Protein 1T9K (pdb70)

Sequence (1330 aa):
LKTKTEWSGNSLKLLDQRKLPFIEEYVECKTHEEVAHAIKEIVRGAPAIGVAAAFGYVLGLRDYKTGSLTDWKQVKETLARTRPTAVNLFWALNREKVFFENADRENLFEILENEALKAYEDIEVNKAIGKNGAQLIKDGSTILTHCNAGALATVDYGTALGVIRAAVESGKRIRVFADETRPYLQGARLTAWELKDGIEVYVITDNAGWLKRGLIDAVVVGADRIALNGDTANKIGTYSLAVLAKRNNIPFYVAAPVSTIDPTIRSGEEIPIEERRPEEVTHCGGNRIAPEGVKVLNPAFDVTENTLITAIITEKGVIRPPFEENIKKILELKTKTEWSGNSLKLLDQRKLPFIEEYVECKTHEEVAHAIKEIVRGAPAIGVAAAFGYVLGLRDYKTGSLTDWKQVKETLARTRPTAVNLFWALNREKVFFENADRENLFEILENEALKAYEDIEVNKAIGKNGAQLIKDGSTILTHCNAGALATVDYGTALGVIRAAVESGKRIRVFADETRPYLQGARLTAWELKDGIEVYVITDNAGWLKRGLIDAVVVGADRIALNGDTANKIGTYSLAVLAKRNNIPFYVAAPVSTIDPTIRSGEEIPIEERRPEEVTHCGGNRIAPEGVKVLNPAFDVTENTLITAIITEKGVIRPPFEENIKKILEKLKTKTEWSGNSLKLLDQRKLPFIEEYVECKTHEEVAHAIKEIVRGAPAIGVAAAFGYVLGLRDYKTGSLTDWKQVKETLARTRPTAVNLFWALNREKVFFENADRENLFEILENEALKAYEDIEVNKAIGKNGAQLIKDGSTILTHCNAGALATVDYGTALGVIRAAVESGKRIRVFADETRPYLQGARLTAWELKDGIEVYVITDNAGWLKRGLIDAVVVGADRIALNGDTANKIGTYSLAVLAKRNNIPFYVAAPVSTIDPTIRSGEEIPIEERRPEEVTHCGGNRIAPEGVKVLNPAFDVTENTLITAIITEKGVIRPPFEENIKKILEKLKTKTEWSGNSLKLLDQRKLPFIEEYVECKTHEEVAHAIKEIVRGAPAIGVAAAFGYVLGLRDYKTGSLTDWKQVKETLARTRPTAVNLFWALNREKVFFENADRENLFEILENEALKAYEDIEVNKAIGKNGAQLIKDGSTILTHCNAGALATVDYGTALGVIRAAVESGKRIRVFADETRPYLQGARLTAWELKDGIEVYVITDNAGWLKRGLIDAVVVGADRIALNGDTANKIGTYSLAVLAKRNNIPFYVAAPVSTIDPTIRSGEEIPIEERRPEEVTHCGGNRIAPEGVKVLNPAFDVTENTLITAIITEKGVIRPPFEENIKKILE

Solvent-accessible surface area: 51277 Å² total

Radius of gyration: 36.68 Å; Cα contacts (8 Å, |Δi|>4): 3130; chains: 4; bounding box: 100×91×102 Å

CATH classification: 1.20.120.420 (+1 more: 3.40.50.10470)

B-factor: mean 36.57, std 13.58, range [4.25, 78.49]

Secondary structure (DSSP, 8-state):
------B-SS-EEEE-TTTTTT---EEEE-SHHHHHHHHH----SHHHHHHHHHHHHHHHHHT--SS-TTT--HHHHHHHTS-SS-THHHHHHH--HHHHTTTT-TTHHHHHHHHHH--HHHHHHHHHHHHHHHTTS-TTEEEEE-S--SGGGSSSS-SHHHHHHHHHHTT--EEEEEE--TTTTHIIIIIHHH-----EEEEE---------S--SEEEE--SEEETTS-EEEETTHHHHHHHHHHTT--EEEE--GGGEETT-SSGGGS---B--THHHHEETTEE-SPTT-EE--BSEEEE-GGG-SEEEETTEEE-SSHHHHHHHHH-/------B-SS-EEEE-TTSTTT---EEEE-SHHHHHHHHH----SHHHHHHHHHHHHHHHHHT--SS-TTT--HHHHHHHTS-SS-THHHHHHH--HHHHTTTT-TTHHHHHHHHHH--HHHHHHHHHHHHHHHTTS-TTEEEEE-S--SGGGSSSS-SHHHHHHHHHHTT--EEEEEE--TTTTHIIIIIHHH-----EEEEE---------S--SEEEE--SEE-TT--EEEETTHHHHHHHHHHTT--EEEE--GGGB-TT-SSGGGS---B--THHHHEETTEE-SPTT-EE--BSEEEE-GGG-SEEEETTEEE-SSHHHHHHHHH-/-B-----B-SS-EEEE-TTTTTT---EEEE-SHHHHHHHHH----SHHHHHHHHHHHHHHHHHH--SS-TTT--HHHHHHHTS-SS-SHHHHHHH--HHHHTTTT-S-HHHHHHHHHH--HHHHHHHHHHTTTTTTSS-TT-EEEE-S--BGGGSSSSBSHHHHHHHHHHHS---EEEEE--TTTTHIIIIIHHH-----EEEEE---------S---EEEE--SEE-TTS-EEEETTHHHHHHTTTTTT--EEE---GGGB-SS-S-GGGS---B--THHHHEETTEE-SPTT-EE--B-EEE--GGG---EEETTEEE-SSGGGTSGGG--/-B-----B-SSSEEEE-TTSTTT---EEEE-SHHHHHHHHH----SHHHHHHHHHHHHHHHHHH--SS-TTT--HHHHHHHTS-SS-SHHHHHHH--HHHHTSTT-S-HHHHHHHHHH--HHHHHHHHHHTTTTTTSS-TT-EEEE-S--BGGGSSSSBSHHHHHHHHHHHT---EEEEE--TTTTHIIIIIHHH-----EEEEE---------S---EEEE--SEE-TTS-EEEETTHHHHHHTTTTTT--EEE---GGGB-SS-S-GGGS---B--THHHHBSSSSB-SPTT-EE--B-EEE--GGG---EEETTEEE-TT-TTTSGGG--

InterPro domains:
  IPR000649 Initiation factor 2B-related [PF01008] (47-331)
  IPR005251 Methylthioribose-1-phosphate isomerase [MF_01678] (5-340)
  IPR005251 Methylthioribose-1-phosphate isomerase [TIGR00512] (6-330)
  IPR011559 Initiation factor 2B alpha/beta/delta [TIGR00524] (32-331)
  IPR027363 Methylthioribose-1-phosphate isomerase, N-terminal [G3DSA:1.20.120.420] (1-142)
  IPR037171 NagB/RpiA transferase-like [SSF100950] (6-336)
  IPR042529 Initiation factor 2B-like, C-terminal [G3DSA:3.40.50.10470] (143-343)

Organism: Thermotoga maritima (strain ATCC 43589 / DSM 3109 / JCM 10099 / NBRC 100826 / MSB8) (NCBI:txid243274)

Foldseek 3Di:
DDDLCDDPLQWDWGQQLLDDDVDGDIDIGRALLVLLVCLLPGAAALAGLQLSNLVSVLSLQVPDDDDDSLVSCVSLVSNCVRDAFFLSNVLNSVVVVQCVVCVVPPCSSVRSVVVSVCLVVFQVFQLLLLVQLLVVDDAPFEEEEEADQAQRNHSGCGWLVVVVVSNVVVPGQYAYEYALADLSRNGVGPVVRVCCVPHHYHYDHLVLLVVCVPRHQAYEYEFRAAELQRKTKHFPSLQVNLVSCVVSVHAYEYTYELSRYDDVHHFDVPGDWDWDDPQSPQQHSHHGNDDPPDDDTGTGIDIHGNVSHQWYRYSQHTGGPVSSVRNVVVVD/DDDQCDCPLQWDKGQQLLDDDVDGDIDIGRALLVLLVCLLPGAAALAGLLLSNLVSVLSLQVVDDDDDSLVSCVSLVSNCVRDAFFLSNVLSSVVVVQCVVCVVPPCSSVSSVVVSVCLVVFQVFQLLLLVQLLVVDDAPFEEEEEADQAQRNHSHCGWQVVVVVSNVVVPGQYAYEYALQDLSRRGVGPVVRVCCVPHHYHYDHLVCLVVCVPRHQAYEYEFRAAELQRKTKHFPSLQVNLVSCVVSVHAYEYTYELSRYDDVHHFPVPGDWDWDDPQSVQAHSPHGNDDPPDDDTGTGIDIHGNVSHQWYRYSQHIGGPVRNVVSVVVVD/DADDLQDCPLQWDWGFQLLPPDVDTDIDIGRALLVLLVCLLPGAAALARLLLSNLVSVLSLLVVDDDDDSVVSCVSLVSSCPRFAFFQSNVLSSVVVVQCVVCVPPDPSSVSSVVVSVCLVVFVLFLLLLQVLQLPPDAQEAEEEEEADQAQRNHSGCGWLNVNVVVNVVVPRAYAYEYACHDLSRNRPGPVVRVCVSPHHYDYDHLVQLVVLVPRHQAYEYEAREQELQGFGKDFPSLQVNLVSCPVSDHAYEYTYEPSRYDDPGNDNVPRDWDWDDPCSVQARSNHGDDDPPDDDTGTGMDIHHLVSHQWYGYSPHIFHPPSNPGVCVVVD/DADDLCDDPLQWDWGFQLLPPDVDTDIDIGRALLVLLVCDLPGAAALARLLLSNLVSVLSLLVVDDDDDSVVSCVSLVSSCPRFAFFQSNVLSSVVVVQCVVCVPPDPSSVSSVVVSVVLVVQVLFLLLLQQLQLPVDAQEAEEEEEAAQAQRNHSGCGWLNVNVVNVVVVPRAYAYEYACHDLSSNGVGPVVNVCVSPHHYDYDHLVQLVVVVPRHQAYEYEAREQELLGWGKDFPSLQVNLVSCPVSDHAYEYTYEPSRYDDPDNDNVPRDWDWDDPCSPQDRSNHGDDDPPDDDTGTGMDIHGLVSHAWYGTSPHIGHPPSNPGVVVVVD

Structure (mmCIF, N/CA/C/O backbone):
data_1T9K
#
_entry.id   1T9K
#
_cell.length_a   103.885
_cell.length_b   103.885
_cell.length_c   259.929
_cell.angle_alpha   90.00
_cell.angle_beta   90.00
_cell.angle_gamma   120.00
#
_symmetry.space_group_name_H-M   'P 31 2 1'
#
loop_
_entity.id
_entity.type
_entity.pdbx_description
1 polymer 'Probable methylthioribose-1-phosphate isomerase'
2 non-polymer 'SULFATE ION'
3 non-polymer 'CHLORIDE ION'
4 water water
#
loop_
_atom_site.group_PDB
_atom_site.id
_atom_site.type_symbol
_atom_site.label_atom_id
_atom_site.label_alt_id
_atom_site.label_comp_id
_atom_site.label_asym_id
_atom_site.label_entity_id
_atom_site.label_seq_id
_atom_site.pdbx_PDB_ins_code
_atom_site.Cartn_x
_atom_site.Cartn_y
_atom_site.Cartn_z
_atom_site.occupancy
_atom_site.B_iso_or_equiv
_atom_site.auth_seq_id
_atom_site.auth_comp_id
_atom_site.auth_asym_id
_atom_site.auth_atom_id
_atom_site.pdbx_PDB_model_num
ATOM 1 N N . LEU A 1 5 ? -0.290 85.132 79.976 1.00 59.09 3 LEU A N 1
ATOM 2 C CA . LEU A 1 5 ? -0.439 84.087 81.032 1.00 59.42 3 LEU A CA 1
ATOM 3 C C . LEU A 1 5 ? 0.529 84.282 82.199 1.00 59.22 3 LEU A C 1
ATOM 4 O O . LEU A 1 5 ? 1.721 83.974 82.090 1.00 57.70 3 LEU A O 1
ATOM 9 N N . LYS A 1 6 ? 0.004 84.786 83.314 1.00 59.35 4 LYS A N 1
ATOM 10 C CA . LYS A 1 6 ? 0.807 85.016 84.513 1.00 59.98 4 LYS A CA 1
ATOM 11 C C . LYS A 1 6 ? 0.024 84.759 85.801 1.00 57.93 4 LYS A C 1
ATOM 12 O O . LYS A 1 6 ? -0.959 85.440 86.095 1.00 56.64 4 LYS A O 1
ATOM 18 N N . THR A 1 7 ? 0.467 83.763 86.559 1.00 56.26 5 THR A N 1
ATOM 19 C CA . THR A 1 7 ? -0.161 83.405 87.827 1.00 54.97 5 THR A CA 1
ATOM 20 C C . THR A 1 7 ? 0.952 82.950 88.767 1.00 53.10 5 THR A C 1
ATOM 21 O O . THR A 1 7 ? 2.121 82.939 88.381 1.00 52.75 5 THR A O 1
ATOM 25 N N . LYS A 1 8 ? 0.600 82.575 89.992 1.00 51.57 6 LYS A N 1
ATOM 26 C CA . LYS A 1 8 ? 1.609 82.131 90.948 1.00 49.66 6 LYS A CA 1
ATOM 27 C C . LYS A 1 8 ? 2.272 80.806 90.574 1.00 48.30 6 LYS A C 1
ATOM 28 O O . LYS A 1 8 ? 3.469 80.619 90.797 1.00 46.76 6 LYS A O 1
ATOM 34 N N . THR A 1 9 ? 1.497 79.893 89.994 1.00 47.65 7 THR A N 1
ATOM 35 C CA . THR A 1 9 ? 2.013 78.583 89.605 1.00 46.96 7 THR A CA 1
ATOM 36 C C . THR A 1 9 ? 2.937 78.601 88.394 1.00 47.55 7 THR A C 1
ATOM 37 O O . THR A 1 9 ? 3.975 77.936 88.388 1.00 46.57 7 THR A O 1
ATOM 49 N N . GLU A 1 11 ? 4.128 80.938 84.462 1.00 48.99 9 GLU A N 1
ATOM 50 C CA . GLU A 1 11 ? 4.091 82.105 83.600 1.00 48.98 9 GLU A CA 1
ATOM 51 C C . GLU A 1 11 ? 4.687 81.762 82.243 1.00 47.33 9 GLU A C 1
ATOM 52 O O . GLU A 1 11 ? 5.719 81.088 82.157 1.00 46.10 9 GLU A O 1
ATOM 58 N N . TRP A 1 12 ? 4.024 82.231 81.188 1.00 46.24 10 TRP A N 1
ATOM 59 C CA . TRP A 1 12 ? 4.460 81.988 79.815 1.00 44.82 10 TRP A CA 1
ATOM 60 C C . TRP A 1 12 ? 5.101 83.234 79.201 1.00 45.00 10 TRP A C 1
ATOM 61 O O . TRP A 1 12 ? 4.420 84.221 78.926 1.00 44.04 10 TRP A O 1
ATOM 72 N N . SER A 1 13 ? 6.411 83.176 78.981 1.00 45.81 11 SER A N 1
ATOM 73 C CA . SER A 1 13 ? 7.148 84.301 78.415 1.00 46.17 11 SER A CA 1
ATOM 74 C C . SER A 1 13 ? 7.181 84.254 76.893 1.00 48.24 11 SER A C 1
ATOM 75 O O . SER A 1 13 ? 7.953 84.980 76.266 1.00 48.85 11 SER A O 1
ATOM 78 N N . GLY A 1 14 ? 6.358 83.394 76.300 1.00 49.73 12 GLY A N 1
ATOM 79 C CA . GLY A 1 14 ? 6.326 83.296 74.850 1.00 49.52 12 GLY A CA 1
ATOM 80 C C . GLY A 1 14 ? 7.342 82.322 74.281 1.00 49.46 12 GLY A C 1
ATOM 81 O O . GLY A 1 14 ? 7.064 81.630 73.297 1.00 50.37 12 GLY A O 1
ATOM 82 N N . ASN A 1 15 ? 8.521 82.260 74.888 1.00 47.43 13 ASN A N 1
ATOM 83 C CA . ASN A 1 15 ? 9.546 81.347 74.406 1.00 46.68 13 ASN A CA 1
ATOM 84 C C . ASN A 1 15 ? 10.170 80.554 75.554 1.00 45.41 13 ASN A C 1
ATOM 85 O O . ASN A 1 15 ? 11.261 79.997 75.419 1.00 46.21 13 ASN A O 1
ATOM 90 N N . SER A 1 16 ? 9.475 80.511 76.686 1.00 43.86 14 SER A N 1
ATOM 91 C CA . SER A 1 16 ? 9.948 79.771 77.853 1.00 42.09 14 SER A CA 1
ATOM 92 C C . SER A 1 16 ? 8.833 79.706 78.885 1.00 40.35 14 SER A C 1
ATOM 93 O O . SER A 1 16 ? 7.940 80.555 78.895 1.00 38.91 14 SER A O 1
ATOM 96 N N . LEU A 1 17 ? 8.883 78.694 79.746 1.00 40.03 15 LEU A N 1
ATOM 97 C CA . LEU A 1 17 ? 7.858 78.514 80.772 1.00 39.39 15 LEU A CA 1
ATOM 98 C C . LEU A 1 17 ? 8.435 78.618 82.179 1.00 39.36 15 LEU A C 1
ATOM 99 O O . LEU A 1 17 ? 9.264 77.798 82.582 1.00 37.98 15 LEU A O 1
ATOM 104 N N . LYS A 1 18 ? 7.994 79.633 82.919 1.00 40.13 16 LYS A N 1
ATOM 105 C CA . LYS A 1 18 ? 8.457 79.843 84.286 1.00 40.79 16 LYS A CA 1
ATOM 106 C C . LYS A 1 18 ? 7.522 79.163 85.278 1.00 39.90 16 LYS A C 1
ATOM 107 O O . LYS A 1 18 ? 6.321 79.440 85.314 1.00 39.76 16 LYS A O 1
ATOM 113 N N . LEU A 1 19 ? 8.087 78.272 86.085 1.00 37.80 17 LEU A N 1
ATOM 114 C CA . LEU A 1 19 ? 7.321 77.524 87.073 1.00 35.96 17 LEU A CA 1
ATOM 115 C C . LEU A 1 19 ? 7.748 77.852 88.495 1.00 35.27 17 LEU A C 1
ATOM 116 O O . LEU A 1 19 ? 8.942 77.902 88.797 1.00 34.73 17 LEU A O 1
ATOM 121 N N . LEU A 1 20 ? 6.776 78.077 89.370 1.00 33.10 18 LEU A N 1
ATOM 122 C CA . LEU A 1 20 ? 7.093 78.353 90.759 1.00 33.15 18 LEU A CA 1
ATOM 123 C C . LEU A 1 20 ? 7.678 77.039 91.261 1.00 33.26 18 LEU A C 1
ATOM 124 O O . LEU A 1 20 ? 7.062 75.987 91.095 1.00 33.54 18 LEU A O 1
ATOM 129 N N . ASP A 1 21 ? 8.874 77.078 91.842 1.00 32.59 19 ASP A N 1
ATOM 130 C CA . ASP A 1 21 ? 9.483 75.844 92.319 1.00 31.97 19 ASP A CA 1
ATOM 131 C C . ASP A 1 21 ? 8.785 75.343 93.581 1.00 32.38 19 ASP A C 1
ATOM 132 O O . ASP A 1 21 ? 9.224 75.598 94.701 1.00 32.34 19 ASP A O 1
ATOM 137 N N . GLN A 1 22 ? 7.698 74.607 93.380 1.00 32.06 20 GLN A N 1
ATOM 138 C CA . GLN A 1 22 ? 6.908 74.078 94.478 1.00 30.74 20 GLN A CA 1
ATOM 139 C C . GLN A 1 22 ? 7.631 73.157 95.448 1.00 31.51 20 GLN A C 1
ATOM 140 O O . GLN A 1 22 ? 7.090 72.819 96.500 1.00 33.70 20 GLN A O 1
ATOM 146 N N . ARG A 1 23 ? 8.849 72.757 95.115 1.00 31.55 21 ARG A N 1
ATOM 147 C CA . ARG A 1 23 ? 9.600 71.881 96.004 1.00 33.09 21 ARG A CA 1
ATOM 148 C C . ARG A 1 23 ? 10.474 72.688 96.945 1.00 34.09 21 ARG A C 1
ATOM 149 O O . ARG A 1 23 ? 11.314 72.128 97.648 1.00 35.81 21 ARG A O 1
ATOM 157 N N . LYS A 1 24 ? 10.266 74.005 96.956 1.00 33.92 22 LYS A N 1
ATOM 158 C CA . LYS A 1 24 ? 11.036 74.905 97.810 1.00 33.74 22 LYS A CA 1
ATOM 159 C C . LYS A 1 24 ? 10.179 75.719 98.773 1.00 34.30 22 LYS A C 1
ATOM 160 O O . LYS A 1 24 ? 10.693 76.282 99.740 1.00 35.03 22 LYS A O 1
ATOM 166 N N . LEU A 1 25 ? 8.879 75.798 98.502 1.00 33.58 23 LEU A N 1
ATOM 167 C CA . LEU A 1 25 ? 7.969 76.528 99.379 1.00 33.04 23 LEU A CA 1
ATOM 168 C C . LEU A 1 25 ? 7.938 75.818 100.739 1.00 33.10 23 LEU A C 1
ATOM 169 O O . LEU A 1 25 ? 8.439 74.698 100.871 1.00 33.43 23 LEU A O 1
ATOM 174 N N . PRO A 1 26 ? 7.353 76.452 101.768 1.00 32.46 24 PRO A N 1
ATOM 175 C CA . PRO A 1 26 ? 6.713 77.772 101.785 1.00 34.10 24 PRO A CA 1
ATOM 176 C C . PRO A 1 26 ? 7.673 78.938 102.028 1.00 35.68 24 PRO A C 1
ATOM 177 O O . PRO A 1 26 ? 7.274 80.100 101.958 1.00 35.35 24 PRO A O 1
ATOM 181 N N . PHE A 1 27 ? 8.935 78.630 102.304 1.00 36.97 25 PHE A N 1
ATOM 182 C CA . PHE A 1 27 ? 9.907 79.672 102.598 1.00 39.35 25 PHE A CA 1
ATOM 183 C C . PHE A 1 27 ? 10.526 80.391 101.400 1.00 40.01 25 PHE A C 1
ATOM 184 O O . PHE A 1 27 ? 10.626 81.616 101.399 1.00 40.82 25 PHE A O 1
ATOM 192 N N . ILE A 1 28 ? 10.935 79.643 100.383 1.00 40.31 26 ILE A N 1
ATOM 193 C CA . ILE A 1 28 ? 11.529 80.248 99.199 1.00 39.10 26 ILE A CA 1
ATOM 194 C C . ILE A 1 28 ? 10.516 80.320 98.061 1.00 40.38 26 ILE A C 1
ATOM 195 O O . ILE A 1 28 ? 9.920 79.314 97.689 1.00 41.23 26 ILE A O 1
ATOM 200 N N . GLU A 1 29 ? 10.322 81.512 97.511 1.00 41.23 27 GLU A N 1
ATOM 201 C CA . GLU A 1 29 ? 9.379 81.694 96.417 1.00 43.61 27 GLU A CA 1
ATOM 202 C C . GLU A 1 29 ? 10.061 81.956 95.075 1.00 44.90 27 GLU A C 1
ATOM 203 O O . GLU A 1 29 ? 9.713 82.915 94.387 1.00 46.09 27 GLU A O 1
ATOM 209 N N . GLU A 1 30 ? 11.016 81.112 94.693 1.00 45.10 28 GLU A N 1
ATOM 210 C CA . GLU A 1 30 ? 11.708 81.304 93.422 1.00 44.97 28 GLU A CA 1
ATOM 211 C C . GLU A 1 30 ? 11.026 80.583 92.259 1.00 44.71 28 GLU A C 1
ATOM 212 O O . GLU A 1 30 ? 10.149 79.739 92.460 1.00 45.16 28 GLU A O 1
ATOM 218 N N . TYR A 1 31 ? 11.434 80.937 91.043 1.00 43.19 29 TYR A N 1
ATOM 219 C CA . TYR A 1 31 ? 10.884 80.354 89.828 1.00 41.64 29 TYR A CA 1
ATOM 220 C C . TYR A 1 31 ? 11.944 79.609 89.026 1.00 41.26 29 TYR A C 1
ATOM 221 O O . TYR A 1 31 ? 13.140 79.852 89.170 1.00 40.59 29 TYR A O 1
ATOM 230 N N . VAL A 1 32 ? 11.489 78.685 88.187 1.00 41.23 30 VAL A N 1
ATOM 231 C CA . VAL A 1 32 ? 12.376 77.899 87.339 1.00 40.37 30 VAL A CA 1
ATOM 232 C C . VAL A 1 32 ? 11.968 78.137 85.885 1.00 41.33 30 VAL A C 1
ATOM 233 O O . VAL A 1 32 ? 10.792 78.023 85.529 1.00 41.07 30 VAL A O 1
ATOM 237 N N . GLU A 1 33 ? 12.942 78.483 85.051 1.00 41.89 31 GLU A N 1
ATOM 238 C CA . GLU A 1 33 ? 12.677 78.754 83.644 1.00 41.71 31 GLU A CA 1
ATOM 239 C C . GLU A 1 33 ? 12.972 77.545 82.764 1.00 39.97 31 GLU A C 1
ATOM 240 O O . GLU A 1 33 ? 14.086 77.021 82.744 1.00 38.14 31 GLU A O 1
ATOM 246 N N . CYS A 1 34 ? 11.947 77.108 82.044 1.00 39.51 32 CYS A N 1
ATOM 247 C CA . CYS A 1 34 ? 12.050 75.959 81.155 1.00 39.71 32 CYS A CA 1
ATOM 248 C C . CYS A 1 34 ? 12.039 76.457 79.712 1.00 40.11 32 CYS A C 1
ATOM 249 O O . CYS A 1 34 ? 11.118 77.165 79.297 1.00 40.06 32 CYS A O 1
ATOM 252 N N . LYS A 1 35 ? 13.062 76.086 78.952 1.00 40.27 33 LYS A N 1
ATOM 253 C CA . LYS A 1 35 ? 13.172 76.519 77.565 1.00 41.81 33 LYS A CA 1
ATOM 254 C C . LYS A 1 35 ? 13.164 75.354 76.587 1.00 41.56 33 LYS A C 1
ATOM 255 O O . LYS A 1 35 ? 12.990 75.536 75.384 1.00 42.52 33 LYS A O 1
ATOM 261 N N . THR A 1 36 ? 13.348 74.153 77.113 1.00 41.26 34 THR A N 1
ATOM 262 C CA . THR A 1 36 ? 13.358 72.955 76.290 1.00 40.88 34 THR A CA 1
ATOM 263 C C . THR A 1 36 ? 12.280 72.003 76.773 1.00 40.27 34 THR A C 1
ATOM 264 O O . THR A 1 36 ? 12.061 71.878 77.974 1.00 42.40 34 THR A O 1
ATOM 268 N N . HIS A 1 37 ? 11.606 71.335 75.843 1.00 38.53 35 HIS A N 1
ATOM 269 C CA . HIS A 1 37 ? 10.557 70.398 76.218 1.00 36.33 35 HIS A CA 1
ATOM 270 C C . HIS A 1 37 ? 11.099 69.452 77.293 1.00 36.28 35 HIS A C 1
ATOM 271 O O . HIS A 1 37 ? 10.356 68.960 78.139 1.00 34.93 35 HIS A O 1
ATOM 278 N N . GLU A 1 38 ? 12.407 69.220 77.264 1.00 36.71 36 GLU A N 1
ATOM 279 C CA . GLU A 1 38 ? 13.048 68.336 78.226 1.00 38.19 36 GLU A CA 1
ATOM 280 C C . GLU A 1 38 ? 13.086 68.943 79.623 1.00 37.36 36 GLU A C 1
ATOM 281 O O . GLU A 1 38 ? 12.957 68.234 80.621 1.00 38.21 36 GLU A O 1
ATOM 287 N N . GLU A 1 39 ? 13.259 70.255 79.699 1.00 35.76 37 GLU A N 1
ATOM 288 C CA . GLU A 1 39 ? 13.294 70.909 80.993 1.00 33.86 37 GLU A CA 1
ATOM 289 C C . GLU A 1 39 ? 11.903 70.899 81.615 1.00 32.65 37 GLU A C 1
ATOM 290 O O . GLU A 1 39 ? 11.764 70.723 82.823 1.00 35.07 37 GLU A O 1
ATOM 296 N N . VAL A 1 40 ? 10.870 71.071 80.798 1.00 29.48 38 VAL A N 1
ATOM 297 C CA . VAL A 1 40 ? 9.512 71.038 81.318 1.00 27.15 38 VAL A CA 1
ATOM 298 C C . VAL A 1 40 ? 9.264 69.618 81.801 1.00 27.77 38 VAL A C 1
ATOM 299 O O . VAL A 1 40 ? 8.579 69.398 82.791 1.00 30.46 38 VAL A O 1
ATOM 303 N N . ALA A 1 41 ? 9.830 68.651 81.097 1.00 27.20 39 ALA A N 1
ATOM 304 C CA . ALA A 1 41 ? 9.662 67.264 81.474 1.00 27.62 39 ALA A CA 1
ATOM 305 C C . ALA A 1 41 ? 10.311 67.100 82.835 1.00 29.75 39 ALA A C 1
ATOM 306 O O . ALA A 1 41 ? 9.692 66.618 83.789 1.00 31.19 39 ALA A O 1
ATOM 308 N N . HIS A 1 42 ? 11.567 67.521 82.918 1.00 29.76 40 HIS A N 1
ATOM 309 C CA . HIS A 1 42 ? 12.325 67.432 84.156 1.00 30.23 40 HIS A CA 1
ATOM 310 C C . HIS A 1 42 ? 11.572 68.093 85.304 1.00 28.47 40 HIS A C 1
ATOM 311 O O . HIS A 1 42 ? 11.483 67.531 86.392 1.00 26.80 40 HIS A O 1
ATOM 318 N N . ALA A 1 43 ? 11.036 69.286 85.057 1.00 27.67 41 ALA A N 1
ATOM 319 C CA . ALA A 1 43 ? 10.305 70.015 86.087 1.00 28.86 41 ALA A CA 1
ATOM 320 C C . ALA A 1 43 ? 9.132 69.179 86.573 1.00 30.01 41 ALA A C 1
ATOM 321 O O . ALA A 1 43 ? 8.858 69.115 87.771 1.00 30.51 41 ALA A O 1
ATOM 323 N N . ILE A 1 44 ? 8.448 68.537 85.631 1.00 30.57 42 ILE A N 1
ATOM 324 C CA . ILE A 1 44 ? 7.304 67.693 85.947 1.00 30.61 42 ILE A CA 1
ATOM 325 C C . ILE A 1 44 ? 7.760 66.470 86.735 1.00 30.11 42 ILE A C 1
ATOM 326 O O . ILE A 1 44 ? 7.202 66.138 87.779 1.00 29.71 42 ILE A O 1
ATOM 331 N N . LYS A 1 45 ? 8.788 65.809 86.226 1.00 30.57 43 LYS A N 1
ATOM 332 C CA . LYS A 1 45 ? 9.320 64.612 86.853 1.00 31.44 43 LYS A CA 1
ATOM 333 C C . LYS A 1 45 ? 9.795 64.841 88.293 1.00 31.43 43 LYS A C 1
ATOM 334 O O . LYS A 1 45 ? 9.590 63.986 89.159 1.00 30.75 43 LYS A O 1
ATOM 340 N N . GLU A 1 46 ? 10.414 65.995 88.542 1.00 31.34 44 GLU A N 1
ATOM 341 C CA . GLU A 1 46 ? 10.948 66.332 89.862 1.00 30.52 44 GLU A CA 1
ATOM 342 C C . GLU A 1 46 ? 9.942 66.998 90.777 1.00 30.59 44 GLU A C 1
ATOM 343 O O . GLU A 1 46 ? 10.230 67.255 91.944 1.00 30.74 44 GLU A O 1
ATOM 357 N N . ILE A 1 48 ? 8.696 70.050 90.398 1.00 28.68 46 ILE A N 1
ATOM 358 C CA . ILE A 1 48 ? 8.953 71.479 90.554 1.00 26.22 46 ILE A CA 1
ATOM 359 C C . ILE A 1 48 ? 7.576 72.102 90.381 1.00 26.31 46 ILE A C 1
ATOM 360 O O . ILE A 1 48 ? 7.224 73.103 91.010 1.00 25.93 46 ILE A O 1
ATOM 365 N N . VAL A 1 49 ? 6.808 71.483 89.499 1.00 26.00 47 VAL A N 1
ATOM 366 C CA . VAL A 1 49 ? 5.433 71.869 89.249 1.00 26.28 47 VAL A CA 1
ATOM 367 C C . VAL A 1 49 ? 4.699 70.564 89.521 1.00 26.25 47 VAL A C 1
ATOM 368 O O . VAL A 1 49 ? 5.264 69.487 89.340 1.00 27.05 47 VAL A O 1
ATOM 372 N N . ARG A 1 50 ? 3.465 70.654 89.989 1.00 25.29 48 ARG A N 1
ATOM 373 C CA . ARG A 1 50 ? 2.690 69.462 90.265 1.00 25.31 48 ARG A CA 1
ATOM 374 C C . ARG A 1 50 ? 1.241 69.793 90.546 1.00 26.76 48 ARG A C 1
ATOM 375 O O . ARG A 1 50 ? 0.878 70.956 90.741 1.00 25.52 48 ARG A O 1
ATOM 383 N N . GLY A 1 51 ? 0.415 68.755 90.550 1.00 26.99 49 GLY A N 1
ATOM 384 C CA . GLY A 1 51 ? -1.008 68.928 90.727 1.00 27.29 49 GLY A CA 1
ATOM 385 C C . GLY A 1 51 ? -1.581 68.605 89.356 1.00 28.99 49 GLY A C 1
ATOM 386 O O . GLY A 1 51 ? -1.377 69.354 88.400 1.00 27.75 49 GLY A O 1
ATOM 387 N N . ALA A 1 52 ? -2.277 67.478 89.253 1.00 30.46 50 ALA A N 1
ATOM 388 C CA . ALA A 1 52 ? -2.858 67.037 87.990 1.00 31.96 50 ALA A CA 1
ATOM 389 C C . ALA A 1 52 ? -3.176 68.180 87.019 1.00 32.66 50 ALA A C 1
ATOM 390 O O . ALA A 1 52 ? -2.568 68.286 85.955 1.00 34.43 50 ALA A O 1
ATOM 392 N N . PRO A 1 53 ? -4.112 69.065 87.381 1.00 31.88 51 PRO A N 1
ATOM 393 C CA . PRO A 1 53 ? -4.452 70.168 86.482 1.00 32.19 51 PRO A CA 1
ATOM 394 C C . PRO A 1 53 ? -3.251 70.935 85.930 1.00 33.32 51 PRO A C 1
ATOM 395 O O . PRO A 1 53 ? -3.107 71.088 84.716 1.00 34.61 51 PRO A O 1
ATOM 399 N N . ALA A 1 54 ? -2.389 71.412 86.820 1.00 32.57 52 ALA A N 1
ATOM 400 C CA . ALA A 1 54 ? -1.220 72.180 86.405 1.00 32.55 52 ALA A CA 1
ATOM 401 C C . ALA A 1 54 ? -0.183 71.377 85.626 1.00 32.16 52 ALA A C 1
ATOM 402 O O . ALA A 1 54 ? 0.577 71.941 84.845 1.00 33.26 52 ALA A O 1
ATOM 404 N N . ILE A 1 55 ? -0.134 70.068 85.836 1.00 31.21 53 ILE A N 1
ATOM 405 C CA . ILE A 1 55 ? 0.838 69.265 85.112 1.00 30.17 53 ILE A CA 1
ATOM 406 C C . ILE A 1 55 ? 0.466 69.252 83.630 1.00 30.65 53 ILE A C 1
ATOM 407 O O . ILE A 1 55 ? 1.334 69.188 82.755 1.00 29.09 53 ILE A O 1
ATOM 412 N N . GLY A 1 56 ? -0.831 69.339 83.359 1.00 29.93 54 GLY A N 1
ATOM 413 C CA . GLY A 1 56 ? -1.304 69.330 81.987 1.00 30.54 54 GLY A CA 1
ATOM 414 C C . GLY A 1 56 ? -0.929 70.580 81.218 1.00 29.62 54 GLY A C 1
ATOM 415 O O . GLY A 1 56 ? -0.247 70.503 80.198 1.00 29.28 54 GLY A O 1
ATOM 416 N N . VAL A 1 57 ? -1.376 71.734 81.701 1.00 28.82 55 VAL A N 1
ATOM 417 C CA . VAL A 1 57 ? -1.069 72.993 81.038 1.00 28.07 55 VAL A CA 1
ATOM 418 C C . VAL A 1 57 ? 0.441 73.139 80.906 1.00 28.31 55 VAL A C 1
ATOM 419 O O . VAL A 1 57 ? 0.950 73.542 79.860 1.00 30.18 55 VAL A O 1
ATOM 423 N N . ALA A 1 58 ? 1.161 72.788 81.961 1.00 27.47 56 ALA A N 1
ATOM 424 C CA . ALA A 1 58 ? 2.607 72.882 81.929 1.00 27.81 56 ALA A CA 1
ATOM 425 C C . ALA A 1 58 ? 3.149 71.955 80.857 1.00 29.96 56 ALA A C 1
ATOM 426 O O . ALA A 1 58 ? 4.130 72.278 80.189 1.00 31.22 56 ALA A O 1
ATOM 428 N N . ALA A 1 59 ? 2.511 70.800 80.691 1.00 31.21 57 ALA A N 1
ATOM 429 C CA . ALA A 1 59 ? 2.952 69.836 79.687 1.00 31.55 57 ALA A CA 1
ATOM 430 C C . ALA A 1 59 ? 2.628 70.353 78.295 1.00 32.01 57 ALA A C 1
ATOM 431 O O . ALA A 1 59 ? 3.396 70.145 77.352 1.00 32.20 57 ALA A O 1
ATOM 433 N N . ALA A 1 60 ? 1.491 71.032 78.179 1.00 31.71 58 ALA A N 1
ATOM 434 C CA . ALA A 1 60 ? 1.054 71.589 76.906 1.00 33.02 58 ALA A CA 1
ATOM 435 C C . ALA A 1 60 ? 2.036 72.640 76.403 1.00 34.07 58 ALA A C 1
ATOM 436 O O . ALA A 1 60 ? 2.275 72.747 75.199 1.00 34.26 58 ALA A O 1
ATOM 438 N N . PHE A 1 61 ? 2.604 73.415 77.320 1.00 33.31 59 PHE A N 1
ATOM 439 C CA . PHE A 1 61 ? 3.564 74.436 76.931 1.00 34.82 59 PHE A CA 1
ATOM 440 C C . PHE A 1 61 ? 4.905 73.812 76.579 1.00 35.30 59 PHE A C 1
ATOM 441 O O . PHE A 1 61 ? 5.550 74.212 75.612 1.00 36.09 59 PHE A O 1
ATOM 449 N N . GLY A 1 62 ? 5.319 72.821 77.359 1.00 35.75 60 GLY A N 1
ATOM 450 C CA . GLY A 1 62 ? 6.583 72.162 77.088 1.00 35.32 60 GLY A CA 1
ATOM 451 C C . GLY A 1 62 ? 6.512 71.518 75.721 1.00 35.41 60 GLY A C 1
ATOM 452 O O . GLY A 1 62 ? 7.530 71.178 75.117 1.00 35.87 60 GLY A O 1
ATOM 453 N N . TYR A 1 63 ? 5.291 71.357 75.230 1.00 34.56 61 TYR A N 1
ATOM 454 C CA . TYR A 1 63 ? 5.072 70.754 73.931 1.00 34.52 61 TYR A CA 1
ATOM 455 C C . TYR A 1 63 ? 5.361 71.783 72.836 1.00 35.35 61 TYR A C 1
ATOM 456 O O . TYR A 1 63 ? 5.950 71.443 71.809 1.00 34.99 61 TYR A O 1
ATOM 465 N N . VAL A 1 64 ? 4.960 73.036 73.049 1.00 34.48 62 VAL A N 1
ATOM 466 C CA . VAL A 1 64 ? 5.219 74.063 72.046 1.00 35.33 62 VAL A CA 1
ATOM 467 C C . VAL A 1 64 ? 6.719 74.321 72.015 1.00 35.70 62 VAL A C 1
ATOM 468 O O . VAL A 1 64 ? 7.299 74.550 70.958 1.00 36.84 62 VAL A O 1
ATOM 472 N N . LEU A 1 65 ? 7.354 74.279 73.179 1.00 36.08 63 LEU A N 1
ATOM 473 C CA . LEU A 1 65 ? 8.789 74.476 73.222 1.00 35.51 63 LEU A CA 1
ATOM 474 C C . LEU A 1 65 ? 9.379 73.323 72.433 1.00 35.35 63 LEU A C 1
ATOM 475 O O . LEU A 1 65 ? 10.428 73.456 71.819 1.00 36.15 63 LEU A O 1
ATOM 480 N N . GLY A 1 66 ? 8.679 72.192 72.447 1.00 37.04 64 GLY A N 1
ATOM 481 C CA . GLY A 1 66 ? 9.139 71.019 71.723 1.00 37.56 64 GLY A CA 1
ATOM 482 C C . GLY A 1 66 ? 9.367 71.352 70.264 1.00 38.37 64 GLY A C 1
ATOM 483 O O . GLY A 1 66 ? 10.316 70.877 69.641 1.00 37.83 64 GLY A O 1
ATOM 484 N N . LEU A 1 67 ? 8.483 72.182 69.725 1.00 39.34 65 LEU A N 1
ATOM 485 C CA . LEU A 1 67 ? 8.570 72.615 68.337 1.00 41.57 65 LEU A CA 1
ATOM 486 C C . LEU A 1 67 ? 9.774 73.543 68.209 1.00 43.49 65 LEU A C 1
ATOM 487 O O . LEU A 1 67 ? 10.566 73.441 67.271 1.00 42.83 65 LEU A O 1
ATOM 492 N N . ARG A 1 68 ? 9.898 74.447 69.174 1.00 45.81 66 ARG A N 1
ATOM 493 C CA . ARG A 1 68 ? 10.992 75.404 69.210 1.00 48.39 66 ARG A CA 1
ATOM 494 C C . ARG A 1 68 ? 12.336 74.673 69.305 1.00 48.34 66 ARG A C 1
ATOM 495 O O . ARG A 1 68 ? 13.379 75.243 68.993 1.00 49.53 66 ARG A O 1
ATOM 503 N N . ASP A 1 69 ? 12.306 73.409 69.724 1.00 47.30 67 ASP A N 1
ATOM 504 C CA . ASP A 1 69 ? 13.530 72.617 69.852 1.00 47.19 67 ASP A CA 1
ATOM 505 C C . ASP A 1 69 ? 13.858 71.874 68.566 1.00 47.22 67 ASP A C 1
ATOM 506 O O . ASP A 1 69 ? 14.959 71.342 68.414 1.00 47.08 67 ASP A O 1
ATOM 511 N N . TYR A 1 70 ? 12.897 71.827 67.651 1.00 46.69 68 TYR A N 1
ATOM 512 C CA . TYR A 1 70 ? 13.084 71.133 66.383 1.00 46.52 68 TYR A CA 1
ATOM 513 C C . TYR A 1 70 ? 14.254 71.683 65.578 1.00 45.86 68 TYR A C 1
ATOM 514 O O . TYR A 1 70 ? 14.479 72.893 65.538 1.00 46.87 68 TYR A O 1
ATOM 523 N N . LYS A 1 71 ? 14.989 70.789 64.927 1.00 44.29 69 LYS A N 1
ATOM 524 C CA . LYS A 1 71 ? 16.124 71.194 64.119 1.00 43.69 69 LYS A CA 1
ATOM 525 C C . LYS A 1 71 ? 16.250 70.438 62.801 1.00 43.54 69 LYS A C 1
ATOM 526 O O . LYS A 1 71 ? 16.342 71.053 61.738 1.00 43.00 69 LYS A O 1
ATOM 532 N N . THR A 1 72 ? 16.253 69.110 62.868 1.00 43.18 70 THR A N 1
ATOM 533 C CA . THR A 1 72 ? 16.401 68.295 61.663 1.00 42.70 70 THR A CA 1
ATOM 534 C C . THR A 1 72 ? 15.479 67.076 61.609 1.00 42.35 70 THR A C 1
ATOM 535 O O . THR A 1 72 ? 14.618 66.901 62.466 1.00 42.59 70 THR A O 1
ATOM 539 N N . GLY A 1 73 ? 15.664 66.242 60.587 1.00 42.50 71 GLY A N 1
ATOM 540 C CA . GLY A 1 73 ? 14.847 65.049 60.424 1.00 40.32 71 GLY A CA 1
ATOM 541 C C . GLY A 1 73 ? 13.364 65.348 60.303 1.00 39.52 71 GLY A C 1
ATOM 542 O O . GLY A 1 73 ? 12.966 66.504 60.186 1.00 39.15 71 GLY A O 1
ATOM 543 N N . SER A 1 74 ? 12.539 64.306 60.332 1.00 38.72 72 SER A N 1
ATOM 544 C CA . SER A 1 74 ? 11.091 64.479 60.237 1.00 37.69 72 SER A CA 1
ATOM 545 C C . SER A 1 74 ? 10.527 65.280 61.410 1.00 36.64 72 SER A C 1
ATOM 546 O O . SER A 1 74 ? 10.919 65.071 62.558 1.00 35.60 72 SER A O 1
ATOM 549 N N . LEU A 1 75 ? 9.599 66.185 61.119 1.00 35.75 73 LEU A N 1
ATOM 550 C CA . LEU A 1 75 ? 8.989 66.999 62.160 1.00 36.81 73 LEU A CA 1
ATOM 551 C C . LEU A 1 75 ? 7.971 66.189 62.952 1.00 38.95 73 LEU A C 1
ATOM 552 O O . LEU A 1 75 ? 7.768 66.428 64.142 1.00 39.05 73 LEU A O 1
ATOM 557 N N . THR A 1 76 ? 7.327 65.237 62.282 1.00 39.82 74 THR A N 1
ATOM 558 C CA . THR A 1 76 ? 6.329 64.391 62.925 1.00 37.68 74 THR A CA 1
ATOM 559 C C . THR A 1 76 ? 6.972 63.420 63.921 1.00 37.55 74 THR A C 1
ATOM 560 O O . THR A 1 76 ? 6.478 63.261 65.040 1.00 37.40 74 THR A O 1
ATOM 564 N N . ASP A 1 77 ? 8.066 62.775 63.523 1.00 36.18 75 ASP A N 1
ATOM 565 C CA . ASP A 1 77 ? 8.752 61.839 64.413 1.00 36.08 75 ASP A CA 1
ATOM 566 C C . ASP A 1 77 ? 9.254 62.535 65.674 1.00 36.29 75 ASP A C 1
ATOM 567 O O . ASP A 1 77 ? 9.145 61.997 66.779 1.00 36.95 75 ASP A O 1
ATOM 572 N N . TRP A 1 78 ? 9.803 63.734 65.499 1.00 34.87 76 TRP A N 1
ATOM 573 C CA . TRP A 1 78 ? 10.332 64.514 66.610 1.00 33.01 76 TRP A CA 1
ATOM 574 C C . TRP A 1 78 ? 9.244 64.997 67.569 1.00 32.41 76 TRP A C 1
ATOM 575 O O . TRP A 1 78 ? 9.423 64.949 68.780 1.00 33.12 76 TRP A O 1
ATOM 594 N N . LYS A 1 80 ? 6.460 63.577 68.001 1.00 37.96 78 LYS A N 1
ATOM 595 C CA . LYS A 1 80 ? 5.951 62.345 68.593 1.00 38.38 78 LYS A CA 1
ATOM 596 C C . LYS A 1 80 ? 6.818 61.976 69.789 1.00 39.28 78 LYS A C 1
ATOM 597 O O . LYS A 1 80 ? 6.320 61.483 70.799 1.00 38.60 78 LYS A O 1
ATOM 603 N N . GLN A 1 81 ? 8.120 62.213 69.653 1.00 39.78 79 GLN A N 1
ATOM 604 C CA . GLN A 1 81 ? 9.085 61.927 70.708 1.00 40.37 79 GLN A CA 1
ATOM 605 C C . GLN A 1 81 ? 8.977 62.956 71.830 1.00 39.22 79 GLN A C 1
ATOM 606 O O . GLN A 1 81 ? 9.118 62.620 73.010 1.00 38.21 79 GLN A O 1
ATOM 612 N N . VAL A 1 82 ? 8.743 64.211 71.461 1.00 35.94 80 VAL A N 1
ATOM 613 C CA . VAL A 1 82 ? 8.601 65.259 72.460 1.00 34.56 80 VAL A CA 1
ATOM 614 C C . VAL A 1 82 ? 7.424 64.861 73.335 1.00 33.81 80 VAL A C 1
ATOM 615 O O . VAL A 1 82 ? 7.505 64.887 74.566 1.00 32.54 80 VAL A O 1
ATOM 619 N N . LYS A 1 83 ? 6.332 64.478 72.682 1.00 32.38 81 LYS A N 1
ATOM 620 C CA . LYS A 1 83 ? 5.133 64.062 73.388 1.00 32.94 81 LYS A CA 1
ATOM 621 C C . LYS A 1 83 ? 5.417 62.840 74.244 1.00 33.14 81 LYS A C 1
ATOM 622 O O . LYS A 1 83 ? 4.902 62.721 75.355 1.00 34.10 81 LYS A O 1
ATOM 628 N N . GLU A 1 84 ? 6.241 61.935 73.729 1.00 33.29 82 GLU A N 1
ATOM 629 C CA . GLU A 1 84 ? 6.557 60.723 74.463 1.00 34.59 82 GLU A CA 1
ATOM 630 C C . GLU A 1 84 ? 7.454 61.000 75.668 1.00 34.18 82 GLU A C 1
ATOM 631 O O . GLU A 1 84 ? 7.289 60.386 76.724 1.00 34.66 82 GLU A O 1
ATOM 637 N N . THR A 1 85 ? 8.392 61.928 75.516 1.00 33.31 83 THR A N 1
ATOM 638 C CA . THR A 1 85 ? 9.301 62.271 76.605 1.00 32.19 83 THR A CA 1
ATOM 639 C C . THR A 1 85 ? 8.549 62.987 77.721 1.00 32.54 83 THR A C 1
ATOM 640 O O . THR A 1 85 ? 8.854 62.818 78.904 1.00 32.04 83 THR A O 1
ATOM 644 N N . LEU A 1 86 ? 7.555 63.778 77.337 1.00 31.45 84 LEU A N 1
ATOM 645 C CA . LEU A 1 86 ? 6.760 64.528 78.298 1.00 32.71 84 LEU A CA 1
ATOM 646 C C . LEU A 1 86 ? 5.737 63.639 79.019 1.00 33.39 84 LEU A C 1
ATOM 647 O O . LEU A 1 86 ? 5.449 63.835 80.200 1.00 32.50 84 LEU A O 1
ATOM 652 N N . ALA A 1 87 ? 5.200 62.659 78.301 1.00 33.73 85 ALA A N 1
ATOM 653 C CA . ALA A 1 87 ? 4.205 61.748 78.854 1.00 32.63 85 ALA A CA 1
ATOM 654 C C . ALA A 1 87 ? 4.836 60.713 79.778 1.00 31.97 85 ALA A C 1
ATOM 655 O O . ALA A 1 87 ? 4.193 60.207 80.697 1.00 31.47 85 ALA A O 1
ATOM 657 N N . ARG A 1 88 ? 6.104 60.412 79.531 1.00 31.55 86 ARG A N 1
ATOM 658 C CA . ARG A 1 88 ? 6.839 59.427 80.311 1.00 31.58 86 ARG A CA 1
ATOM 659 C C . ARG A 1 88 ? 7.306 59.945 81.683 1.00 29.77 86 ARG A C 1
ATOM 660 O O . ARG A 1 88 ? 8.049 59.266 82.385 1.00 28.53 86 ARG A O 1
ATOM 668 N N . THR A 1 89 ? 6.853 61.132 82.075 1.00 27.46 87 THR A N 1
ATOM 669 C CA . THR A 1 89 ? 7.272 61.716 83.347 1.00 26.31 87 THR A CA 1
ATOM 670 C C . THR A 1 89 ? 6.558 61.178 84.589 1.00 26.06 87 THR A C 1
ATOM 671 O O . THR A 1 89 ? 7.205 60.649 85.500 1.00 25.69 87 THR A O 1
ATOM 675 N N . ARG A 1 90 ? 5.234 61.335 84.632 1.00 24.48 88 ARG A N 1
ATOM 676 C CA . ARG A 1 90 ? 4.425 60.860 85.754 1.00 21.67 88 ARG A CA 1
ATOM 677 C C . ARG A 1 90 ? 3.147 60.181 85.248 1.00 20.95 88 ARG A C 1
ATOM 678 O O . ARG A 1 90 ? 2.333 60.792 84.563 1.00 19.23 88 ARG A O 1
ATOM 686 N N . PRO A 1 91 ? 2.954 58.904 85.620 1.00 20.80 89 PRO A N 1
ATOM 687 C CA . PRO A 1 91 ? 1.871 57.961 85.313 1.00 19.30 89 PRO A CA 1
ATOM 688 C C . PRO A 1 91 ? 0.425 58.323 85.602 1.00 20.43 89 PRO A C 1
ATOM 689 O O . PRO A 1 91 ? -0.381 58.532 84.702 1.00 22.17 89 PRO A O 1
ATOM 693 N N . THR A 1 92 ? 0.120 58.337 86.892 1.00 22.34 90 THR A N 1
ATOM 694 C CA . THR A 1 92 ? -1.208 58.560 87.443 1.00 21.81 90 THR A CA 1
ATOM 695 C C . THR A 1 92 ? -2.147 59.642 86.926 1.00 22.02 90 THR A C 1
ATOM 696 O O . THR A 1 92 ? -3.227 59.322 86.431 1.00 22.91 90 THR A O 1
ATOM 700 N N . ALA A 1 93 ? -1.778 60.910 87.052 1.00 21.49 91 ALA A N 1
ATOM 701 C CA . ALA A 1 93 ? -2.675 61.966 86.597 1.00 21.30 91 ALA A CA 1
ATOM 702 C C . ALA A 1 93 ? -2.902 61.884 85.090 1.00 24.13 91 ALA A C 1
ATOM 703 O O . ALA A 1 93 ? -1.951 61.918 84.302 1.00 24.28 91 ALA A O 1
ATOM 705 N N . VAL A 1 94 ? -4.172 61.777 84.702 1.00 25.22 92 VAL A N 1
ATOM 706 C CA . VAL A 1 94 ? -4.564 61.665 83.298 1.00 25.93 92 VAL A CA 1
ATOM 707 C C . VAL A 1 94 ? -4.647 63.030 82.611 1.00 27.89 92 VAL A C 1
ATOM 708 O O . VAL A 1 94 ? -4.777 63.119 81.389 1.00 28.33 92 VAL A O 1
ATOM 712 N N . ASN A 1 95 ? -4.579 64.096 83.400 1.00 28.86 93 ASN A N 1
ATOM 713 C CA . ASN A 1 95 ? -4.646 65.437 82.840 1.00 28.43 93 ASN A CA 1
ATOM 714 C C . ASN A 1 95 ? -3.485 65.641 81.870 1.00 27.88 93 ASN A C 1
ATOM 715 O O . ASN A 1 95 ? -3.615 66.341 80.864 1.00 28.22 93 ASN A O 1
ATOM 720 N N . LEU A 1 96 ? -2.356 65.011 82.178 1.00 26.51 94 LEU A N 1
ATOM 721 C CA . LEU A 1 96 ? -1.157 65.102 81.347 1.00 25.86 94 LEU A CA 1
ATOM 722 C C . LEU A 1 96 ? -1.404 64.599 79.925 1.00 27.18 94 LEU A C 1
ATOM 723 O O . LEU A 1 96 ? -1.126 65.294 78.947 1.00 27.73 94 LEU A O 1
ATOM 728 N N . PHE A 1 97 ? -1.936 63.386 79.821 1.00 27.77 95 PHE A N 1
ATOM 729 C CA . PHE A 1 97 ? -2.213 62.771 78.531 1.00 28.37 95 PHE A CA 1
ATOM 730 C C . PHE A 1 97 ? -3.324 63.506 77.806 1.00 28.35 95 PHE A C 1
ATOM 731 O O . PHE A 1 97 ? -3.262 63.709 76.594 1.00 26.78 95 PHE A O 1
ATOM 739 N N . TRP A 1 98 ? -4.334 63.904 78.568 1.00 28.54 96 TRP A N 1
ATOM 740 C CA . TRP A 1 98 ? -5.471 64.640 78.038 1.00 28.92 96 TRP A CA 1
ATOM 741 C C . TRP A 1 98 ? -4.961 65.908 77.359 1.00 29.33 96 TRP A C 1
ATOM 742 O O . TRP A 1 98 ? -5.411 66.271 76.268 1.00 30.12 96 TRP A O 1
ATOM 753 N N . ALA A 1 99 ? -4.020 66.578 78.017 1.00 27.74 97 ALA A N 1
ATOM 754 C CA . ALA A 1 99 ? -3.437 67.798 77.484 1.00 26.44 97 ALA A CA 1
ATOM 755 C C . ALA A 1 99 ? -2.602 67.467 76.255 1.00 26.55 97 ALA A C 1
ATOM 756 O O . ALA A 1 99 ? -2.827 68.015 75.173 1.00 24.78 97 ALA A O 1
ATOM 758 N N . LEU A 1 100 ? -1.641 66.565 76.424 1.00 27.02 98 LEU A N 1
ATOM 759 C CA . LEU A 1 100 ? -0.777 66.170 75.320 1.00 28.88 98 LEU A CA 1
ATOM 760 C C . LEU A 1 100 ? -1.575 65.747 74.097 1.00 29.80 98 LEU A C 1
ATOM 761 O O . LEU A 1 100 ? -1.260 66.143 72.980 1.00 30.78 98 LEU A O 1
ATOM 766 N N . ASN A 1 101 ? -2.612 64.944 74.302 1.00 31.41 99 ASN A N 1
ATOM 767 C CA . ASN A 1 101 ? -3.420 64.492 73.175 1.00 32.23 99 ASN A CA 1
ATOM 768 C C . ASN A 1 101 ? -4.119 65.652 72.484 1.00 32.94 99 ASN A C 1
ATOM 769 O O . ASN A 1 101 ? -4.150 65.714 71.256 1.00 34.32 99 ASN A O 1
ATOM 774 N N . ARG A 1 102 ? -4.669 66.574 73.265 1.00 33.46 100 ARG A N 1
ATOM 775 C CA . ARG A 1 102 ? -5.351 67.725 72.691 1.00 35.46 100 ARG A CA 1
ATOM 776 C C . ARG A 1 102 ? -4.389 68.567 71.856 1.00 36.65 100 ARG A C 1
ATOM 777 O O . ARG A 1 102 ? -4.753 69.061 70.790 1.00 35.79 100 ARG A O 1
ATOM 793 N N . GLU A 1 104 ? -1.445 67.534 70.441 1.00 42.34 102 GLU A N 1
ATOM 794 C CA . GLU A 1 104 ? -0.986 66.806 69.270 1.00 41.62 102 GLU A CA 1
ATOM 795 C C . GLU A 1 104 ? -2.032 66.873 68.170 1.00 42.15 102 GLU A C 1
ATOM 796 O O . GLU A 1 104 ? -1.691 66.960 66.995 1.00 42.98 102 GLU A O 1
ATOM 802 N N . LYS A 1 105 ? -3.307 66.836 68.543 1.00 42.63 103 LYS A N 1
ATOM 803 C CA . LYS A 1 105 ? -4.351 66.895 67.531 1.00 44.48 103 LYS A CA 1
ATOM 804 C C . LYS A 1 105 ? -4.253 68.224 66.794 1.00 44.87 103 LYS A C 1
ATOM 805 O O . LYS A 1 105 ? -4.259 68.261 65.564 1.00 46.20 103 LYS A O 1
ATOM 811 N N . VAL A 1 106 ? -4.158 69.316 67.544 1.00 44.33 104 VAL A N 1
ATOM 812 C CA . VAL A 1 106 ? -4.039 70.624 66.922 1.00 44.46 104 VAL A CA 1
ATOM 813 C C . VAL A 1 106 ? -2.852 70.599 65.968 1.00 44.69 104 VAL A C 1
ATOM 814 O O . VAL A 1 106 ? -2.945 71.072 64.836 1.00 44.34 104 VAL A O 1
ATOM 818 N N . PHE A 1 107 ? -1.743 70.028 66.430 1.00 44.95 105 PHE A N 1
ATOM 819 C CA . PHE A 1 107 ? -0.535 69.929 65.624 1.00 46.26 105 PHE A CA 1
ATOM 820 C C . PHE A 1 107 ? -0.780 69.196 64.308 1.00 48.37 105 PHE A C 1
ATOM 821 O O . PHE A 1 107 ? -0.502 69.730 63.237 1.00 48.78 105 PHE A O 1
ATOM 829 N N . PHE A 1 108 ? -1.303 67.974 64.392 1.00 50.18 106 PHE A N 1
ATOM 830 C CA . PHE A 1 108 ? -1.577 67.170 63.202 1.00 50.98 106 PHE A CA 1
ATOM 831 C C . PHE A 1 108 ? -2.392 67.903 62.145 1.00 52.00 106 PHE A C 1
ATOM 832 O O . PHE A 1 108 ? -2.258 67.636 60.951 1.00 52.32 106 PHE A O 1
ATOM 840 N N . GLU A 1 109 ? -3.238 68.824 62.583 1.00 52.76 107 GLU A N 1
ATOM 841 C CA . GLU A 1 109 ? -4.088 69.556 61.660 1.00 53.61 107 GLU A CA 1
ATOM 842 C C . GLU A 1 109 ? -3.542 70.910 61.211 1.00 54.09 107 GLU A C 1
ATOM 843 O O . GLU A 1 109 ? -4.188 71.615 60.435 1.00 54.11 107 GLU A O 1
ATOM 849 N N . ASN A 1 110 ? -2.353 71.270 61.684 1.00 53.99 108 ASN A N 1
ATOM 850 C CA . ASN A 1 110 ? -1.758 72.546 61.308 1.00 55.27 108 ASN A CA 1
ATOM 851 C C . ASN A 1 110 ? -0.269 72.419 61.031 1.00 56.02 108 ASN A C 1
ATOM 852 O O . ASN A 1 110 ? 0.431 73.418 60.876 1.00 55.90 108 ASN A O 1
ATOM 857 N N . ALA A 1 111 ? 0.205 71.181 60.957 1.00 57.60 109 ALA A N 1
ATOM 858 C CA . ALA A 1 111 ? 1.614 70.897 60.710 1.00 58.97 109 ALA A CA 1
ATOM 859 C C . ALA A 1 111 ? 2.209 71.652 59.521 1.00 60.47 109 ALA A C 1
ATOM 860 O O . ALA A 1 111 ? 3.363 72.079 59.573 1.00 60.52 109 ALA A O 1
ATOM 862 N N . ASP A 1 112 ? 1.430 71.813 58.453 1.00 62.29 110 ASP A N 1
ATOM 863 C CA . ASP A 1 112 ? 1.904 72.510 57.259 1.00 62.84 110 ASP A CA 1
ATOM 864 C C . ASP A 1 112 ? 1.693 74.020 57.311 1.00 63.42 110 ASP A C 1
ATOM 865 O O . ASP A 1 112 ? 2.100 74.735 56.398 1.00 64.46 110 ASP A O 1
ATOM 870 N N . ARG A 1 113 ? 1.058 74.501 58.375 1.00 63.33 111 ARG A N 1
ATOM 871 C CA . ARG A 1 113 ? 0.811 75.930 58.533 1.00 63.45 111 ARG A CA 1
ATOM 872 C C . ARG A 1 113 ? 2.101 76.676 58.854 1.00 63.17 111 ARG A C 1
ATOM 873 O O . ARG A 1 113 ? 2.894 76.222 59.673 1.00 63.40 111 ARG A O 1
ATOM 881 N N . GLU A 1 114 ? 2.306 77.817 58.200 1.00 63.31 112 GLU A N 1
ATOM 882 C CA . GLU A 1 114 ? 3.497 78.641 58.413 1.00 62.79 112 GLU A CA 1
ATOM 883 C C . GLU A 1 114 ? 3.499 79.178 59.840 1.00 61.03 112 GLU A C 1
ATOM 884 O O . GLU A 1 114 ? 4.553 79.424 60.427 1.00 59.58 112 GLU A O 1
ATOM 890 N N . ASN A 1 115 ? 2.302 79.356 60.386 1.00 59.29 113 ASN A N 1
ATOM 891 C CA . ASN A 1 115 ? 2.129 79.869 61.739 1.00 58.13 113 ASN A CA 1
ATOM 892 C C . ASN A 1 115 ? 1.852 78.745 62.736 1.00 56.68 113 ASN A C 1
ATOM 893 O O . ASN A 1 115 ? 1.021 78.886 63.633 1.00 56.80 113 ASN A O 1
ATOM 898 N N . LEU A 1 116 ? 2.565 77.634 62.573 1.00 54.43 114 LEU A N 1
ATOM 899 C CA . LEU A 1 116 ? 2.409 76.477 63.447 1.00 51.87 114 LEU A CA 1
ATOM 900 C C . LEU A 1 116 ? 2.646 76.852 64.903 1.00 51.09 114 LEU A C 1
ATOM 901 O O . LEU A 1 116 ? 1.777 76.640 65.750 1.00 50.79 114 LEU A O 1
ATOM 906 N N . PHE A 1 117 ? 3.818 77.418 65.186 1.00 50.18 115 PHE A N 1
ATOM 907 C CA . PHE A 1 117 ? 4.171 77.817 66.545 1.00 49.43 115 PHE A CA 1
ATOM 908 C C . PHE A 1 117 ? 3.137 78.751 67.163 1.00 49.75 115 PHE A C 1
ATOM 909 O O . PHE A 1 117 ? 2.800 78.624 68.339 1.00 50.25 115 PHE A O 1
ATOM 917 N N . GLU A 1 118 ? 2.646 79.703 66.378 1.00 48.68 116 GLU A N 1
ATOM 918 C CA . GLU A 1 118 ? 1.653 80.634 66.887 1.00 48.37 116 GLU A CA 1
ATOM 919 C C . GLU A 1 118 ? 0.358 79.894 67.190 1.00 47.07 116 GLU A C 1
ATOM 920 O O . GLU A 1 118 ? -0.324 80.198 68.166 1.00 47.62 116 GLU A O 1
ATOM 926 N N . ILE A 1 119 ? 0.031 78.913 66.354 1.00 45.21 117 ILE A N 1
ATOM 927 C CA . ILE A 1 119 ? -1.187 78.130 66.528 1.00 43.24 117 ILE A CA 1
ATOM 928 C C . ILE A 1 119 ? -1.132 77.242 67.768 1.00 42.22 117 ILE A C 1
ATOM 929 O O . ILE A 1 119 ? -2.034 77.279 68.602 1.00 40.88 117 ILE A O 1
ATOM 934 N N . LEU A 1 120 ? -0.070 76.451 67.884 1.00 40.96 118 LEU A N 1
ATOM 935 C CA . LEU A 1 120 ? 0.098 75.560 69.023 1.00 40.44 118 LEU A CA 1
ATOM 936 C C . LEU A 1 120 ? 0.128 76.330 70.342 1.00 41.37 118 LEU A C 1
ATOM 937 O O . LEU A 1 120 ? -0.620 76.024 71.270 1.00 41.51 118 LEU A O 1
ATOM 942 N N . GLU A 1 121 ? 0.995 77.328 70.427 1.00 41.55 119 GLU A N 1
ATOM 943 C CA . GLU A 1 121 ? 1.090 78.133 71.631 1.00 43.00 119 GLU A CA 1
ATOM 944 C C . GLU A 1 121 ? -0.276 78.696 71.977 1.00 44.11 119 GLU A C 1
ATOM 945 O O . GLU A 1 121 ? -0.629 78.830 73.147 1.00 44.75 119 GLU A O 1
ATOM 951 N N . ASN A 1 122 ? -1.042 79.035 70.948 1.00 45.18 120 ASN A N 1
ATOM 952 C CA . ASN A 1 122 ? -2.360 79.619 71.148 1.00 44.22 120 ASN A CA 1
ATOM 953 C C . ASN A 1 122 ? -3.304 78.676 71.883 1.00 44.49 120 ASN A C 1
ATOM 954 O O . ASN A 1 122 ? -4.078 79.113 72.737 1.00 43.94 120 ASN A O 1
ATOM 959 N N . GLU A 1 123 ? -3.243 77.386 71.555 1.00 44.28 121 GLU A N 1
ATOM 960 C CA . GLU A 1 123 ? -4.096 76.405 72.218 1.00 43.91 121 GLU A CA 1
ATOM 961 C C . GLU A 1 123 ? -3.698 76.279 73.678 1.00 42.62 121 GLU A C 1
ATOM 962 O O . GLU A 1 123 ? -4.557 76.235 74.557 1.00 43.14 121 GLU A O 1
ATOM 968 N N . ALA A 1 124 ? -2.393 76.225 73.931 1.00 40.39 122 ALA A N 1
ATOM 969 C CA . ALA A 1 124 ? -1.888 76.119 75.292 1.00 40.02 122 ALA A CA 1
ATOM 970 C C . ALA A 1 124 ? -2.447 77.273 76.120 1.00 40.38 122 ALA A C 1
ATOM 971 O O . ALA A 1 124 ? -2.984 77.066 77.208 1.00 40.25 122 ALA A O 1
ATOM 973 N N . LEU A 1 125 ? -2.327 78.488 75.599 1.00 40.15 123 LEU A N 1
ATOM 974 C CA . LEU A 1 125 ? -2.838 79.652 76.303 1.00 42.16 123 LEU A CA 1
ATOM 975 C C . LEU A 1 125 ? -4.344 79.509 76.470 1.00 44.04 123 LEU A C 1
ATOM 976 O O . LEU A 1 125 ? -4.894 79.813 77.526 1.00 44.66 123 LEU A O 1
ATOM 981 N N . LYS A 1 126 ? -5.007 79.043 75.420 1.00 46.20 124 LYS A N 1
ATOM 982 C CA . LYS A 1 126 ? -6.449 78.859 75.450 1.00 47.41 124 LYS A CA 1
ATOM 983 C C . LYS A 1 126 ? -6.786 77.804 76.492 1.00 49.27 124 LYS A C 1
ATOM 984 O O . LYS A 1 126 ? -7.864 77.815 77.084 1.00 49.61 124 LYS A O 1
ATOM 998 N N . ALA A 1 128 ? -4.887 77.179 79.334 1.00 51.84 126 ALA A N 1
ATOM 999 C CA . ALA A 1 128 ? -4.641 77.724 80.661 1.00 51.66 126 ALA A CA 1
ATOM 1000 C C . ALA A 1 128 ? -5.814 78.593 81.106 1.00 51.98 126 ALA A C 1
ATOM 1001 O O . ALA A 1 128 ? -6.286 78.485 82.237 1.00 52.36 126 ALA A O 1
ATOM 1003 N N . TYR A 1 129 ? -6.287 79.449 80.207 1.00 52.51 127 TYR A N 1
ATOM 1004 C CA . TYR A 1 129 ? -7.402 80.338 80.506 1.00 52.63 127 TYR A CA 1
ATOM 1005 C C . TYR A 1 129 ? -8.690 79.571 80.771 1.00 51.10 127 TYR A C 1
ATOM 1006 O O . TYR A 1 129 ? -9.604 80.083 81.411 1.00 51.39 127 TYR A O 1
ATOM 1015 N N . GLU A 1 130 ? -8.764 78.343 80.275 1.00 50.01 128 GLU A N 1
ATOM 1016 C CA . GLU A 1 130 ? -9.951 77.528 80.478 1.00 48.77 128 GLU A CA 1
ATOM 1017 C C . GLU A 1 130 ? -9.902 76.818 81.822 1.00 46.91 128 GLU A C 1
ATOM 1018 O O . GLU A 1 130 ? -10.926 76.655 82.485 1.00 45.31 128 GLU A O 1
ATOM 1024 N N . ASP A 1 131 ? -8.706 76.407 82.225 1.00 45.40 129 ASP A N 1
ATOM 1025 C CA . ASP A 1 131 ? -8.534 75.721 83.497 1.00 45.56 129 ASP A CA 1
ATOM 1026 C C . ASP A 1 131 ? -8.939 76.616 84.661 1.00 45.41 129 ASP A C 1
ATOM 1027 O O . ASP A 1 131 ? -9.641 76.184 85.576 1.00 44.99 129 ASP A O 1
ATOM 1032 N N . ILE A 1 132 ? -8.483 77.863 84.631 1.00 45.37 130 ILE A N 1
ATOM 1033 C CA . ILE A 1 132 ? -8.818 78.797 85.694 1.00 45.58 130 ILE A CA 1
ATOM 1034 C C . ILE A 1 132 ? -10.327 78.997 85.726 1.00 44.53 130 ILE A C 1
ATOM 1035 O O . ILE A 1 132 ? -10.937 79.022 86.794 1.00 44.37 130 ILE A O 1
ATOM 1040 N N . GLU A 1 133 ? -10.929 79.119 84.549 1.00 43.99 131 GLU A N 1
ATOM 1041 C CA . GLU A 1 133 ? -12.370 79.298 84.457 1.00 43.55 131 GLU A CA 1
ATOM 1042 C C . GLU A 1 133 ? -13.098 78.044 84.934 1.00 42.84 131 GLU A C 1
ATOM 1043 O O . GLU A 1 133 ? -14.057 78.133 85.698 1.00 43.17 131 GLU A O 1
ATOM 1049 N N . VAL A 1 134 ? -12.638 76.879 84.484 1.00 40.63 132 VAL A N 1
ATOM 1050 C CA . VAL A 1 134 ? -13.249 75.614 84.878 1.00 39.03 132 VAL A CA 1
ATOM 1051 C C . VAL A 1 134 ? -13.233 75.450 86.396 1.00 38.41 132 VAL A C 1
ATOM 1052 O O . VAL A 1 134 ? -14.192 74.958 86.990 1.00 37.66 132 VAL A O 1
ATOM 1056 N N . ASN A 1 135 ? -12.137 75.870 87.015 1.00 37.16 133 ASN A N 1
ATOM 1057 C CA . ASN A 1 135 ? -11.989 75.768 88.459 1.00 37.97 133 ASN A CA 1
ATOM 1058 C C . ASN A 1 135 ? -12.997 76.615 89.224 1.00 38.11 133 ASN A C 1
ATOM 1059 O O . ASN A 1 135 ? -13.650 76.124 90.146 1.00 37.21 133 ASN A O 1
ATOM 1064 N N . LYS A 1 136 ? -13.124 77.884 88.845 1.00 38.14 134 LYS A N 1
ATOM 1065 C CA . LYS A 1 136 ? -14.067 78.778 89.509 1.00 36.70 134 LYS A CA 1
ATOM 1066 C C . LYS A 1 136 ? -15.491 78.238 89.443 1.00 35.88 134 LYS A C 1
ATOM 1067 O O . LYS A 1 136 ? -16.325 78.564 90.286 1.00 36.39 134 LYS A O 1
ATOM 1073 N N . ALA A 1 137 ? -15.761 77.401 88.446 1.00 33.85 135 ALA A N 1
ATOM 1074 C CA . ALA A 1 137 ? -17.075 76.788 88.295 1.00 32.11 135 ALA A CA 1
ATOM 1075 C C . ALA A 1 137 ? -17.182 75.644 89.301 1.00 32.47 135 ALA A C 1
ATOM 1076 O O . ALA A 1 137 ? -18.221 75.458 89.939 1.00 33.10 135 ALA A O 1
ATOM 1078 N N . ILE A 1 138 ? -16.104 74.872 89.431 1.00 32.02 136 ILE A N 1
ATOM 1079 C CA . ILE A 1 138 ? -16.067 73.764 90.381 1.00 32.57 136 ILE A CA 1
ATOM 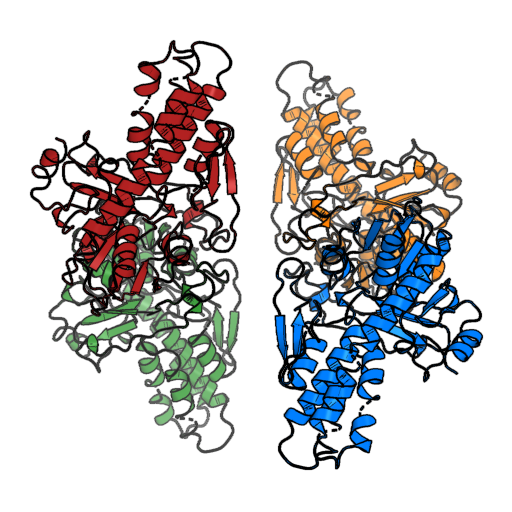1080 C C . ILE A 1 138 ? -16.250 74.358 91.775 1.00 34.88 136 ILE A C 1
ATOM 1081 O O . ILE A 1 138 ? -17.043 73.864 92.583 1.00 34.70 136 ILE A O 1
ATOM 1086 N N . GLY A 1 139 ? -15.501 75.421 92.046 1.00 35.20 137 GLY A N 1
ATOM 1087 C CA . GLY A 1 139 ? -15.600 76.077 93.331 1.00 36.51 137 GLY A CA 1
ATOM 1088 C C . GLY A 1 139 ? -17.044 76.424 93.612 1.00 37.81 137 GLY A C 1
ATOM 1089 O O . GLY A 1 139 ? -17.583 76.056 94.654 1.00 39.44 137 GLY A O 1
ATOM 1090 N N . LYS A 1 140 ? -17.681 77.118 92.673 1.00 38.84 138 LYS A N 1
ATOM 1091 C CA . LYS A 1 140 ? -19.073 77.520 92.836 1.00 38.91 138 LYS A CA 1
ATOM 1092 C C 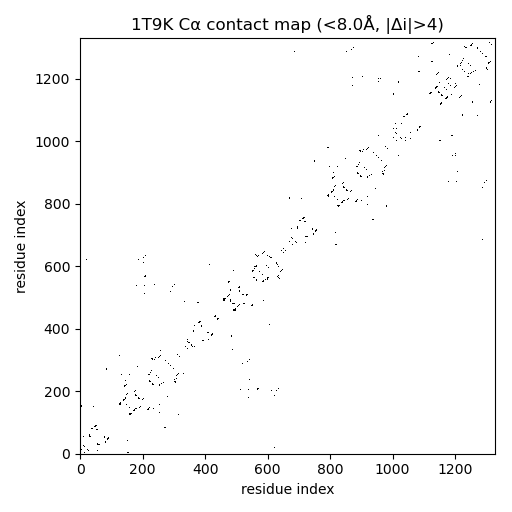. LYS A 1 140 ? -20.018 76.345 93.034 1.00 37.73 138 LYS A C 1
ATOM 1093 O O . LYS A 1 140 ? -20.857 76.377 93.930 1.00 37.27 138 LYS A O 1
ATOM 1099 N N . ASN A 1 141 ? -19.889 75.305 92.216 1.00 37.12 139 ASN A N 1
ATOM 1100 C CA . ASN A 1 141 ? -20.764 74.146 92.370 1.00 36.66 139 ASN A CA 1
ATOM 1101 C C . ASN A 1 141 ? -20.591 73.485 93.740 1.00 35.69 139 ASN A C 1
ATOM 1102 O O . ASN A 1 141 ? -21.563 73.031 94.338 1.00 35.62 139 ASN A O 1
ATOM 1107 N N . GLY A 1 142 ? -19.359 73.445 94.238 1.00 34.67 140 GLY A N 1
ATOM 1108 C CA . GLY A 1 142 ? -19.100 72.826 95.525 1.00 34.02 140 GLY A CA 1
ATOM 1109 C C . GLY A 1 142 ? -19.496 73.675 96.719 1.00 35.54 140 GLY A C 1
ATOM 1110 O O . GLY A 1 142 ? -19.844 73.149 97.777 1.00 33.57 140 GLY A O 1
ATOM 1111 N N . ALA A 1 143 ? -19.443 74.992 96.558 1.00 36.73 141 ALA A N 1
ATOM 1112 C CA . ALA A 1 143 ? -19.796 75.905 97.640 1.00 38.38 141 ALA A CA 1
ATOM 1113 C C . ALA A 1 143 ? -21.165 75.572 98.226 1.00 39.00 141 ALA A C 1
ATOM 1114 O O . ALA A 1 143 ? -21.350 75.593 99.441 1.00 38.91 141 ALA A O 1
ATOM 1116 N N . GLN A 1 144 ? -22.116 75.259 97.354 1.00 40.10 142 GLN A N 1
ATOM 1117 C CA . GLN A 1 144 ? -23.472 74.924 97.772 1.00 42.33 142 GLN A CA 1
ATOM 1118 C C . GLN A 1 144 ? -23.545 73.736 98.735 1.00 41.80 142 GLN A C 1
ATOM 1119 O O . GLN A 1 144 ? -24.500 73.614 99.503 1.00 41.27 142 GLN A O 1
ATOM 1125 N N . LEU A 1 145 ? -22.549 72.856 98.695 1.00 41.24 143 LEU A N 1
ATOM 1126 C CA . LEU A 1 145 ? -22.552 71.699 99.588 1.00 40.44 143 LEU A CA 1
ATOM 1127 C C . LEU A 1 145 ? -21.961 72.018 100.963 1.00 39.67 143 LEU A C 1
ATOM 1128 O O . LEU A 1 145 ? -22.149 71.255 101.908 1.00 39.74 143 LEU A O 1
ATOM 1133 N N . ILE A 1 146 ? -21.258 73.141 101.075 1.00 38.11 144 ILE A N 1
ATOM 1134 C CA . ILE A 1 146 ? -20.626 73.533 102.336 1.00 38.60 144 ILE A CA 1
ATOM 1135 C C . ILE A 1 146 ? -21.474 74.468 103.212 1.00 40.29 144 ILE A C 1
ATOM 1136 O O . ILE A 1 146 ? -21.703 75.628 102.860 1.00 40.93 144 ILE A O 1
ATOM 1141 N N . LYS A 1 147 ? -21.925 73.968 104.361 1.00 40.37 145 LYS A N 1
ATOM 1142 C CA . LYS A 1 147 ? -22.729 74.784 105.265 1.00 41.46 145 LYS A CA 1
ATOM 1143 C C . LYS A 1 147 ? -21.872 75.819 105.987 1.00 41.32 145 LYS A C 1
ATOM 1144 O O . LYS A 1 147 ? -20.772 75.520 106.450 1.00 41.45 145 LYS A O 1
ATOM 1150 N N . ASP A 1 148 ? -22.390 77.038 106.076 1.00 42.44 146 ASP A N 1
ATOM 1151 C CA . ASP A 1 148 ? -21.692 78.141 106.730 1.00 42.18 146 ASP A CA 1
ATOM 1152 C C . ASP A 1 148 ? -21.173 77.758 108.111 1.00 41.30 146 ASP A C 1
ATOM 1153 O O . ASP A 1 148 ? -21.813 76.997 108.841 1.00 41.20 146 ASP A O 1
ATOM 1158 N N . GLY A 1 149 ? -19.999 78.284 108.451 1.00 39.70 147 GLY A N 1
ATOM 1159 C CA . GLY A 1 149 ? -19.392 78.009 109.739 1.00 37.64 147 GLY A CA 1
ATOM 1160 C C . GLY A 1 149 ? -18.929 76.582 109.968 1.00 36.84 147 GLY A C 1
ATOM 1161 O O . GLY A 1 149 ? -18.957 76.100 111.095 1.00 38.65 147 GLY A O 1
ATOM 1162 N N . SER A 1 150 ? -18.492 75.895 108.920 1.00 36.12 148 SER A N 1
ATOM 1163 C CA . SER A 1 150 ? -18.042 74.517 109.090 1.00 35.96 148 SER A CA 1
ATOM 1164 C C . SER A 1 150 ? -16.534 74.320 108.957 1.00 34.45 148 SER A C 1
ATOM 1165 O O . SER A 1 150 ? -15.828 75.147 108.378 1.00 34.47 148 SER A O 1
ATOM 1168 N N . THR A 1 151 ? -16.052 73.221 109.525 1.00 32.36 149 THR A N 1
ATOM 1169 C CA . THR A 1 151 ? -14.639 72.876 109.474 1.00 30.99 149 THR A CA 1
ATOM 1170 C C . THR A 1 151 ? -14.464 71.805 108.410 1.00 28.92 149 THR A C 1
ATOM 1171 O O . THR A 1 151 ? -15.099 70.746 108.455 1.00 29.28 149 THR A O 1
ATOM 1175 N N . ILE A 1 152 ? -13.604 72.094 107.445 1.00 25.67 150 ILE A N 1
ATOM 1176 C CA . ILE A 1 152 ? -13.380 71.176 106.350 1.00 24.36 150 ILE A CA 1
ATOM 1177 C C . ILE A 1 152 ? -11.965 70.647 106.284 1.00 23.08 150 ILE A C 1
ATOM 1178 O O . ILE A 1 152 ? -11.000 71.408 106.325 1.00 23.03 150 ILE A O 1
ATOM 1183 N N . LEU A 1 153 ? -11.848 69.329 106.193 1.00 22.65 151 LEU A N 1
ATOM 1184 C CA . LEU A 1 153 ? -10.544 68.699 106.099 1.00 22.05 151 LEU A CA 1
ATOM 1185 C C . LEU A 1 153 ? -10.194 68.486 104.639 1.00 21.91 151 LEU A C 1
ATOM 1186 O O . LEU A 1 153 ? -11.053 68.092 103.852 1.00 21.55 151 LEU A O 1
ATOM 1191 N N . THR A 1 154 ? -8.938 68.747 104.288 1.00 21.99 152 THR A N 1
ATOM 1192 C CA . THR A 1 154 ? -8.463 68.540 102.925 1.00 23.93 152 THR A CA 1
ATOM 1193 C C . THR A 1 154 ? -7.249 67.631 102.997 1.00 25.17 152 THR A C 1
ATOM 1194 O O . THR A 1 154 ? -6.786 67.285 104.087 1.00 26.59 152 THR A O 1
ATOM 1198 N N . HIS A 1 155 ? -6.737 67.251 101.832 1.00 23.85 153 HIS A N 1
ATOM 1199 C CA . HIS A 1 155 ? -5.565 66.398 101.743 1.00 21.56 153 HIS A CA 1
ATOM 1200 C C . HIS A 1 155 ? -4.762 66.930 100.570 1.00 22.03 153 HIS A C 1
ATOM 1201 O O . HIS A 1 155 ? -5.324 67.559 99.676 1.00 22.32 153 HIS A O 1
ATOM 1208 N N . CYS A 1 156 ? -3.457 66.681 100.574 1.00 21.80 154 CYS A N 1
ATOM 1209 C CA . CYS A 1 156 ? -2.588 67.148 99.505 1.00 22.10 154 CYS A CA 1
ATOM 1210 C C . CYS A 1 156 ? -2.809 68.637 99.266 1.00 22.89 154 CYS A C 1
ATOM 1211 O O . CYS A 1 156 ? -3.109 69.387 100.192 1.00 22.06 154 CYS A O 1
ATOM 1214 N N . ASN A 1 157 ? -2.655 69.056 98.016 1.00 24.83 155 ASN A N 1
ATOM 1215 C CA . ASN A 1 157 ? -2.843 70.444 97.633 1.00 26.27 155 ASN A CA 1
ATOM 1216 C C . ASN A 1 157 ? -3.581 70.488 96.308 1.00 27.21 155 ASN A C 1
ATOM 1217 O O . ASN A 1 157 ? -2.968 70.415 95.242 1.00 28.40 155 ASN A O 1
ATOM 1222 N N . ALA A 1 158 ? -4.902 70.580 96.375 1.00 28.28 156 ALA A N 1
ATOM 1223 C CA . ALA A 1 158 ? -5.715 70.660 95.174 1.00 28.34 156 ALA A CA 1
ATOM 1224 C C . ALA A 1 158 ? -6.170 72.103 95.113 1.00 30.42 156 ALA A C 1
ATOM 1225 O O . ALA A 1 158 ? -7.365 72.391 94.987 1.00 31.59 156 ALA A O 1
ATOM 1227 N N . GLY A 1 159 ? -5.202 73.011 95.217 1.00 30.61 157 GLY A N 1
ATOM 1228 C CA . GLY A 1 159 ? -5.526 74.419 95.186 1.00 32.67 157 GLY A CA 1
ATOM 1229 C C . GLY A 1 159 ? -4.854 75.190 94.076 1.00 34.12 157 GLY A C 1
ATOM 1230 O O . GLY A 1 159 ? -4.559 74.653 93.009 1.00 34.90 157 GLY A O 1
ATOM 1231 N N . ALA A 1 160 ? -4.620 76.468 94.341 1.00 34.67 158 ALA A N 1
ATOM 1232 C CA . ALA A 1 160 ? -3.986 77.366 93.392 1.00 34.13 158 ALA A CA 1
ATOM 1233 C C . ALA A 1 160 ? -2.714 76.783 92.784 1.00 32.90 158 ALA A C 1
ATOM 1234 O O . ALA A 1 160 ? -2.539 76.799 91.567 1.00 34.33 158 ALA A O 1
ATOM 1236 N N . LEU A 1 161 ? -1.833 76.263 93.629 1.00 31.50 159 LEU A N 1
ATOM 1237 C CA . LEU A 1 161 ? -0.572 75.700 93.161 1.00 31.81 159 LEU A CA 1
ATOM 1238 C C . LEU A 1 161 ? -0.700 74.377 92.411 1.00 32.92 159 LEU A C 1
ATOM 1239 O O . LEU A 1 161 ? 0.280 73.888 91.845 1.00 33.53 159 LEU A O 1
ATOM 1244 N N . ALA A 1 162 ? -1.899 73.801 92.398 1.00 32.13 160 ALA A N 1
ATOM 1245 C CA . ALA A 1 162 ? -2.121 72.540 91.698 1.00 31.30 160 ALA A CA 1
ATOM 1246 C C . ALA A 1 162 ? -2.809 72.776 90.363 1.00 31.73 160 ALA A C 1
ATOM 1247 O O . ALA A 1 162 ? -3.017 71.846 89.586 1.00 31.14 160 ALA A O 1
ATOM 1249 N N . THR A 1 163 ? -3.161 74.028 90.098 1.00 32.82 161 THR A N 1
ATOM 1250 C CA . THR A 1 163 ? -3.833 74.383 88.851 1.00 33.88 161 THR A CA 1
ATOM 1251 C C . THR A 1 163 ? -3.219 75.650 88.276 1.00 33.62 161 THR A C 1
ATOM 1252 O O . THR A 1 163 ? -2.240 76.166 88.809 1.00 34.17 161 THR A O 1
ATOM 1256 N N . VAL A 1 164 ? -3.785 76.147 87.182 1.00 33.73 162 VAL A N 1
ATOM 1257 C CA . VAL A 1 164 ? -3.273 77.376 86.599 1.00 33.81 162 VAL A CA 1
ATOM 1258 C C . VAL A 1 164 ? -3.532 78.448 87.647 1.00 33.57 162 VAL A C 1
ATOM 1259 O O . VAL A 1 164 ? -2.715 79.336 87.854 1.00 32.96 162 VAL A O 1
ATOM 1263 N N . ASP A 1 165 ? -4.676 78.338 88.319 1.00 34.64 163 ASP A N 1
ATOM 1264 C CA . ASP A 1 165 ? -5.047 79.270 89.376 1.00 34.72 163 ASP A CA 1
ATOM 1265 C C . ASP A 1 165 ? -6.354 78.851 90.052 1.00 35.36 163 ASP A C 1
ATOM 1266 O O . ASP A 1 165 ? -7.031 77.922 89.603 1.00 36.00 163 ASP A O 1
ATOM 1271 N N . TYR A 1 166 ? -6.688 79.548 91.138 1.00 34.95 164 TYR A N 1
ATOM 1272 C CA . TYR A 1 166 ? -7.902 79.315 91.924 1.00 33.35 164 TYR A CA 1
ATOM 1273 C C . TYR A 1 166 ? -7.937 77.964 92.625 1.00 33.11 164 TYR A C 1
ATOM 1274 O O . TYR A 1 166 ? -8.185 77.900 93.826 1.00 33.88 164 TYR A O 1
ATOM 1283 N N . GLY A 1 167 ? -7.702 76.887 91.881 1.00 32.66 165 GLY A N 1
ATOM 1284 C CA . GLY A 1 167 ? -7.701 75.565 92.484 1.00 31.74 165 GLY A CA 1
ATOM 1285 C C . GLY A 1 167 ? -9.025 74.840 92.365 1.00 30.87 165 GLY A C 1
ATOM 1286 O O . GLY A 1 167 ? -10.018 75.422 91.936 1.00 30.38 165 GLY A O 1
ATOM 1287 N N . THR A 1 168 ? -9.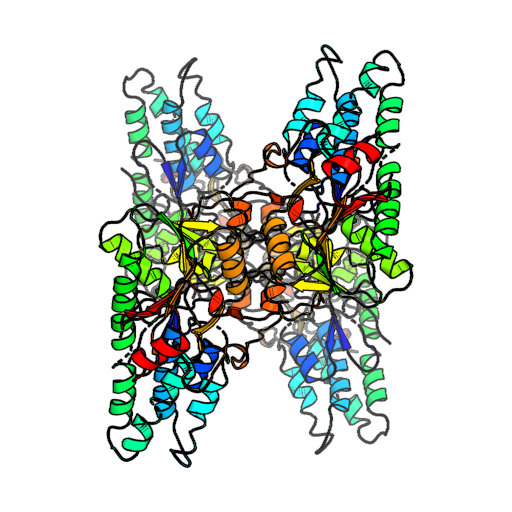040 73.570 92.756 1.00 31.60 166 THR A N 1
ATOM 1288 C CA . THR A 1 168 ? -10.251 72.752 92.679 1.00 31.26 166 THR A CA 1
ATOM 1289 C C . THR A 1 168 ? -10.946 72.573 94.032 1.00 30.18 166 THR A C 1
ATOM 1290 O O . THR A 1 168 ? -12.003 73.153 94.264 1.00 30.52 166 THR A O 1
ATOM 1294 N N . ALA A 1 169 ? -10.365 71.768 94.918 1.00 29.26 167 ALA A N 1
ATOM 1295 C CA . ALA A 1 169 ? -10.958 71.548 96.238 1.00 28.19 167 ALA A CA 1
ATOM 1296 C C . ALA A 1 169 ? -10.848 72.833 97.054 1.00 28.83 167 ALA A C 1
ATOM 1297 O O . ALA A 1 169 ? -11.755 73.180 97.809 1.00 29.12 167 ALA A O 1
ATOM 1299 N N . LEU A 1 170 ? -9.731 73.539 96.897 1.00 29.76 168 LEU A N 1
ATOM 1300 C CA . LEU A 1 170 ? -9.523 74.802 97.596 1.00 30.45 168 LEU A CA 1
ATOM 1301 C C . LEU A 1 170 ? -10.338 75.895 96.896 1.00 31.61 168 LEU A C 1
ATOM 1302 O O . LEU A 1 170 ? -10.647 76.936 97.485 1.00 31.04 168 LEU A O 1
ATOM 1307 N N . GLY A 1 171 ? -10.682 75.647 95.635 1.00 32.09 169 GLY A N 1
ATOM 1308 C CA . GLY A 1 171 ? -11.485 76.597 94.894 1.00 32.15 169 GLY A CA 1
ATOM 1309 C C . GLY A 1 171 ? -12.861 76.565 95.524 1.00 32.72 169 GLY A C 1
ATOM 1310 O O . GLY A 1 171 ? -13.488 77.602 95.746 1.00 33.59 169 GLY A O 1
ATOM 1311 N N . VAL A 1 172 ? -13.329 75.358 95.823 1.00 32.12 170 VAL A N 1
ATOM 1312 C CA . VAL A 1 172 ? -14.628 75.185 96.455 1.00 32.10 170 VAL A CA 1
ATOM 1313 C C . VAL A 1 172 ? -14.649 75.998 97.746 1.00 34.94 170 VAL A C 1
ATOM 1314 O O . VAL A 1 172 ? -15.667 76.588 98.104 1.00 36.43 170 VAL A O 1
ATOM 1318 N N . ILE A 1 173 ? -13.511 76.030 98.435 1.00 35.83 171 ILE A N 1
ATOM 1319 C CA . ILE A 1 173 ? -13.384 76.763 99.687 1.00 36.15 171 ILE A CA 1
ATOM 1320 C C . ILE A 1 173 ? -13.358 78.269 99.461 1.00 38.04 171 ILE A C 1
ATOM 1321 O O . ILE A 1 173 ? -14.149 79.002 100.059 1.00 38.57 171 ILE A O 1
ATOM 1326 N N . ARG A 1 174 ? -12.449 78.730 98.605 1.00 38.34 172 ARG A N 1
ATOM 1327 C CA . ARG A 1 174 ? -12.348 80.152 98.311 1.00 38.66 172 ARG A CA 1
ATOM 1328 C C . ARG A 1 174 ? -13.721 80.691 97.923 1.00 40.60 172 ARG A C 1
ATOM 1329 O O . ARG A 1 174 ? -14.080 81.812 98.274 1.00 42.61 172 ARG A O 1
ATOM 1337 N N . ALA A 1 175 ? -14.485 79.882 97.197 1.00 40.84 173 ALA A N 1
ATOM 1338 C CA . ALA A 1 175 ? -15.812 80.280 96.749 1.00 41.30 173 ALA A CA 1
ATOM 1339 C C . ALA A 1 175 ? -16.806 80.374 97.903 1.00 41.47 173 ALA A C 1
ATOM 1340 O O . ALA A 1 175 ? -17.600 81.315 97.972 1.00 41.59 173 ALA A O 1
ATOM 1342 N N . ALA A 1 176 ? -16.772 79.399 98.805 1.00 40.02 174 ALA A N 1
ATOM 1343 C CA . ALA A 1 176 ? -17.680 79.411 99.944 1.00 38.76 174 ALA A CA 1
ATOM 1344 C C . ALA A 1 176 ? -17.370 80.630 100.801 1.00 37.98 174 ALA A C 1
ATOM 1345 O O . ALA A 1 176 ? -18.269 81.239 101.381 1.00 37.66 174 ALA A O 1
ATOM 1347 N N . VAL A 1 177 ? -16.092 80.987 100.872 1.00 37.10 175 VAL A N 1
ATOM 1348 C CA . VAL A 1 177 ? -15.674 82.143 101.651 1.00 38.94 175 VAL A CA 1
ATOM 1349 C C . VAL A 1 177 ? -16.147 83.414 100.956 1.00 40.37 175 VAL A C 1
ATOM 1350 O O . VAL A 1 177 ? -16.628 84.348 101.597 1.00 39.35 175 VAL A O 1
ATOM 1354 N N . GLU A 1 178 ? -16.004 83.437 99.636 1.00 42.39 176 GLU A N 1
ATOM 1355 C CA . GLU A 1 178 ? -16.421 84.584 98.843 1.00 44.49 176 GLU A CA 1
ATOM 1356 C C . GLU A 1 178 ? -17.917 84.808 99.013 1.00 44.03 176 GLU A C 1
ATOM 1357 O O . GLU A 1 178 ? -18.380 85.946 99.053 1.00 44.95 176 GLU A O 1
ATOM 1363 N N . SER A 1 179 ? -18.672 83.722 99.122 1.00 43.11 177 SER A N 1
ATOM 1364 C CA . SER A 1 179 ? -20.112 83.837 99.298 1.00 43.52 177 SER A CA 1
ATOM 1365 C C . SER A 1 179 ? -20.388 84.446 100.668 1.00 43.90 177 SER A C 1
ATOM 1366 O O . SER A 1 179 ? -21.507 84.875 100.952 1.00 43.72 177 SER A O 1
ATOM 1369 N N . GLY A 1 180 ? -19.360 84.474 101.514 1.00 42.83 178 GLY A N 1
ATOM 1370 C CA . GLY A 1 180 ? -19.508 85.036 102.844 1.00 41.55 178 GLY A CA 1
ATOM 1371 C C . GLY A 1 180 ? -19.783 84.015 103.934 1.00 41.52 178 GLY A C 1
ATOM 1372 O O . GLY A 1 180 ? -20.608 84.243 104.822 1.00 41.79 178 GLY A O 1
ATOM 1373 N N . LYS A 1 181 ? -19.099 82.881 103.875 1.00 41.37 179 LYS A N 1
ATOM 1374 C CA . LYS A 1 181 ? -19.292 81.849 104.879 1.00 41.47 179 LYS A CA 1
ATOM 1375 C C . LYS A 1 181 ? -18.052 81.702 105.736 1.00 42.66 179 LYS A C 1
ATOM 1376 O O . LYS A 1 181 ? -16.943 81.580 105.221 1.00 43.23 179 LYS A O 1
ATOM 1382 N N . ARG A 1 182 ? -18.249 81.728 107.050 1.00 43.99 180 ARG A N 1
ATOM 1383 C CA . ARG A 1 182 ? -17.153 81.568 107.993 1.00 44.32 180 ARG A CA 1
ATOM 1384 C C . ARG A 1 182 ? -16.638 80.158 107.742 1.00 41.78 180 ARG A C 1
ATOM 1385 O O . ARG A 1 182 ? -17.389 79.192 107.863 1.00 40.01 180 ARG A O 1
ATOM 1393 N N . ILE A 1 183 ? -15.367 80.034 107.386 1.00 40.02 181 ILE A N 1
ATOM 1394 C CA . ILE A 1 183 ? -14.806 78.724 107.113 1.00 37.84 181 ILE A CA 1
ATOM 1395 C C . ILE A 1 183 ? -13.353 78.602 107.530 1.00 35.42 181 ILE A C 1
ATOM 1396 O O . ILE A 1 183 ? -12.596 79.568 107.471 1.00 36.37 181 ILE A O 1
ATOM 1401 N N . ARG A 1 184 ? -12.980 77.406 107.966 1.00 33.55 182 ARG A N 1
ATOM 1402 C CA . ARG A 1 184 ? -11.608 77.117 108.359 1.00 30.26 182 ARG A CA 1
ATOM 1403 C C . ARG A 1 184 ? -11.294 75.736 107.820 1.00 29.24 182 ARG A C 1
ATOM 1404 O O . ARG A 1 184 ? -12.182 74.890 107.700 1.00 30.40 182 ARG A O 1
ATOM 1412 N N . VAL A 1 185 ? -10.030 75.508 107.496 1.00 27.86 183 VAL A N 1
ATOM 1413 C CA . VAL A 1 185 ? -9.603 74.239 106.927 1.00 24.76 183 VAL A CA 1
ATOM 1414 C C . VAL A 1 185 ? -8.535 73.490 107.712 1.00 24.67 183 VAL A C 1
ATOM 1415 O O . VAL A 1 185 ? -7.532 74.055 108.136 1.00 23.86 183 VAL A O 1
ATOM 1419 N N . PHE A 1 186 ? -8.768 72.204 107.916 1.00 25.53 184 PHE A N 1
ATOM 1420 C CA . PHE A 1 186 ? -7.779 71.372 108.571 1.00 25.84 184 PHE A CA 1
ATOM 1421 C C . PHE A 1 186 ? -7.062 70.790 107.360 1.00 26.11 184 PHE A C 1
ATOM 1422 O O . PHE A 1 186 ? -7.684 70.130 106.528 1.00 28.29 184 PHE A O 1
ATOM 1430 N N . ALA A 1 187 ? -5.772 71.076 107.226 1.00 24.53 185 ALA A N 1
ATOM 1431 C CA . ALA A 1 187 ? -5.015 70.555 106.101 1.00 22.76 185 ALA A CA 1
ATOM 1432 C C . ALA A 1 187 ? -3.975 69.541 106.558 1.00 21.90 185 ALA A C 1
ATOM 1433 O O . ALA A 1 187 ? -3.068 69.875 107.324 1.00 20.78 185 ALA A O 1
ATOM 1435 N N . ASP A 1 188 ? -4.118 68.301 106.100 1.00 20.59 186 ASP A N 1
ATOM 1436 C CA . ASP A 1 188 ? -3.149 67.265 106.434 1.00 22.70 186 ASP A CA 1
ATOM 1437 C C . ASP A 1 188 ? -1.831 67.704 105.801 1.00 22.40 186 ASP A C 1
ATOM 1438 O O . ASP A 1 188 ? -1.825 68.171 104.660 1.00 22.47 186 ASP A O 1
ATOM 1443 N N . GLU A 1 189 ? -0.722 67.580 106.528 1.00 20.99 187 GLU A N 1
ATOM 1444 C CA . GLU A 1 189 ? 0.566 67.980 105.968 1.00 21.34 187 GLU A CA 1
ATOM 1445 C C . GLU A 1 189 ? 0.820 67.156 104.716 1.00 22.22 187 GLU A C 1
ATOM 1446 O O . GLU A 1 189 ? 1.404 67.639 103.744 1.00 21.47 187 GLU A O 1
ATOM 1452 N N . THR A 1 190 ? 0.363 65.908 104.757 1.00 21.90 188 THR A N 1
ATOM 1453 C CA . THR A 1 190 ? 0.482 64.991 103.638 1.00 20.39 188 THR A CA 1
ATOM 1454 C C . THR A 1 190 ? 1.919 64.623 103.293 1.00 21.39 188 THR A C 1
ATOM 1455 O O . THR A 1 190 ? 2.539 65.224 102.412 1.00 20.20 188 THR A O 1
ATOM 1459 N N . ARG A 1 191 ? 2.450 63.630 103.993 1.00 21.26 189 ARG A N 1
ATOM 1460 C CA . ARG A 1 191 ? 3.805 63.194 103.728 1.00 21.70 189 ARG A CA 1
ATOM 1461 C C . ARG A 1 191 ? 3.767 62.196 102.588 1.00 23.32 189 ARG A C 1
ATOM 1462 O O . ARG A 1 191 ? 2.699 61.689 102.235 1.00 24.45 189 ARG A O 1
ATOM 1470 N N . PRO A 1 192 ? 4.930 61.898 101.989 1.00 22.89 190 PRO A N 1
ATOM 1471 C CA . PRO A 1 192 ? 6.248 62.444 102.329 1.00 22.26 190 PRO A CA 1
ATOM 1472 C C . PRO A 1 192 ? 6.567 63.865 101.823 1.00 22.81 190 PRO A C 1
ATOM 1473 O O . PRO A 1 192 ? 7.237 64.631 102.511 1.00 22.27 190 PRO A O 1
ATOM 1477 N N . TYR A 1 193 ? 6.076 64.215 100.636 1.00 22.85 191 TYR A N 1
ATOM 1478 C CA . TYR A 1 193 ? 6.338 65.522 100.023 1.00 23.80 191 TYR A CA 1
ATOM 1479 C C . TYR A 1 193 ? 5.851 66.729 100.821 1.00 24.54 191 TYR A C 1
ATOM 1480 O O . TYR A 1 193 ? 6.385 67.828 100.686 1.00 25.67 191 TYR A O 1
ATOM 1489 N N . LEU A 1 194 ? 4.825 66.531 101.637 1.00 25.31 192 LEU A N 1
ATOM 1490 C CA . LEU A 1 194 ? 4.282 67.609 102.455 1.00 24.52 192 LEU A CA 1
ATOM 1491 C C . LEU A 1 194 ? 3.602 68.732 101.668 1.00 24.83 192 LEU A C 1
ATOM 1492 O O . LEU A 1 194 ? 3.806 69.911 101.946 1.00 25.34 192 LEU A O 1
ATOM 1497 N N . GLN A 1 195 ? 2.783 68.356 100.694 1.00 24.47 193 GLN A N 1
ATOM 1498 C CA . GLN A 1 195 ? 2.054 69.331 99.903 1.00 24.02 193 GLN A CA 1
ATOM 1499 C C . GLN A 1 195 ? 1.159 70.156 100.827 1.00 23.70 193 GLN A C 1
ATOM 1500 O O . GLN A 1 195 ? 0.989 71.363 100.636 1.00 24.54 193 GLN A O 1
ATOM 1506 N N . GLY A 1 196 ? 0.588 69.492 101.827 1.00 22.27 194 GLY A N 1
ATOM 1507 C CA . GLY A 1 196 ? -0.315 70.153 102.752 1.00 20.16 194 GLY A CA 1
ATOM 1508 C C . GLY A 1 196 ? 0.286 71.255 103.594 1.00 20.72 194 GLY A C 1
ATOM 1509 O O . GLY A 1 196 ? -0.171 72.403 103.561 1.00 16.89 194 GLY A O 1
ATOM 1510 N N . ALA A 1 197 ? 1.312 70.901 104.358 1.00 22.80 195 ALA A N 1
ATOM 1511 C CA . ALA A 1 197 ? 1.988 71.851 105.233 1.00 22.28 195 ALA A CA 1
ATOM 1512 C C . ALA A 1 197 ? 2.794 72.902 104.474 1.00 23.62 195 ALA A C 1
ATOM 1513 O O . ALA A 1 197 ? 2.916 74.041 104.938 1.00 23.88 195 ALA A O 1
ATOM 1515 N N . ARG A 1 198 ? 3.332 72.531 103.311 1.00 21.59 196 ARG A N 1
ATOM 1516 C CA . ARG A 1 198 ? 4.147 73.458 102.528 1.00 21.94 196 ARG A CA 1
ATOM 1517 C C . ARG A 1 198 ? 3.394 74.257 101.481 1.00 24.13 196 ARG A C 1
ATOM 1518 O O . ARG A 1 198 ? 3.794 75.373 101.160 1.00 26.59 196 ARG A O 1
ATOM 1526 N N . LEU A 1 199 ? 2.312 73.707 100.942 1.00 24.13 197 LEU A N 1
ATOM 1527 C CA . LEU A 1 199 ? 1.594 74.419 99.893 1.00 26.75 197 LEU A CA 1
ATOM 1528 C C . LEU A 1 199 ? 0.181 74.864 100.243 1.00 27.42 197 LEU A C 1
ATOM 1529 O O . LEU A 1 199 ? -0.147 76.042 100.120 1.00 28.47 197 LEU A O 1
ATOM 1534 N N . THR A 1 200 ? -0.662 73.930 100.663 1.00 27.63 198 THR A N 1
ATOM 1535 C CA . THR A 1 200 ? -2.029 74.274 101.020 1.00 26.91 198 THR A CA 1
ATOM 1536 C C . THR A 1 200 ? -2.044 75.339 102.109 1.00 28.16 198 THR A C 1
ATOM 1537 O O . THR A 1 200 ? -2.745 76.343 101.994 1.00 28.64 198 THR A O 1
ATOM 1541 N N . ALA A 1 201 ? -1.267 75.121 103.167 1.00 29.18 199 ALA A N 1
ATOM 1542 C CA . ALA A 1 201 ? -1.197 76.074 104.272 1.00 30.73 199 ALA A CA 1
ATOM 1543 C C . ALA A 1 201 ? -0.795 77.456 103.765 1.00 31.78 199 ALA A C 1
ATOM 1544 O O . ALA A 1 201 ? -1.420 78.465 104.092 1.00 30.91 199 ALA A O 1
ATOM 1546 N N . TRP A 1 202 ? 0.255 77.475 102.951 1.00 33.21 200 TRP A N 1
ATOM 1547 C CA . TRP A 1 202 ? 0.805 78.691 102.377 1.00 32.53 200 TRP A CA 1
ATOM 1548 C C . TRP A 1 202 ? -0.185 79.512 101.560 1.00 32.78 200 TRP A C 1
ATOM 1549 O O . TRP A 1 202 ? -0.459 80.666 101.887 1.00 33.56 200 TRP A O 1
ATOM 1560 N N . GLU A 1 203 ? -0.724 78.927 100.495 1.00 32.31 201 GLU A N 1
ATOM 1561 C CA . GLU A 1 203 ? -1.650 79.665 99.646 1.00 33.11 201 GLU A CA 1
ATOM 1562 C C . GLU A 1 203 ? -2.947 80.031 100.358 1.00 33.65 201 GLU A C 1
ATOM 1563 O O . GLU A 1 203 ? -3.629 80.988 99.981 1.00 34.05 201 GLU A O 1
ATOM 1569 N N . LEU A 1 204 ? -3.280 79.288 101.403 1.00 33.11 202 LEU A N 1
ATOM 1570 C CA . LEU A 1 204 ? -4.497 79.564 102.142 1.00 33.51 202 LEU A CA 1
ATOM 1571 C C . LEU A 1 204 ? -4.287 80.741 103.098 1.00 34.17 202 LEU A C 1
ATOM 1572 O O . LEU A 1 204 ? -5.166 81.586 103.264 1.00 33.57 202 LEU A O 1
ATOM 1585 N N . LYS A 1 206 ? -2.058 83.042 102.650 1.00 36.49 204 LYS A N 1
ATOM 1586 C CA . LYS A 1 206 ? -1.836 84.178 101.769 1.00 37.35 204 LYS A CA 1
ATOM 1587 C C . LYS A 1 206 ? -3.159 84.709 101.214 1.00 36.10 204 LYS A C 1
ATOM 1588 O O . LYS A 1 206 ? -3.213 85.802 100.661 1.00 35.98 204 LYS A O 1
ATOM 1594 N N . ASP A 1 207 ? -4.225 83.934 101.377 1.00 35.57 205 ASP A N 1
ATOM 1595 C CA . ASP A 1 207 ? -5.540 84.331 100.893 1.00 34.59 205 ASP A CA 1
ATOM 1596 C C . ASP A 1 207 ? -6.440 84.765 102.033 1.00 34.57 205 ASP A C 1
ATOM 1597 O O . ASP A 1 207 ? -7.598 85.118 101.819 1.00 33.88 205 ASP A O 1
ATOM 1602 N N . GLY A 1 208 ? -5.900 84.734 103.247 1.00 34.83 206 GLY A N 1
ATOM 1603 C CA . GLY A 1 208 ? -6.673 85.134 104.407 1.00 34.27 206 GLY A CA 1
ATOM 1604 C C . GLY A 1 208 ? -7.801 84.175 104.733 1.00 34.67 206 GLY A C 1
ATOM 1605 O O . GLY A 1 208 ? -8.926 84.592 104.997 1.00 35.18 206 GLY A O 1
ATOM 1606 N N . ILE A 1 209 ? -7.495 82.883 104.709 1.00 34.32 207 ILE A N 1
ATOM 1607 C CA . ILE A 1 209 ? -8.472 81.844 105.006 1.00 32.81 207 ILE A CA 1
ATOM 1608 C C . ILE A 1 209 ? -7.968 81.015 106.182 1.00 33.60 207 ILE A C 1
ATOM 1609 O O . ILE A 1 209 ? -6.888 80.437 106.123 1.00 34.90 207 ILE A O 1
ATOM 1614 N N . GLU A 1 210 ? -8.754 80.978 107.253 1.00 35.01 208 GLU A N 1
ATOM 1615 C CA . GLU A 1 210 ? -8.422 80.238 108.473 1.00 35.53 208 GLU A CA 1
ATOM 1616 C C . GLU A 1 210 ? -7.845 78.854 108.172 1.00 35.27 208 GLU A C 1
ATOM 1617 O O . GLU A 1 210 ? -8.489 78.046 107.508 1.00 36.50 208 GLU A O 1
ATOM 1623 N N . VAL A 1 211 ? -6.640 78.572 108.660 1.00 33.90 209 VAL A N 1
ATOM 1624 C CA . VAL A 1 211 ? -6.028 77.273 108.391 1.00 33.46 209 VAL A CA 1
ATOM 1625 C C . VAL A 1 211 ? -5.258 76.634 109.535 1.00 32.21 209 VAL A C 1
ATOM 1626 O O . VAL A 1 211 ? -4.538 77.297 110.271 1.00 31.15 209 VAL A O 1
ATOM 1630 N N . TYR A 1 212 ? -5.423 75.323 109.656 1.00 31.91 210 TYR A N 1
ATOM 1631 C CA . TYR A 1 212 ? -4.732 74.531 110.656 1.00 31.89 210 TYR A CA 1
ATOM 1632 C C . TYR A 1 212 ? -4.041 73.387 109.927 1.00 30.54 210 TYR A C 1
ATOM 1633 O O . TYR A 1 212 ? -4.594 72.822 108.983 1.00 30.76 210 TYR A O 1
ATOM 1642 N N . VAL A 1 213 ? -2.825 73.067 110.348 1.00 27.22 211 VAL A N 1
ATOM 1643 C CA . VAL A 1 213 ? -2.089 71.970 109.753 1.00 25.22 211 VAL A CA 1
ATOM 1644 C C . VAL A 1 213 ? -2.003 70.887 110.807 1.00 25.59 211 VAL A C 1
ATOM 1645 O O . VAL A 1 213 ? -1.713 71.171 111.971 1.00 25.10 211 VAL A O 1
ATOM 1649 N N . ILE A 1 214 ? -2.283 69.651 110.404 1.00 24.58 212 ILE A N 1
ATOM 1650 C CA . ILE A 1 214 ? -2.226 68.515 111.316 1.00 23.90 212 ILE A CA 1
ATOM 1651 C C . ILE A 1 214 ? -1.462 67.396 110.623 1.00 24.56 212 ILE A C 1
ATOM 1652 O O . ILE A 1 214 ? -1.419 67.351 109.392 1.00 24.77 212 ILE A O 1
ATOM 1657 N N . THR A 1 215 ? -0.844 66.510 111.404 1.00 23.49 213 THR A N 1
ATOM 1658 C CA . THR A 1 215 ? -0.105 65.384 110.838 1.00 22.32 213 THR A CA 1
ATOM 1659 C C . THR A 1 215 ? -1.165 64.438 110.286 1.00 23.21 213 THR A C 1
ATOM 1660 O O . THR A 1 215 ? -2.286 64.406 110.790 1.00 25.72 213 THR A O 1
ATOM 1664 N N . ASP A 1 216 ? -0.821 63.666 109.264 1.00 22.13 214 ASP A N 1
ATOM 1665 C CA . ASP A 1 216 ? -1.785 62.757 108.663 1.00 22.77 214 ASP A CA 1
ATOM 1666 C C . ASP A 1 216 ? -2.436 61.756 109.610 1.00 23.35 214 ASP A C 1
ATOM 1667 O O . ASP A 1 216 ? -3.622 61.451 109.464 1.00 25.38 214 ASP A O 1
ATOM 1672 N N . ASN A 1 217 ? -1.688 61.242 110.579 1.00 21.79 215 ASN A N 1
ATOM 1673 C CA . ASN A 1 217 ? -2.264 60.269 111.500 1.00 21.43 215 ASN A CA 1
ATOM 1674 C C . ASN A 1 217 ? -3.276 60.884 112.485 1.00 22.24 215 ASN A C 1
ATOM 1675 O O . ASN A 1 217 ? -3.731 60.219 113.419 1.00 20.65 215 ASN A O 1
ATOM 1688 N N . ALA A 1 219 ? -6.183 63.064 111.310 1.00 21.02 217 ALA A N 1
ATOM 1689 C CA . ALA A 1 219 ? -7.506 63.173 110.697 1.00 18.83 217 ALA A CA 1
ATOM 1690 C C . ALA A 1 219 ? -8.541 62.211 111.267 1.00 18.74 217 ALA A C 1
ATOM 1691 O O . ALA A 1 219 ? -9.656 62.617 111.601 1.00 17.61 217 ALA A O 1
ATOM 1693 N N . GLY A 1 220 ? -8.169 60.941 111.379 1.00 18.24 218 GLY A N 1
ATOM 1694 C CA . GLY A 1 220 ? -9.089 59.944 111.899 1.00 19.86 218 GLY A CA 1
ATOM 1695 C C . GLY A 1 220 ? -9.695 60.294 113.245 1.00 20.98 218 GLY A C 1
ATOM 1696 O O . GLY A 1 220 ? -10.917 60.364 113.393 1.00 21.38 218 GLY A O 1
ATOM 1697 N N . TRP A 1 221 ? -8.836 60.510 114.232 1.00 21.22 219 TRP A N 1
ATOM 1698 C CA . TRP A 1 221 ? -9.276 60.850 115.577 1.00 21.56 219 TRP A CA 1
ATOM 1699 C C . TRP A 1 221 ? -10.106 62.132 115.595 1.00 21.84 219 TRP A C 1
ATOM 1700 O O . TRP A 1 221 ? -11.154 62.195 116.235 1.00 21.18 219 TRP A O 1
ATOM 1711 N N . LEU A 1 222 ? -9.641 63.150 114.881 1.00 25.07 220 LEU A N 1
ATOM 1712 C CA . LEU A 1 222 ? -10.343 64.428 114.830 1.00 26.05 220 LEU A CA 1
ATOM 1713 C C . LEU A 1 222 ? -11.735 64.296 114.219 1.00 26.79 220 LEU A C 1
ATOM 1714 O O . LEU A 1 222 ? -12.632 65.073 114.533 1.00 27.12 220 LEU A O 1
ATOM 1727 N N . LYS A 1 224 ? -13.556 61.520 114.554 1.00 25.30 222 LYS A N 1
ATOM 1728 C CA . LYS A 1 224 ? -14.281 60.836 115.615 1.00 22.40 222 LYS A CA 1
ATOM 1729 C C . LYS A 1 224 ? -14.638 61.795 116.738 1.00 22.59 222 LYS A C 1
ATOM 1730 O O . LYS A 1 224 ? -15.626 61.599 117.440 1.00 23.62 222 LYS A O 1
ATOM 1736 N N . ARG A 1 225 ? -13.830 62.832 116.914 1.00 21.51 223 ARG A N 1
ATOM 1737 C CA . ARG A 1 225 ? -14.095 63.803 117.961 1.00 20.50 223 ARG A CA 1
ATOM 1738 C C . ARG A 1 225 ? -15.143 64.836 117.550 1.00 20.95 223 ARG A C 1
ATOM 1739 O O . ARG A 1 225 ? -15.553 65.666 118.361 1.00 20.75 223 ARG A O 1
ATOM 1747 N N . GLY A 1 226 ? -15.562 64.789 116.288 1.00 21.50 224 GLY A N 1
ATOM 1748 C CA . GLY A 1 226 ? -16.584 65.703 115.799 1.00 22.56 224 GLY A CA 1
ATOM 1749 C C . GLY A 1 226 ? -16.161 67.114 115.433 1.00 24.94 224 GLY A C 1
ATOM 1750 O O . GLY A 1 226 ? -16.989 68.031 115.432 1.00 26.47 224 GLY A O 1
ATOM 1751 N N . LEU A 1 227 ? -14.887 67.294 115.105 1.00 24.38 225 LEU A N 1
ATOM 1752 C CA . LEU A 1 227 ? -14.370 68.606 114.744 1.00 23.06 225 LEU A CA 1
ATOM 1753 C C . LEU A 1 227 ? -14.392 68.857 113.246 1.00 23.20 225 LEU A C 1
ATOM 1754 O O . LEU A 1 227 ? -14.176 69.986 112.796 1.00 24.03 225 LEU A O 1
ATOM 1759 N N . ILE A 1 228 ? -14.657 67.807 112.475 1.00 22.10 226 ILE A N 1
ATOM 1760 C CA . ILE A 1 228 ? -14.683 67.925 111.021 1.00 21.08 226 ILE A CA 1
ATOM 1761 C C . ILE A 1 228 ? -16.075 67.696 110.449 1.00 20.23 226 ILE A C 1
ATOM 1762 O O . ILE A 1 228 ? -16.649 66.623 110.593 1.00 17.22 226 ILE A O 1
ATOM 1767 N N . ASP A 1 229 ? -16.602 68.716 109.783 1.00 21.70 227 ASP A N 1
ATOM 1768 C CA . ASP A 1 229 ? -17.929 68.647 109.193 1.00 23.36 227 ASP A CA 1
ATOM 1769 C C . ASP A 1 229 ? -17.947 67.936 107.852 1.00 24.51 227 ASP A C 1
ATOM 1770 O O . ASP A 1 229 ? -18.910 67.247 107.520 1.00 25.92 227 ASP A O 1
ATOM 1775 N N . ALA A 1 230 ? -16.882 68.098 107.078 1.00 24.28 228 ALA A N 1
ATOM 1776 C CA . ALA A 1 230 ? -16.820 67.463 105.775 1.00 23.04 228 ALA A CA 1
ATOM 1777 C C . ALA A 1 230 ? -15.401 67.393 105.250 1.00 23.42 228 ALA A C 1
ATOM 1778 O O . ALA A 1 230 ? -14.552 68.223 105.587 1.00 23.71 228 ALA A O 1
ATOM 1780 N N . VAL A 1 231 ? -15.158 66.387 104.420 1.00 21.24 229 VAL A N 1
ATOM 1781 C CA . VAL A 1 231 ? -13.857 66.188 103.815 1.00 20.03 229 VAL A CA 1
ATOM 1782 C C . VAL A 1 231 ? -13.977 66.456 102.323 1.00 20.63 229 VAL A C 1
ATOM 1783 O O . VAL A 1 231 ? -14.815 65.860 101.645 1.00 20.25 229 VAL A O 1
ATOM 1787 N N . VAL A 1 232 ? -13.150 67.366 101.818 1.00 21.21 230 VAL A N 1
ATOM 1788 C CA . VAL A 1 232 ? -13.150 67.693 100.398 1.00 21.37 230 VAL A CA 1
ATOM 1789 C C . VAL A 1 232 ? -11.720 67.594 99.882 1.00 22.55 230 VAL A C 1
ATOM 1790 O O . VAL A 1 232 ? -10.809 68.209 100.437 1.00 23.78 230 VAL A O 1
ATOM 1794 N N . VAL A 1 233 ? -11.520 66.819 98.822 1.00 23.46 231 VAL A N 1
ATOM 1795 C CA . VAL A 1 233 ? -10.186 66.657 98.246 1.00 22.78 231 VAL A CA 1
ATOM 1796 C C . VAL A 1 233 ? -10.264 66.722 96.733 1.00 24.27 231 VAL A C 1
ATOM 1797 O O . VAL A 1 233 ? -11.357 66.759 96.159 1.00 24.73 231 VAL A O 1
ATOM 1801 N N . GLY A 1 234 ? -9.098 66.736 96.094 1.00 23.33 232 GLY A N 1
ATOM 1802 C CA . GLY A 1 234 ? -9.053 66.766 94.648 1.00 24.13 232 GLY A CA 1
ATOM 1803 C C . GLY A 1 234 ? -8.869 65.349 94.138 1.00 26.26 232 GLY A C 1
ATOM 1804 O O . GLY A 1 234 ? -9.123 64.386 94.867 1.00 25.40 232 GLY A O 1
ATOM 1805 N N . ALA A 1 235 ? -8.425 65.213 92.893 1.00 26.43 233 ALA A N 1
ATOM 1806 C CA . ALA A 1 235 ? -8.206 63.900 92.310 1.00 24.65 233 ALA A CA 1
ATOM 1807 C C . ALA A 1 235 ? -7.210 63.991 91.163 1.00 24.95 233 ALA A C 1
ATOM 1808 O O . ALA A 1 235 ? -6.983 65.069 90.618 1.00 25.80 233 ALA A O 1
ATOM 1810 N N . ASP A 1 236 ? -6.620 62.855 90.800 1.00 25.86 234 ASP A N 1
ATOM 1811 C CA . ASP A 1 236 ? -5.656 62.797 89.704 1.00 25.36 234 ASP A CA 1
ATOM 1812 C C . ASP A 1 236 ? -6.221 62.000 88.544 1.00 24.25 234 ASP A C 1
ATOM 1813 O O . ASP A 1 236 ? -5.856 62.222 87.390 1.00 23.70 234 ASP A O 1
ATOM 1818 N N . ARG A 1 237 ? -7.115 61.069 88.855 1.00 24.12 235 ARG A N 1
ATOM 1819 C CA . ARG A 1 237 ? -7.733 60.234 87.831 1.00 24.24 235 ARG A CA 1
ATOM 1820 C C . ARG A 1 237 ? -9.001 59.574 88.339 1.00 24.85 235 ARG A C 1
ATOM 1821 O O . ARG A 1 237 ? -8.969 58.803 89.294 1.00 24.99 235 ARG A O 1
ATOM 1829 N N . ILE A 1 238 ? -10.118 59.891 87.694 1.00 25.95 236 ILE A N 1
ATOM 1830 C CA . ILE A 1 238 ? -11.410 59.314 88.051 1.00 26.46 236 ILE A CA 1
ATOM 1831 C C . ILE A 1 238 ? -11.864 58.416 86.904 1.00 26.28 236 ILE A C 1
ATOM 1832 O O . ILE A 1 238 ? -11.801 58.808 85.742 1.00 26.46 236 ILE A O 1
ATOM 1837 N N . ALA A 1 239 ? -12.316 57.212 87.240 1.00 26.08 237 ALA A N 1
ATOM 1838 C CA . ALA A 1 239 ? -12.776 56.253 86.242 1.00 25.26 237 ALA A CA 1
ATOM 1839 C C . ALA A 1 239 ? -14.276 56.389 85.993 1.00 25.15 237 ALA A C 1
ATOM 1840 O O . ALA A 1 239 ? -14.985 57.016 86.782 1.00 25.27 237 ALA A O 1
ATOM 1842 N N . LEU A 1 240 ? -14.750 55.809 84.891 1.00 24.35 238 LEU A N 1
ATOM 1843 C CA . LEU A 1 240 ? -16.168 55.858 84.539 1.00 25.88 238 LEU A CA 1
ATOM 1844 C C . LEU A 1 240 ? -16.975 55.325 85.708 1.00 26.26 238 LEU A C 1
ATOM 1845 O O . LEU A 1 240 ? -18.136 55.692 85.909 1.00 25.38 238 LEU A O 1
ATOM 1850 N N . ASN A 1 241 ? -16.318 54.458 86.473 1.00 28.54 239 ASN A N 1
ATOM 1851 C CA . ASN A 1 241 ? -16.873 53.805 87.654 1.00 29.12 239 ASN A CA 1
ATOM 1852 C C . ASN A 1 241 ? -17.170 54.830 88.737 1.00 28.08 239 ASN A C 1
ATOM 1853 O O . ASN A 1 241 ? -18.132 54.693 89.493 1.00 28.65 239 ASN A O 1
ATOM 1858 N N . GLY A 1 242 ? -16.327 55.855 88.802 1.00 25.52 240 GLY A N 1
ATOM 1859 C CA . GLY A 1 242 ? -16.479 56.879 89.811 1.00 23.80 240 GLY A CA 1
ATOM 1860 C C . GLY A 1 242 ? -15.301 56.781 90.765 1.00 23.64 240 GLY A C 1
ATOM 1861 O O . GLY A 1 242 ? -14.998 57.733 91.479 1.00 21.85 240 GLY A O 1
ATOM 1862 N N . ASP A 1 243 ? -14.637 55.624 90.780 1.00 24.94 241 ASP A N 1
ATOM 1863 C CA . ASP A 1 243 ? -13.477 55.433 91.646 1.00 25.33 241 ASP A CA 1
ATOM 1864 C C . ASP A 1 243 ? -12.483 56.509 91.264 1.00 26.52 241 ASP A C 1
ATOM 1865 O O . ASP A 1 243 ? -12.281 56.778 90.079 1.00 25.92 241 ASP A O 1
ATOM 1870 N N . THR A 1 244 ? -11.851 57.119 92.259 1.00 26.71 242 THR A N 1
ATOM 1871 C CA . THR A 1 244 ? -10.906 58.183 91.975 1.00 26.42 242 THR A CA 1
ATOM 1872 C C . THR A 1 244 ? -9.530 57.949 92.583 1.00 25.79 242 THR A C 1
ATOM 1873 O O . THR A 1 244 ? -9.407 57.518 93.731 1.00 26.40 242 THR A O 1
ATOM 1877 N N . ALA A 1 245 ? -8.499 58.242 91.798 1.00 23.53 243 ALA A N 1
ATOM 1878 C CA . ALA A 1 245 ? -7.125 58.100 92.251 1.00 21.52 243 ALA A CA 1
ATOM 1879 C C . ALA A 1 245 ? -6.681 59.467 92.731 1.00 20.96 243 ALA A C 1
ATOM 1880 O O . ALA A 1 245 ? -6.820 60.448 92.006 1.00 20.68 243 ALA A O 1
ATOM 1882 N N . ASN A 1 246 ? -6.168 59.527 93.956 1.00 21.14 244 ASN A N 1
ATOM 1883 C CA . ASN A 1 246 ? -5.684 60.779 94.531 1.00 20.00 244 ASN A CA 1
ATOM 1884 C C . ASN A 1 246 ? -4.443 60.518 95.377 1.00 19.58 244 ASN A C 1
ATOM 1885 O O . ASN A 1 246 ? -3.995 59.375 95.504 1.00 19.67 244 ASN A O 1
ATOM 1890 N N . LYS A 1 247 ? -3.887 61.584 95.941 1.00 18.45 245 LYS A N 1
ATOM 1891 C CA . LYS A 1 247 ? -2.691 61.491 96.765 1.00 17.13 245 LYS A CA 1
ATOM 1892 C C . LYS A 1 247 ? -2.819 60.411 97.820 1.00 16.12 245 LYS A C 1
ATOM 1893 O O . LYS A 1 247 ? -3.825 60.336 98.526 1.00 14.67 245 LYS A O 1
ATOM 1899 N N . ILE A 1 248 ? -1.786 59.578 97.919 1.00 14.84 246 ILE A N 1
ATOM 1900 C CA . ILE A 1 248 ? -1.753 58.502 98.896 1.00 14.11 246 ILE A CA 1
ATOM 1901 C C . ILE A 1 248 ? -2.267 59.044 100.234 1.00 14.68 246 ILE A C 1
ATOM 1902 O O . ILE A 1 248 ? -1.840 60.104 100.694 1.00 15.61 246 ILE A O 1
ATOM 1907 N N . GLY A 1 249 ? -3.205 58.324 100.837 1.00 15.18 247 GLY A N 1
ATOM 1908 C CA . GLY A 1 249 ? -3.775 58.752 102.100 1.00 17.60 247 GLY A CA 1
ATOM 1909 C C . GLY A 1 249 ? -5.228 59.176 101.950 1.00 19.54 247 GLY A C 1
ATOM 1910 O O . GLY A 1 249 ? -5.953 59.297 102.937 1.00 21.38 247 GLY A O 1
ATOM 1911 N N . THR A 1 250 ? -5.657 59.391 100.709 1.00 20.24 248 THR A N 1
ATOM 1912 C CA . THR A 1 250 ? -7.027 59.808 100.417 1.00 18.79 248 THR A CA 1
ATOM 1913 C C . THR A 1 250 ? -8.013 58.679 100.669 1.00 20.36 248 THR A C 1
ATOM 1914 O O . THR A 1 250 ? -9.133 58.905 101.132 1.00 20.52 248 THR A O 1
ATOM 1918 N N . TYR A 1 251 ? -7.591 57.462 100.346 1.00 20.89 249 TYR A N 1
ATOM 1919 C CA . TYR A 1 251 ? -8.416 56.286 100.550 1.00 19.86 249 TYR A CA 1
ATOM 1920 C C . TYR A 1 251 ? -8.748 56.122 102.031 1.00 20.42 249 TYR A C 1
ATOM 1921 O O . TYR A 1 251 ? -9.897 55.872 102.389 1.00 21.73 249 TYR A O 1
ATOM 1930 N N . SER A 1 252 ? -7.738 56.255 102.889 1.00 20.82 250 SER A N 1
ATOM 1931 C CA . SER A 1 252 ? -7.948 56.112 104.327 1.00 20.08 250 SER A CA 1
ATOM 1932 C C . SER A 1 252 ? -8.929 57.152 104.861 1.00 18.60 250 SER A C 1
ATOM 1933 O O . SER A 1 252 ? -9.785 56.834 105.683 1.00 19.23 250 SER A O 1
ATOM 1936 N N . LEU A 1 253 ? -8.814 58.390 104.392 1.00 17.30 251 LEU A N 1
ATOM 1937 C CA . LEU A 1 253 ? -9.733 59.433 104.831 1.00 17.57 251 LEU A CA 1
ATOM 1938 C C . LEU A 1 253 ? -11.165 59.009 104.483 1.00 17.81 251 LEU A C 1
ATOM 1939 O O . LEU A 1 253 ? -12.069 59.100 105.319 1.00 18.46 251 LEU A O 1
ATOM 1944 N N . ALA A 1 254 ? -11.357 58.528 103.257 1.00 18.24 252 ALA A N 1
ATOM 1945 C CA . ALA A 1 254 ? -12.669 58.076 102.795 1.00 19.46 252 ALA A CA 1
ATOM 1946 C C . ALA A 1 254 ? -13.214 57.002 103.736 1.00 21.23 252 ALA A C 1
ATOM 1947 O O . ALA A 1 254 ? -14.386 57.024 104.112 1.00 21.56 252 ALA A O 1
ATOM 1949 N N . VAL A 1 255 ? -12.359 56.060 104.115 1.00 22.09 253 VAL A N 1
ATOM 1950 C CA . VAL A 1 255 ? -12.767 55.008 105.025 1.00 22.65 253 VAL A CA 1
ATOM 1951 C C . VAL A 1 255 ? -13.166 55.633 106.362 1.00 23.91 253 VAL A C 1
ATOM 1952 O O . VAL A 1 255 ? -14.270 55.406 106.852 1.00 25.45 253 VAL A O 1
ATOM 1956 N N . LEU A 1 256 ? -12.273 56.430 106.938 1.00 25.82 254 LEU A N 1
ATOM 1957 C CA . LEU A 1 256 ? -12.536 57.094 108.216 1.00 26.14 254 LEU A CA 1
ATOM 1958 C C . LEU A 1 256 ? -13.782 57.968 108.140 1.00 26.09 254 LEU A C 1
ATOM 1959 O O . LEU A 1 256 ? -14.487 58.144 109.131 1.00 25.06 254 LEU A O 1
ATOM 1964 N N . ALA A 1 257 ? -14.051 58.512 106.958 1.00 26.85 255 ALA A N 1
ATOM 1965 C CA . ALA A 1 257 ? -15.221 59.359 106.762 1.00 26.61 255 ALA A CA 1
ATOM 1966 C C . ALA A 1 257 ? -16.518 58.554 106.882 1.00 26.72 255 ALA A C 1
ATOM 1967 O O . ALA A 1 257 ? -17.481 58.994 107.510 1.00 24.89 255 ALA A O 1
ATOM 1969 N N . LYS A 1 258 ? -16.539 57.372 106.281 1.00 26.59 256 LYS A N 1
ATOM 1970 C CA . LYS A 1 258 ? -17.729 56.536 106.333 1.00 28.44 256 LYS A CA 1
ATOM 1971 C C . LYS A 1 258 ? -18.009 56.137 107.772 1.00 26.73 256 LYS A C 1
ATOM 1972 O O . LYS A 1 258 ? -19.142 56.204 108.232 1.00 27.95 256 LYS A O 1
ATOM 1978 N N . ARG A 1 259 ? -16.962 55.726 108.477 1.00 25.35 257 ARG A N 1
ATOM 1979 C CA . ARG A 1 259 ? -17.081 55.296 109.866 1.00 23.30 257 ARG A CA 1
ATOM 1980 C C . ARG A 1 259 ? -17.663 56.365 110.799 1.00 22.92 257 ARG A C 1
ATOM 1981 O O . ARG A 1 259 ? -18.315 56.039 111.788 1.00 23.05 257 ARG A O 1
ATOM 1989 N N . ASN A 1 260 ? -17.431 57.633 110.483 1.00 21.06 258 ASN A N 1
ATOM 1990 C CA . ASN A 1 260 ? -17.923 58.728 111.310 1.00 22.71 258 ASN A CA 1
ATOM 1991 C C . ASN A 1 260 ? -19.035 59.507 110.620 1.00 24.53 258 ASN A C 1
ATOM 1992 O O . ASN A 1 260 ? -19.303 60.661 110.951 1.00 24.91 258 ASN A O 1
ATOM 1997 N N . ASN A 1 261 ? -19.680 58.851 109.661 1.00 26.39 259 ASN A N 1
ATOM 1998 C CA . ASN A 1 261 ? -20.775 59.428 108.899 1.00 26.66 259 ASN A CA 1
ATOM 1999 C C . ASN A 1 261 ? -20.480 60.866 108.518 1.00 27.15 259 ASN A C 1
ATOM 2000 O O . ASN A 1 261 ? -21.240 61.779 108.837 1.00 29.03 259 ASN A O 1
ATOM 2005 N N . ILE A 1 262 ? -19.362 61.054 107.827 1.00 26.18 260 ILE A N 1
ATOM 2006 C CA . ILE A 1 262 ? -18.934 62.372 107.389 1.00 25.65 260 ILE A CA 1
ATOM 2007 C C . ILE A 1 262 ? -18.851 62.434 105.867 1.00 25.39 260 ILE A C 1
ATOM 2008 O O . ILE A 1 262 ? -18.231 61.581 105.232 1.00 26.06 260 ILE A O 1
ATOM 2013 N N . PRO A 1 263 ? -19.485 63.450 105.265 1.00 24.42 261 PRO A N 1
ATOM 2014 C CA . PRO A 1 263 ? -19.501 63.651 103.813 1.00 23.81 261 PRO A CA 1
ATOM 2015 C C . PRO A 1 263 ? -18.090 63.691 103.242 1.00 24.46 261 PRO A C 1
ATOM 2016 O O . PRO A 1 263 ? -17.229 64.408 103.758 1.00 23.98 261 PRO A O 1
ATOM 2020 N N . PHE A 1 264 ? -17.863 62.926 102.178 1.00 23.50 262 PHE A N 1
ATOM 2021 C CA . PHE A 1 264 ? -16.564 62.872 101.509 1.00 23.04 262 PHE A CA 1
ATOM 2022 C C . PHE A 1 264 ? -16.764 63.354 100.070 1.00 24.65 262 PHE A C 1
ATOM 2023 O O . PHE A 1 264 ? -17.495 62.724 99.294 1.00 25.29 262 PHE A O 1
ATOM 2031 N N . TYR A 1 265 ? -16.118 64.459 99.709 1.00 24.66 263 TYR A N 1
ATOM 2032 C CA . TYR A 1 265 ? -16.261 65.006 98.360 1.00 25.11 263 TYR A CA 1
ATOM 2033 C C . TYR A 1 265 ? -14.986 65.051 97.529 1.00 26.15 263 TYR A C 1
ATOM 2034 O O . TYR A 1 265 ? -13.910 65.373 98.029 1.00 28.20 263 TYR A O 1
ATOM 2043 N N . VAL A 1 266 ? -15.126 64.733 96.248 1.00 25.74 264 VAL A N 1
ATOM 2044 C CA . VAL A 1 266 ? -14.010 64.764 95.322 1.00 25.23 264 VAL A CA 1
ATOM 2045 C C . VAL A 1 266 ? -14.280 65.889 94.334 1.00 26.06 264 VAL A C 1
ATOM 2046 O O . VAL A 1 266 ? -15.242 65.828 93.575 1.00 26.12 264 VAL A O 1
ATOM 2050 N N . ALA A 1 267 ? -13.439 66.919 94.355 1.00 26.01 265 ALA A N 1
ATOM 2051 C CA . ALA A 1 267 ? -13.589 68.057 93.448 1.00 24.30 265 ALA A CA 1
ATOM 2052 C C . ALA A 1 267 ? -12.561 67.931 92.334 1.00 22.92 265 ALA A C 1
ATOM 2053 O O . ALA A 1 267 ? -11.366 67.885 92.594 1.00 22.83 265 ALA A O 1
ATOM 2055 N N . ALA A 1 268 ? -13.024 67.882 91.092 1.00 22.69 266 ALA A N 1
ATOM 2056 C CA . ALA A 1 268 ? -12.114 67.743 89.969 1.00 22.87 266 ALA A CA 1
ATOM 2057 C C . ALA A 1 268 ? -12.781 68.086 88.657 1.00 23.39 266 ALA A C 1
ATOM 2058 O O . ALA A 1 268 ? -13.981 67.877 88.481 1.00 23.57 266 ALA A O 1
ATOM 2060 N N . PRO A 1 269 ? -12.008 68.627 87.711 1.00 23.42 267 PRO A N 1
ATOM 2061 C CA . PRO A 1 269 ? -12.580 68.978 86.414 1.00 24.21 267 PRO A CA 1
ATOM 2062 C C . PRO A 1 269 ? -12.850 67.704 85.621 1.00 25.93 267 PRO A C 1
ATOM 2063 O O . PRO A 1 269 ? -12.257 66.659 85.896 1.00 27.20 267 PRO A O 1
ATOM 2067 N N . VAL A 1 270 ? -13.749 67.794 84.645 1.00 26.98 268 VAL A N 1
ATOM 2068 C CA . VAL A 1 270 ? -14.090 66.649 83.815 1.00 25.63 268 VAL A CA 1
ATOM 2069 C C . VAL A 1 270 ? -12.836 66.077 83.170 1.00 26.33 268 VAL A C 1
ATOM 2070 O O . VAL A 1 270 ? -12.742 64.879 82.938 1.00 25.92 268 VAL A O 1
ATOM 2074 N N . SER A 1 271 ? -11.868 66.945 82.893 1.00 27.24 269 SER A N 1
ATOM 2075 C CA . SER A 1 271 ? -10.622 66.528 82.262 1.00 28.32 269 SER A CA 1
ATOM 2076 C C . SER A 1 271 ? -9.853 65.505 83.091 1.00 28.45 269 SER A C 1
ATOM 2077 O O . SER A 1 271 ? -8.863 64.935 82.627 1.00 28.17 269 SER A O 1
ATOM 2080 N N . THR A 1 272 ? -10.298 65.277 84.320 1.00 29.62 270 THR A N 1
ATOM 2081 C CA . THR A 1 272 ? -9.626 64.318 85.180 1.00 30.14 270 THR A CA 1
ATOM 2082 C C . THR A 1 272 ? -10.305 62.959 85.101 1.00 30.72 270 THR A C 1
ATOM 2083 O O . THR A 1 272 ? -9.777 61.963 85.591 1.00 30.03 270 THR A O 1
ATOM 2087 N N . ILE A 1 273 ? -11.473 62.922 84.464 1.00 31.21 271 ILE A N 1
ATOM 2088 C CA . ILE A 1 273 ? -12.206 61.674 84.291 1.00 32.11 271 ILE A CA 1
ATOM 2089 C C . ILE A 1 273 ? -11.661 60.972 83.053 1.00 32.65 271 ILE A C 1
ATOM 2090 O O . ILE A 1 273 ? -11.826 61.468 81.940 1.00 34.31 271 ILE A O 1
ATOM 2095 N N . ASP A 1 274 ? -11.010 59.828 83.257 1.00 31.89 272 ASP A N 1
ATOM 2096 C CA . ASP A 1 274 ? -10.442 59.030 82.171 1.00 30.64 272 ASP A CA 1
ATOM 2097 C C . ASP A 1 274 ? -11.562 58.175 81.571 1.00 30.95 272 ASP A C 1
ATOM 2098 O O . ASP A 1 274 ? -12.061 57.250 82.216 1.00 32.89 272 ASP A O 1
ATOM 2103 N N . PRO A 1 275 ? -11.961 58.464 80.322 1.00 29.10 273 PRO A N 1
ATOM 2104 C CA . PRO A 1 275 ? -13.027 57.751 79.605 1.00 27.08 273 PRO A CA 1
ATOM 2105 C C . PRO A 1 275 ? -12.675 56.361 79.077 1.00 27.42 273 PRO A C 1
ATOM 2106 O O . PRO A 1 275 ? -13.552 55.624 78.624 1.00 26.49 273 PRO A O 1
ATOM 2110 N N . THR A 1 276 ? -11.399 55.996 79.128 1.00 27.53 274 THR A N 1
ATOM 2111 C CA . THR A 1 276 ? -10.979 54.698 78.614 1.00 25.69 274 THR A CA 1
ATOM 2112 C C . THR A 1 276 ? -10.980 53.579 79.653 1.00 26.71 274 THR A C 1
ATOM 2113 O O . THR A 1 276 ? -10.774 52.417 79.313 1.00 29.54 274 THR A O 1
ATOM 2117 N N . ILE A 1 277 ? -11.218 53.915 80.914 1.00 25.86 275 ILE A N 1
ATOM 2118 C CA . ILE A 1 277 ? -11.226 52.897 81.961 1.00 25.17 275 ILE A CA 1
ATOM 2119 C C . ILE A 1 277 ? -12.584 52.739 82.630 1.00 27.07 275 ILE A C 1
ATOM 2120 O O . ILE A 1 277 ? -13.339 53.699 82.785 1.00 26.07 275 ILE A O 1
ATOM 2125 N N . ARG A 1 278 ? -12.890 51.514 83.036 1.00 29.19 276 ARG A N 1
ATOM 2126 C CA . ARG A 1 278 ? -14.168 51.248 83.666 1.00 30.56 276 ARG A CA 1
ATOM 2127 C C . ARG A 1 278 ? -14.131 51.401 85.174 1.00 28.90 276 ARG A C 1
ATOM 2128 O O . ARG A 1 278 ? -15.025 52.012 85.738 1.00 27.18 276 ARG A O 1
ATOM 2136 N N . SER A 1 279 ? -13.097 50.872 85.824 1.00 27.50 277 SER A N 1
ATOM 2137 C CA . SER A 1 279 ? -12.992 50.965 87.278 1.00 26.72 277 SER A CA 1
ATOM 2138 C C . SER A 1 279 ? -11.640 51.496 87.750 1.00 27.52 277 SER A C 1
ATOM 2139 O O . SER A 1 279 ? -10.741 51.736 86.952 1.00 27.54 277 SER A O 1
ATOM 2142 N N . GLY A 1 280 ? -11.502 51.652 89.064 1.00 26.98 278 GLY A N 1
ATOM 2143 C CA . GLY A 1 280 ? -10.272 52.168 89.628 1.00 27.57 278 GLY A CA 1
ATOM 2144 C C . GLY A 1 280 ? -9.066 51.250 89.592 1.00 28.71 278 GLY A C 1
ATOM 2145 O O . GLY A 1 280 ? -7.940 51.697 89.816 1.00 30.59 278 GLY A O 1
ATOM 2146 N N . GLU A 1 281 ? -9.277 49.971 89.319 1.00 29.46 279 GLU A N 1
ATOM 2147 C CA . GLU A 1 281 ? -8.159 49.037 89.273 1.00 29.61 279 GLU A CA 1
ATOM 2148 C C . GLU A 1 281 ? -7.320 49.202 88.014 1.00 28.82 279 GLU A C 1
ATOM 2149 O O . GLU A 1 281 ? -6.218 48.663 87.912 1.00 28.14 279 GLU A O 1
ATOM 2155 N N . GLU A 1 282 ? -7.842 49.967 87.063 1.00 28.27 280 GLU A N 1
ATOM 2156 C CA . GLU A 1 282 ? -7.144 50.222 85.809 1.00 27.51 280 GLU A CA 1
ATOM 2157 C C . GLU A 1 282 ? -6.268 51.478 85.866 1.00 27.17 280 GLU A C 1
ATOM 2158 O O . GLU A 1 282 ? -5.641 51.832 84.869 1.00 30.02 280 GLU A O 1
ATOM 2164 N N . ILE A 1 283 ? -6.222 52.144 87.019 1.00 23.55 281 ILE A N 1
ATOM 2165 C CA . ILE A 1 283 ? -5.429 53.365 87.166 1.00 21.55 281 ILE A CA 1
ATOM 2166 C C . ILE A 1 283 ? -3.984 53.075 87.555 1.00 21.64 281 ILE A C 1
ATOM 2167 O O . ILE A 1 283 ? -3.725 52.446 88.586 1.00 21.75 281 ILE A O 1
ATOM 2172 N N . PRO A 1 284 ? -3.021 53.541 86.742 1.00 21.18 282 PRO A N 1
ATOM 2173 C CA . PRO A 1 284 ? -1.610 53.303 87.061 1.00 20.08 282 PRO A CA 1
ATOM 2174 C C . PRO A 1 284 ? -1.280 54.055 88.344 1.00 21.59 282 PRO A C 1
ATOM 2175 O O . PRO A 1 284 ? -1.757 55.176 88.556 1.00 19.93 282 PRO A O 1
ATOM 2179 N N . ILE A 1 285 ? -0.473 53.437 89.199 1.00 22.55 283 ILE A N 1
ATOM 2180 C CA . ILE A 1 285 ? -0.084 54.061 90.456 1.00 22.28 283 ILE A CA 1
ATOM 2181 C C . ILE A 1 285 ? 1.419 54.297 90.502 1.00 22.02 283 ILE A C 1
ATOM 2182 O O . ILE A 1 285 ? 2.214 53.356 90.539 1.00 23.00 283 ILE A O 1
ATOM 2187 N N . GLU A 1 286 ? 1.795 55.570 90.504 1.00 22.60 284 GLU A N 1
ATOM 2188 C CA . GLU A 1 286 ? 3.195 55.976 90.536 1.00 22.93 284 GLU A CA 1
ATOM 2189 C C . GLU A 1 286 ? 3.947 55.602 91.807 1.00 23.86 284 GLU A C 1
ATOM 2190 O O . GLU A 1 286 ? 3.436 55.740 92.922 1.00 24.52 284 GLU A O 1
ATOM 2196 N N . GLU A 1 287 ? 5.166 55.111 91.621 1.00 24.97 285 GLU A N 1
ATOM 2197 C CA . GLU A 1 287 ? 6.048 54.755 92.726 1.00 26.62 285 GLU A CA 1
ATOM 2198 C C . GLU A 1 287 ? 7.240 55.685 92.577 1.00 27.37 285 GLU A C 1
ATOM 2199 O O . GLU A 1 287 ? 7.945 55.639 91.567 1.00 26.87 285 GLU A O 1
ATOM 2205 N N . ARG A 1 288 ? 7.469 56.531 93.571 1.00 28.13 286 ARG A N 1
ATOM 2206 C CA . ARG A 1 288 ? 8.584 57.457 93.497 1.00 28.23 286 ARG A CA 1
ATOM 2207 C C . ARG A 1 288 ? 9.796 56.995 94.288 1.00 28.34 286 ARG A C 1
ATOM 2208 O O . ARG A 1 288 ? 9.751 55.972 94.976 1.00 28.30 286 ARG A O 1
ATOM 2216 N N . ARG A 1 289 ? 10.879 57.759 94.171 1.00 29.50 287 ARG A N 1
ATOM 2217 C CA . ARG A 1 289 ? 12.144 57.458 94.837 1.00 30.50 287 ARG A CA 1
ATOM 2218 C C . ARG A 1 289 ? 12.028 57.256 96.343 1.00 30.01 287 ARG A C 1
ATOM 2219 O O . ARG A 1 289 ? 11.237 57.920 97.016 1.00 29.01 287 ARG A O 1
ATOM 2227 N N . PRO A 1 290 ? 12.837 56.340 96.893 1.00 29.68 288 PRO A N 1
ATOM 2228 C CA . PRO A 1 290 ? 12.864 56.013 98.324 1.00 29.17 288 PRO A CA 1
ATOM 2229 C C . PRO A 1 290 ? 13.298 57.188 99.202 1.00 28.79 288 PRO A C 1
ATOM 2230 O O . PRO A 1 290 ? 12.951 57.253 100.381 1.00 29.76 288 PRO A O 1
ATOM 2234 N N . GLU A 1 291 ? 14.066 58.106 98.625 1.00 28.45 289 GLU A N 1
ATOM 2235 C CA . GLU A 1 291 ? 14.552 59.276 99.349 1.00 29.74 289 GLU A CA 1
ATOM 2236 C C . GLU A 1 291 ? 13.422 60.093 99.971 1.00 28.42 289 GLU A C 1
ATOM 2237 O O . GLU A 1 291 ? 13.558 60.615 101.076 1.00 28.05 289 GLU A O 1
ATOM 2243 N N . GLU A 1 292 ? 12.309 60.200 99.255 1.00 26.28 290 GLU A N 1
ATOM 2244 C CA . GLU A 1 292 ? 11.165 60.966 99.725 1.00 24.77 290 GLU A CA 1
ATOM 2245 C C . GLU A 1 292 ? 10.659 60.493 101.081 1.00 24.99 290 GLU A C 1
ATOM 2246 O O . GLU A 1 292 ? 10.097 61.274 101.841 1.00 25.14 290 GLU A O 1
ATOM 2252 N N . VAL A 1 293 ? 10.857 59.215 101.382 1.00 25.87 291 VAL A N 1
ATOM 2253 C CA . VAL A 1 293 ? 10.393 58.648 102.645 1.00 26.21 291 VAL A CA 1
ATOM 2254 C C . VAL A 1 293 ? 11.454 58.705 103.735 1.00 27.06 291 VAL A C 1
ATOM 2255 O O . VAL A 1 293 ? 11.176 59.111 104.859 1.00 25.48 291 VAL A O 1
ATOM 2259 N N . THR A 1 294 ? 12.670 58.292 103.394 1.00 29.34 292 THR A N 1
ATOM 2260 C CA . THR A 1 294 ? 13.772 58.284 104.349 1.00 31.28 292 THR A CA 1
ATOM 2261 C C . THR A 1 294 ? 14.249 59.688 104.737 1.00 32.28 292 THR A C 1
ATOM 2262 O O . THR A 1 294 ? 15.010 59.848 105.682 1.00 32.83 292 THR A O 1
ATOM 2266 N N . HIS A 1 295 ? 13.797 60.698 104.005 1.00 34.79 293 HIS A N 1
ATOM 2267 C CA . HIS A 1 295 ? 14.165 62.088 104.279 1.00 38.83 293 HIS A CA 1
ATOM 2268 C C . HIS A 1 295 ? 12.880 62.879 104.477 1.00 40.76 293 HIS A C 1
ATOM 2269 O O . HIS A 1 295 ? 11.819 62.460 104.027 1.00 41.35 293 HIS A O 1
ATOM 2276 N N . CYS A 1 296 ? 12.967 64.015 105.156 1.00 43.39 294 CYS A N 1
ATOM 2277 C CA . CYS A 1 296 ? 11.788 64.850 105.329 1.00 46.72 294 CYS A CA 1
ATOM 2278 C C . CYS A 1 296 ? 12.117 66.261 104.881 1.00 48.68 294 CYS A C 1
ATOM 2279 O O . CYS A 1 296 ? 12.669 67.064 105.639 1.00 48.37 294 CYS A O 1
ATOM 2282 N N . GLY A 1 297 ? 11.778 66.554 103.632 1.00 50.50 295 GLY A N 1
ATOM 2283 C CA . GLY A 1 297 ? 12.053 67.867 103.095 1.00 52.22 295 GLY A CA 1
ATOM 2284 C C . GLY A 1 297 ? 13.535 68.064 102.842 1.00 52.89 295 GLY A C 1
ATOM 2285 O O . GLY A 1 297 ? 13.914 68.540 101.771 1.00 54.09 295 GLY A O 1
ATOM 2286 N N . GLY A 1 298 ? 14.377 67.699 103.810 1.00 51.48 296 GLY A N 1
ATOM 2287 C CA . GLY A 1 298 ? 15.808 67.878 103.624 1.00 49.68 296 GLY A CA 1
ATOM 2288 C C . GLY A 1 298 ? 16.734 66.897 104.325 1.00 48.09 296 GLY A C 1
ATOM 2289 O O . GLY A 1 298 ? 17.646 66.342 103.708 1.00 46.96 296 GLY A O 1
ATOM 2290 N N . ASN A 1 299 ? 16.512 66.683 105.616 1.00 46.08 297 ASN A N 1
ATOM 2291 C CA . ASN A 1 299 ? 17.354 65.773 106.378 1.00 44.05 297 ASN A CA 1
ATOM 2292 C C . ASN A 1 299 ? 16.875 64.338 106.315 1.00 41.97 297 ASN A C 1
ATOM 2293 O O . ASN A 1 299 ? 15.688 64.077 106.105 1.00 43.27 297 ASN A O 1
ATOM 2298 N N . ARG A 1 300 ? 17.808 63.407 106.495 1.00 38.20 298 ARG A N 1
ATOM 2299 C CA . ARG A 1 300 ? 17.473 61.989 106.502 1.00 34.80 298 ARG A CA 1
ATOM 2300 C C . ARG A 1 300 ? 16.899 61.734 107.892 1.00 33.51 298 ARG A C 1
ATOM 2301 O O . ARG A 1 300 ? 17.451 62.198 108.888 1.00 33.88 298 ARG A O 1
ATOM 2309 N N . ILE A 1 301 ? 15.787 61.014 107.956 1.00 31.76 299 ILE A N 1
ATOM 2310 C CA . ILE A 1 301 ? 15.138 60.730 109.228 1.00 30.63 299 ILE A CA 1
ATOM 2311 C C . ILE A 1 301 ? 15.173 59.256 109.609 1.00 30.42 299 ILE A C 1
ATOM 2312 O O . ILE A 1 301 ? 15.129 58.912 110.783 1.00 29.11 299 ILE A O 1
ATOM 2317 N N . ALA A 1 302 ? 15.257 58.386 108.610 1.00 31.37 300 ALA A N 1
ATOM 2318 C CA . ALA A 1 302 ? 15.292 56.953 108.859 1.00 31.25 300 ALA A CA 1
ATOM 2319 C C . ALA A 1 302 ? 16.722 56.448 108.836 1.00 31.80 300 ALA A C 1
ATOM 2320 O O . ALA A 1 302 ? 17.615 57.101 108.292 1.00 32.04 300 ALA A O 1
ATOM 2322 N N . PRO A 1 303 ? 16.959 55.268 109.428 1.00 32.05 301 PRO A N 1
ATOM 2323 C CA . PRO A 1 303 ? 18.292 54.665 109.481 1.00 32.17 301 PRO A CA 1
ATOM 2324 C C . PRO A 1 303 ? 18.845 54.447 108.085 1.00 33.41 301 PRO A C 1
ATOM 2325 O O . PRO A 1 303 ? 18.093 54.234 107.134 1.00 33.84 301 PRO A O 1
ATOM 2329 N N . GLU A 1 304 ? 20.166 54.490 107.976 1.00 34.98 302 GLU A N 1
ATOM 2330 C CA . GLU A 1 304 ? 20.855 54.310 106.706 1.00 34.75 302 GLU A CA 1
ATOM 2331 C C . GLU A 1 304 ? 20.643 52.882 106.198 1.00 35.15 302 GLU A C 1
ATOM 2332 O O . GLU A 1 304 ? 20.772 51.920 106.955 1.00 34.67 302 GLU A O 1
ATOM 2338 N N . GLY A 1 305 ? 20.292 52.755 104.919 1.00 34.73 303 GLY A N 1
ATOM 2339 C CA . GLY A 1 305 ? 20.074 51.443 104.330 1.00 34.84 303 GLY A CA 1
ATOM 2340 C C . GLY A 1 305 ? 18.766 50.746 104.682 1.00 35.40 303 GLY A C 1
ATOM 2341 O O . GLY A 1 305 ? 18.700 49.517 104.702 1.00 36.04 303 GLY A O 1
ATOM 2342 N N . VAL A 1 306 ? 17.716 51.513 104.953 1.00 34.82 304 VAL A N 1
ATOM 2343 C CA . VAL A 1 306 ? 16.424 50.921 105.298 1.00 31.94 304 VAL A CA 1
ATOM 2344 C C . VAL A 1 306 ? 15.535 50.743 104.070 1.00 30.45 304 VAL A C 1
ATOM 2345 O O . VAL A 1 306 ? 15.634 51.491 103.096 1.00 28.13 304 VAL A O 1
ATOM 2349 N N . LYS A 1 307 ? 14.674 49.735 104.116 1.00 28.77 305 LYS A N 1
ATOM 2350 C CA . LYS A 1 307 ? 13.762 49.486 103.016 1.00 26.44 305 LYS A CA 1
ATOM 2351 C C . LYS A 1 307 ? 12.493 50.286 103.243 1.00 23.97 305 LYS A C 1
ATOM 2352 O O . LYS A 1 307 ? 12.097 50.531 104.381 1.00 21.72 305 LYS A O 1
ATOM 2358 N N . VAL A 1 308 ? 11.867 50.702 102.149 1.00 22.22 306 VAL A N 1
ATOM 2359 C CA . VAL A 1 308 ? 10.638 51.463 102.224 1.00 20.85 306 VAL A CA 1
ATOM 2360 C C . VAL A 1 308 ? 9.793 51.188 100.997 1.00 21.07 306 VAL A C 1
ATOM 2361 O O . VAL A 1 308 ? 10.217 50.499 100.076 1.00 21.38 306 VAL A O 1
ATOM 2365 N N . LEU A 1 309 ? 8.585 51.731 101.013 1.00 20.79 307 LEU A N 1
ATOM 2366 C CA . LEU A 1 309 ? 7.654 51.624 99.904 1.00 20.27 307 LEU A CA 1
ATOM 2367 C C . LEU A 1 309 ? 7.233 53.068 99.689 1.00 19.89 307 LEU A C 1
ATOM 2368 O O . LEU A 1 309 ? 7.217 53.854 100.642 1.00 19.57 307 LEU A O 1
ATOM 2373 N N . ASN A 1 310 ? 6.908 53.445 98.460 1.00 18.59 308 ASN A N 1
ATOM 2374 C CA . ASN A 1 310 ? 6.516 54.825 98.257 1.00 19.94 308 ASN A CA 1
ATOM 2375 C C . ASN A 1 310 ? 5.490 55.088 97.169 1.00 18.79 308 ASN A C 1
ATOM 2376 O O . ASN A 1 310 ? 5.799 55.672 96.131 1.00 18.17 308 ASN A O 1
ATOM 2381 N N . PRO A 1 311 ? 4.242 54.661 97.398 1.00 18.55 309 PRO A N 1
ATOM 2382 C CA . PRO A 1 311 ? 3.200 54.888 96.398 1.00 18.41 309 PRO A CA 1
ATOM 2383 C C . PRO A 1 311 ? 2.848 56.369 96.506 1.00 18.09 309 PRO A C 1
ATOM 2384 O O . PRO A 1 311 ? 2.779 56.906 97.608 1.00 19.92 309 PRO A O 1
ATOM 2388 N N . ALA A 1 312 ? 2.632 57.026 95.377 1.00 15.56 310 ALA A N 1
ATOM 2389 C CA . ALA A 1 312 ? 2.300 58.437 95.400 1.00 15.57 310 ALA A CA 1
ATOM 2390 C C . ALA A 1 312 ? 0.793 58.663 95.367 1.00 16.52 310 ALA A C 1
ATOM 2391 O O . ALA A 1 312 ? 0.328 59.783 95.545 1.00 15.81 310 ALA A O 1
ATOM 2393 N N . PHE A 1 313 ? 0.029 57.600 95.137 1.00 17.16 311 PHE A N 1
ATOM 2394 C CA . PHE A 1 313 ? -1.427 57.716 95.080 1.00 17.12 311 PHE A CA 1
ATOM 2395 C C . PHE A 1 313 ? -2.083 56.419 95.522 1.00 18.51 311 PHE A C 1
ATOM 2396 O O . PHE A 1 313 ? -1.449 55.370 95.492 1.00 18.70 311 PHE A O 1
ATOM 2404 N N . ASP A 1 314 ? -3.343 56.497 95.950 1.00 19.16 312 ASP A N 1
ATOM 2405 C CA . ASP A 1 314 ? -4.104 55.294 96.290 1.00 19.04 312 ASP A CA 1
ATOM 2406 C C . ASP A 1 314 ? -5.443 55.452 95.583 1.00 19.12 312 ASP A C 1
ATOM 2407 O O . ASP A 1 314 ? -5.713 56.507 95.010 1.00 20.31 312 ASP A O 1
ATOM 2412 N N . VAL A 1 315 ? -6.268 54.412 95.581 1.00 19.34 313 VAL A N 1
ATOM 2413 C CA . VAL A 1 315 ? -7.559 54.499 94.905 1.00 18.04 313 VAL A CA 1
ATOM 2414 C C . VAL A 1 315 ? -8.736 54.322 95.853 1.00 18.25 313 VAL A C 1
ATOM 2415 O O . VAL A 1 315 ? -8.768 53.391 96.660 1.00 18.41 313 VAL A O 1
ATOM 2419 N N . THR A 1 316 ? -9.706 55.219 95.742 1.00 16.33 314 THR A N 1
ATOM 2420 C CA . THR A 1 316 ? -10.891 55.172 96.582 1.00 16.99 314 THR A CA 1
ATOM 2421 C C . THR A 1 316 ? -12.097 54.686 95.780 1.00 17.68 314 THR A C 1
ATOM 2422 O O . THR A 1 316 ? -12.497 55.329 94.803 1.00 16.54 314 THR A O 1
ATOM 2426 N N . GLU A 1 317 ? -12.671 53.553 96.186 1.00 18.68 315 GLU A N 1
ATOM 2427 C CA . GLU A 1 317 ? -13.834 53.005 95.486 1.00 19.15 315 GLU A CA 1
ATOM 2428 C C . GLU A 1 317 ? -14.959 54.022 95.520 1.00 19.57 315 GLU A C 1
ATOM 2429 O O . GLU A 1 317 ? -15.124 54.731 96.511 1.00 20.08 315 GLU A O 1
ATOM 2435 N N . ASN A 1 318 ? -15.735 54.085 94.442 1.00 18.99 316 ASN A N 1
ATOM 2436 C CA . ASN A 1 318 ? -16.810 55.058 94.350 1.00 20.03 316 ASN A CA 1
ATOM 2437 C C . ASN A 1 318 ? -17.844 54.979 95.458 1.00 19.06 316 ASN A C 1
ATOM 2438 O O . ASN A 1 318 ? -18.433 55.991 95.818 1.00 20.72 316 ASN A O 1
ATOM 2443 N N . THR A 1 319 ? -18.058 53.787 96.001 1.00 20.18 317 THR A N 1
ATOM 2444 C CA . THR A 1 319 ? -19.047 53.599 97.052 1.00 20.41 317 THR A CA 1
ATOM 2445 C C . THR A 1 319 ? -18.711 54.332 98.340 1.00 21.91 317 THR A C 1
ATOM 2446 O O . THR A 1 319 ? -19.519 54.363 99.257 1.00 24.14 317 THR A O 1
ATOM 2450 N N . LEU A 1 320 ? -17.524 54.921 98.417 1.00 21.32 318 LEU A N 1
ATOM 2451 C CA . LEU A 1 320 ? -17.130 55.665 99.606 1.00 21.63 318 LEU A CA 1
ATOM 2452 C C . LEU A 1 320 ? -17.178 57.161 99.319 1.00 22.98 318 LEU A C 1
ATOM 2453 O O . LEU A 1 320 ? -16.862 57.978 100.185 1.00 25.15 318 LEU A O 1
ATOM 2458 N N . ILE A 1 321 ? -17.570 57.522 98.103 1.00 22.28 319 ILE A N 1
ATOM 2459 C CA . ILE A 1 321 ? -17.627 58.925 97.717 1.00 22.45 319 ILE A CA 1
ATOM 2460 C C . ILE A 1 321 ? -19.050 59.464 97.668 1.00 24.84 319 ILE A C 1
ATOM 2461 O O . ILE A 1 321 ? -19.909 58.925 96.973 1.00 28.33 319 ILE A O 1
ATOM 2466 N N . THR A 1 322 ? -19.283 60.546 98.400 1.00 25.20 320 THR A N 1
ATOM 2467 C CA . THR A 1 322 ? -20.593 61.168 98.460 1.00 24.20 320 THR A CA 1
ATOM 2468 C C . THR A 1 322 ? -20.953 61.861 97.153 1.00 24.89 320 THR A C 1
ATOM 2469 O O . THR A 1 322 ? -22.105 61.839 96.726 1.00 25.21 320 THR A O 1
ATOM 2473 N N . ALA A 1 323 ? -19.967 62.484 96.523 1.00 26.32 321 ALA A N 1
ATOM 2474 C CA . ALA A 1 323 ? -20.216 63.188 95.277 1.00 28.08 321 ALA A CA 1
ATOM 2475 C C . ALA A 1 323 ? -18.945 63.709 94.646 1.00 28.98 321 ALA A C 1
ATOM 2476 O O . ALA A 1 323 ? -17.935 63.915 95.317 1.00 28.96 321 ALA A O 1
ATOM 2478 N N . ILE A 1 324 ? -19.013 63.926 93.341 1.00 29.56 322 ILE A N 1
ATOM 2479 C CA . ILE A 1 324 ? -17.880 64.438 92.593 1.00 29.85 322 ILE A CA 1
ATOM 2480 C C . ILE A 1 324 ? -18.270 65.820 92.074 1.00 30.24 322 ILE A C 1
ATOM 2481 O O . ILE A 1 324 ? -19.222 65.959 91.309 1.00 31.13 322 ILE A O 1
ATOM 2486 N N . ILE A 1 325 ? -17.542 66.839 92.524 1.00 30.16 323 ILE A N 1
ATOM 2487 C CA . ILE A 1 325 ? -17.808 68.216 92.133 1.00 30.45 323 ILE A CA 1
ATOM 2488 C C . ILE A 1 325 ? -17.120 68.566 90.827 1.00 31.75 323 ILE A C 1
ATOM 2489 O O . ILE A 1 325 ? -15.896 68.561 90.726 1.00 33.82 323 ILE A O 1
ATOM 2494 N N . THR A 1 326 ? -17.928 68.899 89.832 1.00 32.46 324 THR A N 1
ATOM 2495 C CA . THR A 1 326 ? -17.429 69.222 88.508 1.00 34.27 324 THR A CA 1
ATOM 2496 C C . THR A 1 326 ? -17.871 70.601 88.034 1.00 35.45 324 THR A C 1
ATOM 2497 O O . THR A 1 326 ? -18.807 71.183 88.583 1.00 35.54 324 THR A O 1
ATOM 2501 N N . GLU A 1 327 ? -17.192 71.117 87.014 1.00 36.48 325 GLU A N 1
ATOM 2502 C CA . GLU A 1 327 ? -17.533 72.418 86.455 1.00 37.93 325 GLU A CA 1
ATOM 2503 C C . GLU A 1 327 ? -18.857 72.298 85.719 1.00 38.76 325 GLU A C 1
ATOM 2504 O O . GLU A 1 327 ? -19.388 73.285 85.213 1.00 40.42 325 GLU A O 1
ATOM 2510 N N . LYS A 1 328 ? -19.382 71.080 85.648 1.00 38.93 326 LYS A N 1
ATOM 2511 C CA . LYS A 1 328 ? -20.644 70.848 84.966 1.00 39.56 326 LYS A CA 1
ATOM 2512 C C . LYS A 1 328 ? -21.725 70.357 85.911 1.00 38.47 326 LYS A C 1
ATOM 2513 O O . LYS A 1 328 ? -22.822 70.010 85.479 1.00 38.92 326 LYS A O 1
ATOM 2519 N N . GLY A 1 329 ? -21.408 70.334 87.203 1.00 37.74 327 GLY A N 1
ATOM 2520 C CA . GLY A 1 329 ? -22.378 69.898 88.189 1.00 36.22 327 GLY A CA 1
ATOM 2521 C C . GLY A 1 329 ? -21.874 68.910 89.228 1.00 35.46 327 GLY A C 1
ATOM 2522 O O . GLY A 1 329 ? -20.772 68.365 89.122 1.00 33.81 327 GLY A O 1
ATOM 2523 N N . VAL A 1 330 ? -22.702 68.686 90.243 1.00 33.83 328 VAL A N 1
ATOM 2524 C CA . VAL A 1 330 ? -22.376 67.761 91.316 1.00 31.80 328 VAL A CA 1
ATOM 2525 C C . VAL A 1 330 ? -22.877 66.379 90.922 1.00 32.23 328 VAL A C 1
ATOM 2526 O O . VAL A 1 330 ? -24.085 66.148 90.839 1.00 32.59 328 VAL A O 1
ATOM 2530 N N . ILE A 1 331 ? -21.946 65.468 90.660 1.00 31.37 329 ILE A N 1
ATOM 2531 C CA . ILE A 1 331 ? -22.302 64.115 90.271 1.00 29.96 329 ILE A CA 1
ATOM 2532 C C . ILE A 1 331 ? -22.540 63.272 91.522 1.00 30.64 329 ILE A C 1
ATOM 2533 O O . ILE A 1 331 ? -21.789 63.354 92.494 1.00 30.38 329 ILE A O 1
ATOM 2538 N N . ARG A 1 332 ? -23.596 62.468 91.492 1.00 30.60 330 ARG A N 1
ATOM 2539 C CA . ARG A 1 332 ? -23.949 61.623 92.623 1.00 31.52 330 ARG A CA 1
ATOM 2540 C C . ARG A 1 332 ? -24.278 60.215 92.145 1.00 31.55 330 ARG A C 1
ATOM 2541 O O . ARG A 1 332 ? -24.414 59.981 90.948 1.00 32.70 330 ARG A O 1
ATOM 2549 N N . PRO A 1 333 ? -24.388 59.253 93.073 1.00 31.16 331 PRO A N 1
ATOM 2550 C CA . PRO A 1 333 ? -24.710 57.871 92.691 1.00 30.97 331 PRO A CA 1
ATOM 2551 C C . PRO A 1 333 ? -26.052 57.808 91.956 1.00 30.87 331 PRO A C 1
ATOM 2552 O O . PRO A 1 333 ? -26.986 58.522 92.309 1.00 30.46 331 PRO A O 1
ATOM 2556 N N . PRO A 1 334 ? -26.170 56.945 90.932 1.00 31.44 332 PRO A N 1
ATOM 2557 C CA . PRO A 1 334 ? -25.169 56.013 90.393 1.00 32.02 332 PRO A CA 1
ATOM 2558 C C . PRO A 1 334 ? -24.116 56.713 89.534 1.00 32.23 332 PRO A C 1
ATOM 2559 O O . PRO A 1 334 ? -24.428 57.234 88.464 1.00 32.85 332 PRO A O 1
ATOM 2563 N N . PHE A 1 335 ? -22.869 56.707 89.996 1.00 33.36 333 PHE A N 1
ATOM 2564 C CA . PHE A 1 335 ? -21.774 57.352 89.275 1.00 33.54 333 PHE A CA 1
ATOM 2565 C C . PHE A 1 335 ? -21.606 56.920 87.817 1.00 34.76 333 PHE A C 1
ATOM 2566 O O . PHE A 1 335 ? -21.617 57.754 86.915 1.00 34.89 333 PHE A O 1
ATOM 2574 N N . GLU A 1 336 ? -21.450 55.624 87.580 1.00 37.67 334 GLU A N 1
ATOM 2575 C CA . GLU A 1 336 ? -21.270 55.138 86.219 1.00 40.10 334 GLU A CA 1
ATOM 2576 C C . GLU A 1 336 ? -22.370 55.658 85.302 1.00 41.11 334 GLU A C 1
ATOM 2577 O O . GLU A 1 336 ? -22.109 56.062 84.169 1.00 41.89 334 GLU A O 1
ATOM 2583 N N . GLU A 1 337 ? -23.599 55.652 85.800 1.00 41.90 335 GLU A N 1
ATOM 2584 C CA . GLU A 1 337 ? -24.736 56.116 85.022 1.00 43.96 335 GLU A CA 1
ATOM 2585 C C . GLU A 1 337 ? -24.699 57.624 84.811 1.00 44.27 335 GLU A C 1
ATOM 2586 O O . GLU A 1 337 ? -24.864 58.111 83.695 1.00 45.50 335 GLU A O 1
ATOM 2592 N N . ASN A 1 338 ? -24.467 58.366 85.883 1.00 43.80 336 ASN A N 1
ATOM 2593 C CA . ASN A 1 338 ? -24.429 59.814 85.790 1.00 44.34 336 ASN A CA 1
ATOM 2594 C C . ASN A 1 338 ? -23.203 60.369 85.077 1.00 44.83 336 ASN A C 1
ATOM 2595 O O . ASN A 1 338 ? -23.320 61.295 84.276 1.00 45.53 336 ASN A O 1
ATOM 2600 N N . ILE A 1 339 ? -22.029 59.814 85.359 1.00 44.60 337 ILE A N 1
ATOM 2601 C CA . ILE A 1 339 ? -20.813 60.294 84.716 1.00 43.74 337 ILE A CA 1
ATOM 2602 C C . ILE A 1 339 ? -20.934 60.143 83.205 1.00 44.21 337 ILE A C 1
ATOM 2603 O O . ILE A 1 339 ? -20.415 60.960 82.447 1.00 43.04 337 ILE A O 1
ATOM 2608 N N . LYS A 1 340 ? -21.632 59.100 82.775 1.00 45.70 338 LYS A N 1
ATOM 2609 C CA . LYS A 1 340 ? -21.834 58.856 81.355 1.00 47.64 338 LYS A CA 1
ATOM 2610 C C . LYS A 1 340 ? -22.697 59.978 80.768 1.00 48.52 338 LYS A C 1
ATOM 2611 O O . LYS A 1 340 ? -22.616 60.278 79.578 1.00 48.70 338 LYS A O 1
ATOM 2617 N N . LYS A 1 341 ? -23.514 60.601 81.616 1.00 49.23 339 LYS A N 1
ATOM 2618 C CA . LYS A 1 341 ? -24.388 61.694 81.191 1.00 49.89 339 LYS A CA 1
ATOM 2619 C C . LYS A 1 341 ? -23.600 62.991 81.031 1.00 49.77 339 LYS A C 1
ATOM 2620 O O . LYS A 1 341 ? -23.788 63.731 80.069 1.00 49.82 339 LYS A O 1
ATOM 2626 N N . ILE A 1 342 ? -22.724 63.265 81.991 1.00 49.65 340 ILE A N 1
ATOM 2627 C CA . ILE A 1 342 ? -21.905 64.467 81.967 1.00 49.73 340 ILE A CA 1
ATOM 2628 C C . ILE A 1 342 ? -20.944 64.446 80.782 1.00 50.19 340 ILE A C 1
ATOM 2629 O O . ILE A 1 342 ? -20.700 65.479 80.156 1.00 51.13 340 ILE A O 1
ATOM 2634 N N . LEU A 1 343 ? -20.409 63.268 80.471 1.00 50.00 341 LEU A N 1
ATOM 2635 C CA . LEU A 1 343 ? -19.469 63.124 79.364 1.00 50.15 341 LEU A CA 1
ATOM 2636 C C . LEU A 1 343 ? -20.091 63.416 78.000 1.00 52.09 341 LEU A C 1
ATOM 2637 O O . LEU A 1 343 ? -19.511 64.146 77.194 1.00 53.17 341 LEU A O 1
ATOM 2642 N N . GLU A 1 344 ? -21.266 62.847 77.743 1.00 53.96 342 GLU A N 1
ATOM 2643 C CA . GLU A 1 344 ? -21.958 63.067 76.471 1.00 55.44 342 GLU A CA 1
ATOM 2644 C C . GLU A 1 344 ? -22.440 64.522 76.391 1.00 56.20 342 GLU A C 1
ATOM 2645 O O . GLU A 1 344 ? -23.532 64.758 75.817 1.00 56.89 342 GLU A O 1
ATOM 2651 N N . LEU B 1 5 ? 21.506 47.099 136.725 1.00 56.68 3 LEU B N 1
ATOM 2652 C CA . LEU B 1 5 ? 20.568 47.480 135.628 1.00 57.38 3 LEU B CA 1
ATOM 2653 C C . LEU B 1 5 ? 21.265 48.259 134.514 1.00 57.09 3 LEU B C 1
ATOM 2654 O O . LEU B 1 5 ? 21.653 49.417 134.700 1.00 55.75 3 LEU B O 1
ATOM 2659 N N . LYS B 1 6 ? 21.408 47.625 133.352 1.00 57.06 4 LYS B N 1
ATOM 2660 C CA . LYS B 1 6 ? 22.058 48.266 132.213 1.00 57.56 4 LYS B CA 1
ATOM 2661 C C . LYS B 1 6 ? 21.529 47.730 130.877 1.00 56.44 4 LYS B C 1
ATOM 2662 O O . LYS B 1 6 ? 21.715 46.559 130.543 1.00 55.46 4 LYS B O 1
ATOM 2668 N N . THR B 1 7 ? 20.859 48.597 130.123 1.00 55.13 5 THR B N 1
ATOM 2669 C CA . THR B 1 7 ? 20.310 48.234 128.818 1.00 54.18 5 THR B CA 1
ATOM 2670 C C . THR B 1 7 ? 20.452 49.438 127.891 1.00 52.34 5 THR B C 1
ATOM 2671 O O . THR B 1 7 ? 20.982 50.475 128.293 1.00 52.42 5 THR B O 1
ATOM 2675 N N . LYS B 1 8 ? 19.977 49.308 126.657 1.00 50.42 6 LYS B N 1
ATOM 2676 C CA . LYS B 1 8 ? 20.069 50.404 125.696 1.00 48.02 6 LYS B CA 1
ATOM 2677 C C . LYS B 1 8 ? 19.243 51.632 126.070 1.00 46.04 6 LYS B C 1
ATOM 2678 O O . LYS B 1 8 ? 19.659 52.763 125.827 1.00 44.60 6 LYS B O 1
ATOM 2684 N N . THR B 1 9 ? 18.076 51.410 126.666 1.00 44.96 7 THR B N 1
ATOM 2685 C CA . THR B 1 9 ? 17.191 52.505 127.049 1.00 44.71 7 THR B CA 1
ATOM 2686 C C . THR B 1 9 ? 17.637 53.286 128.279 1.00 45.82 7 THR B C 1
ATOM 2687 O O . THR B 1 9 ? 17.559 54.517 128.303 1.00 44.78 7 THR B O 1
ATOM 2699 N N . GLU B 1 11 ? 20.245 53.113 132.211 1.00 48.35 9 GLU B N 1
ATOM 2700 C CA . GLU B 1 11 ? 21.255 52.493 133.049 1.00 48.24 9 GLU B CA 1
ATOM 2701 C C . GLU B 1 11 ? 21.262 53.152 134.421 1.00 46.66 9 GLU B C 1
ATOM 2702 O O . GLU B 1 11 ? 21.239 54.380 134.532 1.00 44.99 9 GLU B O 1
ATOM 2708 N N . TRP B 1 12 ? 21.293 52.320 135.460 1.00 46.06 10 TRP B N 1
ATOM 2709 C CA . TRP B 1 12 ? 21.295 52.794 136.844 1.00 44.92 10 TRP B CA 1
ATOM 2710 C C . TRP B 1 12 ? 22.692 52.733 137.465 1.00 45.00 10 TRP B C 1
ATOM 2711 O O . TRP B 1 12 ? 23.189 51.655 137.791 1.00 44.35 10 TRP B O 1
ATOM 2722 N N . SER B 1 13 ? 23.311 53.898 137.633 1.00 45.40 11 SER B N 1
ATOM 2723 C CA . SER B 1 13 ? 24.650 53.987 138.204 1.00 45.45 11 SER B CA 1
ATOM 2724 C C . SER B 1 13 ? 24.599 54.137 139.718 1.00 47.00 11 SER B C 1
ATOM 2725 O O . SER B 1 13 ? 25.507 54.715 140.316 1.00 46.96 11 SER B O 1
ATOM 2728 N N . GLY B 1 14 ? 23.532 53.633 140.332 1.00 48.63 12 GLY B N 1
ATOM 2729 C CA . GLY B 1 14 ? 23.400 53.716 141.777 1.00 48.42 12 GLY B CA 1
ATOM 2730 C C . GLY B 1 14 ? 23.063 55.096 142.312 1.00 48.72 12 GLY B C 1
ATOM 2731 O O . GLY B 1 14 ? 22.297 55.227 143.271 1.00 49.87 12 GLY B O 1
ATOM 2732 N N . ASN B 1 15 ? 23.626 56.134 141.706 1.00 47.00 13 ASN B N 1
ATOM 2733 C CA . ASN B 1 15 ? 23.351 57.483 142.170 1.00 46.56 13 ASN B CA 1
ATOM 2734 C C . ASN B 1 15 ? 22.899 58.403 141.037 1.00 45.59 13 ASN B C 1
ATOM 2735 O O . ASN B 1 15 ? 22.795 59.616 141.220 1.00 46.30 13 ASN B O 1
ATOM 2740 N N . SER B 1 16 ? 22.643 57.829 139.865 1.00 44.07 14 SER B N 1
ATOM 2741 C CA . SER B 1 16 ? 22.179 58.611 138.718 1.00 42.48 14 SER B CA 1
ATOM 2742 C C . SER B 1 16 ? 21.526 57.684 137.700 1.00 40.83 14 SER B C 1
ATOM 2743 O O . SER B 1 16 ? 21.776 56.480 137.702 1.00 39.43 14 SER B O 1
ATOM 2746 N N . LEU B 1 17 ? 20.678 58.244 136.842 1.00 40.92 15 LEU B N 1
ATOM 2747 C CA . LEU B 1 17 ? 19.987 57.447 135.831 1.00 40.38 15 LEU B CA 1
ATOM 2748 C C . LEU B 1 17 ? 20.361 57.889 134.424 1.00 40.52 15 LEU B C 1
ATOM 2749 O O . LEU B 1 17 ? 20.051 59.008 134.010 1.00 39.52 15 LEU B O 1
ATOM 2754 N N . LYS B 1 18 ? 21.036 57.007 133.696 1.00 41.44 16 LYS B N 1
ATOM 2755 C CA . LYS B 1 18 ? 21.439 57.311 132.333 1.00 42.28 16 LYS B CA 1
ATOM 2756 C C . LYS B 1 18 ? 20.350 56.869 131.367 1.00 41.44 16 LYS B C 1
ATOM 2757 O O . LYS B 1 18 ? 19.897 55.724 131.401 1.00 40.65 16 LYS B O 1
ATOM 2763 N N . LEU B 1 19 ? 19.930 57.795 130.512 1.00 40.17 17 LEU B N 1
ATOM 2764 C CA . LEU B 1 19 ? 18.883 57.530 129.536 1.00 37.59 17 LEU B CA 1
ATOM 2765 C C . LEU B 1 19 ? 19.375 57.781 128.119 1.00 36.59 17 LEU B C 1
ATOM 2766 O O . LEU B 1 19 ? 19.991 58.811 127.836 1.00 35.63 17 LEU B O 1
ATOM 2771 N N . LEU B 1 20 ? 19.106 56.835 127.228 1.00 34.39 18 LEU B N 1
ATOM 2772 C CA . LEU B 1 20 ? 19.504 56.992 125.842 1.00 33.68 18 LEU B CA 1
ATOM 2773 C C . LEU B 1 20 ? 18.634 58.132 125.327 1.00 33.39 18 LEU B C 1
ATOM 2774 O O . LEU B 1 20 ? 17.413 58.076 125.454 1.00 33.64 18 LEU B O 1
ATOM 2779 N N . ASP B 1 21 ? 19.249 59.178 124.778 1.00 32.78 19 ASP B N 1
ATOM 2780 C CA . ASP B 1 21 ? 18.466 60.305 124.279 1.00 32.00 19 ASP B CA 1
ATOM 2781 C C . ASP B 1 21 ? 17.704 59.902 123.019 1.00 32.16 19 ASP B C 1
ATOM 2782 O O . ASP B 1 21 ? 18.193 60.056 121.899 1.00 32.08 19 ASP B O 1
ATOM 2787 N N . GLN B 1 22 ? 16.492 59.394 123.215 1.00 31.42 20 GLN B N 1
ATOM 2788 C CA . GLN B 1 22 ? 15.666 58.942 122.111 1.00 30.31 20 GLN B CA 1
ATOM 2789 C C . GLN B 1 22 ? 15.231 60.024 121.134 1.00 31.01 20 GLN B C 1
ATOM 2790 O O . GLN B 1 22 ? 14.699 59.721 120.069 1.00 33.76 20 GLN B O 1
ATOM 2796 N N . ARG B 1 23 ? 15.463 61.282 121.479 1.00 30.87 21 ARG B N 1
ATOM 2797 C CA . ARG B 1 23 ? 15.086 62.372 120.592 1.00 32.67 21 ARG B CA 1
ATOM 2798 C C . ARG B 1 23 ? 16.247 62.721 119.678 1.00 33.93 21 ARG B C 1
ATOM 2799 O O . ARG B 1 23 ? 16.215 63.742 118.991 1.00 35.03 21 ARG B O 1
ATOM 2807 N N . LYS B 1 24 ? 17.266 61.863 119.673 1.00 34.00 22 LYS B N 1
ATOM 2808 C CA . LYS B 1 24 ? 18.453 62.070 118.850 1.00 33.89 22 LYS B CA 1
ATOM 2809 C C . LYS B 1 24 ? 18.750 60.923 117.888 1.00 34.38 22 LYS B C 1
ATOM 2810 O O . LYS B 1 24 ? 19.563 61.068 116.977 1.00 35.13 22 LYS B O 1
ATOM 2816 N N . LEU B 1 25 ? 18.101 59.782 118.098 1.00 33.32 23 LEU B N 1
ATOM 2817 C CA . LEU B 1 25 ? 18.281 58.629 117.221 1.00 32.06 23 LEU B CA 1
ATOM 2818 C C . LEU B 1 25 ? 17.676 58.957 115.846 1.00 32.14 23 LEU B C 1
ATOM 2819 O O . LEU B 1 25 ? 16.960 59.951 115.698 1.00 31.78 23 LEU B O 1
ATOM 2824 N N . PRO B 1 26 ? 17.948 58.130 114.822 1.00 31.69 24 PRO B N 1
ATOM 2825 C CA . PRO B 1 26 ? 18.763 56.910 114.803 1.00 33.61 24 PRO B CA 1
ATOM 2826 C C . PRO B 1 26 ? 20.256 57.147 114.569 1.00 35.47 24 PRO B C 1
ATOM 2827 O O . PRO B 1 26 ? 21.057 56.218 114.667 1.00 34.87 24 PRO B O 1
ATOM 2831 N N . PHE B 1 27 ? 20.630 58.384 114.261 1.00 37.07 25 PHE B N 1
ATOM 2832 C CA . PHE B 1 27 ? 22.024 58.692 113.979 1.00 39.71 25 PHE B CA 1
ATOM 2833 C C . PHE B 1 27 ? 22.933 58.872 115.197 1.00 40.56 25 PHE B C 1
ATOM 2834 O O . PHE B 1 27 ? 24.051 58.358 115.218 1.00 41.55 25 PHE B O 1
ATOM 2842 N N . ILE B 1 28 ? 22.460 59.594 116.209 1.00 40.57 26 ILE B N 1
ATOM 2843 C CA . ILE B 1 28 ? 23.253 59.824 117.409 1.00 39.61 26 ILE B CA 1
ATOM 2844 C C . ILE B 1 28 ? 22.841 58.910 118.563 1.00 41.08 26 ILE B C 1
ATOM 2845 O O . ILE B 1 28 ? 21.685 58.907 118.981 1.00 41.60 26 ILE B O 1
ATOM 2850 N N . GLU B 1 29 ? 23.796 58.142 119.077 1.00 41.67 27 GLU B N 1
ATOM 2851 C CA . GLU B 1 29 ? 23.536 57.229 120.181 1.00 43.59 27 GLU B CA 1
ATOM 2852 C C . GLU B 1 29 ? 24.118 57.699 121.515 1.00 45.11 27 GLU B C 1
ATOM 2853 O O . GLU B 1 29 ? 24.785 56.922 122.199 1.00 46.53 27 GLU B O 1
ATOM 2859 N N . GLU B 1 30 ? 23.871 58.951 121.896 1.00 45.27 28 GLU B N 1
ATOM 2860 C CA . GLU B 1 30 ? 24.396 59.458 123.162 1.00 44.75 28 GLU B CA 1
ATOM 2861 C C . GLU B 1 30 ? 23.441 59.189 124.328 1.00 44.99 28 GLU B C 1
ATOM 2862 O O . GLU B 1 30 ? 22.318 58.712 124.131 1.00 45.59 28 GLU B O 1
ATOM 2868 N N . TYR B 1 31 ? 23.901 59.490 125.541 1.00 43.37 29 TYR B N 1
ATOM 2869 C CA . TYR B 1 31 ? 23.118 59.283 126.752 1.00 41.53 29 TYR B CA 1
ATOM 2870 C C . TYR B 1 31 ? 22.985 60.550 127.586 1.00 40.93 29 TYR B C 1
ATOM 2871 O O . TYR B 1 31 ? 23.805 61.460 127.496 1.00 40.48 29 TYR B O 1
ATOM 2880 N N . VAL B 1 32 ? 21.932 60.603 128.394 1.00 40.73 30 VAL B N 1
ATOM 2881 C CA . VAL B 1 32 ? 21.679 61.742 129.266 1.00 39.57 30 VAL B CA 1
ATOM 2882 C C . VAL B 1 32 ? 21.699 61.258 130.716 1.00 40.87 30 VAL B C 1
ATOM 2883 O O . VAL B 1 32 ? 20.993 60.316 131.082 1.00 40.52 30 VAL B O 1
ATOM 2887 N N . GLU B 1 33 ? 22.528 61.896 131.535 1.00 41.77 31 GLU B N 1
ATOM 2888 C CA . GLU B 1 33 ? 22.644 61.521 132.937 1.00 41.54 31 GLU B CA 1
ATOM 2889 C C . GLU B 1 33 ? 21.755 62.386 133.815 1.00 39.80 31 GLU B C 1
ATOM 2890 O O . GLU B 1 33 ? 21.902 63.607 133.875 1.00 37.40 31 GLU B O 1
ATOM 2896 N N . CYS B 1 34 ? 20.822 61.725 134.486 1.00 39.47 32 CYS B N 1
ATOM 2897 C CA . CYS B 1 34 ? 19.881 62.388 135.373 1.00 39.75 32 CYS B CA 1
ATOM 2898 C C . CYS B 1 34 ? 20.325 62.142 136.810 1.00 39.85 32 CYS B C 1
ATOM 2899 O O . CYS B 1 34 ? 20.508 60.995 137.226 1.00 39.50 32 CYS B O 1
ATOM 2902 N N . LYS B 1 35 ? 20.499 63.222 137.562 1.00 39.68 33 LYS B N 1
ATOM 2903 C CA . LYS B 1 35 ? 20.946 63.123 138.943 1.00 41.21 33 LYS B CA 1
ATOM 2904 C C . LYS B 1 35 ? 19.912 63.659 139.921 1.00 40.98 33 LYS B C 1
ATOM 2905 O O . LYS B 1 35 ? 19.903 63.294 141.094 1.00 41.46 33 LYS B O 1
ATOM 2911 N N . THR B 1 36 ? 19.040 64.526 139.427 1.00 40.81 34 THR B N 1
ATOM 2912 C CA . THR B 1 36 ? 17.995 65.114 140.251 1.00 41.08 34 THR B CA 1
ATOM 2913 C C . THR B 1 36 ? 16.629 64.670 139.766 1.00 40.50 34 THR B C 1
ATOM 2914 O O . THR B 1 36 ? 16.394 64.588 138.564 1.00 42.66 34 THR B O 1
ATOM 2918 N N . HIS B 1 37 ? 15.726 64.391 140.701 1.00 38.33 35 HIS B N 1
ATOM 2919 C CA . HIS B 1 37 ? 14.388 63.961 140.337 1.00 35.23 35 HIS B CA 1
ATOM 2920 C C . HIS B 1 37 ? 13.804 64.942 139.323 1.00 34.46 35 HIS B C 1
ATOM 2921 O O . HIS B 1 37 ? 12.951 64.582 138.515 1.00 33.74 35 HIS B O 1
ATOM 2928 N N . GLU B 1 38 ? 14.276 66.182 139.359 1.00 34.81 36 GLU B N 1
ATOM 2929 C CA . GLU B 1 38 ? 13.773 67.195 138.443 1.00 36.73 36 GLU B CA 1
ATOM 2930 C C . GLU B 1 38 ? 14.310 66.961 137.038 1.00 35.86 36 GLU B C 1
ATOM 2931 O O . GLU B 1 38 ? 13.670 67.314 136.049 1.00 36.12 36 GLU B O 1
ATOM 2937 N N . GLU B 1 39 ? 15.485 66.353 136.951 1.00 35.02 37 GLU B N 1
ATOM 2938 C CA . GLU B 1 39 ? 16.063 66.067 135.652 1.00 33.92 37 GLU B CA 1
ATOM 2939 C C . GLU B 1 39 ? 15.329 64.888 135.026 1.00 33.21 37 GLU B C 1
ATOM 2940 O O . GLU B 1 39 ? 15.035 64.905 133.835 1.00 35.68 37 GLU B O 1
ATOM 2946 N N . VAL B 1 40 ? 15.015 63.872 135.824 1.00 30.77 38 VAL B N 1
ATOM 2947 C CA . VAL B 1 40 ? 14.288 62.723 135.302 1.00 28.75 38 VAL B CA 1
ATOM 2948 C C . VAL B 1 40 ? 12.943 63.232 134.800 1.00 29.39 38 VAL B C 1
ATOM 2949 O O . VAL B 1 40 ? 12.458 62.811 133.756 1.00 31.03 38 VAL B O 1
ATOM 2953 N N . ALA B 1 41 ? 12.350 64.152 135.547 1.00 29.33 39 ALA B N 1
ATOM 2954 C CA . ALA B 1 41 ? 11.072 64.727 135.171 1.00 29.84 39 ALA B CA 1
ATOM 2955 C C . ALA B 1 41 ? 11.247 65.416 133.825 1.00 31.51 39 ALA B C 1
ATOM 2956 O O . ALA B 1 41 ? 10.428 65.266 132.914 1.00 32.78 39 ALA B O 1
ATOM 2958 N N . HIS B 1 42 ? 12.331 66.171 133.706 1.00 31.63 40 HIS B N 1
ATOM 2959 C CA . HIS B 1 42 ? 12.627 66.884 132.473 1.00 31.87 40 HIS B CA 1
ATOM 2960 C C . HIS B 1 42 ? 12.831 65.903 131.324 1.00 30.38 40 HIS B C 1
ATOM 2961 O O . HIS B 1 42 ? 12.295 66.100 130.239 1.00 28.88 40 HIS B O 1
ATOM 2968 N N . ALA B 1 43 ? 13.609 64.849 131.569 1.00 30.15 41 ALA B N 1
ATOM 2969 C CA . ALA B 1 43 ? 13.887 63.853 130.538 1.00 30.91 41 ALA B CA 1
ATOM 2970 C C . ALA B 1 43 ? 12.590 63.234 130.043 1.00 31.96 41 ALA B C 1
ATOM 2971 O O . ALA B 1 43 ? 12.433 62.977 128.851 1.00 32.90 41 ALA B O 1
ATOM 2973 N N . ILE B 1 44 ? 11.664 63.002 130.968 1.00 32.34 42 ILE B N 1
ATOM 2974 C CA . ILE B 1 44 ? 10.367 62.428 130.631 1.00 31.87 42 ILE B CA 1
ATOM 2975 C C . ILE B 1 44 ? 9.523 63.448 129.864 1.00 31.50 42 ILE B C 1
ATOM 2976 O O . ILE B 1 44 ? 8.942 63.142 128.822 1.00 30.39 42 ILE B O 1
ATOM 2981 N N . LYS B 1 45 ? 9.470 64.665 130.386 1.00 31.48 43 LYS B N 1
ATOM 2982 C CA . LYS B 1 45 ? 8.689 65.727 129.769 1.00 31.91 43 LYS B CA 1
ATOM 2983 C C . LYS B 1 45 ? 9.119 66.044 128.332 1.00 31.47 43 LYS B C 1
ATOM 2984 O O . LYS B 1 45 ? 8.277 66.335 127.476 1.00 30.74 43 LYS B O 1
ATOM 2990 N N . GLU B 1 46 ? 10.425 65.977 128.076 1.00 30.90 44 GLU B N 1
ATOM 2991 C CA . GLU B 1 46 ? 10.988 66.280 126.761 1.00 29.48 44 GLU B CA 1
ATOM 2992 C C . GLU B 1 46 ? 11.065 65.078 125.843 1.00 29.04 44 GLU B C 1
ATOM 2993 O O . GLU B 1 46 ? 11.479 65.193 124.692 1.00 28.25 44 GLU B O 1
ATOM 3007 N N . ILE B 1 48 ? 13.043 62.502 126.191 1.00 27.25 46 ILE B N 1
ATOM 3008 C CA . ILE B 1 48 ? 14.406 61.998 126.041 1.00 24.73 46 ILE B CA 1
ATOM 3009 C C . ILE B 1 48 ? 14.241 60.497 126.217 1.00 25.16 46 ILE B C 1
ATOM 3010 O O . ILE B 1 48 ? 14.882 59.683 125.545 1.00 24.32 46 ILE B O 1
ATOM 3015 N N . VAL B 1 49 ? 13.364 60.152 127.149 1.00 25.41 47 VAL B N 1
ATOM 3016 C CA . VAL B 1 49 ? 13.006 58.769 127.412 1.00 26.07 47 VAL B CA 1
ATOM 3017 C C . VAL B 1 49 ? 11.510 58.767 127.131 1.00 25.88 47 VAL B C 1
ATOM 3018 O O . VAL B 1 49 ? 10.843 59.779 127.338 1.00 26.41 47 VAL B O 1
ATOM 3022 N N . ARG B 1 50 ? 10.990 57.654 126.633 1.00 24.94 48 ARG B N 1
ATOM 3023 C CA . ARG B 1 50 ? 9.570 57.566 126.349 1.00 25.72 48 ARG B CA 1
ATOM 3024 C C . ARG B 1 50 ? 9.118 56.153 126.041 1.00 27.30 48 ARG B C 1
ATOM 3025 O O . ARG B 1 50 ? 9.931 55.253 125.820 1.00 26.50 48 ARG B O 1
ATOM 3033 N N . GLY B 1 51 ? 7.804 55.970 126.043 1.00 27.68 49 GLY B N 1
ATOM 3034 C CA . GLY B 1 51 ? 7.227 54.661 125.839 1.00 28.35 49 GLY B CA 1
ATOM 3035 C C . GLY B 1 51 ? 6.675 54.295 127.208 1.00 30.24 49 GLY B C 1
ATOM 3036 O O . GLY B 1 51 ? 7.436 54.071 128.150 1.00 30.03 49 GLY B O 1
ATOM 3037 N N . ALA B 1 52 ? 5.352 54.255 127.325 1.00 31.11 50 ALA B N 1
ATOM 3038 C CA . ALA B 1 52 ? 4.696 53.947 128.590 1.00 31.34 50 ALA B CA 1
ATOM 3039 C C . ALA B 1 52 ? 5.547 53.123 129.564 1.00 31.47 50 ALA B C 1
ATOM 3040 O O . ALA B 1 52 ? 6.014 53.643 130.573 1.00 32.90 50 ALA B O 1
ATOM 3042 N N . PRO B 1 53 ? 5.789 51.840 129.263 1.00 30.93 51 PRO B N 1
ATOM 3043 C CA . PRO B 1 53 ? 6.589 51.013 130.169 1.00 30.94 51 PRO B CA 1
ATOM 3044 C C . PRO B 1 53 ? 7.877 51.653 130.690 1.00 32.26 51 PRO B C 1
ATOM 3045 O O . PRO B 1 53 ? 8.153 51.618 131.890 1.00 33.18 51 PRO B O 1
ATOM 3049 N N . ALA B 1 54 ? 8.663 52.238 129.795 1.00 31.47 52 ALA B N 1
ATOM 3050 C CA . ALA B 1 54 ? 9.926 52.852 130.194 1.00 31.30 52 ALA B CA 1
ATOM 3051 C C . ALA B 1 54 ? 9.781 54.167 130.957 1.00 31.28 52 ALA B C 1
ATOM 3052 O O . ALA B 1 54 ? 10.697 54.576 131.668 1.00 31.97 52 ALA B O 1
ATOM 3054 N N . ILE B 1 55 ? 8.648 54.841 130.810 1.00 29.89 53 ILE B N 1
ATOM 3055 C CA . ILE B 1 55 ? 8.467 56.097 131.519 1.00 29.20 53 ILE B CA 1
ATOM 3056 C C . ILE B 1 55 ? 8.289 55.795 133.006 1.00 29.73 53 ILE B C 1
ATOM 3057 O O . ILE B 1 55 ? 8.727 56.562 133.867 1.00 27.61 53 ILE B O 1
ATOM 3062 N N . GLY B 1 56 ? 7.661 54.658 133.290 1.00 29.41 54 GLY B N 1
ATOM 3063 C CA . GLY B 1 56 ? 7.421 54.256 134.664 1.00 30.42 54 GLY B CA 1
ATOM 3064 C C . GLY B 1 56 ? 8.691 53.915 135.417 1.00 29.88 54 GLY B C 1
ATOM 3065 O O . GLY B 1 56 ? 8.995 54.540 136.433 1.00 30.73 54 GLY B O 1
ATOM 3066 N N . VAL B 1 57 ? 9.432 52.925 134.932 1.00 29.14 55 VAL B N 1
ATOM 3067 C CA . VAL B 1 57 ? 10.673 52.537 135.587 1.00 28.84 55 VAL B CA 1
ATOM 3068 C C . VAL B 1 57 ? 11.567 53.766 135.729 1.00 29.13 55 VAL B C 1
ATOM 3069 O O . VAL B 1 57 ? 12.136 54.017 136.793 1.00 30.24 55 VAL B O 1
ATOM 3073 N N . ALA B 1 58 ? 11.674 54.548 134.664 1.00 28.96 56 ALA B N 1
ATOM 3074 C CA . ALA B 1 58 ? 12.496 55.745 134.714 1.00 29.56 56 ALA B CA 1
ATOM 3075 C C . ALA B 1 58 ? 11.941 56.695 135.764 1.00 31.24 56 ALA B C 1
ATOM 3076 O O . ALA B 1 58 ? 12.697 57.404 136.427 1.00 32.61 56 ALA B O 1
ATOM 3078 N N . ALA B 1 59 ? 10.619 56.710 135.910 1.00 31.77 57 ALA B N 1
ATOM 3079 C CA . ALA B 1 59 ? 9.973 57.583 136.886 1.00 31.70 57 ALA B CA 1
ATOM 3080 C C . ALA B 1 59 ? 10.277 57.082 138.285 1.00 32.42 57 ALA B C 1
ATOM 3081 O O . ALA B 1 59 ? 10.510 57.873 139.206 1.00 32.73 57 ALA B O 1
ATOM 3083 N N . ALA B 1 60 ? 10.274 55.761 138.430 1.00 31.75 58 ALA B N 1
ATOM 3084 C CA . ALA B 1 60 ? 10.543 55.121 139.707 1.00 32.56 58 ALA B CA 1
ATOM 3085 C C . ALA B 1 60 ? 11.924 55.496 140.222 1.00 33.23 58 ALA B C 1
ATOM 3086 O O . ALA B 1 60 ? 12.108 55.715 141.421 1.00 33.16 58 ALA B O 1
ATOM 3088 N N . PHE B 1 61 ? 12.894 55.572 139.317 1.00 32.63 59 PHE B N 1
ATOM 3089 C CA . PHE B 1 61 ? 14.248 55.929 139.709 1.00 33.99 59 PHE B CA 1
ATOM 3090 C C . PHE B 1 61 ? 14.355 57.400 140.077 1.00 34.14 59 PHE B C 1
ATOM 3091 O O . PHE B 1 61 ? 15.015 57.756 141.050 1.00 34.66 59 PHE B O 1
ATOM 3099 N N . GLY B 1 62 ? 13.700 58.256 139.302 1.00 35.12 60 GLY B N 1
ATOM 3100 C CA . GLY B 1 62 ? 13.742 59.678 139.593 1.00 35.27 60 GLY B CA 1
ATOM 3101 C C . GLY B 1 62 ? 13.192 59.911 140.985 1.00 35.81 60 GLY B C 1
ATOM 3102 O O . GLY B 1 62 ? 13.512 60.902 141.641 1.00 36.17 60 GLY B O 1
ATOM 3103 N N . TYR B 1 63 ? 12.356 58.981 141.431 1.00 34.89 61 TYR B N 1
ATOM 3104 C CA . TYR B 1 63 ? 11.751 59.058 142.747 1.00 34.69 61 TYR B CA 1
ATOM 3105 C C . TYR B 1 63 ? 12.835 58.729 143.774 1.00 35.26 61 TYR B C 1
ATOM 3106 O O . TYR B 1 63 ? 12.938 59.379 144.815 1.00 34.79 61 TYR B O 1
ATOM 3115 N N . VAL B 1 64 ? 13.646 57.718 143.465 1.00 34.41 62 VAL B N 1
ATOM 3116 C CA . VAL B 1 64 ? 14.732 57.310 144.345 1.00 34.48 62 VAL B CA 1
ATOM 3117 C C . VAL B 1 64 ? 15.718 58.462 144.448 1.00 34.83 62 VAL B C 1
ATOM 3118 O O . VAL B 1 64 ? 16.227 58.767 145.524 1.00 35.57 62 VAL B O 1
ATOM 3122 N N . LEU B 1 65 ? 15.992 59.102 143.320 1.00 35.25 63 LEU B N 1
ATOM 3123 C CA . LEU B 1 65 ? 16.895 60.238 143.326 1.00 34.68 63 LEU B CA 1
ATOM 3124 C C . LEU B 1 65 ? 16.223 61.324 144.147 1.00 34.26 63 LEU B C 1
ATOM 3125 O O . LEU B 1 65 ? 16.887 62.110 144.810 1.00 35.02 63 LEU B O 1
ATOM 3130 N N . GLY B 1 66 ? 14.893 61.350 144.102 1.00 35.75 64 GLY B N 1
ATOM 3131 C CA . GLY B 1 66 ? 14.131 62.342 144.843 1.00 36.54 64 GLY B CA 1
ATOM 3132 C C . GLY B 1 66 ? 14.516 62.388 146.306 1.00 37.58 64 GLY B C 1
ATOM 3133 O O . GLY B 1 66 ? 14.534 63.450 146.926 1.00 37.27 64 GLY B O 1
ATOM 3134 N N . LEU B 1 67 ? 14.824 61.223 146.861 1.00 38.60 65 LEU B N 1
ATOM 3135 C CA . LEU B 1 67 ? 15.228 61.123 148.255 1.00 40.46 65 LEU B CA 1
ATOM 3136 C C . LEU B 1 67 ? 16.621 61.727 148.386 1.00 42.31 65 LEU B C 1
ATOM 3137 O O . LEU B 1 67 ? 16.890 62.536 149.274 1.00 42.29 65 LEU B O 1
ATOM 3142 N N . ARG B 1 68 ? 17.501 61.326 147.477 1.00 44.72 66 ARG B N 1
ATOM 3143 C CA . ARG B 1 68 ? 18.873 61.805 147.450 1.00 47.50 66 ARG B CA 1
ATOM 3144 C C . ARG B 1 68 ? 18.920 63.325 147.268 1.00 47.72 66 ARG B C 1
ATOM 3145 O O . ARG B 1 68 ? 19.977 63.936 147.406 1.00 48.85 66 ARG B O 1
ATOM 3153 N N . ASP B 1 69 ? 17.773 63.932 146.965 1.00 47.33 67 ASP B N 1
ATOM 3154 C CA . ASP B 1 69 ? 17.700 65.381 146.772 1.00 47.28 67 ASP B CA 1
ATOM 3155 C C . ASP B 1 69 ? 17.237 66.072 148.047 1.00 47.49 67 ASP B C 1
ATOM 3156 O O . ASP B 1 69 ? 17.392 67.287 148.199 1.00 46.89 67 ASP B O 1
ATOM 3161 N N . TYR B 1 70 ? 16.653 65.291 148.950 1.00 47.27 68 TYR B N 1
ATOM 3162 C CA . TYR B 1 70 ? 16.147 65.810 150.217 1.00 47.47 68 TYR B CA 1
ATOM 3163 C C . TYR B 1 70 ? 17.212 66.528 151.037 1.00 47.23 68 TYR B C 1
ATOM 3164 O O . TYR B 1 70 ? 18.361 66.089 151.106 1.00 48.34 68 TYR B O 1
ATOM 3173 N N . LYS B 1 71 ? 16.820 67.627 151.669 1.00 46.07 69 LYS B N 1
ATOM 3174 C CA . LYS B 1 71 ? 17.744 68.386 152.492 1.00 46.09 69 LYS B CA 1
ATOM 3175 C C . LYS B 1 71 ? 17.147 68.850 153.817 1.00 46.19 69 LYS B C 1
ATOM 3176 O O . LYS B 1 71 ? 17.688 68.553 154.885 1.00 45.33 69 LYS B O 1
ATOM 3182 N N . THR B 1 72 ? 16.032 69.572 153.747 1.00 46.28 70 THR B N 1
ATOM 3183 C CA . THR B 1 72 ? 15.391 70.101 154.947 1.00 45.87 70 THR B CA 1
ATOM 3184 C C . THR B 1 72 ? 13.883 69.843 155.024 1.00 45.66 70 THR B C 1
ATOM 3185 O O . THR B 1 72 ? 13.327 69.114 154.207 1.00 45.51 70 THR B O 1
ATOM 3189 N N . GLY B 1 73 ? 13.232 70.446 156.019 1.00 45.48 71 GLY B N 1
ATOM 3190 C CA . GLY B 1 73 ? 11.798 70.279 156.198 1.00 43.79 71 GLY B CA 1
ATOM 3191 C C . GLY B 1 73 ? 11.357 68.829 156.286 1.00 43.14 71 GL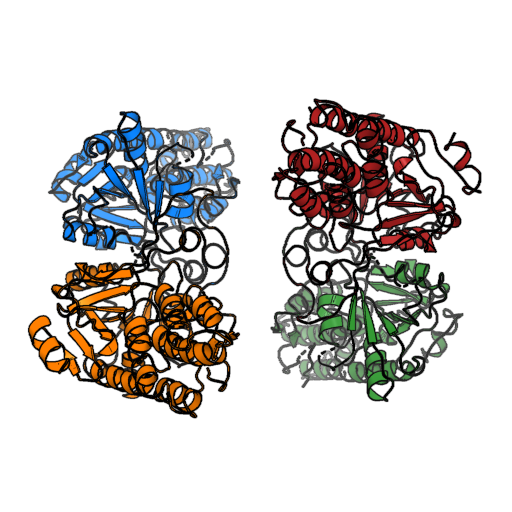Y B C 1
ATOM 3192 O O . GLY B 1 73 ? 12.188 67.921 156.341 1.00 43.07 71 GLY B O 1
ATOM 3193 N N . SER B 1 74 ? 10.046 68.607 156.298 1.00 41.97 72 SER B N 1
ATOM 3194 C CA . SER B 1 74 ? 9.491 67.256 156.374 1.00 40.89 72 SER B CA 1
ATOM 3195 C C . SER B 1 74 ? 9.885 66.384 155.184 1.00 39.85 72 SER B C 1
ATOM 3196 O O . SER B 1 74 ? 9.868 66.839 154.041 1.00 39.06 72 SER B O 1
ATOM 3199 N N . LEU B 1 75 ? 10.224 65.128 155.456 1.00 39.04 73 LEU B N 1
ATOM 3200 C CA . LEU B 1 75 ? 10.609 64.201 154.399 1.00 39.13 73 LEU B CA 1
ATOM 3201 C C . LEU B 1 75 ? 9.379 63.786 153.596 1.00 40.82 73 LEU B C 1
ATOM 3202 O O . LEU B 1 75 ? 9.444 63.641 152.372 1.00 40.07 73 LEU B O 1
ATOM 3207 N N . THR B 1 76 ? 8.263 63.592 154.296 1.00 41.28 74 THR B N 1
ATOM 3208 C CA . THR B 1 76 ? 7.012 63.198 153.659 1.00 39.21 74 THR B CA 1
ATOM 3209 C C . THR B 1 76 ? 6.534 64.260 152.667 1.00 39.19 74 THR B C 1
ATOM 3210 O O . THR B 1 76 ? 6.280 63.951 151.502 1.00 39.55 74 THR B O 1
ATOM 3214 N N . ASP B 1 77 ? 6.410 65.506 153.122 1.00 37.69 75 ASP B N 1
ATOM 3215 C CA . ASP B 1 77 ? 5.963 66.585 152.244 1.00 36.91 75 ASP B CA 1
ATOM 3216 C C . ASP B 1 77 ? 6.813 66.663 150.984 1.00 37.06 75 ASP B C 1
ATOM 3217 O O . ASP B 1 77 ? 6.294 66.791 149.875 1.00 38.24 75 ASP B O 1
ATOM 3222 N N . TRP B 1 78 ? 8.127 66.583 151.166 1.00 35.90 76 TRP B N 1
ATOM 3223 C CA . TRP B 1 78 ? 9.062 66.653 150.054 1.00 33.68 76 TRP B CA 1
ATOM 3224 C C . TRP B 1 78 ? 8.948 65.475 149.090 1.00 33.02 76 TRP B C 1
ATOM 3225 O O . TRP B 1 78 ? 9.017 65.659 147.881 1.00 34.20 76 TRP B O 1
ATOM 3244 N N . LYS B 1 80 ? 6.383 63.887 148.608 1.00 36.36 78 LYS B N 1
ATOM 3245 C CA . LYS B 1 80 ? 5.060 64.066 148.026 1.00 36.37 78 LYS B CA 1
ATOM 3246 C C . LYS B 1 80 ? 5.167 65.017 146.841 1.00 37.16 78 LYS B C 1
ATOM 3247 O O . LYS B 1 80 ? 4.427 64.896 145.868 1.00 36.44 78 LYS B O 1
ATOM 3253 N N . GLN B 1 81 ? 6.092 65.966 146.941 1.00 37.79 79 GLN B N 1
ATOM 3254 C CA . GLN B 1 81 ? 6.318 66.946 145.888 1.00 38.68 79 GLN B CA 1
ATOM 3255 C C . GLN B 1 81 ? 7.143 66.323 144.770 1.00 37.70 79 GLN B C 1
ATOM 3256 O O . GLN B 1 81 ? 6.957 66.643 143.592 1.00 36.79 79 GLN B O 1
ATOM 3262 N N . VAL B 1 82 ? 8.066 65.442 145.142 1.00 34.87 80 VAL B N 1
ATOM 3263 C CA . VAL B 1 82 ? 8.893 64.779 144.145 1.00 33.72 80 VAL B CA 1
ATOM 3264 C C . VAL B 1 82 ? 7.949 63.969 143.274 1.00 32.80 80 VAL B C 1
ATOM 3265 O O . VAL B 1 82 ? 7.982 64.057 142.044 1.00 31.59 80 VAL B O 1
ATOM 3269 N N . LYS B 1 83 ? 7.093 63.190 143.928 1.00 31.86 81 LYS B N 1
ATOM 3270 C CA . LYS B 1 83 ? 6.127 62.369 143.219 1.00 32.89 81 LYS B CA 1
ATOM 3271 C C . LYS B 1 83 ? 5.210 63.223 142.360 1.00 33.01 81 LYS B C 1
ATOM 3272 O O . LYS B 1 83 ? 4.844 62.829 141.252 1.00 33.77 81 LYS B O 1
ATOM 3278 N N . GLU B 1 84 ? 4.839 64.394 142.867 1.00 32.43 82 GLU B N 1
ATOM 3279 C CA . GLU B 1 84 ? 3.945 65.262 142.123 1.00 33.94 82 GLU B CA 1
ATOM 3280 C C . GLU B 1 84 ? 4.630 65.895 140.918 1.00 33.45 82 GLU B C 1
ATOM 3281 O O . GLU B 1 84 ? 4.006 66.092 139.874 1.00 33.11 82 GLU B O 1
ATOM 3287 N N . THR B 1 85 ? 5.913 66.205 141.057 1.00 32.74 83 THR B N 1
ATOM 3288 C CA . THR B 1 85 ? 6.664 66.812 139.966 1.00 32.44 83 THR B CA 1
ATOM 3289 C C . THR B 1 85 ? 6.885 65.804 138.840 1.00 33.24 83 THR B C 1
ATOM 3290 O O . THR B 1 85 ? 6.874 66.162 137.660 1.00 33.37 83 THR B O 1
ATOM 3294 N N . LEU B 1 86 ? 7.070 64.543 139.210 1.00 32.25 84 LEU B N 1
ATOM 3295 C CA . LEU B 1 86 ? 7.292 63.488 138.230 1.00 33.30 84 LEU B CA 1
ATOM 3296 C C . LEU B 1 86 ? 5.999 63.075 137.512 1.00 33.52 84 LEU B C 1
ATOM 3297 O O . LEU B 1 86 ? 6.001 62.808 136.313 1.00 33.53 84 LEU B O 1
ATOM 3302 N N . ALA B 1 87 ? 4.898 63.030 138.254 1.00 33.99 85 ALA B N 1
ATOM 3303 C CA . ALA B 1 87 ? 3.607 62.642 137.699 1.00 32.51 85 ALA B CA 1
ATOM 3304 C C . ALA B 1 87 ? 3.039 63.721 136.786 1.00 31.30 85 ALA B C 1
ATOM 3305 O O . ALA B 1 87 ? 2.276 63.431 135.866 1.00 30.69 85 ALA B O 1
ATOM 3307 N N . ARG B 1 88 ? 3.423 64.963 137.046 1.00 30.42 86 ARG B N 1
ATOM 3308 C CA . ARG B 1 88 ? 2.944 66.101 136.273 1.00 30.75 86 ARG B CA 1
ATOM 3309 C C . ARG B 1 88 ? 3.629 66.257 134.907 1.00 29.11 86 ARG B C 1
ATOM 3310 O O . ARG B 1 88 ? 3.364 67.210 134.177 1.00 28.09 86 ARG B O 1
ATOM 3318 N N . THR B 1 89 ? 4.493 65.313 134.553 1.00 26.42 87 THR B N 1
ATOM 3319 C CA . THR B 1 89 ? 5.213 65.388 133.288 1.00 25.11 87 THR B CA 1
ATOM 3320 C C . THR B 1 89 ? 4.370 65.057 132.050 1.00 24.52 87 THR B C 1
ATOM 3321 O O . THR B 1 89 ? 4.215 65.900 131.160 1.00 23.27 87 THR B O 1
ATOM 3325 N N . ARG B 1 90 ? 3.843 63.834 131.989 1.00 23.13 88 ARG B N 1
ATOM 3326 C CA . ARG B 1 90 ? 3.013 63.402 130.865 1.00 20.70 88 ARG B CA 1
ATOM 3327 C C . ARG B 1 90 ? 1.785 62.619 131.349 1.00 20.19 88 ARG B C 1
ATOM 3328 O O . ARG B 1 90 ? 1.910 61.599 132.018 1.00 19.64 88 ARG B O 1
ATOM 3336 N N . PRO B 1 91 ? 0.583 63.084 130.970 1.00 19.78 89 PRO B N 1
ATOM 3337 C CA . PRO B 1 91 ? -0.785 62.617 131.246 1.00 18.39 89 PRO B CA 1
ATOM 3338 C C . PRO B 1 91 ? -1.200 61.179 130.954 1.00 19.89 89 PRO B C 1
ATOM 3339 O O . PRO B 1 91 ? -1.396 60.367 131.853 1.00 20.87 89 PRO B O 1
ATOM 3343 N N . THR B 1 92 ? -1.375 60.914 129.664 1.00 21.16 90 THR B N 1
ATOM 3344 C CA . THR B 1 92 ? -1.856 59.650 129.126 1.00 20.90 90 THR B CA 1
ATOM 3345 C C . THR B 1 92 ? -1.377 58.303 129.661 1.00 21.29 90 THR B C 1
ATOM 3346 O O . THR B 1 92 ? -2.188 57.532 130.173 1.00 21.82 90 THR B O 1
ATOM 3350 N N . ALA B 1 93 ? -0.093 57.991 129.532 1.00 20.74 91 ALA B N 1
ATOM 3351 C CA . ALA B 1 93 ? 0.386 56.696 130.006 1.00 20.57 91 ALA B CA 1
ATOM 3352 C C . ALA B 1 93 ? 0.187 56.543 131.512 1.00 23.10 91 ALA B C 1
ATOM 3353 O O . ALA B 1 93 ? 0.704 57.333 132.307 1.00 22.79 91 ALA B O 1
ATOM 3355 N N . VAL B 1 94 ? -0.567 55.515 131.891 1.00 24.70 92 VAL B N 1
ATOM 3356 C CA . VAL B 1 94 ? -0.876 55.240 133.291 1.00 25.89 92 VAL B CA 1
ATOM 3357 C C . VAL B 1 94 ? 0.264 54.497 133.989 1.00 27.20 92 VAL B C 1
ATOM 3358 O O . VAL B 1 94 ? 0.310 54.411 135.216 1.00 27.25 92 VAL B O 1
ATOM 3362 N N . ASN B 1 95 ? 1.181 53.951 133.203 1.00 27.79 93 ASN B N 1
ATOM 3363 C CA . ASN B 1 95 ? 2.300 53.227 133.776 1.00 27.24 93 ASN B CA 1
ATOM 3364 C C . ASN B 1 95 ? 3.061 54.141 134.728 1.00 26.15 93 ASN B C 1
ATOM 3365 O O . ASN B 1 95 ? 3.557 53.700 135.763 1.00 26.31 93 ASN B O 1
ATOM 3370 N N . LEU B 1 96 ? 3.140 55.419 134.372 1.00 24.71 94 LEU B N 1
ATOM 3371 C CA . LEU B 1 96 ? 3.836 56.415 135.186 1.00 24.13 94 LEU B CA 1
ATOM 3372 C C . LEU B 1 96 ? 3.282 56.503 136.604 1.00 25.57 94 LEU B C 1
ATOM 3373 O O . LEU B 1 96 ? 4.034 56.496 137.576 1.00 26.49 94 LEU B O 1
ATOM 3378 N N . PHE B 1 97 ? 1.962 56.585 136.716 1.00 26.30 95 PHE B N 1
ATOM 3379 C CA . PHE B 1 97 ? 1.312 56.683 138.015 1.00 27.05 95 PHE B CA 1
ATOM 3380 C C . PHE B 1 97 ? 1.391 55.363 138.759 1.00 26.69 95 PHE B C 1
ATOM 3381 O O . PHE B 1 97 ? 1.568 55.335 139.975 1.00 25.47 95 PHE B O 1
ATOM 3389 N N . TRP B 1 98 ? 1.269 54.276 138.008 1.00 27.06 96 TRP B N 1
ATOM 3390 C CA . TRP B 1 98 ? 1.339 52.928 138.551 1.00 28.16 96 TRP B CA 1
ATOM 3391 C C . TRP B 1 98 ? 2.704 52.720 139.213 1.00 28.63 96 TRP B C 1
ATOM 3392 O O . TRP B 1 98 ? 2.808 52.124 140.289 1.00 28.91 96 TRP B O 1
ATOM 3403 N N . ALA B 1 99 ? 3.748 53.212 138.553 1.00 27.31 97 ALA B N 1
ATOM 3404 C CA . ALA B 1 99 ? 5.100 53.102 139.072 1.00 25.92 97 ALA B CA 1
ATOM 3405 C C . ALA B 1 99 ? 5.225 53.983 140.309 1.00 26.78 97 ALA B C 1
ATOM 3406 O O . ALA B 1 99 ? 5.613 53.514 141.384 1.00 25.57 97 ALA B O 1
ATOM 3408 N N . LEU B 1 100 ? 4.888 55.260 140.153 1.00 26.24 98 LEU B N 1
ATOM 3409 C CA . LEU B 1 100 ? 4.968 56.202 141.259 1.00 28.38 98 LEU B CA 1
ATOM 3410 C C . LEU B 1 100 ? 4.185 55.733 142.479 1.00 30.01 98 LEU B C 1
ATOM 3411 O O . LEU B 1 100 ? 4.677 55.804 143.601 1.00 30.72 98 LEU B O 1
ATOM 3416 N N . ASN B 1 101 ? 2.966 55.252 142.266 1.00 31.65 99 ASN B N 1
ATOM 3417 C CA . ASN B 1 101 ? 2.156 54.786 143.387 1.00 33.04 99 ASN B CA 1
ATOM 3418 C C . ASN B 1 101 ? 2.808 53.606 144.095 1.00 34.24 99 ASN B C 1
ATOM 3419 O O . ASN B 1 101 ? 2.837 53.557 145.323 1.00 35.32 99 ASN B O 1
ATOM 3424 N N . ARG B 1 102 ? 3.339 52.663 143.324 1.00 35.28 100 ARG B N 1
ATOM 3425 C CA . ARG B 1 102 ? 3.992 51.497 143.905 1.00 37.60 100 ARG B CA 1
ATOM 3426 C C . ARG B 1 102 ? 5.199 51.908 144.745 1.00 39.16 100 ARG B C 1
ATOM 3427 O O . ARG B 1 102 ? 5.422 51.370 145.828 1.00 38.34 100 ARG B O 1
ATOM 3443 N N . GLU B 1 104 ? 5.814 54.987 146.112 1.00 43.91 102 GLU B N 1
ATOM 3444 C CA . GLU B 1 104 ? 5.392 55.762 147.270 1.00 42.71 102 GLU B CA 1
ATOM 3445 C C . GLU B 1 104 ? 4.914 54.840 148.377 1.00 42.98 102 GLU B C 1
ATOM 3446 O O . GLU B 1 104 ? 5.085 55.142 149.553 1.00 43.18 102 GLU B O 1
ATOM 3452 N N . LYS B 1 105 ? 4.312 53.715 148.005 1.00 44.29 103 LYS B N 1
ATOM 3453 C CA . LYS B 1 105 ? 3.824 52.780 149.009 1.00 46.60 103 LYS B CA 1
ATOM 3454 C C . LYS B 1 105 ? 4.999 52.191 149.780 1.00 47.16 103 LYS B C 1
ATOM 3455 O O . LYS B 1 105 ? 4.968 52.107 151.009 1.00 48.24 103 LYS B O 1
ATOM 3461 N N . VAL B 1 106 ? 6.037 51.783 149.060 1.00 46.78 104 VAL B N 1
ATOM 3462 C CA . VAL B 1 106 ? 7.212 51.228 149.710 1.00 46.41 104 VAL B CA 1
ATOM 3463 C C . VAL B 1 106 ? 7.742 52.265 150.692 1.00 46.45 104 VAL B C 1
ATOM 3464 O O . VAL B 1 106 ? 8.020 51.954 151.850 1.00 46.20 104 VAL B O 1
ATOM 3468 N N . PHE B 1 107 ? 7.860 53.501 150.217 1.00 46.49 105 PHE B N 1
ATOM 3469 C CA . PHE B 1 107 ? 8.350 54.611 151.026 1.00 47.06 105 PHE B CA 1
ATOM 3470 C C . PHE B 1 107 ? 7.601 54.762 152.347 1.00 48.33 105 PHE B C 1
ATOM 3471 O O . PHE B 1 107 ? 8.215 54.779 153.409 1.00 48.53 105 PHE B O 1
ATOM 3479 N N . PHE B 1 108 ? 6.277 54.870 152.282 1.00 50.08 106 PHE B N 1
ATOM 3480 C CA . PHE B 1 108 ? 5.464 55.027 153.486 1.00 51.31 106 PHE B CA 1
ATOM 3481 C C . PHE B 1 108 ? 5.665 53.913 154.507 1.00 52.46 106 PHE B C 1
ATOM 3482 O O . PHE B 1 108 ? 5.378 54.090 155.690 1.00 53.13 106 PHE B O 1
ATOM 3490 N N . GLU B 1 109 ? 6.155 52.767 154.054 1.00 53.44 107 GLU B N 1
ATOM 3491 C CA . GLU B 1 109 ? 6.351 51.639 154.951 1.00 54.42 107 GLU B CA 1
ATOM 3492 C C . GLU B 1 109 ? 7.798 51.422 155.384 1.00 55.16 107 GLU B C 1
ATOM 3493 O O . GLU B 1 109 ? 8.118 50.412 156.016 1.00 55.38 107 GLU B O 1
ATOM 3499 N N . ASN B 1 110 ? 8.670 52.368 155.051 1.00 54.95 108 ASN B N 1
ATOM 3500 C CA . ASN B 1 110 ? 10.074 52.257 155.421 1.00 56.27 108 ASN B CA 1
ATOM 3501 C C . ASN B 1 110 ? 10.687 53.618 155.704 1.00 56.81 108 ASN B C 1
ATOM 3502 O O . ASN B 1 110 ? 11.889 53.730 155.936 1.00 56.64 108 ASN B O 1
ATOM 3507 N N . ALA B 1 111 ? 9.849 54.648 155.691 1.00 58.00 109 ALA B N 1
ATOM 3508 C CA . ALA B 1 111 ? 10.292 56.014 155.934 1.00 59.19 109 ALA B CA 1
ATOM 3509 C C . ALA B 1 111 ? 11.144 56.152 157.195 1.00 60.72 109 ALA B C 1
ATOM 3510 O O . ALA B 1 111 ? 11.964 57.066 157.297 1.00 60.65 109 ALA B O 1
ATOM 3512 N N . ASP B 1 112 ? 10.951 55.246 158.152 1.00 62.27 110 ASP B N 1
ATOM 3513 C CA . ASP B 1 112 ? 11.705 55.282 159.401 1.00 62.77 110 ASP B CA 1
ATOM 3514 C C . ASP B 1 112 ? 12.940 54.393 159.360 1.00 63.21 110 ASP B C 1
ATOM 3515 O O . ASP B 1 112 ? 13.792 54.469 160.242 1.00 64.44 110 ASP B O 1
ATOM 3520 N N . ARG B 1 113 ? 13.033 53.549 158.337 1.00 63.01 111 ARG B N 1
ATOM 3521 C CA . ARG B 1 113 ? 14.178 52.660 158.171 1.00 63.35 111 ARG B CA 1
ATOM 3522 C C . ARG B 1 113 ? 15.394 53.487 157.773 1.00 62.78 111 ARG B C 1
ATOM 3523 O O . ARG B 1 113 ? 15.280 54.383 156.944 1.00 63.19 111 ARG B O 1
ATOM 3531 N N . GLU B 1 114 ? 16.553 53.194 158.358 1.00 62.38 112 GLU B N 1
ATOM 3532 C CA . GLU B 1 114 ? 17.770 53.936 158.027 1.00 61.55 112 GLU B CA 1
ATOM 3533 C C . GLU B 1 114 ? 18.282 53.550 156.646 1.00 59.81 112 GLU B C 1
ATOM 3534 O O . GLU B 1 114 ? 19.004 54.312 156.002 1.00 58.08 112 GLU B O 1
ATOM 3540 N N . ASN B 1 115 ? 17.904 52.359 156.200 1.00 57.88 113 ASN B N 1
ATOM 3541 C CA . ASN B 1 115 ? 18.308 51.872 154.890 1.00 56.45 113 ASN B CA 1
ATOM 3542 C C . ASN B 1 115 ? 17.209 52.169 153.870 1.00 55.35 113 ASN B C 1
ATOM 3543 O O . ASN B 1 115 ? 16.918 51.355 152.994 1.00 55.73 113 ASN B O 1
ATOM 3548 N N . LEU B 1 116 ? 16.612 53.353 153.995 1.00 53.22 114 LEU B N 1
ATOM 3549 C CA . LEU B 1 116 ? 15.539 53.791 153.107 1.00 50.89 114 LEU B CA 1
ATOM 3550 C C . LEU B 1 116 ? 15.978 53.810 151.649 1.00 50.34 114 LEU B C 1
ATOM 3551 O O . LEU B 1 116 ? 15.365 53.157 150.804 1.00 50.31 114 LEU B O 1
ATOM 3556 N N . PHE B 1 117 ? 17.042 54.556 151.362 1.00 49.49 115 PHE B N 1
ATOM 3557 C CA . PHE B 1 117 ? 17.558 54.663 150.002 1.00 48.90 115 PHE B CA 1
ATOM 3558 C C . PHE B 1 117 ? 17.839 53.299 149.389 1.00 49.01 115 PHE B C 1
ATOM 3559 O O . PHE B 1 117 ? 17.553 53.070 148.215 1.00 49.79 115 PHE B O 1
ATOM 3567 N N . GLU B 1 118 ? 18.417 52.398 150.174 1.00 47.78 116 GLU B N 1
ATOM 3568 C CA . GLU B 1 118 ? 18.719 51.069 149.670 1.00 47.51 116 GLU B CA 1
ATOM 3569 C C . GLU B 1 118 ? 17.430 50.330 149.342 1.00 45.79 116 GLU B C 1
ATOM 3570 O O . GLU B 1 118 ? 17.343 49.634 148.333 1.00 45.54 116 GLU B O 1
ATOM 3576 N N . ILE B 1 119 ? 16.428 50.498 150.199 1.00 44.48 117 ILE B N 1
ATOM 3577 C CA . ILE B 1 119 ? 15.137 49.846 150.020 1.00 42.85 117 ILE B CA 1
ATOM 3578 C C . ILE B 1 119 ? 14.394 50.355 148.786 1.00 42.39 117 ILE B C 1
ATOM 3579 O O . ILE B 1 119 ? 13.936 49.562 147.966 1.00 41.51 117 ILE B O 1
ATOM 3584 N N . LEU B 1 120 ? 14.280 51.673 148.652 1.00 41.17 118 LEU B N 1
ATOM 3585 C CA . LEU B 1 120 ? 13.597 52.257 147.506 1.00 40.85 118 LEU B CA 1
ATOM 3586 C C . LEU B 1 120 ? 14.304 51.891 146.201 1.00 41.40 118 LEU B C 1
ATOM 3587 O O . LEU B 1 120 ? 13.680 51.402 145.261 1.00 41.96 118 LEU B O 1
ATOM 3592 N N . GLU B 1 121 ? 15.606 52.132 146.146 1.00 41.26 119 GLU B N 1
ATOM 3593 C CA . GLU B 1 121 ? 16.382 51.798 144.964 1.00 42.15 119 GLU B CA 1
ATOM 3594 C C . GLU B 1 121 ? 16.172 50.334 144.614 1.00 42.96 119 GLU B C 1
ATOM 3595 O O . GLU B 1 121 ? 16.196 49.952 143.444 1.00 43.31 119 GLU B O 1
ATOM 3601 N N . ASN B 1 122 ? 15.979 49.515 145.640 1.00 43.58 120 ASN B N 1
ATOM 3602 C CA . ASN B 1 122 ? 15.799 48.085 145.447 1.00 42.90 120 ASN B CA 1
ATOM 3603 C C . ASN B 1 122 ? 14.526 47.762 144.679 1.00 42.78 120 ASN B C 1
ATOM 3604 O O . ASN B 1 122 ? 14.539 46.909 143.790 1.00 41.24 120 ASN B O 1
ATOM 3609 N N . GLU B 1 123 ? 13.430 48.437 145.023 1.00 42.72 121 GLU B N 1
ATOM 3610 C CA . GLU B 1 123 ? 12.161 48.215 144.334 1.00 43.19 121 GLU B CA 1
ATOM 3611 C C . GLU B 1 123 ? 12.285 48.642 142.880 1.00 42.58 121 GLU B C 1
ATOM 3612 O O . GLU B 1 123 ? 11.875 47.910 141.979 1.00 42.66 121 GLU B O 1
ATOM 3618 N N . ALA B 1 124 ? 12.850 49.827 142.655 1.00 40.71 122 ALA B N 1
ATOM 3619 C CA . ALA B 1 124 ? 13.037 50.331 141.301 1.00 41.42 122 ALA B CA 1
ATOM 3620 C C . ALA B 1 124 ? 13.793 49.269 140.507 1.00 42.40 122 ALA B C 1
ATOM 3621 O O . ALA B 1 124 ? 13.438 48.950 139.370 1.00 42.62 122 ALA B O 1
ATOM 3623 N N . LEU B 1 125 ? 14.835 48.717 141.118 1.00 42.53 123 LEU B N 1
ATOM 3624 C CA . LEU B 1 125 ? 15.619 47.679 140.472 1.00 44.44 123 LEU B CA 1
ATOM 3625 C C . LEU B 1 125 ? 14.718 46.482 140.231 1.00 46.06 123 LEU B C 1
ATOM 3626 O O . LEU B 1 125 ? 14.635 45.966 139.122 1.00 47.15 123 LEU B O 1
ATOM 3631 N N . LYS B 1 126 ? 14.038 46.049 141.286 1.00 48.22 124 LYS B N 1
ATOM 3632 C CA . LYS B 1 126 ? 13.135 44.911 141.208 1.00 48.76 124 LYS B CA 1
ATOM 3633 C C . LYS B 1 126 ? 12.100 45.157 140.121 1.00 49.92 124 LYS B C 1
ATOM 3634 O O . LYS B 1 126 ? 11.657 44.232 139.444 1.00 49.89 124 LYS B O 1
ATOM 3648 N N . ALA B 1 128 ? 12.448 47.187 137.276 1.00 51.69 126 ALA B N 1
ATOM 3649 C CA . ALA B 1 128 ? 13.036 47.112 135.946 1.00 51.45 126 ALA B CA 1
ATOM 3650 C C . ALA B 1 128 ? 13.196 45.655 135.519 1.00 51.69 126 ALA B C 1
ATOM 3651 O O . ALA B 1 128 ? 12.813 45.276 134.412 1.00 51.95 126 ALA B O 1
ATOM 3653 N N . TYR B 1 129 ? 13.752 44.838 136.405 1.00 51.92 127 TYR B N 1
ATOM 3654 C CA . TYR B 1 129 ? 13.966 43.426 136.113 1.00 52.41 127 TYR B CA 1
ATOM 3655 C C . TYR B 1 129 ? 12.662 42.689 135.835 1.00 50.94 127 TYR B C 1
ATOM 3656 O O . TYR B 1 129 ? 12.661 41.639 135.198 1.00 50.95 127 TYR B O 1
ATOM 3665 N N . GLU B 1 130 ? 11.554 43.237 136.314 1.00 49.86 128 GLU B N 1
ATOM 3666 C CA . GLU B 1 130 ? 10.258 42.610 136.100 1.00 49.18 128 GLU B CA 1
ATOM 3667 C C . GLU B 1 130 ? 9.671 42.997 134.751 1.00 47.62 128 GLU B C 1
ATOM 3668 O O . GLU B 1 130 ? 9.013 42.188 134.098 1.00 46.27 128 GLU B O 1
ATOM 3674 N N . ASP B 1 131 ? 9.920 44.232 134.332 1.00 46.58 129 ASP B N 1
ATOM 3675 C CA . ASP B 1 131 ? 9.410 44.719 133.057 1.00 46.87 129 ASP B CA 1
ATOM 3676 C C . ASP B 1 131 ? 9.959 43.898 131.899 1.00 47.00 129 ASP B C 1
ATOM 3677 O O . ASP B 1 131 ? 9.221 43.506 130.992 1.00 46.48 129 ASP B O 1
ATOM 3682 N N . ILE B 1 132 ? 11.263 43.647 131.928 1.00 46.95 130 ILE B N 1
ATOM 3683 C CA . ILE B 1 132 ? 11.893 42.867 130.875 1.00 47.03 130 ILE B CA 1
ATOM 3684 C C . ILE B 1 132 ? 11.302 41.464 130.883 1.00 46.01 130 ILE B C 1
ATOM 3685 O O . ILE B 1 132 ? 11.020 40.893 129.831 1.00 45.79 130 ILE B O 1
ATOM 3690 N N . GLU B 1 133 ? 11.096 40.922 132.077 1.00 45.10 131 GLU B N 1
ATOM 3691 C CA . GLU B 1 133 ? 10.526 39.591 132.212 1.00 44.45 131 GLU B CA 1
ATOM 3692 C C . GLU B 1 133 ? 9.069 39.589 131.764 1.00 43.54 131 GLU B C 1
ATOM 3693 O O . GLU B 1 133 ? 8.624 38.662 131.088 1.00 43.74 131 GLU B O 1
ATOM 3699 N N . VAL B 1 134 ? 8.329 40.629 132.138 1.00 41.36 132 VAL B N 1
ATOM 3700 C CA . VAL B 1 134 ? 6.927 40.732 131.752 1.00 40.53 132 VAL B CA 1
ATOM 3701 C C . VAL B 1 134 ? 6.802 40.818 130.233 1.00 39.88 132 VAL B C 1
ATOM 3702 O O . VAL B 1 134 ? 5.905 40.222 129.637 1.00 39.45 132 VAL B O 1
ATOM 3706 N N . ASN B 1 135 ? 7.713 41.560 129.615 1.00 38.24 133 ASN B N 1
ATOM 3707 C CA . ASN B 1 135 ? 7.708 41.737 128.170 1.00 38.05 133 ASN B CA 1
ATOM 3708 C C . ASN B 1 135 ? 7.970 40.446 127.407 1.00 37.95 133 ASN B C 1
ATOM 3709 O O . ASN B 1 135 ? 7.224 40.107 126.488 1.00 37.20 133 ASN B O 1
ATOM 3714 N N . LYS B 1 136 ? 9.026 39.730 127.780 1.00 37.86 134 LYS B N 1
ATOM 3715 C CA . LYS B 1 136 ? 9.352 38.474 127.113 1.00 36.94 134 LYS B CA 1
ATOM 3716 C C . LYS B 1 136 ? 8.163 37.518 127.170 1.00 36.54 134 LYS B C 1
ATOM 3717 O O . LYS B 1 136 ? 8.013 36.650 126.312 1.00 37.36 134 LYS B O 1
ATOM 3723 N N . ALA B 1 137 ? 7.316 37.693 128.179 1.00 35.10 135 ALA B N 1
ATOM 3724 C CA . ALA B 1 137 ? 6.126 36.864 128.341 1.00 34.38 135 ALA B CA 1
ATOM 3725 C C . ALA B 1 137 ? 5.047 37.319 127.356 1.00 34.67 135 ALA B C 1
ATOM 3726 O O . ALA B 1 137 ? 4.347 36.492 126.767 1.00 35.72 135 ALA B O 1
ATOM 3728 N N . ILE B 1 138 ? 4.907 38.634 127.193 1.00 33.66 136 ILE B N 1
ATOM 3729 C CA . ILE B 1 138 ? 3.934 39.191 126.256 1.00 33.78 136 ILE B CA 1
ATOM 3730 C C . ILE B 1 138 ? 4.329 38.724 124.858 1.00 35.73 136 ILE B C 1
ATOM 3731 O O . ILE B 1 138 ? 3.489 38.281 124.068 1.00 35.16 136 ILE B O 1
ATOM 3736 N N . GLY B 1 139 ? 5.619 38.837 124.560 1.00 35.85 137 GLY B N 1
ATOM 3737 C CA . GLY B 1 139 ? 6.105 38.408 123.269 1.00 37.20 137 GLY B CA 1
ATOM 3738 C C . GLY B 1 139 ? 5.711 36.965 123.048 1.00 38.16 137 GLY B C 1
ATOM 3739 O O . GLY B 1 139 ? 5.155 36.619 122.007 1.00 39.34 137 GLY B O 1
ATOM 3740 N N . LYS B 1 140 ? 5.984 36.120 124.038 1.00 38.83 138 LYS B N 1
ATOM 3741 C CA . LYS B 1 140 ? 5.657 34.704 123.938 1.00 39.73 138 LYS B CA 1
ATOM 3742 C C . LYS B 1 140 ? 4.183 34.448 123.660 1.00 39.12 138 LYS B C 1
ATOM 3743 O O . LYS B 1 140 ? 3.852 33.653 122.785 1.00 39.37 138 LYS B O 1
ATOM 3749 N N . ASN B 1 141 ? 3.294 35.115 124.390 1.00 38.57 139 ASN B N 1
ATOM 3750 C CA . ASN B 1 141 ? 1.865 34.911 124.166 1.00 37.51 139 ASN B CA 1
ATOM 3751 C C . ASN B 1 141 ? 1.401 35.429 122.803 1.00 35.91 139 ASN B C 1
ATOM 3752 O O . ASN B 1 141 ? 0.496 34.860 122.201 1.00 36.39 139 ASN B O 1
ATOM 3757 N N . GLY B 1 142 ? 2.026 36.496 122.314 1.00 34.48 140 GLY B N 1
ATOM 3758 C CA . GLY B 1 142 ? 1.635 37.050 121.030 1.00 33.74 140 GLY B CA 1
ATOM 3759 C C . GLY B 1 142 ? 2.112 36.236 119.839 1.00 35.22 140 GLY B C 1
ATOM 3760 O O . GLY B 1 142 ? 1.417 36.133 118.825 1.00 33.24 140 GLY B O 1
ATOM 3761 N N . ALA B 1 143 ? 3.300 35.651 119.960 1.00 35.97 141 ALA B N 1
ATOM 3762 C CA . ALA B 1 143 ? 3.884 34.853 118.887 1.00 37.29 141 ALA B CA 1
ATOM 3763 C C . ALA B 1 143 ? 2.916 33.827 118.303 1.00 37.81 141 ALA B C 1
ATOM 3764 O O . ALA B 1 143 ? 2.820 33.680 117.086 1.00 37.43 141 ALA B O 1
ATOM 3766 N N . GLN B 1 144 ? 2.204 33.121 119.172 1.00 39.05 142 GLN B N 1
ATOM 3767 C CA . GLN B 1 144 ? 1.252 32.104 118.741 1.00 41.72 142 GLN B CA 1
ATOM 3768 C C . GLN B 1 144 ? 0.167 32.646 117.815 1.00 41.18 142 GLN B C 1
ATOM 3769 O O . GLN B 1 144 ? -0.470 31.888 117.082 1.00 41.16 142 GLN B O 1
ATOM 3775 N N . LEU B 1 145 ? -0.046 33.955 117.846 1.00 40.42 143 LEU B N 1
ATOM 3776 C CA . LEU B 1 145 ? -1.064 34.566 117.001 1.00 39.52 143 LEU B CA 1
ATOM 3777 C C . LEU B 1 145 ? -0.508 34.991 115.639 1.00 39.17 143 LEU B C 1
ATOM 3778 O O . LEU B 1 145 ? -1.271 35.338 114.739 1.00 39.44 143 LEU B O 1
ATOM 3783 N N . ILE B 1 146 ? 0.814 34.951 115.489 1.00 37.50 144 ILE B N 1
ATOM 3784 C CA . ILE B 1 146 ? 1.463 35.351 114.240 1.00 38.20 144 ILE B CA 1
ATOM 3785 C C . ILE B 1 146 ? 1.875 34.171 113.349 1.00 39.53 144 ILE B C 1
ATOM 3786 O O . ILE B 1 146 ? 2.874 33.498 113.618 1.00 39.70 144 ILE B O 1
ATOM 3791 N N . LYS B 1 147 ? 1.115 33.931 112.282 1.00 39.02 145 LYS B N 1
ATOM 3792 C CA . LYS B 1 147 ? 1.428 32.835 111.371 1.00 39.46 145 LYS B CA 1
ATOM 3793 C C . LYS B 1 147 ? 2.752 33.067 110.657 1.00 39.21 145 LYS B C 1
ATOM 3794 O O . LYS B 1 147 ? 3.019 34.154 110.150 1.00 38.89 145 LYS B O 1
ATOM 3800 N N . ASP B 1 148 ? 3.576 32.029 110.626 1.00 40.76 146 ASP B N 1
ATOM 3801 C CA . ASP B 1 148 ? 4.882 32.083 109.983 1.00 41.18 146 ASP B CA 1
ATOM 3802 C C . ASP B 1 148 ? 4.809 32.685 108.585 1.00 40.83 146 ASP B C 1
ATOM 3803 O O . ASP B 1 148 ? 3.852 32.451 107.844 1.00 40.91 146 ASP B O 1
ATOM 3808 N N . GLY B 1 149 ? 5.826 33.472 108.243 1.00 39.90 147 GLY B N 1
ATOM 3809 C CA . GLY B 1 149 ? 5.892 34.103 106.937 1.00 38.08 147 GLY B CA 1
ATOM 3810 C C . GLY B 1 149 ? 4.924 35.246 106.687 1.00 37.28 147 GLY B C 1
ATOM 3811 O O . GLY B 1 149 ? 4.543 35.487 105.543 1.00 38.56 147 GLY B O 1
ATOM 3812 N N . SER B 1 150 ? 4.529 35.968 107.729 1.00 36.25 148 SER B N 1
ATOM 3813 C CA . SER B 1 150 ? 3.589 37.070 107.536 1.00 36.12 148 SER B CA 1
ATOM 3814 C C . SER B 1 150 ? 4.192 38.464 107.689 1.00 35.35 148 SER B C 1
ATOM 3815 O O . SER B 1 150 ? 5.292 38.635 108.216 1.00 36.17 148 SER B O 1
ATOM 3818 N N . THR B 1 151 ? 3.453 39.456 107.204 1.00 33.55 149 THR B N 1
ATOM 3819 C CA . THR B 1 151 ? 3.868 40.851 107.265 1.00 32.02 149 THR B CA 1
ATOM 3820 C C . THR B 1 151 ? 3.022 41.582 108.303 1.00 29.97 149 THR B C 1
ATOM 3821 O O . THR B 1 151 ? 1.803 41.698 108.159 1.00 30.55 149 THR B O 1
ATOM 3825 N N . ILE B 1 152 ? 3.670 42.058 109.357 1.00 27.01 150 ILE B N 1
ATOM 3826 C CA . ILE B 1 152 ? 2.961 42.756 110.414 1.00 25.18 150 ILE B CA 1
ATOM 3827 C C . ILE B 1 152 ? 3.237 44.247 110.399 1.00 23.35 150 ILE B C 1
ATOM 3828 O O . ILE B 1 152 ? 4.387 44.676 110.332 1.00 23.05 150 ILE B O 1
ATOM 3833 N N . LEU B 1 153 ? 2.169 45.033 110.455 1.00 22.64 151 LEU B N 1
ATOM 3834 C CA . LEU B 1 153 ? 2.293 46.483 110.485 1.00 22.29 151 LEU B CA 1
ATOM 3835 C C . LEU B 1 153 ? 2.265 46.933 111.932 1.00 22.21 151 LEU B C 1
ATOM 3836 O O . LEU B 1 153 ? 1.489 46.395 112.722 1.00 21.02 151 LEU B O 1
ATOM 3841 N N . THR B 1 154 ? 3.102 47.911 112.274 1.00 22.29 152 THR B N 1
ATOM 3842 C CA . THR B 1 154 ? 3.124 48.450 113.630 1.00 24.51 152 THR B CA 1
ATOM 3843 C C . THR B 1 154 ? 2.961 49.957 113.597 1.00 25.69 152 THR B C 1
ATOM 3844 O O . THR B 1 154 ? 2.893 50.568 112.529 1.00 27.65 152 THR B O 1
ATOM 3848 N N . HIS B 1 155 ? 2.902 50.552 114.782 1.00 24.50 153 HIS B N 1
ATOM 3849 C CA . HIS B 1 155 ? 2.758 51.987 114.913 1.00 22.22 153 HIS B CA 1
ATOM 3850 C C . HIS B 1 155 ? 3.624 52.389 116.092 1.00 22.69 153 HIS B C 1
ATOM 3851 O O . HIS B 1 155 ? 3.860 51.581 116.989 1.00 22.76 153 HIS B O 1
ATOM 3858 N N . CYS B 1 156 ? 4.094 53.633 116.084 1.00 21.89 154 CYS B N 1
ATOM 3859 C CA . CYS B 1 156 ? 4.950 54.147 117.145 1.00 22.43 154 CYS B CA 1
ATOM 3860 C C . CYS B 1 156 ? 6.099 53.178 117.391 1.00 22.70 154 CYS B C 1
ATOM 3861 O O . CYS B 1 156 ? 6.541 52.478 116.479 1.00 22.29 154 CYS B O 1
ATOM 3864 N N . ASN B 1 157 ? 6.581 53.147 118.628 1.00 24.36 155 ASN B N 1
ATOM 3865 C CA . ASN B 1 157 ? 7.670 52.267 119.014 1.00 25.13 155 ASN B CA 1
ATOM 3866 C C . ASN B 1 157 ? 7.302 51.605 120.329 1.00 25.44 155 ASN B C 1
ATOM 3867 O O . ASN B 1 157 ? 7.443 52.200 121.398 1.00 25.73 155 ASN B O 1
ATOM 3872 N N . ALA B 1 158 ? 6.806 50.380 120.240 1.00 26.23 156 ALA B N 1
ATOM 3873 C CA . ALA B 1 158 ? 6.433 49.621 121.419 1.00 26.60 156 ALA B CA 1
ATOM 3874 C C . ALA B 1 158 ? 7.444 48.496 121.500 1.00 28.55 156 ALA B C 1
ATOM 3875 O O . ALA B 1 158 ? 7.084 47.314 121.563 1.00 28.95 156 ALA B O 1
ATOM 3877 N N . GLY B 1 159 ? 8.719 48.877 121.486 1.00 28.78 157 GLY B N 1
ATOM 3878 C CA . GLY B 1 159 ? 9.771 47.887 121.544 1.00 31.37 157 GLY B CA 1
ATOM 3879 C C . GLY B 1 159 ? 10.796 48.115 122.629 1.00 33.42 157 GLY B C 1
ATOM 3880 O O . GLY B 1 159 ? 10.483 48.567 123.730 1.00 33.68 157 GLY B O 1
ATOM 3881 N N . ALA B 1 160 ? 12.039 47.787 122.302 1.00 34.64 158 ALA B N 1
ATOM 3882 C CA . ALA B 1 160 ? 13.153 47.928 123.222 1.00 34.53 158 ALA B CA 1
ATOM 3883 C C . ALA B 1 160 ? 13.248 49.321 123.830 1.00 33.69 158 ALA B C 1
ATOM 3884 O O . ALA B 1 160 ? 13.341 49.470 125.047 1.00 35.27 158 ALA B O 1
ATOM 3886 N N . LEU B 1 161 ? 13.220 50.338 122.980 1.00 32.45 159 LEU B N 1
ATOM 3887 C CA . LEU B 1 161 ? 13.339 51.716 123.439 1.00 33.12 159 LEU B CA 1
ATOM 3888 C C . LEU B 1 161 ? 12.139 52.239 124.222 1.00 34.11 159 LEU B C 1
ATOM 3889 O O . LEU B 1 161 ? 12.224 53.292 124.860 1.00 33.84 159 LEU B O 1
ATOM 3894 N N . ALA B 1 162 ? 11.028 51.509 124.184 1.00 33.35 160 ALA B N 1
ATOM 3895 C CA . ALA B 1 162 ? 9.832 51.929 124.906 1.00 32.79 160 ALA B CA 1
ATOM 3896 C C . ALA B 1 162 ? 9.711 51.218 126.246 1.00 33.24 160 ALA B C 1
ATOM 3897 O O . ALA B 1 162 ? 8.812 51.513 127.034 1.00 33.20 160 ALA B O 1
ATOM 3899 N N . THR B 1 163 ? 10.619 50.282 126.503 1.00 33.76 161 THR B N 1
ATOM 3900 C CA . THR B 1 163 ? 10.603 49.521 127.752 1.00 34.82 161 THR B CA 1
ATOM 3901 C C . THR B 1 163 ? 12.010 49.392 128.313 1.00 34.78 161 THR B C 1
ATOM 3902 O O . THR B 1 163 ? 12.952 49.975 127.783 1.00 35.29 161 THR B O 1
ATOM 3906 N N . VAL B 1 164 ? 12.151 48.629 129.392 1.00 34.44 162 VAL B N 1
ATOM 3907 C CA . VAL B 1 164 ? 13.467 48.419 129.973 1.00 33.94 162 VAL B CA 1
ATOM 3908 C C . VAL B 1 164 ? 14.255 47.610 128.950 1.00 33.65 162 VAL B C 1
ATOM 3909 O O . VAL B 1 164 ? 15.461 47.778 128.808 1.00 32.75 162 VAL B O 1
ATOM 3913 N N . ASP B 1 165 ? 13.553 46.735 128.233 1.00 34.06 163 ASP B N 1
ATOM 3914 C CA . ASP B 1 165 ? 14.166 45.914 127.195 1.00 33.96 163 ASP B CA 1
ATOM 3915 C C . ASP B 1 165 ? 13.137 45.007 126.520 1.00 34.40 163 ASP B C 1
ATOM 3916 O O . ASP B 1 165 ? 11.996 44.893 126.975 1.00 34.92 163 ASP B O 1
ATOM 3921 N N . TYR B 1 166 ? 13.560 44.372 125.428 1.00 34.05 164 TYR B N 1
ATOM 3922 C CA . TYR B 1 166 ? 12.737 43.451 124.648 1.00 32.66 164 TYR B CA 1
ATOM 3923 C C . TYR B 1 166 ? 11.566 44.134 123.958 1.00 32.75 164 TYR B C 1
ATOM 3924 O O . TYR B 1 166 ? 11.427 44.044 122.741 1.00 34.16 164 TYR B O 1
ATOM 3933 N N . GLY B 1 167 ? 10.720 44.809 124.729 1.00 32.40 165 GLY B N 1
ATOM 3934 C CA . GLY B 1 167 ? 9.587 45.500 124.142 1.00 31.55 165 GLY B CA 1
ATOM 3935 C C . GLY B 1 167 ? 8.292 44.730 124.275 1.00 31.78 165 GLY B C 1
ATOM 3936 O O . GLY B 1 167 ? 8.289 43.586 124.727 1.00 30.99 165 GLY B O 1
ATOM 3937 N N . THR B 1 168 ? 7.190 45.356 123.871 1.00 32.42 166 THR B N 1
ATOM 3938 C CA . THR B 1 168 ? 5.871 44.735 123.958 1.00 31.76 166 THR B CA 1
ATOM 3939 C C . THR B 1 168 ? 5.363 44.226 122.608 1.00 30.91 166 THR B C 1
ATOM 3940 O O . THR B 1 168 ? 5.244 43.023 122.403 1.00 31.23 166 THR B O 1
ATOM 3944 N N . ALA B 1 169 ? 5.051 45.138 121.693 1.00 30.16 167 ALA B N 1
ATOM 3945 C CA . ALA B 1 169 ? 4.564 44.742 120.373 1.00 28.83 167 ALA B CA 1
ATOM 3946 C C . ALA B 1 169 ? 5.727 44.191 119.558 1.00 29.42 167 ALA B C 1
ATOM 3947 O O . ALA B 1 169 ? 5.570 43.234 118.804 1.00 29.82 167 ALA B O 1
ATOM 3949 N N . LEU B 1 170 ? 6.898 44.804 119.714 1.00 30.71 168 LEU B N 1
ATOM 3950 C CA . LEU B 1 170 ? 8.093 44.351 119.013 1.00 30.69 168 LEU B CA 1
ATOM 3951 C C . LEU B 1 170 ? 8.628 43.104 119.720 1.00 31.52 168 LEU B C 1
ATOM 3952 O O . LEU B 1 170 ? 9.391 42.322 119.143 1.00 31.66 168 LEU B O 1
ATOM 3957 N N . GLY B 1 171 ? 8.217 42.926 120.974 1.00 31.40 169 GLY B N 1
ATOM 3958 C CA . GLY B 1 171 ? 8.632 41.760 121.726 1.00 30.87 169 GLY B CA 1
ATOM 3959 C C . GLY B 1 171 ? 7.933 40.568 121.108 1.00 31.03 169 GLY B C 1
ATOM 3960 O O . GLY B 1 171 ? 8.528 39.505 120.918 1.00 31.33 169 GLY B O 1
ATOM 3961 N N . VAL B 1 172 ? 6.658 40.749 120.783 1.00 30.39 170 VAL B N 1
ATOM 3962 C CA . VAL B 1 172 ? 5.882 39.689 120.160 1.00 30.47 170 VAL B CA 1
ATOM 3963 C C . VAL B 1 172 ? 6.584 39.287 118.866 1.00 33.59 170 VAL B C 1
ATOM 3964 O O . VAL B 1 172 ? 6.635 38.107 118.516 1.00 33.90 170 VAL B O 1
ATOM 3968 N N . ILE B 1 173 ? 7.137 40.277 118.168 1.00 34.97 171 ILE B N 1
ATOM 3969 C CA . ILE B 1 173 ? 7.838 40.037 116.912 1.00 36.30 171 ILE B CA 1
ATOM 3970 C C . ILE B 1 173 ? 9.148 39.286 117.115 1.00 37.93 171 ILE B C 1
ATOM 3971 O O . ILE B 1 173 ? 9.389 38.269 116.461 1.00 38.30 171 ILE B O 1
ATOM 3976 N N . ARG B 1 174 ? 9.993 39.784 118.015 1.00 38.97 172 ARG B N 1
ATOM 3977 C CA . ARG B 1 174 ? 11.269 39.134 118.288 1.00 39.70 172 ARG B CA 1
ATOM 3978 C C . ARG B 1 174 ? 11.044 37.675 118.680 1.00 41.61 172 ARG B C 1
ATOM 3979 O O . ARG B 1 174 ? 11.827 36.798 118.325 1.00 43.72 172 ARG B O 1
ATOM 3987 N N . ALA B 1 175 ? 9.966 37.421 119.414 1.00 41.76 173 ALA B N 1
ATOM 3988 C CA . ALA B 1 175 ? 9.650 36.074 119.866 1.00 41.94 173 ALA B CA 1
ATOM 3989 C C . ALA B 1 175 ? 9.220 35.168 118.717 1.00 42.19 173 ALA B C 1
ATOM 3990 O O . ALA B 1 175 ? 9.566 33.986 118.686 1.00 42.77 173 ALA B O 1
ATOM 3992 N N . ALA B 1 176 ? 8.457 35.713 117.777 1.00 41.35 174 ALA B N 1
ATOM 3993 C CA . ALA B 1 176 ? 8.010 34.922 116.639 1.00 39.95 174 ALA B CA 1
ATOM 3994 C C . ALA B 1 176 ? 9.230 34.574 115.797 1.00 39.21 174 ALA B C 1
ATOM 3995 O O . ALA B 1 176 ? 9.342 33.466 115.277 1.00 38.49 174 ALA B O 1
ATOM 3997 N N . VAL B 1 177 ? 10.149 35.527 115.676 1.00 38.42 175 VAL B N 1
ATOM 3998 C CA . VAL B 1 177 ? 11.367 35.310 114.905 1.00 40.15 175 VAL B CA 1
ATOM 3999 C C . VAL B 1 177 ? 12.245 34.288 115.621 1.00 41.27 175 VAL B C 1
ATOM 4000 O O . VAL B 1 177 ? 12.860 33.427 114.992 1.00 40.47 175 VAL B O 1
ATOM 4004 N N . GLU B 1 178 ? 12.298 34.396 116.944 1.00 43.01 176 GLU B N 1
ATOM 4005 C CA . GLU B 1 178 ? 13.089 33.479 117.750 1.00 44.73 176 GLU B CA 1
ATOM 4006 C C . GLU B 1 178 ? 12.546 32.067 117.595 1.00 44.32 176 GLU B C 1
ATOM 4007 O O . GLU B 1 178 ? 13.308 31.102 117.575 1.00 45.21 176 GLU B O 1
ATOM 4013 N N . SER B 1 179 ? 11.230 31.945 117.474 1.00 43.31 177 SER B N 1
ATOM 4014 C CA . SER B 1 179 ? 10.624 30.633 117.305 1.00 44.05 177 SER B CA 1
ATOM 4015 C C . SER B 1 179 ? 11.012 30.112 115.927 1.00 44.55 177 SER B C 1
ATOM 4016 O O . SER B 1 179 ? 10.815 28.936 115.617 1.00 44.89 177 SER B O 1
ATOM 4019 N N . GLY B 1 180 ? 11.562 30.999 115.101 1.00 43.80 178 GLY B N 1
ATOM 4020 C CA . GLY B 1 180 ? 11.979 30.608 113.767 1.00 42.63 178 GLY B CA 1
ATOM 4021 C C . GLY B 1 180 ? 10.951 30.855 112.676 1.00 42.37 178 GLY B C 1
ATOM 4022 O O . GLY B 1 180 ? 10.758 30.019 111.789 1.00 42.93 178 GLY B O 1
ATOM 4023 N N . LYS B 1 181 ? 10.280 31.997 112.738 1.00 42.09 179 LYS B N 1
ATOM 4024 C CA . LYS B 1 181 ? 9.286 32.334 111.732 1.00 41.78 179 LYS B CA 1
ATOM 4025 C C . LYS B 1 181 ? 9.816 33.465 110.872 1.00 42.73 179 LYS B C 1
ATOM 4026 O O . LYS B 1 181 ? 10.384 34.427 111.385 1.00 42.79 179 LYS B O 1
ATOM 4032 N N . ARG B 1 182 ? 9.642 33.331 109.561 1.00 43.68 180 ARG B N 1
ATOM 4033 C CA . ARG B 1 182 ? 10.080 34.355 108.622 1.00 43.65 180 ARG B CA 1
ATOM 4034 C C . ARG B 1 182 ? 9.117 35.508 108.848 1.00 40.93 180 ARG B C 1
ATOM 4035 O O . ARG B 1 182 ? 7.909 35.346 108.692 1.00 38.66 180 ARG B O 1
ATOM 4043 N N . ILE B 1 183 ? 9.641 36.669 109.215 1.00 39.12 181 ILE B N 1
ATOM 4044 C CA . ILE B 1 183 ? 8.780 37.810 109.466 1.00 37.59 181 ILE B CA 1
ATOM 4045 C C . ILE B 1 183 ? 9.397 39.130 109.042 1.00 35.67 181 ILE B C 1
ATOM 4046 O O . ILE B 1 183 ? 10.614 39.304 109.082 1.00 36.29 181 ILE B O 1
ATOM 4051 N N . ARG B 1 184 ? 8.540 40.052 108.618 1.00 34.03 182 ARG B N 1
ATOM 4052 C CA . ARG B 1 184 ? 8.965 41.384 108.216 1.00 30.99 182 ARG B CA 1
ATOM 4053 C C . ARG B 1 184 ? 7.926 42.343 108.761 1.00 30.37 182 ARG B C 1
ATOM 4054 O O . ARG B 1 184 ? 6.738 42.023 108.814 1.00 31.27 182 ARG B O 1
ATOM 4062 N N . VAL B 1 185 ? 8.381 43.521 109.167 1.00 29.31 183 VAL B N 1
ATOM 4063 C CA . VAL B 1 185 ? 7.506 44.527 109.747 1.00 25.28 183 VAL B CA 1
ATOM 4064 C C . VAL B 1 185 ? 7.396 45.814 108.952 1.00 25.11 183 VAL B C 1
ATOM 4065 O O . VAL B 1 185 ? 8.396 46.417 108.563 1.00 24.35 183 VAL B O 1
ATOM 4069 N N . PHE B 1 186 ? 6.164 46.229 108.700 1.00 25.74 184 PHE B N 1
ATOM 4070 C CA . PHE B 1 186 ? 5.937 47.494 108.031 1.00 25.56 184 PHE B CA 1
ATOM 4071 C C . PHE B 1 186 ? 5.802 48.401 109.247 1.00 25.26 184 PHE B C 1
ATOM 4072 O O . PHE B 1 186 ? 4.960 48.156 110.111 1.00 27.37 184 PHE B O 1
ATOM 4080 N N . ALA B 1 187 ? 6.658 49.411 109.345 1.00 23.39 185 ALA B N 1
ATOM 4081 C CA . ALA B 1 187 ? 6.602 50.327 110.474 1.00 21.47 185 ALA B CA 1
ATOM 4082 C C . ALA B 1 187 ? 6.283 51.751 110.028 1.00 20.81 185 ALA B C 1
ATOM 4083 O O . ALA B 1 187 ? 7.034 52.349 109.256 1.00 19.96 185 ALA B O 1
ATOM 4085 N N . ASP B 1 188 ? 5.163 52.285 110.505 1.00 19.85 186 ASP B N 1
ATOM 4086 C CA . ASP B 1 188 ? 4.796 53.656 110.173 1.00 21.87 186 ASP B CA 1
ATOM 4087 C C . ASP B 1 188 ? 5.846 54.552 110.826 1.00 22.03 186 ASP B C 1
ATOM 4088 O O . ASP B 1 188 ? 6.244 54.301 111.965 1.00 22.92 186 ASP B O 1
ATOM 4093 N N . GLU B 1 189 ? 6.311 55.578 110.117 1.00 20.68 187 GLU B N 1
ATOM 4094 C CA . GLU B 1 189 ? 7.307 56.471 110.694 1.00 20.28 187 GLU B CA 1
ATOM 4095 C C . GLU B 1 189 ? 6.705 57.096 111.940 1.00 21.41 187 GLU B C 1
ATOM 4096 O O . GLU B 1 189 ? 7.410 57.391 112.910 1.00 20.38 187 GLU B O 1
ATOM 4102 N N . THR B 1 190 ? 5.387 57.281 111.892 1.00 20.78 188 THR B N 1
ATOM 4103 C CA . THR B 1 190 ? 4.622 57.842 112.994 1.00 18.94 188 THR B CA 1
ATOM 4104 C C . THR B 1 190 ? 5.023 59.272 113.336 1.00 19.86 188 THR B C 1
ATOM 4105 O O . THR B 1 190 ? 5.867 59.505 114.202 1.00 18.43 188 THR B O 1
ATOM 4109 N N . ARG B 1 191 ? 4.415 60.233 112.651 1.00 20.23 189 ARG B N 1
ATOM 4110 C CA . ARG B 1 191 ? 4.716 61.627 112.914 1.00 21.04 189 ARG B CA 1
ATOM 4111 C C . ARG B 1 191 ? 3.837 62.092 114.057 1.00 22.91 189 ARG B C 1
ATOM 4112 O O . ARG B 1 191 ? 2.869 61.418 114.412 1.00 24.76 189 ARG B O 1
ATOM 4120 N N . PRO B 1 192 ? 4.154 63.253 114.651 1.00 22.98 190 PRO B N 1
ATOM 4121 C CA . PRO B 1 192 ? 5.276 64.134 114.306 1.00 22.77 190 PRO B CA 1
ATOM 4122 C C . PRO B 1 192 ? 6.661 63.715 114.837 1.00 23.02 190 PRO B C 1
ATOM 4123 O O . PRO B 1 192 ? 7.670 63.937 114.174 1.00 21.27 190 PRO B O 1
ATOM 4127 N N . TYR B 1 193 ? 6.700 63.108 116.022 1.00 23.33 191 TYR B N 1
ATOM 4128 C CA . TYR B 1 193 ? 7.957 62.696 116.653 1.00 24.63 191 TYR B CA 1
ATOM 4129 C C . TYR B 1 193 ? 8.767 61.683 115.856 1.00 25.11 191 TYR B C 1
ATOM 4130 O O . TYR B 1 193 ? 9.984 61.598 116.005 1.00 26.96 191 TYR B O 1
ATOM 4139 N N . LEU B 1 194 ? 8.090 60.903 115.025 1.00 25.51 192 LEU B N 1
ATOM 4140 C CA . LEU B 1 194 ? 8.757 59.902 114.203 1.00 25.90 192 LEU B CA 1
ATOM 4141 C C . LEU B 1 194 ? 9.397 58.751 114.987 1.00 26.30 192 LEU B C 1
ATOM 4142 O O . LEU B 1 194 ? 10.552 58.399 114.760 1.00 27.18 192 LEU B O 1
ATOM 4147 N N . GLN B 1 195 ? 8.635 58.162 115.901 1.00 25.91 193 GLN B N 1
ATOM 4148 C CA . GLN B 1 195 ? 9.127 57.037 116.677 1.00 25.54 193 GLN B CA 1
ATOM 4149 C C . GLN B 1 195 ? 9.403 55.860 115.742 1.00 25.41 193 GLN B C 1
ATOM 4150 O O . GLN B 1 195 ? 10.393 55.145 115.897 1.00 25.97 193 GLN B O 1
ATOM 4156 N N . GLY B 1 196 ? 8.515 55.667 114.770 1.00 25.15 194 GLY B N 1
ATOM 4157 C CA . GLY B 1 196 ? 8.647 54.560 113.838 1.00 22.86 194 GLY B CA 1
ATOM 4158 C C . GLY B 1 196 ? 9.905 54.551 112.997 1.00 22.70 194 GLY B C 1
ATOM 4159 O O . GLY B 1 196 ? 10.668 53.578 113.002 1.00 20.27 194 GLY B O 1
ATOM 4160 N N . ALA B 1 197 ? 10.119 55.640 112.270 1.00 23.41 195 ALA B N 1
ATOM 4161 C CA . ALA B 1 197 ? 11.283 55.766 111.404 1.00 22.55 195 ALA B CA 1
ATOM 4162 C C . ALA B 1 197 ? 12.594 55.928 112.167 1.00 23.63 195 ALA B C 1
ATOM 4163 O O . ALA B 1 197 ? 13.640 55.459 111.710 1.00 23.84 195 ALA B O 1
ATOM 4165 N N . ARG B 1 198 ? 12.542 56.576 113.331 1.00 22.17 196 ARG B N 1
ATOM 4166 C CA . ARG B 1 198 ? 13.754 56.806 114.110 1.00 22.22 196 ARG B CA 1
ATOM 4167 C C . ARG B 1 198 ? 14.050 55.764 115.173 1.00 24.74 196 ARG B C 1
ATOM 4168 O O . ARG B 1 198 ? 15.214 55.499 115.469 1.00 26.84 196 ARG B O 1
ATOM 4176 N N . LEU B 1 199 ? 13.015 55.167 115.750 1.00 24.90 197 LEU B N 1
ATOM 4177 C CA . LEU B 1 199 ? 13.240 54.196 116.811 1.00 27.65 197 LEU B CA 1
ATOM 4178 C C . LEU B 1 199 ? 12.941 52.752 116.432 1.00 28.33 197 LEU B C 1
ATOM 4179 O O . LEU B 1 199 ? 13.817 51.896 116.516 1.00 29.27 197 LEU B O 1
ATOM 4184 N N . THR B 1 200 ? 11.709 52.475 116.026 1.00 28.12 198 THR B N 1
ATOM 4185 C CA . THR B 1 200 ? 11.339 51.120 115.644 1.00 27.87 198 THR B CA 1
ATOM 4186 C C . THR B 1 200 ? 12.267 50.575 114.559 1.00 28.79 198 THR B C 1
ATOM 4187 O O . THR B 1 200 ? 12.818 49.484 114.702 1.00 28.66 198 THR B O 1
ATOM 4191 N N . ALA B 1 201 ? 12.439 51.335 113.480 1.00 28.92 199 ALA B N 1
ATOM 4192 C CA . ALA B 1 201 ? 13.303 50.914 112.376 1.00 30.39 199 ALA B CA 1
ATOM 4193 C C . ALA B 1 201 ? 14.704 50.558 112.870 1.00 31.19 199 ALA B C 1
ATOM 4194 O O . ALA B 1 201 ? 15.247 49.501 112.548 1.00 30.14 199 ALA B O 1
ATOM 4196 N N . TRP B 1 202 ? 15.271 51.460 113.660 1.00 32.86 200 TRP B N 1
ATOM 4197 C CA . TRP B 1 202 ? 16.604 51.308 114.216 1.00 32.58 200 TRP B CA 1
ATOM 4198 C C . TRP B 1 202 ? 16.808 50.042 115.047 1.00 33.57 200 TRP B C 1
ATOM 4199 O O . TRP B 1 202 ? 17.664 49.218 114.723 1.00 34.67 200 TRP B O 1
ATOM 4210 N N . GLU B 1 203 ? 16.032 49.880 116.116 1.00 33.25 201 GLU B N 1
ATOM 4211 C CA . GLU B 1 203 ? 16.202 48.712 116.972 1.00 34.14 201 GLU B CA 1
ATOM 4212 C C . GLU B 1 203 ? 15.880 47.400 116.262 1.00 34.19 201 GLU B C 1
ATOM 4213 O O . GLU B 1 203 ? 16.371 46.334 116.643 1.00 33.95 201 GLU B O 1
ATOM 4219 N N . LEU B 1 204 ? 15.075 47.478 115.214 1.00 33.62 202 LEU B N 1
ATOM 4220 C CA . LEU B 1 204 ? 14.717 46.281 114.476 1.00 33.92 202 LEU B CA 1
ATOM 4221 C C . LEU B 1 204 ? 15.844 45.877 113.525 1.00 34.54 202 LEU B C 1
ATOM 4222 O O . LEU B 1 204 ? 16.159 44.698 113.388 1.00 34.71 202 LEU B O 1
ATOM 4235 N N . LYS B 1 206 ? 18.903 46.644 113.957 1.00 36.35 204 LYS B N 1
ATOM 4236 C CA . LYS B 1 206 ? 19.993 46.288 114.851 1.00 36.79 204 LYS B CA 1
ATOM 4237 C C . LYS B 1 206 ? 19.812 44.876 115.420 1.00 36.10 204 LYS B C 1
ATOM 4238 O O . LYS B 1 206 ? 20.727 44.320 116.017 1.00 36.26 204 LYS B O 1
ATOM 4244 N N . ASP B 1 207 ? 18.633 44.298 115.221 1.00 35.49 205 ASP B N 1
ATOM 4245 C CA . ASP B 1 207 ? 18.342 42.958 115.714 1.00 34.57 205 ASP B CA 1
ATOM 4246 C C . ASP B 1 207 ? 18.233 41.963 114.577 1.00 35.19 205 ASP B C 1
ATOM 4247 O O . ASP B 1 207 ? 17.907 40.796 114.791 1.00 34.42 205 ASP B O 1
ATOM 4252 N N . GLY B 1 208 ? 18.501 42.435 113.364 1.00 35.48 206 GLY B N 1
ATOM 4253 C CA . GLY B 1 208 ? 18.433 41.567 112.203 1.00 35.06 206 GLY B CA 1
ATOM 4254 C C . GLY B 1 208 ? 17.033 41.103 111.850 1.00 35.40 206 GLY B C 1
ATOM 4255 O O . GLY B 1 208 ? 16.826 39.934 111.529 1.00 36.68 206 GLY B O 1
ATOM 4256 N N . ILE B 1 209 ? 16.071 42.019 111.913 1.00 34.80 207 ILE B N 1
ATOM 4257 C CA . ILE B 1 209 ? 14.681 41.717 111.588 1.00 33.22 207 ILE B CA 1
ATOM 4258 C C . ILE B 1 209 ? 14.257 42.566 110.390 1.00 33.54 207 ILE B C 1
ATOM 4259 O O . ILE B 1 209 ? 14.425 43.781 110.392 1.00 34.09 207 ILE B O 1
ATOM 4264 N N . GLU B 1 210 ? 13.725 41.911 109.363 1.00 34.48 208 GLU B N 1
ATOM 4265 C CA . GLU B 1 210 ? 13.280 42.580 108.138 1.00 35.36 208 GLU B CA 1
ATOM 4266 C C . GLU B 1 210 ? 12.386 43.786 108.433 1.00 35.06 208 GLU B C 1
ATOM 4267 O O . GLU B 1 210 ? 11.340 43.647 109.063 1.00 35.09 208 GLU B O 1
ATOM 4273 N N . VAL B 1 211 ? 12.786 44.968 107.974 1.00 33.31 209 VAL B N 1
ATOM 4274 C CA . VAL B 1 211 ? 11.985 46.157 108.238 1.00 33.44 209 VAL B CA 1
ATOM 4275 C C . VAL B 1 211 ? 11.804 47.122 107.077 1.00 32.60 209 VAL B C 1
ATOM 4276 O O . VAL B 1 211 ? 12.724 47.381 106.309 1.00 32.16 209 VAL B O 1
ATOM 4280 N N . TYR B 1 212 ? 10.592 47.654 106.973 1.00 32.24 210 TYR B N 1
ATOM 4281 C CA . TYR B 1 212 ? 10.245 48.635 105.958 1.00 31.42 210 TYR B CA 1
ATOM 4282 C C . TYR B 1 212 ? 9.601 49.815 106.674 1.00 29.26 210 TYR B C 1
ATOM 4283 O O . TYR B 1 212 ? 8.848 49.635 107.631 1.00 29.08 210 TYR B O 1
ATOM 4292 N N . VAL B 1 213 ? 9.922 51.020 106.227 1.00 25.98 211 VAL B N 1
ATOM 4293 C CA . VAL B 1 213 ? 9.343 52.214 106.808 1.00 23.76 211 VAL B CA 1
ATOM 4294 C C . VAL B 1 213 ? 8.419 52.789 105.755 1.00 24.28 211 VAL B C 1
ATOM 4295 O O . VAL B 1 213 ? 8.771 52.832 104.575 1.00 23.73 211 VAL B O 1
ATOM 4299 N N . ILE B 1 214 ? 7.228 53.202 106.178 1.00 23.19 212 ILE B N 1
ATOM 4300 C CA . ILE B 1 214 ? 6.253 53.794 105.270 1.00 22.24 212 ILE B CA 1
ATOM 4301 C C . ILE B 1 214 ? 5.690 55.031 105.953 1.00 23.20 212 ILE B C 1
ATOM 4302 O O . ILE B 1 214 ? 5.736 55.129 107.183 1.00 23.33 212 ILE B O 1
ATOM 4307 N N . THR B 1 215 ? 5.182 55.977 105.166 1.00 21.62 213 THR B N 1
ATOM 4308 C CA . THR B 1 215 ? 4.590 57.189 105.726 1.00 20.75 213 THR B CA 1
ATOM 4309 C C . THR B 1 215 ? 3.253 56.754 106.318 1.00 21.00 213 THR B C 1
ATOM 4310 O O . THR B 1 215 ? 2.681 55.757 105.881 1.00 22.68 213 THR B O 1
ATOM 4314 N N . ASP B 1 216 ? 2.751 57.490 107.300 1.00 19.73 214 ASP B N 1
ATOM 4315 C CA . ASP B 1 216 ? 1.491 57.121 107.926 1.00 20.83 214 ASP B CA 1
ATOM 4316 C C . ASP B 1 216 ? 0.305 57.011 106.977 1.00 21.28 214 ASP B C 1
ATOM 4317 O O . ASP B 1 216 ? -0.510 56.096 107.111 1.00 22.67 214 ASP B O 1
ATOM 4322 N N . ASN B 1 217 ? 0.201 57.920 106.015 1.00 19.84 215 ASN B N 1
ATOM 4323 C CA . ASN B 1 217 ? -0.921 57.875 105.085 1.00 20.04 215 ASN B CA 1
ATOM 4324 C C . ASN B 1 217 ? -0.883 56.678 104.119 1.00 22.05 215 ASN B C 1
ATOM 4325 O O . ASN B 1 217 ? -1.699 56.590 103.199 1.00 20.69 215 ASN B O 1
ATOM 4338 N N . ALA B 1 219 ? -0.366 53.054 105.284 1.00 22.65 217 ALA B N 1
ATOM 4339 C CA . ALA B 1 219 ? -0.945 51.866 105.904 1.00 20.82 217 ALA B CA 1
ATOM 4340 C C . ALA B 1 219 ? -2.304 51.465 105.344 1.00 20.36 217 ALA B C 1
ATOM 4341 O O . ALA B 1 219 ? -2.534 50.293 105.041 1.00 19.69 217 ALA B O 1
ATOM 4343 N N . GLY B 1 220 ? -3.198 52.437 105.204 1.00 19.28 218 GLY B N 1
ATOM 4344 C CA . GLY B 1 220 ? -4.523 52.148 104.687 1.00 20.44 218 GLY B CA 1
ATOM 4345 C C . GLY B 1 220 ? -4.527 51.426 103.353 1.00 21.28 218 GLY B C 1
ATOM 4346 O O . GLY B 1 220 ? -5.064 50.326 103.227 1.00 21.68 218 GLY B O 1
ATOM 4347 N N . TRP B 1 221 ? -3.921 52.050 102.351 1.00 21.60 219 TRP B N 1
ATOM 4348 C CA . TRP B 1 221 ? -3.856 51.486 101.010 1.00 21.68 219 TRP B CA 1
ATOM 4349 C C . TRP B 1 221 ? -3.190 50.113 100.984 1.00 22.38 219 TRP B C 1
ATOM 4350 O O . TRP B 1 221 ? -3.685 49.185 100.346 1.00 22.58 219 TRP B O 1
ATOM 4361 N N . LEU B 1 222 ? -2.070 49.987 101.688 1.00 24.66 220 LEU B N 1
ATOM 4362 C CA . LEU B 1 222 ? -1.328 48.732 101.729 1.00 24.59 220 LEU B CA 1
ATOM 4363 C C . LEU B 1 222 ? -2.141 47.600 102.345 1.00 24.66 220 LEU B C 1
ATOM 4364 O O . LEU B 1 222 ? -1.940 46.435 102.017 1.00 24.09 220 LEU B O 1
ATOM 4377 N N . LYS B 1 224 ? -5.425 47.453 102.036 1.00 23.72 222 LYS B N 1
ATOM 4378 C CA . LYS B 1 224 ? -6.383 47.175 100.973 1.00 21.65 222 LYS B CA 1
ATOM 4379 C C . LYS B 1 224 ? -5.733 46.365 99.865 1.00 21.25 222 LYS B C 1
ATOM 4380 O O . LYS B 1 224 ? -6.387 45.565 99.206 1.00 21.89 222 LYS B O 1
ATOM 4386 N N . ARG B 1 225 ? -4.442 46.582 99.652 1.00 20.69 223 ARG B N 1
ATOM 4387 C CA . ARG B 1 225 ? -3.736 45.845 98.619 1.00 20.29 223 ARG B CA 1
ATOM 4388 C C . ARG B 1 225 ? -3.374 44.431 99.084 1.00 20.58 223 ARG B C 1
ATOM 4389 O O . ARG B 1 225 ? -2.828 43.637 98.320 1.00 20.58 223 ARG B O 1
ATOM 4397 N N . GLY B 1 226 ? -3.674 44.129 100.344 1.00 20.97 224 GLY B N 1
ATOM 4398 C CA . GLY B 1 226 ? -3.412 42.804 100.887 1.00 22.60 224 GLY B CA 1
ATOM 4399 C C . GLY B 1 226 ? -1.979 42.428 101.211 1.00 24.55 224 GLY B C 1
ATOM 4400 O O . GLY B 1 226 ? -1.623 41.248 101.156 1.00 26.11 224 GLY B O 1
ATOM 4401 N N . LEU B 1 227 ? -1.163 43.416 101.566 1.00 24.53 225 LEU B N 1
ATOM 4402 C CA . LEU B 1 227 ? 0.235 43.179 101.895 1.00 22.97 225 LEU B CA 1
ATOM 4403 C C . LEU B 1 227 ? 0.470 43.049 103.387 1.00 23.73 225 LEU B C 1
ATOM 4404 O O . LEU B 1 227 ? 1.570 42.689 103.823 1.00 24.56 225 LEU B O 1
ATOM 4409 N N . ILE B 1 228 ? -0.562 43.337 104.174 1.00 23.05 226 ILE B N 1
ATOM 4410 C CA . ILE B 1 228 ? -0.446 43.256 105.625 1.00 22.39 226 ILE B CA 1
ATOM 4411 C C . ILE B 1 228 ? -1.340 42.165 106.201 1.00 21.60 226 ILE B C 1
ATOM 4412 O O . ILE B 1 228 ? -2.558 42.211 106.067 1.00 19.53 226 ILE B O 1
ATOM 4417 N N . ASP B 1 229 ? -0.720 41.188 106.852 1.00 22.96 227 ASP B N 1
ATOM 4418 C CA . ASP B 1 229 ? -1.444 40.069 107.443 1.00 23.96 227 ASP B CA 1
ATOM 4419 C C . ASP B 1 229 ? -2.046 40.399 108.797 1.00 24.35 227 ASP B C 1
ATOM 4420 O O . ASP B 1 229 ? -3.085 39.856 109.170 1.00 25.45 227 ASP B O 1
ATOM 4425 N N . ALA B 1 230 ? -1.395 41.290 109.534 1.00 23.91 228 ALA B N 1
ATOM 4426 C CA . ALA B 1 230 ? -1.884 41.662 110.849 1.00 22.83 228 ALA B CA 1
ATOM 4427 C C . ALA B 1 230 ? -1.261 42.952 111.345 1.00 23.47 228 ALA B C 1
ATOM 4428 O O . ALA B 1 230 ? -0.135 43.306 110.974 1.00 23.06 228 ALA B O 1
ATOM 4430 N N . VAL B 1 231 ? -2.014 43.650 112.189 1.00 21.55 229 VAL B N 1
ATOM 4431 C CA . VAL B 1 231 ? -1.568 44.896 112.783 1.00 19.48 229 VAL B CA 1
ATOM 4432 C C . VAL B 1 231 ? -1.392 44.661 114.277 1.00 19.88 229 VAL B C 1
ATOM 4433 O O . VAL B 1 231 ? -2.335 44.266 114.963 1.00 19.76 229 VAL B O 1
ATOM 4437 N N . VAL B 1 232 ? -0.181 44.886 114.777 1.00 19.95 230 VAL B N 1
ATOM 4438 C CA . VAL B 1 232 ? 0.097 44.722 116.199 1.00 19.84 230 VAL B CA 1
ATOM 4439 C C . VAL B 1 232 ? 0.732 46.007 116.720 1.00 20.42 230 VAL B C 1
ATOM 4440 O O . VAL B 1 232 ? 1.728 46.476 116.173 1.00 21.64 230 VAL B O 1
ATOM 4444 N N . VAL B 1 233 ? 0.158 46.580 117.771 1.00 20.67 231 VAL B N 1
ATOM 4445 C CA . VAL B 1 233 ? 0.701 47.810 118.348 1.00 20.82 231 VAL B CA 1
ATOM 4446 C C . VAL B 1 233 ? 0.705 47.725 119.864 1.00 22.65 231 VAL B C 1
ATOM 4447 O O . VAL B 1 233 ? 0.151 46.787 120.443 1.00 23.85 231 VAL B O 1
ATOM 4451 N N . GLY B 1 234 ? 1.334 48.708 120.503 1.00 22.27 232 GLY B N 1
ATOM 4452 C CA . GLY B 1 234 ? 1.370 48.741 121.951 1.00 22.80 232 GLY B CA 1
ATOM 4453 C C . GLY B 1 234 ? 0.222 49.597 122.453 1.00 24.67 232 GLY B C 1
ATOM 4454 O O . GLY B 1 234 ? -0.747 49.825 121.730 1.00 24.33 232 GLY B O 1
ATOM 4455 N N . ALA B 1 235 ? 0.326 50.077 123.687 1.00 25.73 233 ALA B N 1
ATOM 4456 C CA . ALA B 1 235 ? -0.712 50.917 124.266 1.00 24.30 233 ALA B CA 1
ATOM 4457 C C . ALA B 1 235 ? -0.138 51.756 125.398 1.00 24.54 233 ALA B C 1
ATOM 4458 O O . ALA B 1 235 ? 0.961 51.490 125.880 1.00 25.00 233 ALA B O 1
ATOM 4460 N N . ASP B 1 236 ? -0.886 52.769 125.822 1.00 25.80 234 ASP B N 1
ATOM 4461 C CA . ASP B 1 236 ? -0.452 53.643 126.908 1.00 26.03 234 ASP B CA 1
ATOM 4462 C C . ASP B 1 236 ? -1.432 53.568 128.060 1.00 25.27 234 ASP B C 1
ATOM 4463 O O . ASP B 1 236 ? -1.063 53.763 129.217 1.00 24.24 234 ASP B O 1
ATOM 4468 N N . ARG B 1 237 ? -2.685 53.280 127.734 1.00 25.84 235 ARG B N 1
ATOM 4469 C CA . ARG B 1 237 ? -3.729 53.185 128.743 1.00 26.06 235 ARG B CA 1
ATOM 4470 C C . ARG B 1 237 ? -4.927 52.400 128.233 1.00 26.56 235 ARG B C 1
ATOM 4471 O O . ARG B 1 237 ? -5.604 52.816 127.291 1.00 25.85 235 ARG B O 1
ATOM 4479 N N . ILE B 1 238 ? -5.170 51.252 128.853 1.00 27.39 236 ILE B N 1
ATOM 4480 C CA . ILE B 1 238 ? -6.304 50.408 128.500 1.00 27.57 236 ILE B CA 1
ATOM 4481 C C . ILE B 1 238 ? -7.290 50.484 129.658 1.00 26.57 236 ILE B C 1
ATOM 4482 O O . ILE B 1 238 ? -6.900 50.379 130.819 1.00 26.10 236 ILE B O 1
ATOM 4487 N N . ALA B 1 239 ? -8.564 50.675 129.341 1.00 26.22 237 ALA B N 1
ATOM 4488 C CA . ALA B 1 239 ? -9.595 50.769 130.365 1.00 26.13 237 ALA B CA 1
ATOM 4489 C C . ALA B 1 239 ? -10.216 49.402 130.627 1.00 25.42 237 ALA B C 1
ATOM 4490 O O . ALA B 1 239 ? -9.991 48.462 129.863 1.00 25.41 237 ALA B O 1
ATOM 4492 N N . LEU B 1 240 ? -10.982 49.296 131.712 1.00 24.83 238 LEU B N 1
ATOM 4493 C CA . LEU B 1 240 ? -11.649 48.045 132.071 1.00 26.25 238 LEU B CA 1
ATOM 4494 C C . LEU B 1 240 ? -12.521 47.621 130.903 1.00 26.53 238 LEU B C 1
ATOM 4495 O O . LEU B 1 240 ? -12.833 46.443 130.729 1.00 25.82 238 LEU B O 1
ATOM 4500 N N . ASN B 1 241 ? -12.894 48.621 130.112 1.00 28.67 239 ASN B N 1
ATOM 4501 C CA . ASN B 1 241 ? -13.732 48.476 128.927 1.00 29.23 239 ASN B CA 1
ATOM 4502 C C . ASN B 1 241 ? -12.990 47.708 127.846 1.00 28.64 239 ASN B C 1
ATOM 4503 O O . ASN B 1 241 ? -13.588 46.947 127.086 1.00 29.17 239 ASN B O 1
ATOM 4508 N N . GLY B 1 242 ? -11.681 47.926 127.784 1.00 25.99 240 GLY B N 1
ATOM 4509 C CA . GLY B 1 242 ? -10.866 47.289 126.774 1.00 24.85 240 GLY B CA 1
ATOM 4510 C C . GLY B 1 242 ? -10.405 48.364 125.801 1.00 25.22 240 GLY B C 1
ATOM 4511 O O . GLY B 1 242 ? -9.474 48.150 125.027 1.00 23.88 240 GLY B O 1
ATOM 4512 N N . ASP B 1 243 ? -11.063 49.525 125.835 1.00 26.03 241 ASP B N 1
ATOM 4513 C CA . ASP B 1 243 ? -10.683 50.626 124.957 1.00 25.75 241 ASP B CA 1
ATOM 4514 C C . ASP B 1 243 ? -9.250 50.963 125.324 1.00 26.49 241 ASP B C 1
ATOM 4515 O O . ASP B 1 243 ? -8.917 51.053 126.507 1.00 26.39 241 ASP B O 1
ATOM 4520 N N . THR B 1 244 ? -8.399 51.154 124.322 1.00 25.98 242 THR B N 1
ATOM 4521 C CA . THR B 1 244 ? -7.006 51.450 124.610 1.00 24.98 242 THR B CA 1
ATOM 4522 C C . THR B 1 244 ? -6.498 52.741 123.986 1.00 25.91 242 THR B C 1
ATOM 4523 O O . THR B 1 244 ? -6.707 53.002 122.797 1.00 26.23 242 THR B O 1
ATOM 4527 N N . ALA B 1 245 ? -5.825 53.545 124.806 1.00 24.69 243 ALA B N 1
ATOM 4528 C CA . ALA B 1 245 ? -5.244 54.797 124.348 1.00 22.36 243 ALA B CA 1
ATOM 4529 C C . ALA B 1 245 ? -3.843 54.460 123.884 1.00 22.11 243 ALA B C 1
ATOM 4530 O O . ALA B 1 245 ? -3.109 53.769 124.587 1.00 20.39 243 ALA B O 1
ATOM 4532 N N . ASN B 1 246 ? -3.488 54.935 122.693 1.00 22.92 244 ASN B N 1
ATOM 4533 C CA . ASN B 1 246 ? -2.164 54.705 122.126 1.00 21.41 244 ASN B CA 1
ATOM 4534 C C . ASN B 1 246 ? -1.787 55.867 121.217 1.00 20.54 244 ASN B C 1
ATOM 4535 O O . ASN B 1 246 ? -2.588 56.780 120.999 1.00 20.72 244 ASN B O 1
ATOM 4540 N N . LYS B 1 247 ? -0.561 55.826 120.706 1.00 19.08 245 LYS B N 1
ATOM 4541 C CA . LYS B 1 247 ? -0.031 56.857 119.824 1.00 17.28 245 LYS B CA 1
ATOM 4542 C C . LYS B 1 247 ? -1.042 57.299 118.782 1.00 16.18 245 LYS B C 1
ATOM 4543 O O . LYS B 1 247 ? -1.613 56.473 118.064 1.00 14.99 245 LYS B O 1
ATOM 4549 N N . ILE B 1 248 ? -1.257 58.610 118.708 1.00 14.70 246 ILE B N 1
ATOM 4550 C CA . ILE B 1 248 ? -2.183 59.194 117.747 1.00 13.79 246 ILE B CA 1
ATOM 4551 C C . ILE B 1 248 ? -1.991 58.498 116.398 1.00 14.64 246 ILE B C 1
ATOM 4552 O O . ILE B 1 248 ? -0.867 58.354 115.916 1.00 15.77 246 ILE B O 1
ATOM 4557 N N . GLY B 1 249 ? -3.088 58.048 115.804 1.00 15.73 247 GLY B N 1
ATOM 4558 C CA . GLY B 1 249 ? -3.010 57.360 114.531 1.00 17.96 247 GLY B CA 1
ATOM 4559 C C . GLY B 1 249 ? -3.325 55.881 114.679 1.00 20.14 247 GLY B C 1
ATOM 4560 O O . GLY B 1 249 ? -3.582 55.195 113.690 1.00 22.15 247 GLY B O 1
ATOM 4561 N N . THR B 1 250 ? -3.310 55.389 115.916 1.00 20.67 248 THR B N 1
ATOM 4562 C CA . THR B 1 250 ? -3.597 53.983 116.195 1.00 19.00 248 THR B CA 1
ATOM 4563 C C . THR B 1 250 ? -5.067 53.678 115.938 1.00 20.38 248 THR B C 1
ATOM 4564 O O . THR B 1 250 ? -5.425 52.584 115.488 1.00 19.33 248 THR B O 1
ATOM 4568 N N . TYR B 1 251 ? -5.914 54.657 116.239 1.00 20.93 249 TYR B N 1
ATOM 4569 C CA . TYR B 1 251 ? -7.351 54.535 116.044 1.00 19.88 249 TYR B CA 1
ATOM 4570 C C . TYR B 1 251 ? -7.694 54.333 114.570 1.00 20.22 249 TYR B C 1
ATOM 4571 O O . TYR B 1 251 ? -8.481 53.452 114.226 1.00 20.93 249 TYR B O 1
ATOM 4580 N N . SER B 1 252 ? -7.112 55.160 113.705 1.00 20.40 250 SER B N 1
ATOM 4581 C CA . SER B 1 252 ? -7.379 55.062 112.274 1.00 20.25 250 SER B CA 1
ATOM 4582 C C . SER B 1 252 ? -6.984 53.695 111.730 1.00 19.17 250 SER B C 1
ATOM 4583 O O . SER B 1 252 ? -7.715 53.109 110.939 1.00 20.17 250 SER B O 1
ATOM 4586 N N . LEU B 1 253 ? -5.835 53.186 112.156 1.00 18.27 251 LEU B N 1
ATOM 4587 C CA . LEU B 1 253 ? -5.396 51.870 111.709 1.00 18.18 251 LEU B CA 1
ATOM 4588 C C . LEU B 1 253 ? -6.455 50.834 112.104 1.00 18.09 251 LEU B C 1
ATOM 4589 O O . LEU B 1 253 ? -6.823 49.973 111.297 1.00 18.57 251 LEU B O 1
ATOM 4594 N N . ALA B 1 254 ? -6.947 50.932 113.337 1.00 17.43 252 ALA B N 1
ATOM 4595 C CA . ALA B 1 254 ? -7.964 50.013 113.839 1.00 18.41 252 ALA B CA 1
ATOM 4596 C C . ALA B 1 254 ? -9.181 50.041 112.921 1.00 20.25 252 ALA B C 1
ATOM 4597 O O . ALA B 1 254 ? -9.744 49.001 112.583 1.00 20.82 252 ALA B O 1
ATOM 4599 N N . VAL B 1 255 ? -9.585 51.241 112.521 1.00 21.55 253 VAL B N 1
ATOM 4600 C CA . VAL B 1 255 ? -10.716 51.392 111.625 1.00 22.29 253 VAL B CA 1
ATOM 4601 C C . VAL B 1 255 ? -10.386 50.732 110.287 1.00 23.62 253 VAL B C 1
ATOM 4602 O O . VAL B 1 255 ? -11.142 49.894 109.799 1.00 26.18 253 VAL B O 1
ATOM 4606 N N . LEU B 1 256 ? -9.253 51.108 109.702 1.00 24.95 254 LEU B N 1
ATOM 4607 C CA . LEU B 1 256 ? -8.821 50.556 108.419 1.00 24.97 254 LEU B CA 1
ATOM 4608 C C . LEU B 1 256 ? -8.671 49.041 108.481 1.00 25.14 254 LEU B C 1
ATOM 4609 O O . LEU B 1 256 ? -8.893 48.347 107.491 1.00 24.42 254 LEU B O 1
ATOM 4614 N N . ALA B 1 257 ? -8.297 48.529 109.648 1.00 25.65 255 ALA B N 1
ATOM 4615 C CA . ALA B 1 257 ? -8.133 47.092 109.824 1.00 25.76 255 ALA B CA 1
ATOM 4616 C C . ALA B 1 257 ? -9.479 46.362 109.734 1.00 26.23 255 ALA B C 1
ATOM 4617 O O . ALA B 1 257 ? -9.573 45.274 109.166 1.00 24.74 255 ALA B O 1
ATOM 4619 N N . LYS B 1 258 ? -10.520 46.962 110.295 1.00 25.94 256 LYS B N 1
ATOM 4620 C CA . LYS B 1 258 ? -11.836 46.341 110.261 1.00 28.23 256 LYS B CA 1
ATOM 4621 C C . LYS B 1 258 ? -12.343 46.322 108.830 1.00 26.95 256 LYS B C 1
ATOM 4622 O O . LYS B 1 258 ? -12.885 45.327 108.369 1.00 28.57 256 LYS B O 1
ATOM 4628 N N . ARG B 1 259 ? -12.155 47.433 108.132 1.00 25.73 257 ARG B N 1
ATOM 4629 C CA . ARG B 1 259 ? -12.597 47.559 106.751 1.00 24.53 257 ARG B CA 1
ATOM 4630 C C . ARG B 1 259 ? -11.938 46.553 105.805 1.00 25.02 257 ARG B C 1
ATOM 4631 O O . ARG B 1 259 ? -12.503 46.219 104.766 1.00 26.82 257 ARG B O 1
ATOM 4639 N N . ASN B 1 260 ? -10.751 46.072 106.161 1.00 23.52 258 ASN B N 1
ATOM 4640 C CA . ASN B 1 260 ? -10.035 45.119 105.321 1.00 24.61 258 ASN B CA 1
ATOM 4641 C C . ASN B 1 260 ? -9.895 43.751 105.988 1.00 26.15 258 ASN B C 1
ATOM 4642 O O . ASN B 1 260 ? -9.031 42.953 105.629 1.00 26.26 258 ASN B O 1
ATOM 4647 N N . ASN B 1 261 ? -10.768 43.496 106.957 1.00 27.37 259 ASN B N 1
ATOM 4648 C CA . ASN B 1 261 ? -10.797 42.243 107.702 1.00 27.00 259 ASN B CA 1
ATOM 4649 C C . ASN B 1 261 ? -9.407 41.797 108.118 1.00 27.45 259 ASN B C 1
ATOM 4650 O O . ASN B 1 261 ? -8.993 40.665 107.861 1.00 29.24 259 ASN B O 1
ATOM 4655 N N . ILE B 1 262 ? -8.689 42.699 108.773 1.00 26.32 260 ILE B N 1
ATOM 4656 C CA . ILE B 1 262 ? -7.345 42.407 109.227 1.00 25.73 260 ILE B CA 1
ATOM 4657 C C . ILE B 1 262 ? -7.253 42.455 110.746 1.00 25.66 260 ILE B C 1
ATOM 4658 O O . ILE B 1 262 ? -7.659 43.429 111.376 1.00 27.06 260 ILE B O 1
ATOM 4663 N N . PRO B 1 263 ? -6.723 41.384 111.352 1.00 24.77 261 PRO B N 1
ATOM 4664 C CA . PRO B 1 263 ? -6.565 41.279 112.804 1.00 24.33 261 PRO B CA 1
ATOM 4665 C C . PRO B 1 263 ? -5.829 42.490 113.370 1.00 25.06 261 PRO B C 1
ATOM 4666 O O . PRO B 1 263 ? -4.784 42.889 112.846 1.00 24.59 261 PRO B O 1
ATOM 4670 N N . PHE B 1 264 ? -6.378 43.065 114.438 1.00 24.31 262 PHE B N 1
ATOM 4671 C CA . PHE B 1 264 ? -5.783 44.225 115.103 1.00 22.79 262 PHE B CA 1
ATOM 4672 C C . PHE B 1 264 ? -5.478 43.824 116.545 1.00 24.09 262 PHE B C 1
ATOM 4673 O O . PHE B 1 264 ? -6.399 43.587 117.334 1.00 24.28 262 PHE B O 1
ATOM 4681 N N . TYR B 1 265 ? -4.195 43.749 116.890 1.00 23.87 263 TYR B N 1
ATOM 4682 C CA . TYR B 1 265 ? -3.793 43.353 118.240 1.00 23.76 263 TYR B CA 1
ATOM 4683 C C . TYR B 1 265 ? -3.100 44.432 119.059 1.00 25.25 263 TYR B C 1
ATOM 4684 O O . TYR B 1 265 ? -2.257 45.170 118.553 1.00 27.50 263 TYR B O 1
ATOM 4693 N N . VAL B 1 266 ? -3.449 44.501 120.338 1.00 24.51 264 VAL B N 1
ATOM 4694 C CA . VAL B 1 266 ? -2.831 45.450 121.244 1.00 24.63 264 VAL B CA 1
ATOM 4695 C C . VAL B 1 266 ? -1.965 44.659 122.218 1.00 26.21 264 VAL B C 1
ATOM 4696 O O . VAL B 1 266 ? -2.478 43.846 122.980 1.00 26.01 264 VAL B O 1
ATOM 4700 N N . ALA B 1 267 ? -0.654 44.894 122.185 1.00 26.84 265 ALA B N 1
ATOM 4701 C CA . ALA B 1 267 ? 0.280 44.206 123.079 1.00 25.21 265 ALA B CA 1
ATOM 4702 C C . ALA B 1 267 ? 0.687 45.150 124.201 1.00 24.18 265 ALA B C 1
ATOM 4703 O O . ALA B 1 267 ? 1.302 46.181 123.954 1.00 24.60 265 ALA B O 1
ATOM 4705 N N . ALA B 1 268 ? 0.351 44.795 125.435 1.00 24.09 266 ALA B N 1
ATOM 4706 C CA . ALA B 1 268 ? 0.684 45.641 126.572 1.00 23.69 266 ALA B CA 1
ATOM 4707 C C . ALA B 1 268 ? 0.664 44.873 127.876 1.00 23.93 266 ALA B C 1
ATOM 4708 O O . ALA B 1 268 ? -0.083 43.907 128.033 1.00 24.19 266 ALA B O 1
ATOM 4710 N N . PRO B 1 269 ? 1.497 45.290 128.834 1.00 23.92 267 PRO B N 1
ATOM 4711 C CA . PRO B 1 269 ? 1.534 44.610 130.126 1.00 24.72 267 PRO B CA 1
ATOM 4712 C C . PRO B 1 269 ? 0.303 45.013 130.932 1.00 25.81 267 PRO B C 1
ATOM 4713 O O . PRO B 1 269 ? -0.294 46.059 130.675 1.00 26.27 267 PRO B O 1
ATOM 4717 N N . VAL B 1 270 ? -0.072 44.181 131.899 1.00 26.81 268 VAL B N 1
ATOM 4718 C CA . VAL B 1 270 ? -1.227 44.456 132.742 1.00 25.70 268 VAL B CA 1
ATOM 4719 C C . VAL B 1 270 ? -1.124 45.834 133.394 1.00 25.71 268 VAL B C 1
ATOM 4720 O O . VAL B 1 270 ? -2.132 46.488 133.622 1.00 25.91 268 VAL B O 1
ATOM 4724 N N . SER B 1 271 ? 0.097 46.272 133.682 1.00 26.24 269 SER B N 1
ATOM 4725 C CA . SER B 1 271 ? 0.319 47.567 134.322 1.00 27.14 269 SER B CA 1
ATOM 4726 C C . SER B 1 271 ? -0.174 48.747 133.494 1.00 27.33 269 SER B C 1
ATOM 4727 O O . SER B 1 271 ? -0.212 49.884 133.971 1.00 27.34 269 SER B O 1
ATOM 4730 N N . THR B 1 272 ? -0.540 48.483 132.248 1.00 28.52 270 THR B N 1
ATOM 4731 C CA . THR B 1 272 ? -1.029 49.543 131.385 1.00 28.96 270 THR B CA 1
ATOM 4732 C C . THR B 1 272 ? -2.544 49.630 131.479 1.00 29.44 270 THR B C 1
ATOM 4733 O O . THR B 1 272 ? -3.150 50.567 130.969 1.00 29.10 270 THR B O 1
ATOM 4737 N N . ILE B 1 273 ? -3.151 48.651 132.146 1.00 29.95 271 ILE B N 1
ATOM 4738 C CA . ILE B 1 273 ? -4.598 48.642 132.333 1.00 31.27 271 ILE B CA 1
ATOM 4739 C C . ILE B 1 273 ? -4.937 49.487 133.557 1.00 32.04 271 ILE B C 1
ATOM 4740 O O . ILE B 1 273 ? -4.550 49.144 134.671 1.00 33.78 271 ILE B O 1
ATOM 4745 N N . ASP B 1 274 ? -5.651 50.589 133.338 1.00 31.90 272 ASP B N 1
ATOM 4746 C CA . ASP B 1 274 ? -6.066 51.487 134.413 1.00 31.02 272 ASP B CA 1
ATOM 4747 C C . ASP B 1 274 ? -7.334 50.894 135.029 1.00 30.59 272 ASP B C 1
ATOM 4748 O O . ASP B 1 274 ? -8.386 50.868 134.393 1.00 32.40 272 ASP B O 1
ATOM 4753 N N . PRO B 1 275 ? -7.252 50.419 136.279 1.00 28.84 273 PRO B N 1
ATOM 4754 C CA . PRO B 1 275 ? -8.384 49.813 136.992 1.00 27.14 273 PRO B CA 1
ATOM 4755 C C . PRO B 1 275 ? -9.423 50.796 137.531 1.00 27.55 273 PRO B C 1
ATOM 4756 O O . PRO B 1 275 ? -10.478 50.388 138.010 1.00 25.68 273 PRO B O 1
ATOM 4760 N N . THR B 1 276 ? -9.130 52.088 137.451 1.00 27.97 274 THR B N 1
ATOM 4761 C CA . THR B 1 276 ? -10.045 53.090 137.975 1.00 26.63 274 THR B CA 1
ATOM 4762 C C . THR B 1 276 ? -11.031 53.647 136.954 1.00 27.11 274 THR B C 1
ATOM 4763 O O . THR B 1 276 ? -11.925 54.412 137.310 1.00 29.57 274 THR B O 1
ATOM 4767 N N . ILE B 1 277 ? -10.882 53.268 135.691 1.00 25.99 275 ILE B N 1
ATOM 4768 C CA . ILE B 1 277 ? -11.788 53.771 134.662 1.00 25.45 275 ILE B CA 1
ATOM 4769 C C . ILE B 1 277 ? -12.603 52.668 134.008 1.00 27.73 275 ILE B C 1
ATOM 4770 O O . ILE B 1 277 ? -12.176 51.517 133.932 1.00 28.55 275 ILE B O 1
ATOM 4775 N N . ARG B 1 278 ? -13.786 53.025 133.532 1.00 29.70 276 ARG B N 1
ATOM 4776 C CA . ARG B 1 278 ? -14.647 52.040 132.911 1.00 31.15 276 ARG B CA 1
ATOM 4777 C C . ARG B 1 278 ? -14.516 52.012 131.402 1.00 29.66 276 ARG B C 1
ATOM 4778 O O . ARG B 1 278 ? -14.453 50.939 130.822 1.00 27.92 276 ARG B O 1
ATOM 4786 N N . SER B 1 279 ? -14.454 53.182 130.771 1.00 28.12 277 SER B N 1
ATOM 4787 C CA . SER B 1 279 ? -14.335 53.260 129.317 1.00 26.93 277 SER B CA 1
ATOM 4788 C C . SER B 1 279 ? -13.178 54.151 128.877 1.00 27.41 277 SER B C 1
ATOM 4789 O O . SER B 1 279 ? -12.525 54.786 129.697 1.00 27.38 277 SER B O 1
ATOM 4792 N N . GLY B 1 280 ? -12.951 54.214 127.569 1.00 27.36 278 GLY B N 1
ATOM 4793 C CA . GLY B 1 280 ? -11.866 55.016 127.039 1.00 27.81 278 GLY B CA 1
ATOM 4794 C C . GLY B 1 280 ? -12.073 56.518 127.035 1.00 29.00 278 GLY B C 1
ATOM 4795 O O . GLY B 1 280 ? -11.128 57.272 126.802 1.00 30.83 278 GLY B O 1
ATOM 4796 N N . GLU B 1 281 ? -13.293 56.971 127.287 1.00 29.62 279 GLU B N 1
ATOM 4797 C CA . GLU B 1 281 ? -13.562 58.402 127.300 1.00 29.12 279 GLU B CA 1
ATOM 4798 C C . GLU B 1 281 ? -13.040 59.065 128.568 1.00 28.15 279 GLU B C 1
ATOM 4799 O O . GLU B 1 281 ? -13.023 60.291 128.687 1.00 27.09 279 GLU B O 1
ATOM 4805 N N . GLU B 1 282 ? -12.590 58.241 129.505 1.00 27.70 280 GLU B N 1
ATOM 4806 C CA . GLU B 1 282 ? -12.049 58.719 130.770 1.00 25.92 280 GLU B CA 1
ATOM 4807 C C . GLU B 1 282 ? -10.525 58.851 130.721 1.00 25.71 280 GLU B C 1
ATOM 4808 O O . GLU B 1 282 ? -9.914 59.261 131.705 1.00 28.07 280 GLU B O 1
ATOM 4814 N N . ILE B 1 283 ? -9.914 58.507 129.587 1.00 22.72 281 ILE B N 1
ATOM 4815 C CA . ILE B 1 283 ? -8.459 58.582 129.448 1.00 20.62 281 ILE B CA 1
ATOM 4816 C C . ILE B 1 283 ? -7.985 59.973 129.043 1.00 20.86 281 ILE B C 1
ATOM 4817 O O . ILE B 1 283 ? -8.387 60.496 127.999 1.00 22.18 281 ILE B O 1
ATOM 4822 N N . PRO B 1 284 ? -7.105 60.585 129.854 1.00 19.73 282 PRO B N 1
ATOM 4823 C CA . PRO B 1 284 ? -6.598 61.921 129.529 1.00 19.43 282 PRO B CA 1
ATOM 4824 C C . PRO B 1 284 ? -5.773 61.828 128.251 1.00 21.29 282 PRO B C 1
ATOM 4825 O O . PRO B 1 284 ? -5.028 60.863 128.057 1.00 20.41 282 PRO B O 1
ATOM 4829 N N . ILE B 1 285 ? -5.907 62.824 127.382 1.00 22.47 283 ILE B N 1
ATOM 4830 C CA . ILE B 1 285 ? -5.159 62.838 126.131 1.00 22.63 283 ILE B CA 1
ATOM 4831 C C . ILE B 1 285 ? -4.195 64.017 126.098 1.00 23.01 283 ILE B C 1
ATOM 4832 O O . ILE B 1 285 ? -4.609 65.178 126.090 1.00 25.03 283 ILE B O 1
ATOM 4837 N N . GLU B 1 286 ? -2.905 63.703 126.072 1.00 22.78 284 GLU B N 1
ATOM 4838 C CA . GLU B 1 286 ? -1.853 64.712 126.046 1.00 23.09 284 GLU B CA 1
ATOM 4839 C C . GLU B 1 286 ? -1.831 65.560 124.778 1.00 24.30 284 GLU B C 1
ATOM 4840 O O . GLU B 1 286 ? -1.997 65.055 123.667 1.00 24.31 284 GLU B O 1
ATOM 4846 N N . GLU B 1 287 ? -1.638 66.861 124.967 1.00 25.53 285 GLU B N 1
ATOM 4847 C CA . GLU B 1 287 ? -1.533 67.815 123.869 1.00 26.59 285 GLU B CA 1
ATOM 4848 C C . GLU B 1 287 ? -0.136 68.388 124.003 1.00 27.18 285 GLU B C 1
ATOM 4849 O O . GLU B 1 287 ? 0.169 69.049 124.997 1.00 27.26 285 GLU B O 1
ATOM 4855 N N . ARG B 1 288 ? 0.718 68.142 123.018 1.00 27.81 286 ARG B N 1
ATOM 4856 C CA . ARG B 1 288 ? 2.075 68.659 123.096 1.00 27.66 286 ARG B CA 1
ATOM 4857 C C . ARG B 1 288 ? 2.290 69.947 122.316 1.00 27.03 286 ARG B C 1
ATOM 4858 O O . ARG B 1 288 ? 1.375 70.460 121.665 1.00 25.99 286 ARG B O 1
ATOM 4866 N N . ARG B 1 289 ? 3.512 70.466 122.405 1.00 28.24 287 ARG B N 1
ATOM 4867 C CA . ARG B 1 289 ? 3.904 71.715 121.757 1.00 29.07 287 ARG B CA 1
ATOM 4868 C C . ARG B 1 289 ? 3.677 71.752 120.252 1.00 27.90 287 ARG B C 1
ATOM 4869 O O . ARG B 1 289 ? 3.858 70.753 119.556 1.00 26.77 287 ARG B O 1
ATOM 4877 N N . PRO B 1 290 ? 3.300 72.926 119.729 1.00 27.26 288 PRO B N 1
ATOM 4878 C CA . PRO B 1 290 ? 3.034 73.162 118.306 1.00 26.74 288 PRO B CA 1
ATOM 4879 C C . PRO B 1 290 ? 4.255 72.929 117.414 1.00 26.12 288 PRO B C 1
ATOM 4880 O O . PRO B 1 290 ? 4.118 72.624 116.231 1.00 27.42 288 PRO B O 1
ATOM 4884 N N . GLU B 1 291 ? 5.444 73.089 117.983 1.00 25.27 289 GLU B N 1
ATOM 4885 C CA . GLU B 1 291 ? 6.690 72.901 117.246 1.00 26.24 289 GLU B CA 1
ATOM 4886 C C . GLU B 1 291 ? 6.770 71.522 116.592 1.00 25.23 289 GLU B C 1
ATOM 4887 O O . GLU B 1 291 ? 7.126 71.399 115.423 1.00 24.38 289 GLU B O 1
ATOM 4893 N N . GLU B 1 292 ? 6.433 70.490 117.358 1.00 23.50 290 GLU B N 1
ATOM 4894 C CA . GLU B 1 292 ? 6.473 69.119 116.876 1.00 22.55 290 GLU B CA 1
ATOM 4895 C C . GLU B 1 292 ? 5.792 68.934 115.529 1.00 23.16 290 GLU B C 1
ATOM 4896 O O . GLU B 1 292 ? 6.194 68.085 114.742 1.00 23.17 290 GLU B O 1
ATOM 4902 N N . VAL B 1 293 ? 4.757 69.723 115.264 1.00 24.24 291 VAL B N 1
ATOM 4903 C CA . VAL B 1 293 ? 4.024 69.615 114.005 1.00 25.39 291 VAL B CA 1
ATOM 4904 C C . VAL B 1 293 ? 4.610 70.489 112.903 1.00 26.06 291 VAL B C 1
ATOM 4905 O O . VAL B 1 293 ? 4.752 70.056 111.762 1.00 23.65 291 VAL B O 1
ATOM 4909 N N . THR B 1 294 ? 4.940 71.726 113.257 1.00 28.27 292 THR B N 1
ATOM 4910 C CA . THR B 1 294 ? 5.487 72.682 112.303 1.00 31.04 292 THR B CA 1
ATOM 4911 C C . THR B 1 294 ? 6.942 72.404 111.913 1.00 31.99 292 THR B C 1
ATOM 4912 O O . THR B 1 294 ? 7.463 73.002 110.980 1.00 32.20 292 THR B O 1
ATOM 4916 N N . HIS B 1 295 ? 7.592 71.495 112.629 1.00 34.89 293 HIS B N 1
ATOM 4917 C CA . HIS B 1 295 ? 8.983 71.137 112.348 1.00 38.89 293 HIS B CA 1
ATOM 4918 C C . HIS B 1 295 ? 9.072 69.631 112.140 1.00 40.79 293 HIS B C 1
ATOM 4919 O O . HIS B 1 295 ? 8.126 68.903 112.424 1.00 40.68 293 HIS B O 1
ATOM 4926 N N . CYS B 1 296 ? 10.212 69.165 111.646 1.00 44.13 294 CYS B N 1
ATOM 4927 C CA . CYS B 1 296 ? 10.412 67.738 111.450 1.00 46.95 294 CYS B CA 1
ATOM 4928 C C . CYS B 1 296 ? 11.881 67.374 111.593 1.00 48.66 294 CYS B C 1
ATOM 4929 O O . CYS B 1 296 ? 12.614 67.287 110.607 1.00 48.71 294 CYS B O 1
ATOM 4932 N N . GLY B 1 297 ? 12.310 67.162 112.830 1.00 50.29 295 GLY B N 1
ATOM 4933 C CA . GLY B 1 297 ? 13.695 66.806 113.064 1.00 51.59 295 GLY B CA 1
ATOM 4934 C C . GLY B 1 297 ? 14.616 68.010 113.054 1.00 51.88 295 GLY B C 1
ATOM 4935 O O . GLY B 1 297 ? 15.831 67.874 112.879 1.00 51.88 295 GLY B O 1
ATOM 4936 N N . GLY B 1 298 ? 14.042 69.195 113.232 1.00 51.16 296 GLY B N 1
ATOM 4937 C CA . GLY B 1 298 ? 14.857 70.396 113.262 1.00 49.72 296 GLY B CA 1
ATOM 4938 C C . GLY B 1 298 ? 14.384 71.527 112.375 1.00 47.60 296 GLY B C 1
ATOM 4939 O O . GLY B 1 298 ? 14.270 72.667 112.823 1.00 46.10 296 GLY B O 1
ATOM 4940 N N . ASN B 1 299 ? 14.112 71.218 111.115 1.00 46.21 297 ASN B N 1
ATOM 4941 C CA . ASN B 1 299 ? 13.664 72.235 110.181 1.00 44.55 297 ASN B CA 1
ATOM 4942 C C . ASN B 1 299 ? 12.173 72.490 110.252 1.00 42.83 297 ASN B C 1
ATOM 4943 O O . ASN B 1 299 ? 11.378 71.567 110.440 1.00 44.24 297 ASN B O 1
ATOM 4948 N N . ARG B 1 300 ? 11.805 73.758 110.109 1.00 39.92 298 ARG B N 1
ATOM 4949 C CA . ARG B 1 300 ? 10.408 74.160 110.115 1.00 36.26 298 ARG B CA 1
ATOM 4950 C C . ARG B 1 300 ? 9.896 73.792 108.725 1.00 34.95 298 ARG B C 1
ATOM 4951 O O . ARG B 1 300 ? 10.524 74.122 107.722 1.00 35.12 298 ARG B O 1
ATOM 4959 N N . ILE B 1 301 ? 8.769 73.096 108.667 1.00 33.19 299 ILE B N 1
ATOM 4960 C CA . ILE B 1 301 ? 8.200 72.671 107.395 1.00 31.51 299 ILE B CA 1
ATOM 4961 C C . ILE B 1 301 ? 6.956 73.457 107.007 1.00 31.02 299 ILE B C 1
ATOM 4962 O O . ILE B 1 301 ? 6.667 73.631 105.829 1.00 28.97 299 ILE B O 1
ATOM 4967 N N . ALA B 1 302 ? 6.220 73.929 108.005 1.00 31.94 300 ALA B N 1
ATOM 4968 C CA . ALA B 1 302 ? 5.006 74.692 107.756 1.00 31.65 300 ALA B CA 1
ATOM 4969 C C . ALA B 1 302 ? 5.320 76.179 107.754 1.00 31.99 300 ALA B C 1
ATOM 4970 O O . ALA B 1 302 ? 6.368 76.602 108.245 1.00 31.41 300 ALA B O 1
ATOM 4972 N N . PRO B 1 303 ? 4.410 76.994 107.198 1.00 32.01 301 PRO B N 1
ATOM 4973 C CA . PRO B 1 303 ? 4.606 78.444 107.140 1.00 32.36 301 PRO B CA 1
ATOM 4974 C C . PRO B 1 303 ? 4.746 79.024 108.535 1.00 33.75 301 PRO B C 1
ATOM 4975 O O . PRO B 1 303 ? 4.326 78.414 109.518 1.00 34.03 301 PRO B O 1
ATOM 4979 N N . GLU B 1 304 ? 5.331 80.212 108.609 1.00 35.59 302 GLU B N 1
ATOM 4980 C CA . GLU B 1 304 ? 5.549 80.892 109.876 1.00 35.86 302 GLU B CA 1
ATOM 4981 C C . GLU B 1 304 ? 4.228 81.455 110.408 1.00 35.86 302 GLU B C 1
ATOM 4982 O O . GLU B 1 304 ? 3.516 82.162 109.696 1.00 36.14 302 GLU B O 1
ATOM 4988 N N . GLY B 1 305 ? 3.899 81.123 111.654 1.00 34.48 303 GLY B N 1
ATOM 4989 C CA . GLY B 1 305 ? 2.668 81.613 112.255 1.00 33.45 303 GLY B CA 1
ATOM 4990 C C . GLY B 1 305 ? 1.415 80.813 111.929 1.00 33.77 303 GLY B C 1
ATOM 4991 O O . GLY B 1 305 ? 0.301 81.336 111.998 1.00 33.66 303 GLY B O 1
ATOM 4992 N N . VAL B 1 306 ? 1.584 79.544 111.576 1.00 33.02 304 VAL B N 1
ATOM 4993 C CA . VAL B 1 306 ? 0.446 78.693 111.246 1.00 30.41 304 VAL B CA 1
ATOM 4994 C C . VAL B 1 306 ? -0.167 78.076 112.500 1.00 29.11 304 VAL B C 1
ATOM 4995 O O . VAL B 1 306 ? 0.510 77.883 113.510 1.00 26.85 304 VAL B O 1
ATOM 4999 N N . LYS B 1 307 ? -1.460 77.781 112.434 1.00 28.17 305 LYS B N 1
ATOM 5000 C CA . LYS B 1 307 ? -2.148 77.162 113.556 1.00 26.41 305 LYS B CA 1
ATOM 5001 C C . LYS B 1 307 ? -2.138 75.660 113.354 1.00 24.22 305 LYS B C 1
ATOM 5002 O O . LYS B 1 307 ? -2.182 75.179 112.224 1.00 22.78 305 LYS B O 1
ATOM 5008 N N . VAL B 1 308 ? -2.070 74.918 114.452 1.00 22.47 306 VAL B N 1
ATOM 5009 C CA . VAL B 1 308 ? -2.073 73.471 114.372 1.00 19.92 306 VAL B CA 1
ATOM 5010 C C . VAL B 1 308 ? -2.742 72.873 115.587 1.00 19.63 306 VAL B C 1
ATOM 5011 O O . VAL B 1 308 ? -3.172 73.580 116.489 1.00 19.61 306 VAL B O 1
ATOM 5015 N N . LEU B 1 309 ? -2.833 71.552 115.580 1.00 19.88 307 LEU B N 1
ATOM 5016 C CA . LEU B 1 309 ? -3.393 70.789 116.678 1.00 18.80 307 LEU B CA 1
ATOM 5017 C C . LEU B 1 309 ? -2.356 69.696 116.874 1.00 18.93 307 LEU B C 1
ATOM 5018 O O . LEU B 1 309 ? -1.678 69.310 115.917 1.00 16.80 307 LEU B O 1
ATOM 5023 N N . ASN B 1 310 ? -2.201 69.203 118.096 1.00 18.75 308 ASN B N 1
ATOM 5024 C CA . ASN B 1 310 ? -1.210 68.164 118.297 1.00 19.91 308 ASN B CA 1
ATOM 5025 C C . ASN B 1 310 ? -1.500 67.153 119.395 1.00 19.38 308 ASN B C 1
ATOM 5026 O O . ASN B 1 310 ? -0.831 67.128 120.426 1.00 19.74 308 ASN B O 1
ATOM 5031 N N . PRO B 1 311 ? -2.512 66.299 119.184 1.00 19.51 309 PRO B N 1
ATOM 5032 C CA . PRO B 1 311 ? -2.839 65.290 120.194 1.00 18.88 309 PRO B CA 1
ATOM 5033 C C . PRO B 1 311 ? -1.741 64.230 120.084 1.00 18.50 309 PRO B C 1
ATOM 5034 O O . PRO B 1 311 ? -1.335 63.872 118.981 1.00 19.76 309 PRO B O 1
ATOM 5038 N N . ALA B 1 312 ? -1.262 63.730 121.212 1.00 17.25 310 ALA B N 1
ATOM 5039 C CA . ALA B 1 312 ? -0.208 62.732 121.182 1.00 17.26 310 ALA B CA 1
ATOM 5040 C C . ALA B 1 312 ? -0.754 61.312 121.227 1.00 17.99 310 ALA B C 1
ATOM 5041 O O . ALA B 1 312 ? -0.003 60.353 121.084 1.00 17.13 310 ALA B O 1
ATOM 5043 N N . PHE B 1 313 ? -2.060 61.174 121.433 1.00 17.92 311 PHE B N 1
ATOM 5044 C CA . PHE B 1 313 ? -2.680 59.851 121.498 1.00 17.71 311 PHE B CA 1
ATOM 5045 C C . PHE B 1 313 ? -4.135 59.937 121.069 1.00 19.01 311 PHE B C 1
ATOM 5046 O O . PHE B 1 313 ? -4.720 61.016 121.072 1.00 19.61 311 PHE B O 1
ATOM 5054 N N . ASP B 1 314 ? -4.711 58.803 120.681 1.00 19.48 312 ASP B N 1
ATOM 5055 C CA . ASP B 1 314 ? -6.133 58.752 120.351 1.00 19.19 312 ASP B CA 1
ATOM 5056 C C . ASP B 1 314 ? -6.659 57.513 121.054 1.00 19.54 312 ASP B C 1
ATOM 5057 O O . ASP B 1 314 ? -5.877 56.750 121.625 1.00 21.11 312 ASP B O 1
ATOM 5062 N N . VAL B 1 315 ? -7.971 57.316 121.049 1.00 19.27 313 VAL B N 1
ATOM 5063 C CA . VAL B 1 315 ? -8.535 56.154 121.721 1.00 17.47 313 VAL B CA 1
ATOM 5064 C C . VAL B 1 315 ? -9.273 55.223 120.774 1.00 18.54 313 VAL B C 1
ATOM 5065 O O . VAL B 1 315 ? -10.094 55.652 119.967 1.00 18.75 313 VAL B O 1
ATOM 5069 N N . THR B 1 316 ? -8.978 53.937 120.894 1.00 17.86 314 THR B N 1
ATOM 5070 C CA . THR B 1 316 ? -9.598 52.925 120.058 1.00 18.23 314 THR B CA 1
ATOM 5071 C C . THR B 1 316 ? -10.620 52.122 120.856 1.00 18.23 314 THR B C 1
ATOM 5072 O O . THR B 1 316 ? -10.263 51.426 121.815 1.00 17.04 314 THR B O 1
ATOM 5076 N N . GLU B 1 317 ? -11.890 52.225 120.466 1.00 18.35 315 GLU B N 1
ATOM 5077 C CA . GLU B 1 317 ? -12.952 51.498 121.156 1.00 18.84 315 GLU B CA 1
ATOM 5078 C C . GLU B 1 317 ? -12.633 50.014 121.104 1.00 19.20 315 GLU B C 1
ATOM 5079 O O . GLU B 1 317 ? -12.099 49.531 120.110 1.00 20.60 315 GLU B O 1
ATOM 5085 N N . ASN B 1 318 ? -12.964 49.291 122.169 1.00 18.42 316 ASN B N 1
ATOM 5086 C CA . ASN B 1 318 ? -12.655 47.870 122.242 1.00 19.46 316 ASN B CA 1
ATOM 5087 C C . ASN B 1 318 ? -13.241 47.016 121.129 1.00 18.80 316 ASN B C 1
ATOM 5088 O O . ASN B 1 318 ? -12.672 45.990 120.778 1.00 19.69 316 ASN B O 1
ATOM 5093 N N . THR B 1 319 ? -14.370 47.438 120.574 1.00 20.14 317 THR B N 1
ATOM 5094 C CA . THR B 1 319 ? -15.025 46.680 119.519 1.00 21.05 317 THR B CA 1
ATOM 5095 C C . THR B 1 319 ? -14.238 46.630 118.219 1.00 23.20 317 THR B C 1
ATOM 5096 O O . THR B 1 319 ? -14.635 45.939 117.289 1.00 26.17 317 THR B O 1
ATOM 5100 N N . LEU B 1 320 ? -13.132 47.364 118.150 1.00 22.83 318 LEU B N 1
ATOM 5101 C CA . LEU B 1 320 ? -12.296 47.379 116.955 1.00 23.12 318 LEU B CA 1
ATOM 5102 C C . LEU B 1 320 ? -11.016 46.595 117.213 1.00 24.56 318 LEU B C 1
ATOM 5103 O O . LEU B 1 320 ? -10.136 46.522 116.353 1.00 26.74 318 LEU B O 1
ATOM 5108 N N . ILE B 1 321 ? -10.913 46.014 118.402 1.00 24.37 319 ILE B N 1
ATOM 5109 C CA . ILE B 1 321 ? -9.733 45.249 118.777 1.00 24.10 319 ILE B CA 1
ATOM 5110 C C . ILE B 1 321 ? -10.027 43.758 118.784 1.00 27.07 319 ILE B C 1
ATOM 5111 O O . ILE B 1 321 ? -11.018 43.309 119.359 1.00 31.68 319 ILE B O 1
ATOM 5116 N N . THR B 1 322 ? -9.148 42.992 118.153 1.00 26.94 320 THR B N 1
ATOM 5117 C CA . THR B 1 322 ? -9.306 41.556 118.083 1.00 25.10 320 THR B CA 1
ATOM 5118 C C . THR B 1 322 ? -8.926 40.914 119.409 1.00 26.04 320 THR B C 1
ATOM 5119 O O . THR B 1 322 ? -9.593 39.993 119.880 1.00 26.36 320 THR B O 1
ATOM 5123 N N . ALA B 1 323 ? -7.850 41.402 120.011 1.00 27.35 321 ALA B N 1
ATOM 5124 C CA . ALA B 1 323 ? -7.388 40.846 121.273 1.00 29.00 321 ALA B CA 1
ATOM 5125 C C . ALA B 1 323 ? -6.314 41.697 121.916 1.00 30.06 321 ALA B C 1
ATOM 5126 O O . ALA B 1 323 ? -5.677 42.521 121.263 1.00 31.58 321 ALA B O 1
ATOM 5128 N N . ILE B 1 324 ? -6.113 41.483 123.207 1.00 30.47 322 ILE B N 1
ATOM 5129 C CA . ILE B 1 324 ? -5.103 42.218 123.946 1.00 30.31 322 ILE B CA 1
ATOM 5130 C C . ILE B 1 324 ? -4.092 41.201 124.473 1.00 30.68 322 ILE B C 1
ATOM 5131 O O . ILE B 1 324 ? -4.451 40.287 125.211 1.00 32.46 322 ILE B O 1
ATOM 5136 N N . ILE B 1 325 ? -2.834 41.351 124.064 1.00 30.01 323 ILE B N 1
ATOM 5137 C CA . ILE B 1 325 ? -1.778 40.436 124.475 1.00 30.43 323 ILE B CA 1
ATOM 5138 C C . ILE B 1 325 ? -1.134 40.854 125.787 1.00 31.94 323 ILE B C 1
ATOM 5139 O O . ILE B 1 325 ? -0.523 41.913 125.893 1.00 33.36 323 ILE B O 1
ATOM 5144 N N . THR B 1 326 ? -1.260 39.984 126.778 1.00 33.24 324 THR B N 1
ATOM 5145 C CA . THR B 1 326 ? -0.743 40.233 128.115 1.00 35.13 324 THR B CA 1
ATOM 5146 C C . THR B 1 326 ? 0.265 39.179 128.559 1.00 35.82 324 THR B C 1
ATOM 5147 O O . THR B 1 326 ? 0.335 38.096 127.982 1.00 36.20 324 THR B O 1
ATOM 5151 N N . GLU B 1 327 ? 1.043 39.505 129.588 1.00 36.54 325 GLU B N 1
ATOM 5152 C CA . GLU B 1 327 ? 2.024 38.572 130.123 1.00 37.85 325 GLU B CA 1
ATOM 5153 C C . GLU B 1 327 ? 1.275 37.491 130.886 1.00 38.72 325 GLU B C 1
ATOM 5154 O O . GLU B 1 327 ? 1.874 36.552 131.403 1.00 40.41 325 GLU B O 1
ATOM 5160 N N . LYS B 1 328 ? -0.042 37.641 130.964 1.00 38.99 326 LYS B N 1
ATOM 5161 C CA . LYS B 1 328 ? -0.875 36.680 131.666 1.00 39.04 326 LYS B CA 1
ATOM 5162 C C . LYS B 1 328 ? -1.845 35.981 130.733 1.00 37.81 326 LYS B C 1
ATOM 5163 O O . LYS B 1 328 ? -2.697 35.217 131.179 1.00 38.44 326 LYS B O 1
ATOM 5169 N N . GLY B 1 329 ? -1.714 36.248 129.437 1.00 36.63 327 GLY B N 1
ATOM 5170 C CA . GLY B 1 329 ? -2.589 35.616 128.468 1.00 34.99 327 GLY B CA 1
ATOM 5171 C C . GLY B 1 329 ? -3.193 36.550 127.435 1.00 34.33 327 GLY B C 1
ATOM 5172 O O . GLY B 1 329 ? -3.080 37.773 127.535 1.00 32.82 327 GLY B O 1
ATOM 5173 N N . VAL B 1 330 ? -3.841 35.957 126.437 1.00 32.48 328 VAL B N 1
ATOM 5174 C CA . VAL B 1 330 ? -4.479 36.713 125.369 1.00 30.98 328 VAL B CA 1
ATOM 5175 C C . VAL B 1 330 ? -5.937 36.973 125.728 1.00 31.82 328 VAL B C 1
ATOM 5176 O O . VAL B 1 330 ? -6.744 36.045 125.795 1.00 32.70 328 VAL B O 1
ATOM 5180 N N . ILE B 1 331 ? -6.266 38.239 125.962 1.00 30.63 329 ILE B N 1
ATOM 5181 C CA . ILE B 1 331 ? -7.622 38.619 126.319 1.00 29.37 329 ILE B CA 1
ATOM 5182 C C . ILE B 1 331 ? -8.461 38.852 125.065 1.00 30.41 329 ILE B C 1
ATOM 5183 O O . ILE B 1 331 ? -8.021 39.501 124.116 1.00 30.41 329 ILE B O 1
ATOM 5188 N N . ARG B 1 332 ? -9.674 38.311 125.069 1.00 30.87 330 ARG B N 1
ATOM 5189 C CA . ARG B 1 332 ? -10.576 38.442 123.935 1.00 31.33 330 ARG B CA 1
ATOM 5190 C C . ARG B 1 332 ? -11.956 38.845 124.429 1.00 31.20 330 ARG B C 1
ATOM 5191 O O . ARG B 1 332 ? -12.229 38.786 125.623 1.00 32.23 330 ARG B O 1
ATOM 5199 N N . PRO B 1 333 ? -12.841 39.277 123.518 1.00 30.55 331 PRO B N 1
ATOM 5200 C CA . PRO B 1 333 ? -14.198 39.682 123.910 1.00 30.19 331 PRO B CA 1
ATOM 5201 C C . PRO B 1 333 ? -14.916 38.535 124.631 1.00 30.24 331 PRO B C 1
ATOM 5202 O O . PRO B 1 333 ? -14.759 37.377 124.255 1.00 29.87 331 PRO B O 1
ATOM 5206 N N . PRO B 1 334 ? -15.717 38.840 125.671 1.00 30.73 332 PRO B N 1
ATOM 5207 C CA . PRO B 1 334 ? -16.022 40.160 126.243 1.00 31.59 332 PRO B CA 1
ATOM 5208 C C . PRO B 1 334 ? -14.869 40.703 127.087 1.00 32.27 332 PRO B C 1
ATOM 5209 O O . PRO B 1 334 ? -14.509 40.114 128.103 1.00 32.78 332 PRO B O 1
ATOM 5213 N N . PHE B 1 335 ? -14.304 41.832 126.670 1.00 33.80 333 PHE B N 1
ATOM 5214 C CA . PHE B 1 335 ? -13.185 42.442 127.385 1.00 34.31 333 PHE B CA 1
ATOM 5215 C C . PHE B 1 335 ? -13.484 42.799 128.839 1.00 35.43 333 PHE B C 1
ATOM 5216 O O . PHE B 1 335 ? -12.806 42.336 129.753 1.00 35.08 333 PHE B O 1
ATOM 5224 N N . GLU B 1 336 ? -14.495 43.628 129.054 1.00 38.32 334 GLU B N 1
ATOM 5225 C CA . GLU B 1 336 ? -14.856 44.039 130.403 1.00 40.61 334 GLU B CA 1
ATOM 5226 C C . GLU B 1 336 ? -14.997 42.822 131.304 1.00 41.51 334 GLU B C 1
ATOM 5227 O O . GLU B 1 336 ? -14.635 42.857 132.478 1.00 42.80 334 GLU B O 1
ATOM 5233 N N . GLU B 1 337 ? -15.519 41.742 130.739 1.00 42.22 335 GLU B N 1
ATOM 5234 C CA . GLU B 1 337 ? -15.723 40.513 131.486 1.00 44.02 335 GLU B CA 1
ATOM 5235 C C . GLU B 1 337 ? -14.421 39.756 131.736 1.00 43.78 335 GLU B C 1
ATOM 5236 O O . GLU B 1 337 ? -14.160 39.302 132.848 1.00 44.86 335 GLU B O 1
ATOM 5242 N N . ASN B 1 338 ? -13.592 39.633 130.709 1.00 43.64 336 ASN B N 1
ATOM 5243 C CA . ASN B 1 338 ? -12.336 38.916 130.852 1.00 44.00 336 ASN B CA 1
ATOM 5244 C C . ASN B 1 338 ? -11.230 39.696 131.551 1.00 44.45 336 ASN B C 1
ATOM 5245 O O . ASN B 1 338 ? -10.474 39.127 132.337 1.00 45.25 336 ASN B O 1
ATOM 5250 N N . ILE B 1 339 ? -11.126 40.993 131.275 1.00 44.47 337 ILE B N 1
ATOM 5251 C CA . ILE B 1 339 ? -10.090 41.800 131.910 1.00 43.87 337 ILE B CA 1
ATOM 5252 C C . ILE B 1 339 ? -10.264 41.767 133.422 1.00 44.60 337 ILE B C 1
ATOM 5253 O O . ILE B 1 339 ? -9.287 41.767 134.167 1.00 43.29 337 ILE B O 1
ATOM 5258 N N . LYS B 1 340 ? -11.514 41.727 133.868 1.00 46.75 338 LYS B N 1
ATOM 5259 C CA . LYS B 1 340 ? -11.816 41.677 135.295 1.00 49.18 338 LYS B CA 1
ATOM 5260 C C . LYS B 1 340 ? -11.273 40.379 135.902 1.00 50.49 338 LYS B C 1
ATOM 5261 O O . LYS B 1 340 ? -10.907 40.335 137.077 1.00 50.82 338 LYS B O 1
ATOM 5267 N N . LYS B 1 341 ? -11.219 39.328 135.088 1.00 51.08 339 LYS B N 1
ATOM 5268 C CA . LYS B 1 341 ? -10.723 38.027 135.527 1.00 51.56 339 LYS B CA 1
ATOM 5269 C C . LYS B 1 341 ? -9.207 38.064 135.690 1.00 51.72 339 LYS B C 1
ATOM 5270 O O . LYS B 1 341 ? -8.665 37.612 136.696 1.00 51.80 339 LYS B O 1
ATOM 5276 N N . ILE B 1 342 ? -8.528 38.603 134.685 1.00 51.92 340 ILE B N 1
ATOM 5277 C CA . ILE B 1 342 ? -7.075 38.702 134.692 1.00 51.90 340 ILE B CA 1
ATOM 5278 C C . ILE B 1 342 ? -6.566 39.640 135.784 1.00 52.61 340 ILE B C 1
ATOM 5279 O O . ILE B 1 342 ? -5.567 39.344 136.442 1.00 53.52 340 ILE B O 1
ATOM 5284 N N . LEU B 1 343 ? -7.255 40.763 135.979 1.00 52.99 341 LEU B N 1
ATOM 5285 C CA . LEU B 1 343 ? -6.849 41.737 136.987 1.00 53.26 341 LEU B CA 1
ATOM 5286 C C . LEU B 1 343 ? -6.598 41.124 138.360 1.00 55.24 341 LEU B C 1
ATOM 5287 O O . LEU B 1 343 ? -5.582 41.418 138.997 1.00 56.77 341 LEU B O 1
ATOM 5292 N N . GLU B 1 344 ? -7.516 40.280 138.821 1.00 56.01 342 GLU B N 1
ATOM 5293 C CA . GLU B 1 344 ? -7.345 39.624 140.116 1.00 56.98 342 GLU B CA 1
ATOM 5294 C C . GLU B 1 344 ? -6.235 38.574 139.957 1.00 57.53 342 GLU B C 1
ATOM 5295 O O . GLU B 1 344 ? -6.559 37.355 139.949 1.00 57.67 342 GLU B O 1
ATOM 5309 N N . LYS C 1 4 ? 48.206 45.851 100.470 1.00 48.26 2 LYS C N 1
ATOM 5310 C CA . LYS C 1 4 ? 49.637 46.111 100.581 1.00 43.93 2 LYS C CA 1
ATOM 5311 C C . LYS C 1 4 ? 49.979 47.461 101.218 1.00 41.21 2 LYS C C 1
ATOM 5312 O O . LYS C 1 4 ? 51.145 47.750 101.488 1.00 39.26 2 LYS C O 1
ATOM 5318 N N . LEU C 1 5 ? 48.962 48.285 101.451 1.00 38.93 3 LEU C N 1
ATOM 5319 C CA . LEU C 1 5 ? 49.149 49.602 102.068 1.00 36.91 3 LEU C CA 1
ATOM 5320 C C . LEU C 1 5 ? 47.881 50.017 102.809 1.00 35.55 3 LEU C C 1
ATOM 5321 O O . LEU C 1 5 ? 46.785 49.998 102.246 1.00 33.80 3 LEU C O 1
ATOM 5326 N N . LYS C 1 6 ? 48.037 50.397 104.071 1.00 35.07 4 LYS C N 1
ATOM 5327 C CA . LYS C 1 6 ? 46.894 50.798 104.878 1.00 35.36 4 LYS C CA 1
ATOM 5328 C C . LYS C 1 6 ? 47.241 51.877 105.899 1.00 34.29 4 LYS C C 1
ATOM 5329 O O . LYS C 1 6 ? 47.740 51.576 106.983 1.00 34.21 4 LYS C O 1
ATOM 5335 N N . THR C 1 7 ? 46.989 53.134 105.540 1.00 32.94 5 THR C N 1
ATOM 5336 C CA . THR C 1 7 ? 47.239 54.260 106.440 1.00 31.20 5 THR C CA 1
ATOM 5337 C C . THR C 1 7 ? 45.935 55.029 106.578 1.00 29.58 5 THR C C 1
ATOM 5338 O O . THR C 1 7 ? 44.934 54.683 105.951 1.00 27.58 5 THR C O 1
ATOM 5342 N N . LYS C 1 8 ? 45.944 56.074 107.394 1.00 29.66 6 LYS C N 1
ATOM 5343 C CA . LYS C 1 8 ? 44.739 56.862 107.591 1.00 30.54 6 LYS C CA 1
ATOM 5344 C C . LYS C 1 8 ? 44.364 57.633 106.340 1.00 28.67 6 LYS C C 1
ATOM 5345 O O . LYS C 1 8 ? 43.187 57.875 106.086 1.00 28.71 6 LYS C O 1
ATOM 5351 N N . THR C 1 9 ? 45.371 57.999 105.555 1.00 26.75 7 THR C N 1
ATOM 5352 C CA . THR C 1 9 ? 45.165 58.749 104.328 1.00 25.78 7 THR C CA 1
ATOM 5353 C C . THR C 1 9 ? 44.696 57.885 103.173 1.00 27.86 7 THR C C 1
ATOM 5354 O O . THR C 1 9 ? 43.753 58.243 102.466 1.00 27.09 7 THR C O 1
ATOM 5366 N N . GLU C 1 11 ? 44.592 53.550 101.314 1.00 34.71 9 GLU C N 1
ATOM 5367 C CA . GLU C 1 11 ? 44.685 52.106 101.424 1.00 35.99 9 GLU C CA 1
ATOM 5368 C C . GLU C 1 11 ? 44.742 51.506 100.032 1.00 35.14 9 GLU C C 1
ATOM 5369 O O . GLU C 1 11 ? 43.872 51.774 99.203 1.00 34.81 9 GLU C O 1
ATOM 5375 N N . TRP C 1 12 ? 45.763 50.695 99.775 1.00 34.71 10 TRP C N 1
ATOM 5376 C CA . TRP C 1 12 ? 45.905 50.045 98.477 1.00 34.82 10 TRP C CA 1
ATOM 5377 C C . TRP C 1 12 ? 45.564 48.567 98.638 1.00 35.35 10 TRP C C 1
ATOM 5378 O O . TRP C 1 12 ? 46.287 47.831 99.301 1.00 34.27 10 TRP C O 1
ATOM 5389 N N . SER C 1 13 ? 44.453 48.143 98.039 1.00 37.22 11 SER C N 1
ATOM 5390 C CA . SER C 1 13 ? 44.011 46.752 98.128 1.00 39.54 11 SER C CA 1
ATOM 5391 C C . SER C 1 13 ? 44.598 45.910 97.005 1.00 42.26 11 SER C C 1
ATOM 5392 O O . SER C 1 13 ? 44.288 44.722 96.886 1.00 44.99 11 SER C O 1
ATOM 5395 N N . GLY C 1 14 ? 45.438 46.529 96.181 1.00 42.10 12 GLY C N 1
ATOM 5396 C CA . GLY C 1 14 ? 46.049 45.816 95.075 1.00 41.87 12 GLY C CA 1
ATOM 5397 C C . GLY C 1 14 ? 45.241 45.876 93.790 1.00 42.41 12 GLY C C 1
ATOM 5398 O O . GLY C 1 14 ? 45.723 45.457 92.735 1.00 43.19 12 GLY C O 1
ATOM 5399 N N . ASN C 1 15 ? 44.018 46.399 93.873 1.00 41.83 13 ASN C N 1
ATOM 5400 C CA . ASN C 1 15 ? 43.134 46.509 92.713 1.00 40.41 13 ASN C CA 1
ATOM 5401 C C . ASN C 1 15 ? 42.406 47.849 92.691 1.00 38.99 13 ASN C C 1
ATOM 5402 O O . ASN C 1 15 ? 41.992 48.325 91.635 1.00 39.43 13 ASN C O 1
ATOM 5407 N N . SER C 1 16 ? 42.245 48.448 93.867 1.00 36.94 14 SER C N 1
ATOM 5408 C CA . SER C 1 16 ? 41.568 49.734 93.991 1.00 34.47 14 SER C CA 1
ATOM 5409 C C . SER C 1 16 ? 42.255 50.608 95.034 1.00 31.67 14 SER C C 1
ATOM 5410 O O . SER C 1 16 ? 42.774 50.104 96.027 1.00 31.68 14 SER C O 1
ATOM 5413 N N . LEU C 1 17 ? 42.263 51.917 94.811 1.00 29.32 15 LEU C N 1
ATOM 5414 C CA . LEU C 1 17 ? 42.879 52.829 95.767 1.00 28.44 15 LEU C CA 1
ATOM 5415 C C . LEU C 1 17 ? 41.804 53.452 96.647 1.00 27.86 15 LEU C C 1
ATOM 5416 O O . LEU C 1 17 ? 40.870 54.068 96.147 1.00 28.36 15 LEU C O 1
ATOM 5421 N N . LYS C 1 18 ? 41.939 53.277 97.957 1.00 27.66 16 LYS C N 1
ATOM 5422 C CA . LYS C 1 18 ? 40.980 53.819 98.916 1.00 28.27 16 LYS C CA 1
ATOM 5423 C C . LYS C 1 18 ? 41.513 55.127 99.482 1.00 25.90 16 LYS C C 1
ATOM 5424 O O . LYS C 1 18 ? 42.655 55.196 99.928 1.00 26.82 16 LYS C O 1
ATOM 5430 N N . LEU C 1 19 ? 40.684 56.162 99.476 1.00 24.34 17 LEU C N 1
ATOM 5431 C CA . LEU C 1 19 ? 41.110 57.463 99.974 1.00 24.89 17 LEU C CA 1
ATOM 5432 C C . LEU C 1 19 ? 40.196 57.998 101.065 1.00 26.25 17 LEU C C 1
ATOM 5433 O O . LEU C 1 19 ? 38.970 57.934 100.954 1.00 26.84 17 LEU C O 1
ATOM 5438 N N . LEU C 1 20 ? 40.801 58.522 102.126 1.00 26.83 18 LEU C N 1
ATOM 5439 C CA . LEU C 1 20 ? 40.036 59.092 103.220 1.00 25.50 18 LEU C CA 1
ATOM 5440 C C . LEU C 1 20 ? 39.452 60.372 102.646 1.00 24.28 18 LEU C C 1
ATOM 5441 O O . LEU C 1 20 ? 40.189 61.200 102.112 1.00 22.52 18 LEU C O 1
ATOM 5446 N N . ASP C 1 21 ? 38.131 60.527 102.724 1.00 23.65 19 ASP C N 1
ATOM 5447 C CA . ASP C 1 21 ? 37.508 61.732 102.190 1.00 22.27 19 ASP C CA 1
ATOM 5448 C C . ASP C 1 21 ? 37.860 62.883 103.125 1.00 21.27 19 ASP C C 1
ATOM 5449 O O . ASP C 1 21 ? 37.150 63.157 104.095 1.00 20.11 19 ASP C O 1
ATOM 5454 N N . GLN C 1 22 ? 38.967 63.549 102.823 1.00 20.35 20 GLN C N 1
ATOM 5455 C CA . GLN C 1 22 ? 39.459 64.643 103.642 1.00 21.21 20 GLN C CA 1
ATOM 5456 C C . GLN C 1 22 ? 38.627 65.913 103.657 1.00 22.20 20 GLN C C 1
ATOM 5457 O O . GLN C 1 22 ? 38.967 66.865 104.350 1.00 25.71 20 GLN C O 1
ATOM 5463 N N . ARG C 1 23 ? 37.537 65.943 102.909 1.00 22.91 21 ARG C N 1
ATOM 5464 C CA . ARG C 1 23 ? 36.710 67.136 102.894 1.00 24.86 21 ARG C CA 1
ATOM 5465 C C . ARG C 1 23 ? 35.476 66.986 103.783 1.00 25.78 21 ARG C C 1
ATOM 5466 O O . ARG C 1 23 ? 34.663 67.910 103.887 1.00 25.78 21 ARG C O 1
ATOM 5474 N N . LYS C 1 24 ? 35.344 65.825 104.424 1.00 25.77 22 LYS C N 1
ATOM 5475 C CA . LYS C 1 24 ? 34.218 65.556 105.314 1.00 25.90 22 LYS C CA 1
ATOM 5476 C C . LYS C 1 24 ? 34.644 65.453 106.778 1.00 26.58 22 LYS C C 1
ATOM 5477 O O . LYS C 1 24 ? 33.806 65.425 107.677 1.00 26.73 22 LYS C O 1
ATOM 5483 N N . LEU C 1 25 ? 35.948 65.386 107.020 1.00 26.07 23 LEU C N 1
ATOM 5484 C CA . LEU C 1 25 ? 36.433 65.351 108.388 1.00 27.41 23 LEU C CA 1
ATOM 5485 C C . LEU C 1 25 ? 36.029 66.703 108.982 1.00 29.53 23 LEU C C 1
ATOM 5486 O O . LEU C 1 25 ? 35.708 67.643 108.247 1.00 30.13 23 LEU C O 1
ATOM 5491 N N . PRO C 1 26 ? 36.068 66.831 110.314 1.00 30.86 24 PRO C N 1
ATOM 5492 C CA . PRO C 1 26 ? 36.473 65.773 111.239 1.00 31.97 24 PRO C CA 1
ATOM 5493 C C . PRO C 1 26 ? 35.325 64.989 111.867 1.00 31.99 24 PRO C C 1
ATOM 5494 O O . PRO C 1 26 ? 35.557 64.174 112.748 1.00 33.80 24 PRO C O 1
ATOM 5498 N N . PHE C 1 27 ? 34.098 65.220 111.414 1.00 33.27 25 PHE C N 1
ATOM 5499 C CA . PHE C 1 27 ? 32.946 64.530 111.991 1.00 35.48 25 PHE C CA 1
ATOM 5500 C C . PHE C 1 27 ? 32.485 63.293 111.229 1.00 35.92 25 PHE C C 1
ATOM 5501 O O . PHE C 1 27 ? 31.706 62.490 111.741 1.00 34.95 25 PHE C O 1
ATOM 5509 N N . ILE C 1 28 ? 32.950 63.148 109.998 1.00 38.31 26 ILE C N 1
ATOM 5510 C CA . ILE C 1 28 ? 32.595 61.987 109.201 1.00 40.71 26 ILE C CA 1
ATOM 5511 C C . ILE C 1 28 ? 33.880 61.315 108.744 1.00 42.40 26 ILE C C 1
ATOM 5512 O O . ILE C 1 28 ? 34.829 61.986 108.328 1.00 42.12 26 ILE C O 1
ATOM 5517 N N . GLU C 1 29 ? 33.915 59.990 108.849 1.00 43.46 27 GLU C N 1
ATOM 5518 C CA . GLU C 1 29 ? 35.088 59.223 108.458 1.00 44.48 27 GLU C CA 1
ATOM 5519 C C . GLU C 1 29 ? 34.749 58.136 107.462 1.00 43.83 27 GLU C C 1
ATOM 5520 O O . GLU C 1 29 ? 34.615 56.972 107.836 1.00 43.27 27 GLU C O 1
ATOM 5526 N N . GLU C 1 30 ? 34.596 58.506 106.198 1.00 42.43 28 GLU C N 1
ATOM 5527 C CA . GLU C 1 30 ? 34.312 57.508 105.183 1.00 42.26 28 GLU C CA 1
ATOM 5528 C C . GLU C 1 30 ? 35.399 57.536 104.112 1.00 40.56 28 GLU C C 1
ATOM 5529 O O . GLU C 1 30 ? 36.116 58.524 103.968 1.00 40.62 28 GLU C O 1
ATOM 5535 N N . TYR C 1 31 ? 35.539 56.429 103.391 1.00 39.58 29 TYR C N 1
ATOM 5536 C CA . TYR C 1 31 ? 36.555 56.308 102.351 1.00 37.12 29 TYR C CA 1
ATOM 5537 C C . TYR C 1 31 ? 35.960 56.243 100.956 1.00 35.87 29 TYR C C 1
ATOM 5538 O O . TYR C 1 31 ? 34.954 55.571 100.731 1.00 36.59 29 TYR C O 1
ATOM 5547 N N . VAL C 1 32 ? 36.585 56.960 100.028 1.00 33.57 30 VAL C N 1
ATOM 5548 C CA . VAL C 1 32 ? 36.152 56.977 98.637 1.00 31.26 30 VAL C CA 1
ATOM 5549 C C . VAL C 1 32 ? 37.029 55.977 97.895 1.00 30.62 30 VAL C C 1
ATOM 5550 O O . VAL C 1 32 ? 38.255 56.063 97.953 1.00 30.67 30 VAL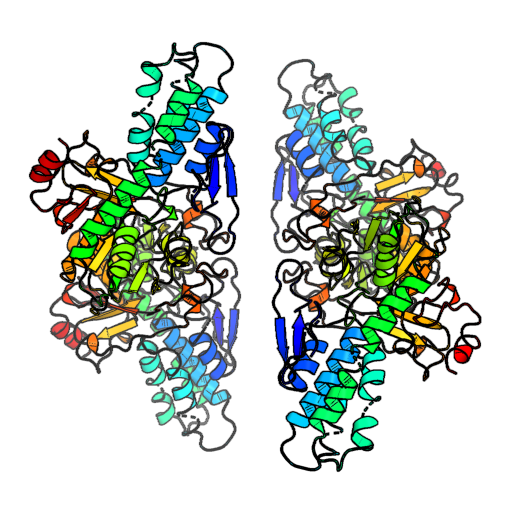 C O 1
ATOM 5554 N N . GLU C 1 33 ? 36.413 55.019 97.210 1.00 29.67 31 GLU C N 1
ATOM 5555 C CA . GLU C 1 33 ? 37.188 54.029 96.473 1.00 29.87 31 GLU C CA 1
ATOM 5556 C C . GLU C 1 33 ? 37.427 54.461 95.026 1.00 28.84 31 GLU C C 1
ATOM 5557 O O . GLU C 1 33 ? 36.525 54.957 94.352 1.00 29.51 31 GLU C O 1
ATOM 5563 N N . CYS C 1 34 ? 38.654 54.282 94.554 1.00 27.33 32 CYS C N 1
ATOM 5564 C CA . CYS C 1 34 ? 39.003 54.662 93.191 1.00 25.85 32 CYS C CA 1
ATOM 5565 C C . CYS C 1 34 ? 39.454 53.439 92.410 1.00 26.76 32 CYS C C 1
ATOM 5566 O O . CYS C 1 34 ? 40.483 52.839 92.719 1.00 26.06 32 CYS C O 1
ATOM 5569 N N . LYS C 1 35 ? 38.680 53.077 91.391 1.00 28.28 33 LYS C N 1
ATOM 5570 C CA . LYS C 1 35 ? 38.993 51.909 90.577 1.00 29.20 33 LYS C CA 1
ATOM 5571 C C . LYS C 1 35 ? 39.673 52.235 89.247 1.00 28.96 33 LYS C C 1
ATOM 5572 O O . LYS C 1 35 ? 40.309 51.371 88.647 1.00 30.47 33 LYS C O 1
ATOM 5578 N N . THR C 1 36 ? 39.544 53.473 88.784 1.00 28.50 34 THR C N 1
ATOM 5579 C CA . THR C 1 36 ? 40.166 53.872 87.522 1.00 27.48 34 THR C CA 1
ATOM 5580 C C . THR C 1 36 ? 41.107 55.058 87.723 1.00 27.53 34 THR C C 1
ATOM 5581 O O . THR C 1 36 ? 41.172 55.628 88.815 1.00 29.40 34 THR C O 1
ATOM 5585 N N . HIS C 1 37 ? 41.836 55.438 86.678 1.00 25.72 35 HIS C N 1
ATOM 5586 C CA . HIS C 1 37 ? 42.752 56.559 86.807 1.00 25.62 35 HIS C CA 1
ATOM 5587 C C . HIS C 1 37 ? 41.992 57.883 86.812 1.00 27.40 35 HIS C C 1
ATOM 5588 O O . HIS C 1 37 ? 42.445 58.862 87.406 1.00 27.77 35 HIS C O 1
ATOM 5595 N N . GLU C 1 38 ? 40.832 57.915 86.163 1.00 27.58 36 GLU C N 1
ATOM 5596 C CA . GLU C 1 38 ? 40.047 59.144 86.114 1.00 29.52 36 GLU C CA 1
ATOM 5597 C C . GLU C 1 38 ? 39.421 59.446 87.467 1.00 27.98 36 GLU C C 1
ATOM 5598 O O . GLU C 1 38 ? 39.272 60.607 87.848 1.00 28.08 36 GLU C O 1
ATOM 5604 N N . GLU C 1 39 ? 39.063 58.398 88.197 1.00 26.38 37 GLU C N 1
ATOM 5605 C CA . GLU C 1 39 ? 38.470 58.577 89.511 1.00 25.04 37 GLU C CA 1
ATOM 5606 C C . GLU C 1 39 ? 39.496 59.141 90.493 1.00 24.33 37 GLU C C 1
ATOM 5607 O O . GLU C 1 39 ? 39.158 59.959 91.347 1.00 24.80 37 GLU C O 1
ATOM 5613 N N . VAL C 1 40 ? 40.748 58.709 90.373 1.00 21.96 38 VAL C N 1
ATOM 5614 C CA . VAL C 1 40 ? 41.790 59.230 91.245 1.00 20.05 38 VAL C CA 1
ATOM 5615 C C . VAL C 1 40 ? 42.029 60.691 90.873 1.00 20.00 38 VAL C C 1
ATOM 5616 O O . VAL C 1 40 ? 42.119 61.553 91.745 1.00 20.83 38 VAL C O 1
ATOM 5620 N N . ALA C 1 41 ? 42.123 60.964 89.576 1.00 20.09 39 ALA C N 1
ATOM 5621 C CA . ALA C 1 41 ? 42.326 62.324 89.088 1.00 21.20 39 ALA C CA 1
ATOM 5622 C C . ALA C 1 41 ? 41.250 63.208 89.712 1.00 22.51 39 ALA C C 1
ATOM 5623 O O . ALA C 1 41 ? 41.530 64.291 90.232 1.00 22.76 39 ALA C O 1
ATOM 5625 N N . HIS C 1 42 ? 40.015 62.723 89.652 1.00 23.02 40 HIS C N 1
ATOM 5626 C CA . HIS C 1 42 ? 38.871 63.423 90.211 1.00 22.41 40 HIS C CA 1
ATOM 5627 C C . HIS C 1 42 ? 39.065 63.643 91.699 1.00 21.50 40 HIS C C 1
ATOM 5628 O O . HIS C 1 42 ? 38.834 64.740 92.210 1.00 23.03 40 HIS C O 1
ATOM 5635 N N . ALA C 1 43 ? 39.478 62.586 92.392 1.00 19.76 41 ALA C N 1
ATOM 5636 C CA . ALA C 1 43 ? 39.696 62.651 93.833 1.00 18.57 41 ALA C CA 1
ATOM 5637 C C . ALA C 1 43 ? 40.684 63.757 94.173 1.00 16.91 41 ALA C C 1
ATOM 5638 O O . ALA C 1 43 ? 40.555 64.420 95.196 1.00 16.18 41 ALA C O 1
ATOM 5640 N N . ILE C 1 44 ? 41.662 63.948 93.293 1.00 17.93 42 ILE C N 1
ATOM 5641 C CA . ILE C 1 44 ? 42.697 64.964 93.452 1.00 18.34 42 ILE C CA 1
ATOM 5642 C C . ILE C 1 44 ? 42.162 66.385 93.266 1.00 19.49 42 ILE C C 1
ATOM 5643 O O . ILE C 1 44 ? 42.445 67.259 94.078 1.00 19.11 42 ILE C O 1
ATOM 5648 N N . LYS C 1 45 ? 41.390 66.612 92.204 1.00 21.24 43 LYS C N 1
ATOM 5649 C CA . LYS C 1 45 ? 40.828 67.938 91.934 1.00 23.96 43 LYS C CA 1
ATOM 5650 C C . LYS C 1 45 ? 39.822 68.356 92.998 1.00 23.60 43 LYS C C 1
ATOM 5651 O O . LYS C 1 45 ? 39.776 69.517 93.401 1.00 22.90 43 LYS C O 1
ATOM 5657 N N . GLU C 1 46 ? 39.006 67.403 93.432 1.00 23.36 44 GLU C N 1
ATOM 5658 C CA . GLU C 1 46 ? 37.978 67.663 94.428 1.00 24.45 44 GLU C CA 1
ATOM 5659 C C . GLU C 1 46 ? 38.531 67.706 95.836 1.00 24.08 44 GLU C C 1
ATOM 5660 O O . GLU C 1 46 ? 37.788 67.870 96.801 1.00 24.87 44 GLU C O 1
ATOM 5674 N N . ILE C 1 48 ? 39.610 65.362 97.660 1.00 18.08 46 ILE C N 1
ATOM 5675 C CA . ILE C 1 48 ? 39.167 64.262 98.504 1.00 17.88 46 ILE C CA 1
ATOM 5676 C C . ILE C 1 48 ? 40.460 63.857 99.209 1.00 18.87 46 ILE C C 1
ATOM 5677 O O . ILE C 1 48 ? 40.492 63.581 100.413 1.00 19.45 46 ILE C O 1
ATOM 5682 N N . VAL C 1 49 ? 41.535 63.829 98.435 1.00 17.82 47 VAL C N 1
ATOM 5683 C CA . VAL C 1 49 ? 42.842 63.550 98.982 1.00 17.27 47 VAL C CA 1
ATOM 5684 C C . VAL C 1 49 ? 43.584 64.839 98.662 1.00 17.83 47 VAL C C 1
ATOM 5685 O O . VAL C 1 49 ? 43.367 65.433 97.608 1.00 17.80 47 VAL C O 1
ATOM 5689 N N . ARG C 1 50 ? 44.416 65.301 99.585 1.00 18.27 48 ARG C N 1
ATOM 5690 C CA . ARG C 1 50 ? 45.175 66.524 99.372 1.00 18.63 48 ARG C CA 1
ATOM 5691 C C . ARG C 1 50 ? 46.441 66.496 100.212 1.00 21.15 48 ARG C C 1
ATOM 5692 O O . ARG C 1 50 ? 46.605 65.623 101.069 1.00 22.10 48 ARG C O 1
ATOM 5700 N N . GLY C 1 51 ? 47.329 67.453 99.964 1.00 22.42 49 GLY C N 1
ATOM 5701 C CA . GLY C 1 51 ? 48.601 67.495 100.662 1.00 24.50 49 GLY C CA 1
ATOM 5702 C C . GLY C 1 51 ? 49.593 67.040 99.612 1.00 26.21 49 GLY C C 1
ATOM 5703 O O . GLY C 1 51 ? 49.514 65.900 99.149 1.00 26.90 49 GLY C O 1
ATOM 5704 N N . ALA C 1 52 ? 50.507 67.929 99.227 1.00 26.49 50 ALA C N 1
ATOM 5705 C CA . ALA C 1 52 ? 51.495 67.648 98.184 1.00 27.74 50 ALA C CA 1
ATOM 5706 C C . ALA C 1 52 ? 52.002 66.201 98.104 1.00 28.43 50 ALA C C 1
ATOM 5707 O O . ALA C 1 52 ? 51.793 65.519 97.098 1.00 28.20 50 ALA C O 1
ATOM 5709 N N . PRO C 1 53 ? 52.679 65.713 99.151 1.00 26.83 51 PRO C N 1
ATOM 5710 C CA . PRO C 1 53 ? 53.167 64.334 99.082 1.00 27.30 51 PRO C CA 1
ATOM 5711 C C . PRO C 1 53 ? 52.065 63.326 98.750 1.00 25.89 51 PRO C C 1
ATOM 5712 O O . PRO C 1 53 ? 52.136 62.630 97.741 1.00 27.99 51 PRO C O 1
ATOM 5716 N N . ALA C 1 54 ? 51.048 63.261 99.603 1.00 23.09 52 ALA C N 1
ATOM 5717 C CA . ALA C 1 54 ? 49.931 62.336 99.421 1.00 19.70 52 ALA C CA 1
ATOM 5718 C C . ALA C 1 54 ? 49.345 62.391 98.017 1.00 18.93 52 ALA C C 1
ATOM 5719 O O . ALA C 1 54 ? 48.951 61.361 97.461 1.00 15.90 52 ALA C O 1
ATOM 5721 N N . ILE C 1 55 ? 49.271 63.596 97.454 1.00 17.58 53 ILE C N 1
ATOM 5722 C CA . ILE C 1 55 ? 48.737 63.764 96.111 1.00 17.70 53 ILE C CA 1
ATOM 5723 C C . ILE C 1 55 ? 49.649 63.039 95.136 1.00 19.46 53 ILE C C 1
ATOM 5724 O O . ILE C 1 55 ? 49.184 62.363 94.209 1.00 20.89 53 ILE C O 1
ATOM 5729 N N . GLY C 1 56 ? 50.950 63.180 95.364 1.00 18.07 54 GLY C N 1
ATOM 5730 C CA . GLY C 1 56 ? 51.927 62.547 94.501 1.00 18.94 54 GLY C CA 1
ATOM 5731 C C . GLY C 1 56 ? 51.781 61.039 94.452 1.00 18.93 54 GLY C C 1
ATOM 5732 O O . GLY C 1 56 ? 51.709 60.449 93.377 1.00 20.11 54 GLY C O 1
ATOM 5733 N N . VAL C 1 57 ? 51.736 60.415 95.619 1.00 17.40 55 VAL C N 1
ATOM 5734 C CA . VAL C 1 57 ? 51.603 58.973 95.711 1.00 18.52 55 VAL C CA 1
ATOM 5735 C C . VAL C 1 57 ? 50.257 58.514 95.153 1.00 19.85 55 VAL C C 1
ATOM 5736 O O . VAL C 1 57 ? 50.187 57.577 94.347 1.00 20.34 55 VAL C O 1
ATOM 5740 N N . ALA C 1 58 ? 49.191 59.184 95.575 1.00 19.43 56 ALA C N 1
ATOM 5741 C CA . ALA C 1 58 ? 47.855 58.842 95.120 1.00 18.83 56 ALA C CA 1
ATOM 5742 C C . ALA C 1 58 ? 47.840 58.834 93.597 1.00 19.37 56 ALA C C 1
ATOM 5743 O O . ALA C 1 58 ? 47.160 58.018 92.969 1.00 18.83 56 ALA C O 1
ATOM 5745 N N . ALA C 1 59 ? 48.614 59.742 93.012 1.00 17.90 57 ALA C N 1
ATOM 5746 C CA . ALA C 1 59 ? 48.693 59.860 91.564 1.00 17.29 57 ALA C CA 1
ATOM 5747 C C . ALA C 1 59 ? 49.466 58.694 90.950 1.00 16.76 57 ALA C C 1
ATOM 5748 O O . ALA C 1 59 ? 49.133 58.222 89.862 1.00 15.04 57 ALA C O 1
ATOM 5750 N N . ALA C 1 60 ? 50.497 58.233 91.648 1.00 15.91 58 ALA C N 1
ATOM 5751 C CA . ALA C 1 60 ? 51.300 57.139 91.137 1.00 16.72 58 ALA C CA 1
ATOM 5752 C C . ALA C 1 60 ? 50.417 55.908 91.033 1.00 17.72 58 ALA C C 1
ATOM 5753 O O . ALA C 1 60 ? 50.506 55.153 90.064 1.00 16.95 58 ALA C O 1
ATOM 5755 N N . PHE C 1 61 ? 49.554 55.712 92.026 1.00 19.02 59 PHE C N 1
ATOM 5756 C CA . PHE C 1 61 ? 48.643 54.578 91.992 1.00 20.30 59 PHE C CA 1
ATOM 5757 C C . PHE C 1 61 ? 47.614 54.805 90.893 1.00 20.44 59 PHE C C 1
ATOM 5758 O O . PHE C 1 61 ? 47.135 53.854 90.277 1.00 22.06 59 PHE C O 1
ATOM 5766 N N . GLY C 1 62 ? 47.279 56.070 90.649 1.00 19.32 60 GLY C N 1
ATOM 5767 C CA . GLY C 1 62 ? 46.329 56.383 89.602 1.00 17.58 60 GLY C CA 1
ATOM 5768 C C . GLY C 1 62 ? 46.925 55.946 88.279 1.00 17.53 60 GLY C C 1
ATOM 5769 O O . GLY C 1 62 ? 46.226 55.469 87.393 1.00 15.82 60 GLY C O 1
ATOM 5770 N N . TYR C 1 63 ? 48.239 56.101 88.160 1.00 18.42 61 TYR C N 1
ATOM 5771 C CA . TYR C 1 63 ? 48.955 55.717 86.955 1.00 18.82 61 TYR C CA 1
ATOM 5772 C C . TYR C 1 63 ? 48.896 54.199 86.749 1.00 20.06 61 TYR C C 1
ATOM 5773 O O . TYR C 1 63 ? 48.721 53.738 85.621 1.00 21.26 61 TYR C O 1
ATOM 5782 N N . VAL C 1 64 ? 49.038 53.420 87.823 1.00 17.64 62 VAL C N 1
ATOM 5783 C CA . VAL C 1 64 ? 48.982 51.972 87.671 1.00 18.37 62 VAL C CA 1
ATOM 5784 C C . VAL C 1 64 ? 47.556 51.581 87.295 1.00 18.95 62 VAL C C 1
ATOM 5785 O O . VAL C 1 64 ? 47.336 50.658 86.512 1.00 19.58 62 VAL C O 1
ATOM 5789 N N . LEU C 1 65 ? 46.578 52.286 87.848 1.00 18.59 63 LEU C N 1
ATOM 5790 C CA . LEU C 1 65 ? 45.201 51.971 87.519 1.00 18.39 63 LEU C CA 1
ATOM 5791 C C . LEU C 1 65 ? 44.978 52.244 86.043 1.00 18.32 63 LEU C C 1
ATOM 5792 O O . LEU C 1 65 ? 44.207 51.553 85.384 1.00 19.59 63 LEU C O 1
ATOM 5797 N N . GLY C 1 66 ? 45.677 53.249 85.530 1.00 18.76 64 GLY C N 1
ATOM 5798 C CA . GLY C 1 66 ? 45.544 53.609 84.134 1.00 17.72 64 GLY C CA 1
ATOM 5799 C C . GLY C 1 66 ? 45.896 52.438 83.251 1.00 19.60 64 GLY C C 1
ATOM 5800 O O . GLY C 1 66 ? 45.202 52.154 82.272 1.00 18.91 64 GLY C O 1
ATOM 5801 N N . LEU C 1 67 ? 46.978 51.750 83.600 1.00 20.85 65 LEU C N 1
ATOM 5802 C CA . LEU C 1 67 ? 47.422 50.601 82.829 1.00 22.56 65 LEU C CA 1
ATOM 5803 C C . LEU C 1 67 ? 46.293 49.582 82.747 1.00 24.47 65 LEU C C 1
ATOM 5804 O O . LEU C 1 67 ? 46.091 48.945 81.712 1.00 26.56 65 LEU C O 1
ATOM 5809 N N . ARG C 1 68 ? 45.546 49.451 83.836 1.00 25.54 66 ARG C N 1
ATOM 5810 C CA . ARG C 1 68 ? 44.438 48.508 83.902 1.00 26.76 66 ARG C CA 1
ATOM 5811 C C . ARG C 1 68 ? 43.165 49.021 83.225 1.00 26.67 66 ARG C C 1
ATOM 5812 O O . ARG C 1 68 ? 42.253 48.247 82.947 1.00 27.92 66 ARG C O 1
ATOM 5820 N N . ASP C 1 69 ? 43.099 50.320 82.959 1.00 26.57 67 ASP C N 1
ATOM 5821 C CA . ASP C 1 69 ? 41.937 50.895 82.287 1.00 25.76 67 ASP C CA 1
ATOM 5822 C C . ASP C 1 69 ? 42.131 50.773 80.779 1.00 27.92 67 ASP C C 1
ATOM 5823 O O . ASP C 1 69 ? 41.202 50.992 80.003 1.00 28.23 67 ASP C O 1
ATOM 5828 N N . TYR C 1 70 ? 43.350 50.436 80.367 1.00 29.42 68 TYR C N 1
ATOM 5829 C CA . TYR C 1 70 ? 43.664 50.294 78.955 1.00 29.20 68 TYR C CA 1
ATOM 5830 C C . TYR C 1 70 ? 42.684 49.362 78.267 1.00 30.95 68 TYR C C 1
ATOM 5831 O O . TYR C 1 70 ? 42.226 48.388 78.861 1.00 31.54 68 TYR C O 1
ATOM 5840 N N . LYS C 1 71 ? 42.381 49.662 77.007 1.00 30.93 69 LYS C N 1
ATOM 5841 C CA . LYS C 1 71 ? 41.454 48.857 76.226 1.00 30.70 69 LYS C CA 1
ATOM 5842 C C . LYS C 1 71 ? 41.936 48.621 74.802 1.00 29.72 69 LYS C C 1
ATOM 5843 O O . LYS C 1 71 ? 42.112 47.478 74.391 1.00 30.24 69 LYS C O 1
ATOM 5849 N N . THR C 1 72 ? 42.151 49.692 74.050 1.00 27.95 70 THR C N 1
ATOM 5850 C CA . THR C 1 72 ? 42.612 49.552 72.675 1.00 28.52 70 THR C CA 1
ATOM 5851 C C . THR C 1 72 ? 43.589 50.638 72.291 1.00 26.56 70 THR C C 1
ATOM 5852 O O . THR C 1 72 ? 43.899 51.524 73.085 1.00 27.50 70 THR C O 1
ATOM 5856 N N . GLY C 1 73 ? 44.052 50.572 71.051 1.00 23.35 71 GLY C N 1
ATOM 5857 C CA . GLY C 1 73 ? 44.995 51.556 70.568 1.00 22.27 71 GLY C CA 1
ATOM 5858 C C . GLY C 1 73 ? 46.389 51.334 71.122 1.00 22.03 71 GLY C C 1
ATOM 5859 O O . GLY C 1 73 ? 46.650 50.349 71.816 1.00 20.23 71 GLY C O 1
ATOM 5860 N N . SER C 1 74 ? 47.286 52.259 70.802 1.00 22.28 72 SER C N 1
ATOM 5861 C CA . SER C 1 74 ? 48.662 52.195 71.263 1.00 23.30 72 SER C CA 1
ATOM 5862 C C . SER C 1 74 ? 48.689 52.264 72.787 1.00 24.33 72 SER C C 1
ATOM 5863 O O . SER C 1 74 ? 48.116 53.175 73.381 1.00 25.19 72 SER C O 1
ATOM 5866 N N . LEU C 1 75 ? 49.341 51.293 73.418 1.00 23.30 73 LEU C N 1
ATOM 5867 C CA . LEU C 1 75 ? 49.438 51.283 74.868 1.00 23.77 73 LEU C CA 1
ATOM 5868 C C . LEU C 1 75 ? 50.218 52.521 75.311 1.00 25.61 73 LEU C C 1
ATOM 5869 O O . LEU C 1 75 ? 49.942 53.112 76.363 1.00 25.51 73 LEU C O 1
ATOM 5874 N N . THR C 1 76 ? 51.190 52.908 74.492 1.00 26.82 74 THR C N 1
ATOM 5875 C CA . THR C 1 76 ? 52.020 54.073 74.771 1.00 28.12 74 THR C CA 1
ATOM 5876 C C . THR C 1 76 ? 51.225 55.378 74.722 1.00 29.51 74 THR C C 1
ATOM 5877 O O . THR C 1 76 ? 51.305 56.197 75.635 1.00 29.02 74 THR C O 1
ATOM 5881 N N . ASP C 1 77 ? 50.463 55.584 73.658 1.00 30.17 75 ASP C N 1
ATOM 5882 C CA . ASP C 1 77 ? 49.690 56.809 73.579 1.00 31.36 75 ASP C CA 1
ATOM 5883 C C . ASP C 1 77 ? 48.743 56.869 74.775 1.00 31.15 75 ASP C C 1
ATOM 5884 O O . ASP C 1 77 ? 48.517 57.937 75.352 1.00 31.78 75 ASP C O 1
ATOM 5889 N N . TRP C 1 78 ? 48.209 55.710 75.150 1.00 29.59 76 TRP C N 1
ATOM 5890 C CA . TRP C 1 78 ? 47.277 55.610 76.262 1.00 28.51 76 TRP C CA 1
ATOM 5891 C C . TRP C 1 78 ? 47.893 55.984 77.604 1.00 29.09 76 TRP C C 1
ATOM 5892 O O . TRP C 1 78 ? 47.310 56.750 78.367 1.00 27.94 76 TRP C O 1
ATOM 5911 N N . LYS C 1 80 ? 50.320 57.731 77.911 1.00 34.25 78 LYS C N 1
ATOM 5912 C CA . LYS C 1 80 ? 50.736 59.109 77.698 1.00 34.44 78 LYS C CA 1
ATOM 5913 C C . LYS C 1 80 ? 49.529 59.984 78.017 1.00 34.45 78 LYS C C 1
ATOM 5914 O O . LYS C 1 80 ? 49.660 61.096 78.532 1.00 35.65 78 LYS C O 1
ATOM 5920 N N . GLN C 1 81 ? 48.351 59.453 77.715 1.00 31.89 79 GLN C N 1
ATOM 5921 C CA . GLN C 1 81 ? 47.094 60.141 77.971 1.00 30.65 79 GLN C CA 1
ATOM 5922 C C . GLN C 1 81 ? 46.709 60.063 79.448 1.00 28.56 79 GLN C C 1
ATOM 5923 O O . GLN C 1 81 ? 46.099 60.989 79.979 1.00 29.07 79 GLN C O 1
ATOM 5929 N N . VAL C 1 82 ? 47.062 58.960 80.106 1.00 25.51 80 VAL C N 1
ATOM 5930 C CA . VAL C 1 82 ? 46.746 58.777 81.521 1.00 24.29 80 VAL C CA 1
ATOM 5931 C C . VAL C 1 82 ? 47.560 59.748 82.374 1.00 24.76 80 VAL C C 1
ATOM 5932 O O . VAL C 1 82 ? 47.041 60.363 83.301 1.00 23.91 80 VAL C O 1
ATOM 5936 N N . LYS C 1 83 ? 48.839 59.883 82.051 1.00 24.13 81 LYS C N 1
ATOM 5937 C CA . LYS C 1 83 ? 49.714 60.780 82.792 1.00 24.70 81 LYS C CA 1
ATOM 5938 C C . LYS C 1 83 ? 49.184 62.203 82.680 1.00 24.66 81 LYS C C 1
ATOM 5939 O O . LYS C 1 83 ? 49.148 62.942 83.654 1.00 25.97 81 LYS C O 1
ATOM 5945 N N . GLU C 1 84 ? 48.775 62.566 81.473 1.00 25.33 82 GLU C N 1
ATOM 5946 C CA . GLU C 1 84 ? 48.239 63.885 81.172 1.00 25.44 82 GLU C CA 1
ATOM 5947 C C . GLU C 1 84 ? 47.017 64.174 82.048 1.00 25.57 82 GLU C C 1
ATOM 5948 O O . GLU C 1 84 ? 46.940 65.214 82.701 1.00 24.54 82 GLU C O 1
ATOM 5954 N N . THR C 1 85 ? 46.071 63.241 82.064 1.00 25.07 83 THR C N 1
ATOM 5955 C CA . THR C 1 85 ? 44.857 63.382 82.857 1.00 24.73 83 THR C CA 1
ATOM 5956 C C . THR C 1 85 ? 45.163 63.595 84.337 1.00 25.40 83 THR C C 1
ATOM 5957 O O . THR C 1 85 ? 44.539 64.419 84.999 1.00 26.65 83 THR C O 1
ATOM 5961 N N . LEU C 1 86 ? 46.126 62.844 84.854 1.00 26.42 84 LEU C N 1
ATOM 5962 C CA . LEU C 1 86 ? 46.501 62.948 86.253 1.00 25.98 84 LEU C CA 1
ATOM 5963 C C . LEU C 1 86 ? 47.322 64.194 86.550 1.00 26.25 84 LEU C C 1
ATOM 5964 O O . LEU C 1 86 ? 47.291 64.709 87.667 1.00 27.39 84 LEU C O 1
ATOM 5969 N N . ALA C 1 87 ? 48.043 64.682 85.547 1.00 25.02 85 ALA C N 1
ATOM 5970 C CA . ALA C 1 87 ? 48.873 65.866 85.716 1.00 24.97 85 ALA C CA 1
ATOM 5971 C C . ALA C 1 87 ? 48.043 67.143 85.696 1.00 25.12 85 ALA C C 1
ATOM 5972 O O . ALA C 1 87 ? 48.395 68.127 86.338 1.00 24.04 85 ALA C O 1
ATOM 5974 N N . ARG C 1 88 ? 46.934 67.118 84.962 1.00 26.53 86 ARG C N 1
ATOM 5975 C CA . ARG C 1 88 ? 46.072 68.284 84.836 1.00 28.02 86 ARG C CA 1
ATOM 5976 C C . ARG C 1 88 ? 45.011 68.416 85.920 1.00 28.40 86 ARG C C 1
ATOM 5977 O O . ARG C 1 88 ? 43.947 68.979 85.684 1.00 31.07 86 ARG C O 1
ATOM 5985 N N . THR C 1 89 ? 45.295 67.909 87.111 1.00 28.03 87 THR C N 1
ATOM 5986 C CA . THR C 1 89 ? 44.334 68.004 88.199 1.00 26.70 87 THR C CA 1
ATOM 5987 C C . THR C 1 89 ? 44.549 69.286 88.998 1.00 27.77 87 THR C C 1
ATOM 5988 O O . THR C 1 89 ? 43.641 70.107 89.105 1.00 29.61 87 THR C O 1
ATOM 5992 N N . ARG C 1 90 ? 45.750 69.449 89.548 1.00 27.91 88 ARG C N 1
ATOM 5993 C CA . ARG C 1 90 ? 46.119 70.627 90.333 1.00 27.69 88 ARG C CA 1
ATOM 5994 C C . ARG C 1 90 ? 47.578 70.996 90.003 1.00 28.89 88 ARG C C 1
ATOM 5995 O O . ARG C 1 90 ? 48.481 70.171 90.109 1.00 30.22 88 ARG C O 1
ATOM 6003 N N . PRO C 1 91 ? 47.818 72.255 89.612 1.00 29.40 89 PRO C N 1
ATOM 6004 C CA . PRO C 1 91 ? 49.110 72.836 89.227 1.00 30.04 89 PRO C CA 1
ATOM 6005 C C . PRO C 1 91 ? 50.257 73.073 90.209 1.00 30.97 89 PRO C C 1
ATOM 6006 O O . PRO C 1 91 ? 51.385 72.677 89.948 1.00 33.42 89 PRO C O 1
ATOM 6010 N N . THR C 1 92 ? 49.983 73.735 91.322 1.00 31.55 90 THR C N 1
ATOM 6011 C CA . THR C 1 92 ? 51.031 74.075 92.278 1.00 29.50 90 THR C CA 1
ATOM 6012 C C . THR C 1 92 ? 51.959 72.982 92.795 1.00 28.91 90 THR C C 1
ATOM 6013 O O . THR C 1 92 ? 53.147 72.986 92.469 1.00 28.84 90 THR C O 1
ATOM 6017 N N . ALA C 1 93 ? 51.435 72.073 93.618 1.00 27.27 91 ALA C N 1
ATOM 6018 C CA . ALA C 1 93 ? 52.244 70.996 94.192 1.00 24.65 91 ALA C CA 1
ATOM 6019 C C . ALA C 1 93 ? 53.111 70.328 93.127 1.00 24.94 91 ALA C C 1
ATOM 6020 O O . ALA C 1 93 ? 52.608 69.888 92.092 1.00 24.23 91 ALA C O 1
ATOM 6022 N N . VAL C 1 94 ? 54.415 70.252 93.383 1.00 24.61 92 VAL C N 1
ATOM 6023 C CA . VAL C 1 94 ? 55.342 69.657 92.421 1.00 25.55 92 VAL C CA 1
ATOM 6024 C C . VAL C 1 94 ? 55.448 68.131 92.520 1.00 25.35 92 VAL C C 1
ATOM 6025 O O . VAL C 1 94 ? 55.748 67.464 91.530 1.00 25.16 92 VAL C O 1
ATOM 6029 N N . ASN C 1 95 ? 55.197 67.584 93.706 1.00 25.32 93 ASN C N 1
ATOM 6030 C CA . ASN C 1 95 ? 55.259 66.139 93.905 1.00 26.50 93 ASN C CA 1
ATOM 6031 C C . ASN C 1 95 ? 54.426 65.412 92.862 1.00 27.13 93 ASN C C 1
ATOM 6032 O O . ASN C 1 95 ? 54.812 64.353 92.375 1.00 27.83 93 ASN C O 1
ATOM 6037 N N . LEU C 1 96 ? 53.276 65.987 92.529 1.00 26.65 94 LEU C N 1
ATOM 6038 C CA . LEU C 1 96 ? 52.379 65.398 91.547 1.00 26.32 94 LEU C CA 1
ATOM 6039 C C . LEU C 1 96 ? 53.115 64.968 90.285 1.00 27.91 94 LEU C C 1
ATOM 6040 O O . LEU C 1 96 ? 52.942 63.844 89.809 1.00 28.07 94 LEU C O 1
ATOM 6045 N N . PHE C 1 97 ? 53.932 65.874 89.751 1.00 27.82 95 PHE C N 1
ATOM 6046 C CA . PHE C 1 97 ? 54.680 65.623 88.525 1.00 26.42 95 PHE C CA 1
ATOM 6047 C C . PHE C 1 97 ? 55.903 64.758 88.757 1.00 26.86 95 PHE C C 1
ATOM 6048 O O . PHE C 1 97 ? 56.225 63.884 87.948 1.00 28.28 95 PHE C O 1
ATOM 6056 N N . TRP C 1 98 ? 56.584 65.003 89.866 1.00 25.08 96 TRP C N 1
ATOM 6057 C CA . TRP C 1 98 ? 57.754 64.219 90.225 1.00 24.09 96 TRP C CA 1
ATOM 6058 C C . TRP C 1 98 ? 57.344 62.735 90.243 1.00 24.45 96 TRP C C 1
ATOM 6059 O O . TRP C 1 98 ? 58.051 61.870 89.735 1.00 26.11 96 TRP C O 1
ATOM 6070 N N . ALA C 1 99 ? 56.185 62.453 90.823 1.00 23.66 97 ALA C N 1
ATOM 6071 C CA . ALA C 1 99 ? 55.688 61.089 90.904 1.00 23.73 97 ALA C CA 1
ATOM 6072 C C . ALA C 1 99 ? 55.284 60.560 89.525 1.00 23.59 97 ALA C C 1
ATOM 6073 O O . ALA C 1 99 ? 55.677 59.463 89.127 1.00 23.76 97 ALA C O 1
ATOM 6075 N N . LEU C 1 100 ? 54.502 61.342 88.794 1.00 22.02 98 LEU C N 1
ATOM 6076 C CA . LEU C 1 100 ? 54.059 60.918 87.484 1.00 22.58 98 LEU C CA 1
ATOM 6077 C C . LEU C 1 100 ? 55.217 60.667 86.533 1.00 25.46 98 LEU C C 1
ATOM 6078 O O . LEU C 1 100 ? 55.155 59.763 85.705 1.00 26.42 98 LEU C O 1
ATOM 6083 N N . ASN C 1 101 ? 56.277 61.461 86.654 1.00 28.01 99 ASN C N 1
ATOM 6084 C CA . ASN C 1 101 ? 57.439 61.297 85.790 1.00 28.95 99 ASN C CA 1
ATOM 6085 C C . ASN C 1 101 ? 58.221 60.049 86.176 1.00 31.08 99 ASN C C 1
ATOM 6086 O O . ASN C 1 101 ? 58.697 59.307 85.311 1.00 32.09 99 ASN C O 1
ATOM 6091 N N . ARG C 1 102 ? 58.351 59.820 87.478 1.00 30.65 100 ARG C N 1
ATOM 6092 C CA . ARG C 1 102 ? 59.080 58.662 87.959 1.00 31.77 100 ARG C CA 1
ATOM 6093 C C . ARG C 1 102 ? 58.313 57.388 87.610 1.00 31.82 100 ARG C C 1
ATOM 6094 O O . ARG C 1 102 ? 58.914 56.343 87.340 1.00 31.06 100 ARG C O 1
ATOM 6110 N N . GLU C 1 104 ? 56.446 57.094 85.006 1.00 30.14 102 GLU C N 1
ATOM 6111 C CA . GLU C 1 104 ? 56.534 56.940 83.564 1.00 29.40 102 GLU C CA 1
ATOM 6112 C C . GLU C 1 104 ? 57.857 56.306 83.152 1.00 29.53 102 GLU C C 1
ATOM 6113 O O . GLU C 1 104 ? 57.887 55.375 82.351 1.00 29.03 102 GLU C O 1
ATOM 6119 N N . LYS C 1 105 ? 58.954 56.808 83.705 1.00 29.40 103 LYS C N 1
ATOM 6120 C CA . LYS C 1 105 ? 60.261 56.265 83.380 1.00 30.01 103 LYS C CA 1
ATOM 6121 C C . LYS C 1 105 ? 60.221 54.750 83.546 1.00 29.43 103 LYS C C 1
ATOM 6122 O O . LYS C 1 105 ? 60.798 54.010 82.756 1.00 29.80 103 LYS C O 1
ATOM 6128 N N . VAL C 1 106 ? 59.529 54.292 84.580 1.00 30.13 104 VAL C N 1
ATOM 6129 C CA . VAL C 1 106 ? 59.411 52.866 84.834 1.00 29.27 104 VAL C CA 1
ATOM 6130 C C . VAL C 1 106 ? 58.604 52.195 83.726 1.00 30.08 104 VAL C C 1
ATOM 6131 O O . VAL C 1 106 ? 58.971 51.125 83.247 1.00 28.95 104 VAL C O 1
ATOM 6135 N N . PHE C 1 107 ? 57.503 52.824 83.320 1.00 30.51 105 PHE C N 1
ATOM 6136 C CA . PHE C 1 107 ? 56.680 52.271 82.249 1.00 31.22 105 PHE C CA 1
ATOM 6137 C C . PHE C 1 107 ? 57.449 52.188 80.931 1.00 31.62 105 PHE C C 1
ATOM 6138 O O . PHE C 1 107 ? 57.320 51.213 80.194 1.00 31.86 105 PHE C O 1
ATOM 6146 N N . PHE C 1 108 ? 58.223 53.227 80.629 1.00 31.10 106 PHE C N 1
ATOM 6147 C CA . PHE C 1 108 ? 59.016 53.269 79.405 1.00 31.92 106 PHE C CA 1
ATOM 6148 C C . PHE C 1 108 ? 60.099 52.194 79.395 1.00 31.40 106 PHE C C 1
ATOM 6149 O O . PHE C 1 108 ? 60.475 51.692 78.339 1.00 31.81 106 PHE C O 1
ATOM 6157 N N . GLU C 1 109 ? 60.597 51.848 80.575 1.00 30.70 107 GLU C N 1
ATOM 6158 C CA . GLU C 1 109 ? 61.644 50.841 80.702 1.00 29.86 107 GLU C CA 1
ATOM 6159 C C . GLU C 1 109 ? 61.107 49.416 80.747 1.00 27.93 107 GLU C C 1
ATOM 6160 O O . GLU C 1 109 ? 61.887 48.465 80.766 1.00 28.46 107 GLU C O 1
ATOM 6166 N N . ASN C 1 110 ? 59.785 49.264 80.761 1.00 25.66 108 ASN C N 1
ATOM 6167 C CA . ASN C 1 110 ? 59.195 47.935 80.819 1.00 24.32 108 ASN C CA 1
ATOM 6168 C C . ASN C 1 110 ? 57.918 47.785 80.006 1.00 25.56 108 ASN C C 1
ATOM 6169 O O . ASN C 1 110 ? 57.143 46.860 80.230 1.00 26.60 108 ASN C O 1
ATOM 6174 N N . ALA C 1 111 ? 57.704 48.680 79.054 1.00 27.08 109 ALA C N 1
ATOM 6175 C CA . ALA C 1 111 ? 56.501 48.633 78.227 1.00 28.61 109 ALA C CA 1
ATOM 6176 C C . ALA C 1 111 ? 56.195 47.259 77.628 1.00 28.92 109 ALA C C 1
ATOM 6177 O O . ALA C 1 111 ? 55.041 46.834 77.596 1.00 29.45 109 ALA C O 1
ATOM 6179 N N . ASP C 1 112 ? 57.223 46.557 77.162 1.00 29.33 110 ASP C N 1
ATOM 6180 C CA . ASP C 1 112 ? 57.010 45.251 76.552 1.00 29.55 110 ASP C CA 1
ATOM 6181 C C . ASP C 1 112 ? 56.800 44.094 77.524 1.00 28.79 110 ASP C C 1
ATOM 6182 O O . ASP C 1 112 ? 56.248 43.065 77.143 1.00 29.72 110 ASP C O 1
ATOM 6187 N N . ARG C 1 113 ? 57.223 44.258 78.774 1.00 28.49 111 ARG C N 1
ATOM 6188 C CA . ARG C 1 113 ? 57.071 43.198 79.772 1.00 28.93 111 ARG C CA 1
ATOM 6189 C C . ARG C 1 113 ? 55.640 42.679 79.875 1.00 28.13 111 ARG C C 1
ATOM 6190 O O . ARG C 1 113 ? 54.696 43.361 79.485 1.00 29.33 111 ARG C O 1
ATOM 6198 N N . GLU C 1 114 ? 55.487 41.477 80.422 1.00 26.07 112 GLU C N 1
ATOM 6199 C CA . GLU C 1 114 ? 54.181 40.849 80.545 1.00 27.26 112 GLU C CA 1
ATOM 6200 C C . GLU C 1 114 ? 53.317 41.136 81.776 1.00 30.90 112 GLU C C 1
ATOM 6201 O O . GLU C 1 114 ? 52.096 40.943 81.727 1.00 34.04 112 GLU C O 1
ATOM 6207 N N . ASN C 1 115 ? 53.917 41.582 82.874 1.00 29.67 113 ASN C N 1
ATOM 6208 C CA . ASN C 1 115 ? 53.129 41.858 84.070 1.00 30.15 113 ASN C CA 1
ATOM 6209 C C . ASN C 1 115 ? 53.296 43.312 84.474 1.00 30.83 113 ASN C C 1
ATOM 6210 O O . ASN C 1 115 ? 53.496 43.642 85.646 1.00 30.28 113 ASN C O 1
ATOM 6215 N N . LEU C 1 116 ? 53.208 44.172 83.470 1.00 30.47 114 LEU C N 1
ATOM 6216 C CA . LEU C 1 116 ? 53.354 45.603 83.635 1.00 28.90 114 LEU C CA 1
ATOM 6217 C C . LEU C 1 116 ? 52.641 46.123 84.886 1.00 28.63 114 LEU C C 1
ATOM 6218 O O . LEU C 1 116 ? 53.240 46.836 85.697 1.00 28.24 114 LEU C O 1
ATOM 6223 N N . PHE C 1 117 ? 51.375 45.751 85.051 1.00 26.69 115 PHE C N 1
ATOM 6224 C CA . PHE C 1 117 ? 50.596 46.189 86.204 1.00 25.84 115 PHE C CA 1
ATOM 6225 C C . PHE C 1 117 ? 51.347 46.005 87.518 1.00 28.09 115 PHE C C 1
ATOM 6226 O O . PHE C 1 117 ? 51.519 46.955 88.291 1.00 28.10 115 PHE C O 1
ATOM 6234 N N . GLU C 1 118 ? 51.776 44.772 87.773 1.00 28.49 116 GLU C N 1
ATOM 6235 C CA . GLU C 1 118 ? 52.512 44.451 88.989 1.00 28.25 116 GLU C CA 1
ATOM 6236 C C . GLU C 1 118 ? 53.779 45.297 89.114 1.00 25.04 116 GLU C C 1
ATOM 6237 O O . GLU C 1 118 ? 54.067 45.833 90.182 1.00 25.49 116 GLU C O 1
ATOM 6243 N N . ILE C 1 119 ? 54.528 45.426 88.024 1.00 22.00 117 ILE C N 1
ATOM 6244 C CA . ILE C 1 119 ? 55.756 46.212 88.050 1.00 21.66 117 ILE C CA 1
ATOM 6245 C C . ILE C 1 119 ? 55.502 47.670 88.429 1.00 21.63 117 ILE C C 1
ATOM 6246 O O . ILE C 1 119 ? 56.223 48.231 89.244 1.00 22.31 117 ILE C O 1
ATOM 6251 N N . LEU C 1 120 ? 54.490 48.285 87.825 1.00 21.40 118 LEU C N 1
ATOM 6252 C CA . LEU C 1 120 ? 54.165 49.668 88.138 1.00 21.62 118 LEU C CA 1
ATOM 6253 C C . LEU C 1 120 ? 53.695 49.751 89.585 1.00 23.27 118 LEU C C 1
ATOM 6254 O O . LEU C 1 120 ? 54.026 50.692 90.312 1.00 23.15 118 LEU C O 1
ATOM 6259 N N . GLU C 1 121 ? 52.924 48.754 89.999 1.00 22.59 119 GLU C N 1
ATOM 6260 C CA . GLU C 1 121 ? 52.416 48.714 91.354 1.00 24.57 119 GLU C CA 1
ATOM 6261 C C . GLU C 1 121 ? 53.575 48.713 92.351 1.00 25.70 119 GLU C C 1
ATOM 6262 O O . GLU C 1 121 ? 53.539 49.427 93.355 1.00 25.53 119 GLU C O 1
ATOM 6268 N N . ASN C 1 122 ? 54.607 47.920 92.078 1.00 27.50 120 ASN C N 1
ATOM 6269 C CA . ASN C 1 122 ? 55.738 47.861 92.994 1.00 29.60 120 ASN C CA 1
ATOM 6270 C C . ASN C 1 122 ? 56.419 49.215 93.142 1.00 29.58 120 ASN C C 1
ATOM 6271 O O . ASN C 1 122 ? 56.908 49.550 94.220 1.00 28.04 120 ASN C O 1
ATOM 6276 N N . GLU C 1 123 ? 56.445 49.995 92.065 1.00 29.26 121 GLU C N 1
ATOM 6277 C CA . GLU C 1 123 ? 57.059 51.317 92.111 1.00 31.06 121 GLU C CA 1
ATOM 6278 C C . GLU C 1 123 ? 56.256 52.261 92.999 1.00 30.28 121 GLU C C 1
ATOM 6279 O O . GLU C 1 123 ? 56.814 52.950 93.846 1.00 28.92 121 GLU C O 1
ATOM 6285 N N . ALA C 1 124 ? 54.943 52.289 92.799 1.00 30.04 122 ALA C N 1
ATOM 6286 C CA . ALA C 1 124 ? 54.075 53.151 93.589 1.00 30.74 122 ALA C CA 1
ATOM 6287 C C . ALA C 1 124 ? 54.112 52.727 95.055 1.00 30.54 122 ALA C C 1
ATOM 6288 O O . ALA C 1 124 ? 54.161 53.565 95.959 1.00 30.37 122 ALA C O 1
ATOM 6290 N N . LEU C 1 125 ? 54.101 51.421 95.280 1.00 30.09 123 LEU C N 1
ATOM 6291 C CA . LEU C 1 125 ? 54.124 50.878 96.629 1.00 30.42 123 LEU C CA 1
ATOM 6292 C C . LEU C 1 125 ? 55.455 51.206 97.294 1.00 31.14 123 LEU C C 1
ATOM 6293 O O . LEU C 1 125 ? 55.514 51.492 98.490 1.00 30.65 123 LEU C O 1
ATOM 6298 N N . LYS C 1 126 ? 56.518 51.178 96.502 1.00 32.39 124 LYS C N 1
ATOM 6299 C CA . LYS C 1 126 ? 57.856 51.482 96.993 1.00 33.59 124 LYS C CA 1
ATOM 6300 C C . LYS C 1 126 ? 57.943 52.966 97.322 1.00 34.18 124 LYS C C 1
ATOM 6301 O O . LYS C 1 126 ? 58.559 53.366 98.308 1.00 33.94 124 LYS C O 1
ATOM 6315 N N . ALA C 1 128 ? 55.436 54.828 98.141 1.00 35.48 126 ALA C N 1
ATOM 6316 C CA . ALA C 1 128 ? 54.587 55.027 99.306 1.00 35.50 126 ALA C CA 1
ATOM 6317 C C . ALA C 1 128 ? 55.328 54.691 100.597 1.00 37.14 126 ALA C C 1
ATOM 6318 O O . ALA C 1 128 ? 55.117 55.329 101.631 1.00 38.34 126 ALA C O 1
ATOM 6320 N N . TYR C 1 129 ? 56.190 53.683 100.542 1.00 37.68 127 TYR C N 1
ATOM 6321 C CA . TYR C 1 129 ? 56.948 53.292 101.722 1.00 37.44 127 TYR C CA 1
ATOM 6322 C C . TYR C 1 129 ? 58.076 54.293 101.956 1.00 36.79 127 TYR C C 1
ATOM 6323 O O . TYR C 1 129 ? 58.393 54.627 103.096 1.00 35.63 127 TYR C O 1
ATOM 6332 N N . GLU C 1 130 ? 58.680 54.772 100.873 1.00 36.98 128 GLU C N 1
ATOM 6333 C CA . GLU C 1 130 ? 59.764 55.735 100.992 1.00 38.78 128 GLU C CA 1
ATOM 6334 C C . GLU C 1 130 ? 59.220 57.068 101.487 1.00 39.19 128 GLU C C 1
ATOM 6335 O O . GLU C 1 130 ? 59.984 57.919 101.934 1.00 40.91 128 GLU C O 1
ATOM 6341 N N . ASP C 1 131 ? 57.904 57.250 101.400 1.00 37.53 129 ASP C N 1
ATOM 6342 C CA . ASP C 1 131 ? 57.277 58.488 101.853 1.00 36.81 129 ASP C CA 1
ATOM 6343 C C . ASP C 1 131 ? 57.200 58.494 103.373 1.00 38.04 129 ASP C C 1
ATOM 6344 O O . ASP C 1 131 ? 57.558 59.480 104.019 1.00 36.52 129 ASP C O 1
ATOM 6349 N N . ILE C 1 132 ? 56.720 57.388 103.933 1.00 39.68 130 ILE C N 1
ATOM 6350 C CA . ILE C 1 132 ? 56.600 57.247 105.375 1.00 41.35 130 ILE C CA 1
ATOM 6351 C C . ILE C 1 132 ? 57.979 57.346 106.010 1.00 44.21 130 ILE C C 1
ATOM 6352 O O . ILE C 1 132 ? 58.130 57.880 107.111 1.00 46.06 130 ILE C O 1
ATOM 6357 N N . GLU C 1 133 ? 58.986 56.837 105.307 1.00 45.55 131 GLU C N 1
ATOM 6358 C CA . GLU C 1 133 ? 60.355 56.872 105.805 1.00 45.74 131 GLU C CA 1
ATOM 6359 C C . GLU C 1 133 ? 60.948 58.268 105.739 1.00 45.07 131 GLU C C 1
ATOM 6360 O O . GLU C 1 133 ? 61.591 58.722 106.681 1.00 45.85 131 GLU C O 1
ATOM 6366 N N . VAL C 1 134 ? 60.733 58.947 104.622 1.00 43.69 132 VAL C N 1
ATOM 6367 C CA . VAL C 1 134 ? 61.229 60.303 104.466 1.00 43.87 132 VAL C CA 1
ATOM 6368 C C . VAL C 1 134 ? 60.541 61.219 105.485 1.00 44.14 132 VAL C C 1
ATOM 6369 O O . VAL C 1 134 ? 61.038 62.299 105.797 1.00 44.41 132 VAL C O 1
ATOM 6373 N N . ASN C 1 135 ? 59.401 60.773 106.008 1.00 44.09 133 ASN C N 1
ATOM 6374 C CA . ASN C 1 135 ? 58.641 61.548 106.986 1.00 43.76 133 ASN C CA 1
ATOM 6375 C C . ASN C 1 135 ? 59.145 61.361 108.414 1.00 44.75 133 ASN C C 1
ATOM 6376 O O . ASN C 1 135 ? 59.359 62.336 109.135 1.00 45.01 133 ASN C O 1
ATOM 6381 N N . LYS C 1 136 ? 59.312 60.112 108.833 1.00 45.15 134 LYS C N 1
ATOM 6382 C CA . LYS C 1 136 ? 59.803 59.840 110.176 1.00 45.76 134 LYS C CA 1
ATOM 6383 C C . LYS C 1 136 ? 61.195 60.436 110.307 1.00 46.57 134 LYS C C 1
ATOM 6384 O O . LYS C 1 136 ? 61.639 60.788 111.403 1.00 46.48 134 LYS C O 1
ATOM 6390 N N . ALA C 1 137 ? 61.874 60.556 109.173 1.00 47.50 135 ALA C N 1
ATOM 6391 C CA . ALA C 1 137 ? 63.214 61.110 109.144 1.00 50.18 135 ALA C CA 1
ATOM 6392 C C . ALA C 1 137 ? 63.136 62.623 109.218 1.00 51.64 135 ALA C C 1
ATOM 6393 O O . ALA C 1 137 ? 63.657 63.231 110.148 1.00 53.74 135 ALA C O 1
ATOM 6395 N N . ILE C 1 138 ? 62.477 63.225 108.235 1.00 53.18 136 ILE C N 1
ATOM 6396 C CA . ILE C 1 138 ? 62.320 64.675 108.185 1.00 54.37 136 ILE C CA 1
ATOM 6397 C C . ILE C 1 138 ? 61.818 65.203 109.529 1.00 54.87 136 ILE C C 1
ATOM 6398 O O . ILE C 1 138 ? 62.060 66.354 109.885 1.00 54.97 136 ILE C O 1
ATOM 6403 N N . GLY C 1 139 ? 61.133 64.343 110.276 1.00 56.14 137 GLY C N 1
ATOM 6404 C CA . GLY C 1 139 ? 60.595 64.734 111.565 1.00 58.03 137 GLY C CA 1
ATOM 6405 C C . GLY C 1 139 ? 61.545 64.581 112.737 1.00 60.11 137 GLY C C 1
ATOM 6406 O O . GLY C 1 139 ? 61.195 64.924 113.867 1.00 60.89 137 GLY C O 1
ATOM 6407 N N . LYS C 1 140 ? 62.741 64.057 112.488 1.00 60.80 138 LYS C N 1
ATOM 6408 C CA . LYS C 1 140 ? 63.724 63.886 113.554 1.00 60.57 138 LYS C CA 1
ATOM 6409 C C . LYS C 1 140 ? 64.859 64.873 113.350 1.00 60.08 138 LYS C C 1
ATOM 6410 O O . LYS C 1 140 ? 65.573 65.223 114.289 1.00 60.13 138 LYS C O 1
ATOM 6416 N N . ASN C 1 141 ? 65.025 65.323 112.113 1.00 58.56 139 ASN C N 1
ATOM 6417 C CA . ASN C 1 141 ? 66.049 66.305 111.816 1.00 58.69 139 ASN C CA 1
ATOM 6418 C C . ASN C 1 141 ? 65.389 67.653 112.051 1.00 58.93 139 ASN C C 1
ATOM 6419 O O . ASN C 1 141 ? 65.811 68.681 111.513 1.00 58.88 139 ASN C O 1
ATOM 6424 N N . GLY C 1 142 ? 64.333 67.617 112.860 1.00 58.02 140 GLY C N 1
ATOM 6425 C CA . GLY C 1 142 ? 63.587 68.811 113.201 1.00 56.94 140 GLY C CA 1
ATOM 6426 C C . GLY C 1 142 ? 63.240 68.825 114.678 1.00 56.53 140 GLY C C 1
ATOM 6427 O O . GLY C 1 142 ? 63.393 69.845 115.346 1.00 56.12 140 GLY C O 1
ATOM 6428 N N . ALA C 1 143 ? 62.784 67.687 115.195 1.00 57.40 141 ALA C N 1
ATOM 6429 C CA . ALA C 1 143 ? 62.411 67.572 116.606 1.00 59.43 141 ALA C CA 1
ATOM 6430 C C . ALA C 1 143 ? 63.586 67.879 117.533 1.00 61.10 141 ALA C C 1
ATOM 6431 O O . ALA C 1 143 ? 63.579 67.503 118.708 1.00 60.03 141 ALA C O 1
ATOM 6433 N N . GLN C 1 144 ? 64.590 68.561 116.992 1.00 62.87 142 GLN C N 1
ATOM 6434 C CA . GLN C 1 144 ? 65.779 68.934 117.746 1.00 63.78 142 GLN C CA 1
ATOM 6435 C C . GLN C 1 144 ? 65.716 70.419 118.074 1.00 63.06 142 GLN C C 1
ATOM 6436 O O . GLN C 1 144 ? 66.007 70.829 119.199 1.00 63.49 142 GLN C O 1
ATOM 6442 N N . LEU C 1 145 ? 65.324 71.218 117.086 1.00 61.44 143 LEU C N 1
ATOM 6443 C CA . LEU C 1 145 ? 65.226 72.664 117.253 1.00 60.53 143 LEU C CA 1
ATOM 6444 C C . LEU C 1 145 ? 64.017 73.089 118.083 1.00 60.20 143 LEU C C 1
ATOM 6445 O O . LEU C 1 145 ? 63.705 74.275 118.178 1.00 60.05 143 LEU C O 1
ATOM 6450 N N . ILE C 1 146 ? 63.345 72.116 118.688 1.00 59.83 144 ILE C N 1
ATOM 6451 C CA . ILE C 1 146 ? 62.174 72.394 119.509 1.00 59.82 144 ILE C CA 1
ATOM 6452 C C . ILE C 1 146 ? 62.458 72.084 120.980 1.00 58.75 144 ILE C C 1
ATOM 6453 O O . ILE C 1 146 ? 62.652 70.927 121.361 1.00 57.27 144 ILE C O 1
ATOM 6458 N N . LYS C 1 147 ? 62.470 73.137 121.795 1.00 56.92 145 LYS C N 1
ATOM 6459 C CA . LYS C 1 147 ? 62.755 73.034 123.223 1.00 56.10 145 LYS C CA 1
ATOM 6460 C C . LYS C 1 147 ? 61.593 72.480 124.045 1.00 55.61 145 LYS C C 1
ATOM 6461 O O . LYS C 1 147 ? 60.443 72.867 123.858 1.00 55.51 145 LYS C O 1
ATOM 6467 N N . ASP C 1 148 ? 61.912 71.574 124.964 1.00 55.71 146 ASP C N 1
ATOM 6468 C CA . ASP C 1 148 ? 60.915 70.945 125.822 1.00 56.71 146 ASP C CA 1
ATOM 6469 C C . ASP C 1 148 ? 60.013 71.942 126.543 1.00 57.15 146 ASP C C 1
ATOM 6470 O O . ASP C 1 148 ? 60.475 72.712 127.386 1.00 58.28 146 ASP C O 1
ATOM 6475 N N . GLY C 1 149 ? 58.723 71.917 126.210 1.00 57.00 147 GLY C N 1
ATOM 6476 C CA . GLY C 1 149 ? 57.765 72.801 126.854 1.00 54.95 147 GLY C CA 1
ATOM 6477 C C . GLY C 1 149 ? 57.346 74.041 126.088 1.00 53.67 147 GLY C C 1
ATOM 6478 O O . GLY C 1 149 ? 56.772 74.955 126.676 1.00 54.50 147 GLY C O 1
ATOM 6479 N N . SER C 1 150 ? 57.611 74.082 124.786 1.00 51.91 148 SER C N 1
ATOM 6480 C CA . SER C 1 150 ? 57.253 75.251 123.988 1.00 49.60 148 SER C CA 1
ATOM 6481 C C . SER C 1 150 ? 56.007 75.071 123.121 1.00 48.28 148 SER C C 1
ATOM 6482 O O . SER C 1 150 ? 55.418 73.989 123.057 1.00 46.80 148 SER C O 1
ATOM 6485 N N . THR C 1 151 ? 55.616 76.153 122.455 1.00 47.41 149 THR C N 1
ATOM 6486 C CA . THR C 1 151 ? 54.441 76.165 121.589 1.00 46.14 149 THR C CA 1
ATOM 6487 C C . THR C 1 151 ? 54.830 76.604 120.175 1.00 45.00 149 THR C C 1
ATOM 6488 O O . THR C 1 151 ? 55.492 77.632 119.994 1.00 43.88 149 THR C O 1
ATOM 6492 N N . ILE C 1 152 ? 54.418 75.824 119.178 1.00 42.92 150 ILE C N 1
ATOM 6493 C CA . ILE C 1 152 ? 54.724 76.146 117.784 1.00 42.99 150 ILE C CA 1
ATOM 6494 C C . ILE C 1 152 ? 53.465 76.320 116.942 1.00 40.58 150 ILE C C 1
ATOM 6495 O O . ILE C 1 152 ? 52.500 75.564 117.077 1.00 41.41 150 ILE C O 1
ATOM 6500 N N . LEU C 1 153 ? 53.492 77.323 116.071 1.00 37.59 151 LEU C N 1
ATOM 6501 C CA . LEU C 1 153 ? 52.366 77.623 115.197 1.00 36.45 151 LEU C CA 1
ATOM 6502 C C . LEU C 1 153 ? 52.473 76.943 113.833 1.00 35.67 151 LEU C C 1
ATOM 6503 O O . LEU C 1 153 ? 53.525 76.981 113.194 1.00 36.17 151 LEU C O 1
ATOM 6508 N N . THR C 1 154 ? 51.378 76.331 113.386 1.00 34.23 152 THR C N 1
ATOM 6509 C CA . THR C 1 154 ? 51.358 75.680 112.080 1.00 32.97 152 THR C CA 1
ATOM 6510 C C . THR C 1 154 ? 50.331 76.354 111.190 1.00 32.71 152 THR C C 1
ATOM 6511 O O . THR C 1 154 ? 49.577 77.222 111.628 1.00 34.50 152 THR C O 1
ATOM 6515 N N . HIS C 1 155 ? 50.306 75.929 109.934 1.00 30.39 153 HIS C N 1
ATOM 6516 C CA . HIS C 1 155 ? 49.373 76.449 108.956 1.00 26.67 153 HIS C CA 1
ATOM 6517 C C . HIS C 1 155 ? 49.036 75.298 108.005 1.00 26.30 153 HIS C C 1
ATOM 6518 O O . HIS C 1 155 ? 49.920 74.551 107.588 1.00 25.86 153 HIS C O 1
ATOM 6525 N N . CYS C 1 156 ? 47.755 75.164 107.677 1.00 24.52 154 CYS C N 1
ATOM 6526 C CA . CYS C 1 156 ? 47.273 74.114 106.789 1.00 23.49 154 CYS C CA 1
ATOM 6527 C C . CYS C 1 156 ? 47.458 72.776 107.480 1.00 24.80 154 CYS C C 1
ATOM 6528 O O . CYS C 1 156 ? 47.389 72.698 108.706 1.00 24.33 154 CYS C O 1
ATOM 6531 N N . ASN C 1 157 ? 47.693 71.726 106.700 1.00 25.63 155 ASN C N 1
ATOM 6532 C CA . ASN C 1 157 ? 47.887 70.399 107.266 1.00 25.35 155 ASN C CA 1
ATOM 6533 C C . ASN C 1 157 ? 49.032 69.648 106.615 1.00 26.55 155 ASN C C 1
ATOM 6534 O O . ASN C 1 157 ? 48.827 68.886 105.671 1.00 29.61 155 ASN C O 1
ATOM 6539 N N . ALA C 1 158 ? 50.243 69.868 107.110 1.00 25.68 156 ALA C N 1
ATOM 6540 C CA . ALA C 1 158 ? 51.406 69.166 106.589 1.00 21.67 156 ALA C CA 1
ATOM 6541 C C . ALA C 1 158 ? 51.612 67.972 107.514 1.00 21.93 156 ALA C C 1
ATOM 6542 O O . ALA C 1 158 ? 52.731 67.707 107.962 1.00 22.79 156 ALA C O 1
ATOM 6544 N N . GLY C 1 159 ? 50.522 67.261 107.802 1.00 20.43 157 GLY C N 1
ATOM 6545 C CA . GLY C 1 159 ? 50.593 66.115 108.692 1.00 21.33 157 GLY C CA 1
ATOM 6546 C C . GLY C 1 159 ? 50.450 64.753 108.037 1.00 23.05 157 GLY C C 1
ATOM 6547 O O . GLY C 1 159 ? 50.747 64.572 106.852 1.00 23.50 157 GLY C O 1
ATOM 6548 N N . ALA C 1 160 ? 50.001 63.782 108.823 1.00 22.81 158 ALA C N 1
ATOM 6549 C CA . ALA C 1 160 ? 49.805 62.430 108.324 1.00 21.92 158 ALA C CA 1
ATOM 6550 C C . ALA C 1 160 ? 48.810 62.412 107.169 1.00 22.89 158 ALA C C 1
ATOM 6551 O O . ALA C 1 160 ? 48.908 61.572 106.272 1.00 24.70 158 ALA C O 1
ATOM 6553 N N . LEU C 1 161 ? 47.855 63.338 107.181 1.00 21.86 159 LEU C N 1
ATOM 6554 C CA . LEU C 1 161 ? 46.846 63.377 106.127 1.00 21.76 159 LEU C CA 1
ATOM 6555 C C . LEU C 1 161 ? 47.313 64.001 104.814 1.00 22.15 159 LEU C C 1
ATOM 6556 O O . LEU C 1 161 ? 46.654 63.851 103.789 1.00 22.35 159 LEU C O 1
ATOM 6561 N N . ALA C 1 162 ? 48.447 64.693 104.833 1.00 21.64 160 ALA C N 1
ATOM 6562 C CA . ALA C 1 162 ? 48.956 65.316 103.617 1.00 22.88 160 ALA C CA 1
ATOM 6563 C C . ALA C 1 162 ? 50.083 64.484 103.026 1.00 23.39 160 ALA C C 1
ATOM 6564 O O . ALA C 1 162 ? 50.761 64.906 102.089 1.00 23.79 160 ALA C O 1
ATOM 6566 N N . THR C 1 163 ? 50.278 63.298 103.589 1.00 23.91 161 THR C N 1
ATOM 6567 C CA . THR C 1 163 ? 51.325 62.386 103.147 1.00 23.90 161 THR C CA 1
ATOM 6568 C C . THR C 1 163 ? 50.782 60.966 103.247 1.00 25.01 161 THR C C 1
ATOM 6569 O O . THR C 1 163 ? 49.592 60.774 103.495 1.00 24.22 161 THR C O 1
ATOM 6573 N N . VAL C 1 164 ? 51.645 59.972 103.044 1.00 25.87 162 VAL C N 1
ATOM 6574 C CA . VAL C 1 164 ? 51.205 58.589 103.155 1.00 26.06 162 VAL C CA 1
ATOM 6575 C C . VAL C 1 164 ? 50.985 58.324 104.635 1.00 27.11 162 VAL C C 1
ATOM 6576 O O . VAL C 1 164 ? 50.036 57.646 105.024 1.00 28.16 162 VAL C O 1
ATOM 6580 N N . ASP C 1 165 ? 51.857 58.887 105.462 1.00 29.78 163 ASP C N 1
ATOM 6581 C CA . ASP C 1 165 ? 51.739 58.722 106.903 1.00 33.12 163 ASP C CA 1
ATOM 6582 C C . ASP C 1 165 ? 52.771 59.561 107.656 1.00 34.43 163 ASP C C 1
ATOM 6583 O O . ASP C 1 165 ? 53.758 60.023 107.072 1.00 34.05 163 ASP C O 1
ATOM 6588 N N . TYR C 1 166 ? 52.520 59.763 108.948 1.00 35.21 164 TYR C N 1
ATOM 6589 C CA . TYR C 1 166 ? 53.394 60.538 109.830 1.00 36.69 164 TYR C CA 1
ATOM 6590 C C . TYR C 1 166 ? 53.316 62.040 109.581 1.00 37.12 164 TYR C C 1
ATOM 6591 O O . TYR C 1 166 ? 52.953 62.805 110.472 1.00 38.83 164 TYR C O 1
ATOM 6600 N N . GLY C 1 167 ? 53.672 62.468 108.377 1.00 37.13 165 GLY C N 1
ATOM 6601 C CA . GLY C 1 167 ? 53.612 63.884 108.061 1.00 36.86 165 GLY C CA 1
ATOM 6602 C C . GLY C 1 167 ? 54.961 64.567 108.070 1.00 37.35 165 GLY C C 1
ATOM 6603 O O . GLY C 1 167 ? 55.943 64.000 108.534 1.00 37.53 165 GLY C O 1
ATOM 6604 N N . THR C 1 168 ? 55.004 65.791 107.551 1.00 38.76 166 THR C N 1
ATOM 6605 C CA . THR C 1 168 ? 56.234 66.573 107.495 1.00 39.12 166 THR C CA 1
ATOM 6606 C C . THR C 1 168 ? 56.353 67.482 108.715 1.00 40.35 166 THR C C 1
ATOM 6607 O O . THR C 1 168 ? 56.855 67.068 109.765 1.00 41.23 166 THR C O 1
ATOM 6611 N N . ALA C 1 169 ? 55.899 68.724 108.571 1.00 40.03 167 ALA C N 1
ATOM 6612 C CA . ALA C 1 169 ? 55.947 69.679 109.669 1.00 39.94 167 ALA C CA 1
ATOM 6613 C C . ALA C 1 169 ? 55.341 69.050 110.916 1.00 39.66 167 ALA C C 1
ATOM 6614 O O . ALA C 1 169 ? 55.914 69.148 111.994 1.00 41.92 167 ALA C O 1
ATOM 6616 N N . LEU C 1 170 ? 54.190 68.397 110.773 1.00 38.37 168 LEU C N 1
ATOM 6617 C CA . LEU C 1 170 ? 53.557 67.761 111.920 1.00 39.06 168 LEU C CA 1
ATOM 6618 C C . LEU C 1 170 ? 54.329 66.517 112.320 1.00 40.68 168 LEU C C 1
ATOM 6619 O O . LEU C 1 170 ? 54.121 65.969 113.406 1.00 40.33 168 LEU C O 1
ATOM 6624 N N . GLY C 1 171 ? 55.211 66.066 111.433 1.00 40.92 169 GLY C N 1
ATOM 6625 C CA . GLY C 1 171 ? 56.013 64.894 111.729 1.00 41.86 169 GLY C CA 1
ATOM 6626 C C . GLY C 1 171 ? 56.997 65.285 112.810 1.00 41.83 169 GLY C C 1
ATOM 6627 O O . GLY C 1 171 ? 57.300 64.510 113.723 1.00 40.47 169 GLY C O 1
ATOM 6628 N N . VAL C 1 172 ? 57.493 66.512 112.692 1.00 41.32 170 VAL C N 1
ATOM 6629 C CA . VAL C 1 172 ? 58.428 67.066 113.654 1.00 41.38 170 VAL C CA 1
ATOM 6630 C C . VAL C 1 172 ? 57.785 67.020 115.038 1.00 41.29 170 VAL C C 1
ATOM 6631 O O . VAL C 1 172 ? 58.279 66.350 115.944 1.00 43.02 170 VAL C O 1
ATOM 6635 N N . ILE C 1 173 ? 56.678 67.735 115.191 1.00 39.60 171 ILE C N 1
ATOM 6636 C CA . ILE C 1 173 ? 55.958 67.771 116.455 1.00 39.90 171 ILE C CA 1
ATOM 6637 C C . ILE C 1 173 ? 55.725 66.349 116.970 1.00 42.50 171 ILE C C 1
ATOM 6638 O O . ILE C 1 173 ? 55.756 66.096 118.180 1.00 43.66 171 ILE C O 1
ATOM 6643 N N . ARG C 1 174 ? 55.499 65.421 116.046 1.00 43.71 172 ARG C N 1
ATOM 6644 C CA . ARG C 1 174 ? 55.269 64.029 116.405 1.00 45.11 172 ARG C CA 1
ATOM 6645 C C . ARG C 1 174 ? 56.515 63.388 117.015 1.00 46.03 172 ARG C C 1
ATOM 6646 O O . ARG C 1 174 ? 56.414 62.592 117.947 1.00 46.22 172 ARG C O 1
ATOM 6654 N N . ALA C 1 175 ? 57.688 63.744 116.498 1.00 45.67 173 ALA C N 1
ATOM 6655 C CA . ALA C 1 175 ? 58.939 63.193 117.008 1.00 46.14 173 ALA C CA 1
ATOM 6656 C C . ALA C 1 175 ? 59.271 63.786 118.379 1.00 46.71 173 ALA C C 1
ATOM 6657 O O . ALA C 1 175 ? 59.782 63.091 119.260 1.00 46.24 173 ALA C O 1
ATOM 6659 N N . ALA C 1 176 ? 58.978 65.072 118.551 1.00 46.14 174 ALA C N 1
ATOM 6660 C CA . ALA C 1 176 ? 59.233 65.755 119.811 1.00 45.36 174 ALA C CA 1
ATOM 6661 C C . ALA C 1 176 ? 58.494 65.051 120.942 1.00 45.78 174 ALA C C 1
ATOM 6662 O O . ALA C 1 176 ? 59.097 64.642 121.931 1.00 44.64 174 ALA C O 1
ATOM 6664 N N . VAL C 1 177 ? 57.184 64.908 120.793 1.00 47.59 175 VAL C N 1
ATOM 6665 C CA . VAL C 1 177 ? 56.384 64.246 121.812 1.00 50.52 175 VAL C CA 1
ATOM 6666 C C . VAL C 1 177 ? 56.864 62.813 122.023 1.00 53.56 175 VAL C C 1
ATOM 6667 O O . VAL C 1 177 ? 56.782 62.278 123.130 1.00 54.42 175 VAL C O 1
ATOM 6671 N N . GLU C 1 178 ? 57.369 62.196 120.957 1.00 56.98 176 GLU C N 1
ATOM 6672 C CA . GLU C 1 178 ? 57.871 60.823 121.024 1.00 58.99 176 GLU C CA 1
ATOM 6673 C C . GLU C 1 178 ? 59.159 60.741 121.849 1.00 59.94 176 GLU C C 1
ATOM 6674 O O . GLU C 1 178 ? 59.365 59.784 122.599 1.00 59.65 176 GLU C O 1
ATOM 6680 N N . SER C 1 179 ? 60.019 61.750 121.717 1.00 60.61 177 SER C N 1
ATOM 6681 C CA . SER C 1 179 ? 61.269 61.782 122.467 1.00 61.91 177 SER C CA 1
ATOM 6682 C C . SER C 1 179 ? 60.959 61.995 123.951 1.00 63.54 177 SER C C 1
ATOM 6683 O O . SER C 1 179 ? 61.508 61.309 124.817 1.00 63.46 177 SER C O 1
ATOM 6686 N N . GLY C 1 180 ? 60.071 62.947 124.230 1.00 64.62 178 GLY C N 1
ATOM 6687 C CA . GLY C 1 180 ? 59.690 63.244 125.599 1.00 64.26 178 GLY C CA 1
ATOM 6688 C C . GLY C 1 180 ? 59.248 64.685 125.773 1.00 64.78 178 GLY C C 1
ATOM 6689 O O . GLY C 1 180 ? 58.301 64.967 126.508 1.00 64.61 178 GLY C O 1
ATOM 6690 N N . LYS C 1 181 ? 59.937 65.597 125.090 1.00 64.85 179 LYS C N 1
ATOM 6691 C CA . LYS C 1 181 ? 59.636 67.024 125.156 1.00 64.71 179 LYS C CA 1
ATOM 6692 C C . LYS C 1 181 ? 58.137 67.295 125.196 1.00 65.64 179 LYS C C 1
ATOM 6693 O O . LYS C 1 181 ? 57.417 66.941 124.265 1.00 65.99 179 LYS C O 1
ATOM 6699 N N . ARG C 1 182 ? 57.672 67.928 126.270 1.00 66.44 180 ARG C N 1
ATOM 6700 C CA . ARG C 1 182 ? 56.254 68.254 126.406 1.00 66.44 180 ARG C CA 1
ATOM 6701 C C . ARG C 1 182 ? 55.967 69.525 125.602 1.00 65.24 180 ARG C C 1
ATOM 6702 O O . ARG C 1 182 ? 56.651 70.528 125.765 1.00 64.45 180 ARG C O 1
ATOM 6710 N N . ILE C 1 183 ? 54.964 69.480 124.729 1.00 64.11 181 ILE C N 1
ATOM 6711 C CA . ILE C 1 183 ? 54.622 70.646 123.914 1.00 62.83 181 ILE C CA 1
ATOM 6712 C C . ILE C 1 183 ? 53.147 70.734 123.524 1.00 60.37 181 ILE C C 1
ATOM 6713 O O . ILE C 1 183 ? 52.409 69.747 123.582 1.00 60.41 181 ILE C O 1
ATOM 6718 N N . ARG C 1 184 ? 52.732 71.934 123.127 1.00 57.00 182 ARG C N 1
ATOM 6719 C CA . ARG C 1 184 ? 51.362 72.189 122.699 1.00 54.18 182 ARG C CA 1
ATOM 6720 C C . ARG C 1 184 ? 51.444 72.890 121.347 1.00 51.83 182 ARG C C 1
ATOM 6721 O O . ARG C 1 184 ? 52.421 73.596 121.071 1.00 51.83 182 ARG C O 1
ATOM 6729 N N . VAL C 1 185 ? 50.426 72.705 120.509 1.00 47.83 183 VAL C N 1
ATOM 6730 C CA . VAL C 1 185 ? 50.425 73.324 119.186 1.00 43.47 183 VAL C CA 1
ATOM 6731 C C . VAL C 1 185 ? 49.283 74.306 118.930 1.00 40.59 183 VAL C C 1
ATOM 6732 O O . VAL C 1 185 ? 48.171 74.138 119.435 1.00 39.48 183 VAL C O 1
ATOM 6736 N N . PHE C 1 186 ? 49.579 75.338 118.145 1.00 37.23 184 PHE C N 1
ATOM 6737 C CA . PHE C 1 186 ? 48.588 76.339 117.759 1.00 35.00 184 PHE C CA 1
ATOM 6738 C C . PHE C 1 186 ? 48.413 76.173 116.259 1.00 32.80 184 PHE C C 1
ATOM 6739 O O . PHE C 1 186 ? 49.362 76.355 115.493 1.00 32.14 184 PHE C O 1
ATOM 6747 N N . ALA C 1 187 ? 47.202 75.832 115.837 1.00 30.88 185 ALA C N 1
ATOM 6748 C CA . ALA C 1 187 ? 46.941 75.613 114.424 1.00 28.61 185 ALA C CA 1
ATOM 6749 C C . ALA C 1 187 ? 46.000 76.610 113.771 1.00 27.49 185 ALA C C 1
ATOM 6750 O O . ALA C 1 187 ? 44.860 76.767 114.203 1.00 27.57 185 ALA C O 1
ATOM 6752 N N . ASP C 1 188 ? 46.485 77.282 112.731 1.00 26.42 186 ASP C N 1
ATOM 6753 C CA . ASP C 1 188 ? 45.655 78.215 111.985 1.00 28.42 186 ASP C CA 1
ATOM 6754 C C . ASP C 1 188 ? 44.529 77.355 111.413 1.00 28.27 186 ASP C C 1
ATOM 6755 O O . ASP C 1 188 ? 44.804 76.348 110.759 1.00 28.35 186 ASP C O 1
ATOM 6760 N N . GLU C 1 189 ? 43.272 77.722 111.658 1.00 26.18 187 GLU C N 1
ATOM 6761 C CA . GLU C 1 189 ? 42.168 76.929 111.124 1.00 23.58 187 GLU C CA 1
ATOM 6762 C C . GLU C 1 189 ? 42.376 76.778 109.629 1.00 21.48 187 GLU C C 1
ATOM 6763 O O . GLU C 1 189 ? 41.971 75.789 109.030 1.00 20.65 187 GLU C O 1
ATOM 6769 N N . THR C 1 190 ? 43.028 77.778 109.049 1.00 20.89 188 THR C N 1
ATOM 6770 C CA . THR C 1 190 ? 43.363 77.813 107.630 1.00 22.51 188 THR C CA 1
ATOM 6771 C C . THR C 1 190 ? 42.190 77.783 106.658 1.00 21.15 188 THR C C 1
ATOM 6772 O O . THR C 1 190 ? 41.763 76.723 106.197 1.00 21.33 188 THR C O 1
ATOM 6776 N N . ARG C 1 191 ? 41.678 78.960 106.338 1.00 20.39 189 ARG C N 1
ATOM 6777 C CA . ARG C 1 191 ? 40.582 79.060 105.398 1.00 19.53 189 ARG C CA 1
ATOM 6778 C C . ARG C 1 191 ? 41.158 79.112 103.991 1.00 19.22 189 ARG C C 1
ATOM 6779 O O . ARG C 1 191 ? 42.357 79.324 103.816 1.00 18.45 189 ARG C O 1
ATOM 6787 N N . PRO C 1 192 ? 40.315 78.905 102.969 1.00 19.06 190 PRO C N 1
ATOM 6788 C CA . PRO C 1 192 ? 38.876 78.629 103.057 1.00 19.30 190 PRO C CA 1
ATOM 6789 C C . PRO C 1 192 ? 38.495 77.163 103.323 1.00 19.68 190 PRO C C 1
ATOM 6790 O O . PRO C 1 192 ? 37.417 76.880 103.849 1.00 19.95 190 PRO C O 1
ATOM 6794 N N . TYR C 1 193 ? 39.381 76.240 102.959 1.00 19.79 191 TYR C N 1
ATOM 6795 C CA . TYR C 1 193 ? 39.126 74.808 103.124 1.00 19.07 191 TYR C CA 1
ATOM 6796 C C . TYR C 1 193 ? 39.108 74.352 104.583 1.00 19.21 191 TYR C C 1
ATOM 6797 O O . TYR C 1 193 ? 38.473 73.358 104.913 1.00 18.69 191 TYR C O 1
ATOM 6806 N N . LEU C 1 194 ? 39.815 75.072 105.451 1.00 19.18 192 LEU C N 1
ATOM 6807 C CA . LEU C 1 194 ? 39.856 74.751 106.878 1.00 19.71 192 LEU C CA 1
ATOM 6808 C C . LEU C 1 194 ? 40.622 73.486 107.247 1.00 20.98 192 LEU C C 1
AT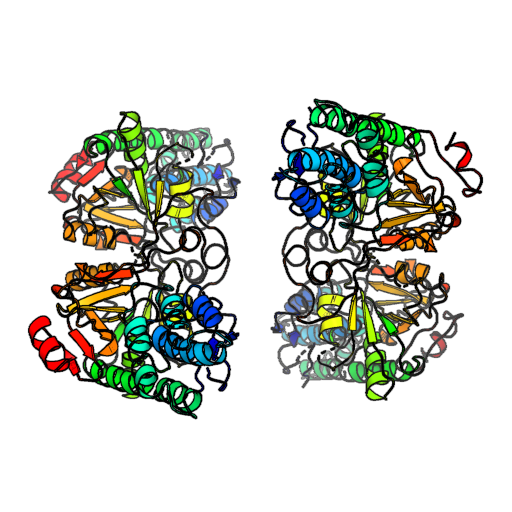OM 6809 O O . LEU C 1 194 ? 40.251 72.777 108.182 1.00 21.14 192 LEU C O 1
ATOM 6814 N N . GLN C 1 195 ? 41.698 73.216 106.520 1.00 20.80 193 GLN C N 1
ATOM 6815 C CA . GLN C 1 195 ? 42.519 72.046 106.781 1.00 20.44 193 GLN C CA 1
ATOM 6816 C C . GLN C 1 195 ? 43.061 72.029 108.221 1.00 21.26 193 GLN C C 1
ATOM 6817 O O . GLN C 1 195 ? 43.244 70.960 108.814 1.00 22.44 193 GLN C O 1
ATOM 6823 N N . GLY C 1 196 ? 43.302 73.213 108.782 1.00 20.64 194 GLY C N 1
ATOM 6824 C CA . GLY C 1 196 ? 43.833 73.307 110.132 1.00 18.61 194 GLY C CA 1
ATOM 6825 C C . GLY C 1 196 ? 42.878 72.895 111.235 1.00 19.60 194 GLY C C 1
ATOM 6826 O O . GLY C 1 196 ? 43.269 72.213 112.179 1.00 19.11 194 GLY C O 1
ATOM 6827 N N . ALA C 1 197 ? 41.623 73.310 111.120 1.00 20.48 195 ALA C N 1
ATOM 6828 C CA . ALA C 1 197 ? 40.617 72.985 112.118 1.00 20.44 195 ALA C CA 1
ATOM 6829 C C . ALA C 1 197 ? 39.996 71.624 111.862 1.00 22.80 195 ALA C C 1
ATOM 6830 O O . ALA C 1 197 ? 39.583 70.942 112.796 1.00 24.26 195 ALA C O 1
ATOM 6832 N N . ARG C 1 198 ? 39.919 71.225 110.598 1.00 23.27 196 ARG C N 1
ATOM 6833 C CA . ARG C 1 198 ? 39.314 69.941 110.279 1.00 25.90 196 ARG C CA 1
ATOM 6834 C C . ARG C 1 198 ? 40.307 68.787 110.200 1.00 27.12 196 ARG C C 1
ATOM 6835 O O . ARG C 1 198 ? 39.981 67.668 110.585 1.00 29.22 196 ARG C O 1
ATOM 6843 N N . LEU C 1 199 ? 41.518 69.056 109.724 1.00 26.64 197 LEU C N 1
ATOM 6844 C CA . LEU C 1 199 ? 42.513 68.001 109.582 1.00 27.73 197 LEU C CA 1
ATOM 6845 C C . LEU C 1 199 ? 43.636 68.029 110.612 1.00 29.62 197 LEU C C 1
ATOM 6846 O O . LEU C 1 199 ? 43.802 67.078 111.380 1.00 30.91 197 LEU C O 1
ATOM 6851 N N . THR C 1 200 ? 44.412 69.111 110.614 1.00 29.31 198 THR C N 1
ATOM 6852 C CA . THR C 1 200 ? 45.527 69.260 111.542 1.00 28.51 198 THR C CA 1
ATOM 6853 C C . THR C 1 200 ? 45.127 68.995 112.991 1.00 30.35 198 THR C C 1
ATOM 6854 O O . THR C 1 200 ? 45.704 68.132 113.654 1.00 32.33 198 THR C O 1
ATOM 6858 N N . ALA C 1 201 ? 44.136 69.732 113.478 1.00 31.46 199 ALA C N 1
ATOM 6859 C CA . ALA C 1 201 ? 43.668 69.572 114.850 1.00 33.28 199 ALA C CA 1
ATOM 6860 C C . ALA C 1 201 ? 43.185 68.153 115.138 1.00 34.49 199 ALA C C 1
ATOM 6861 O O . ALA C 1 201 ? 43.416 67.620 116.220 1.00 36.43 199 ALA C O 1
ATOM 6863 N N . TRP C 1 202 ? 42.518 67.546 114.163 1.00 35.56 200 TRP C N 1
ATOM 6864 C CA . TRP C 1 202 ? 41.972 66.195 114.299 1.00 36.27 200 TRP C CA 1
ATOM 6865 C C . TRP C 1 202 ? 43.017 65.102 114.475 1.00 37.21 200 TRP C C 1
ATOM 6866 O O . TRP C 1 202 ? 42.945 64.313 115.422 1.00 35.65 200 TRP C O 1
ATOM 6877 N N . GLU C 1 203 ? 43.980 65.040 113.558 1.00 37.12 201 GLU C N 1
ATOM 6878 C CA . GLU C 1 203 ? 44.992 64.003 113.642 1.00 37.69 201 GLU C CA 1
ATOM 6879 C C . GLU C 1 203 ? 45.882 64.196 114.857 1.00 39.31 201 GLU C C 1
ATOM 6880 O O . GLU C 1 203 ? 46.422 63.234 115.399 1.00 39.49 201 GLU C O 1
ATOM 6886 N N . LEU C 1 204 ? 46.013 65.438 115.300 1.00 40.73 202 LEU C N 1
ATOM 6887 C CA . LEU C 1 204 ? 46.837 65.733 116.461 1.00 42.02 202 LEU C CA 1
ATOM 6888 C C . LEU C 1 204 ? 46.192 65.213 117.739 1.00 44.35 202 LEU C C 1
ATOM 6889 O O . LEU C 1 204 ? 46.850 64.582 118.563 1.00 46.10 202 LEU C O 1
ATOM 6902 N N . LYS C 1 206 ? 44.174 62.782 118.115 1.00 47.74 204 LYS C N 1
ATOM 6903 C CA . LYS C 1 206 ? 44.147 61.325 118.190 1.00 47.48 204 LYS C CA 1
ATOM 6904 C C . LYS C 1 206 ? 45.468 60.768 118.698 1.00 47.19 204 LYS C C 1
ATOM 6905 O O . LYS C 1 206 ? 45.490 59.774 119.423 1.00 46.77 204 LYS C O 1
ATOM 6911 N N . ASP C 1 207 ? 46.564 61.417 118.322 1.00 46.65 205 ASP C N 1
ATOM 6912 C CA . ASP C 1 207 ? 47.883 60.986 118.754 1.00 46.90 205 ASP C CA 1
ATOM 6913 C C . ASP C 1 207 ? 48.167 61.492 120.165 1.00 46.59 205 ASP C C 1
ATOM 6914 O O . ASP C 1 207 ? 49.244 61.270 120.717 1.00 46.06 205 ASP C O 1
ATOM 6919 N N . GLY C 1 208 ? 47.184 62.172 120.745 1.00 45.75 206 GLY C N 1
ATOM 6920 C CA . GLY C 1 208 ? 47.328 62.686 122.093 1.00 43.73 206 GLY C CA 1
ATOM 6921 C C . GLY C 1 208 ? 48.227 63.898 122.235 1.00 43.67 206 GLY C C 1
ATOM 6922 O O . GLY C 1 208 ? 48.881 64.058 123.265 1.00 43.03 206 GLY C O 1
ATOM 6923 N N . ILE C 1 209 ? 48.264 64.750 121.213 1.00 42.77 207 ILE C N 1
ATOM 6924 C CA . ILE C 1 209 ? 49.084 65.959 121.256 1.00 41.93 207 ILE C CA 1
ATOM 6925 C C . ILE C 1 209 ? 48.226 67.175 121.619 1.00 42.06 207 ILE C C 1
ATOM 6926 O O . ILE C 1 209 ? 47.061 67.262 121.237 1.00 41.00 207 ILE C O 1
ATOM 6931 N N . GLU C 1 210 ? 48.818 68.103 122.364 1.00 42.63 208 GLU C N 1
ATOM 6932 C CA . GLU C 1 210 ? 48.136 69.313 122.813 1.00 43.52 208 GLU C CA 1
ATOM 6933 C C . GLU C 1 210 ? 47.917 70.294 121.662 1.00 42.74 208 GLU C C 1
ATOM 6934 O O . GLU C 1 210 ? 48.874 70.708 120.995 1.00 41.73 208 GLU C O 1
ATOM 6940 N N . VAL C 1 211 ? 46.656 70.665 121.436 1.00 40.46 209 VAL C N 1
ATOM 6941 C CA . VAL C 1 211 ? 46.321 71.599 120.364 1.00 39.02 209 VAL C CA 1
ATOM 6942 C C . VAL C 1 211 ? 45.271 72.655 120.677 1.00 36.96 209 VAL C C 1
ATOM 6943 O O . VAL C 1 211 ? 44.239 72.388 121.302 1.00 35.58 209 VAL C O 1
ATOM 6947 N N . TYR C 1 212 ? 45.559 73.859 120.206 1.00 34.77 210 TYR C N 1
ATOM 6948 C CA . TYR C 1 212 ? 44.671 74.998 120.344 1.00 34.35 210 TYR C CA 1
ATOM 6949 C C . TYR C 1 212 ? 44.480 75.491 118.924 1.00 31.63 210 TYR C C 1
ATOM 6950 O O . TYR C 1 212 ? 45.455 75.744 118.216 1.00 31.58 210 TYR C O 1
ATOM 6959 N N . VAL C 1 213 ? 43.229 75.607 118.499 1.00 29.44 211 VAL C N 1
ATOM 6960 C CA . VAL C 1 213 ? 42.934 76.092 117.158 1.00 27.62 211 VAL C CA 1
ATOM 6961 C C . VAL C 1 213 ? 42.679 77.594 117.233 1.00 27.18 211 VAL C C 1
ATOM 6962 O O . VAL C 1 213 ? 42.098 78.084 118.203 1.00 26.09 211 VAL C O 1
ATOM 6966 N N . ILE C 1 214 ? 43.133 78.322 116.220 1.00 25.46 212 ILE C N 1
ATOM 6967 C CA . ILE C 1 214 ? 42.942 79.766 116.171 1.00 26.61 212 ILE C CA 1
ATOM 6968 C C . ILE C 1 214 ? 42.575 80.171 114.751 1.00 26.42 212 ILE C C 1
ATOM 6969 O O . ILE C 1 214 ? 42.897 79.451 113.802 1.00 26.52 212 ILE C O 1
ATOM 6974 N N . THR C 1 215 ? 41.893 81.305 114.598 1.00 25.07 213 THR C N 1
ATOM 6975 C CA . THR C 1 215 ? 41.533 81.771 113.263 1.00 24.42 213 THR C CA 1
ATOM 6976 C C . THR C 1 215 ? 42.808 82.375 112.689 1.00 25.24 213 THR C C 1
ATOM 6977 O O . THR C 1 215 ? 43.673 82.828 113.435 1.00 24.76 213 THR C O 1
ATOM 6981 N N . ASP C 1 216 ? 42.938 82.374 111.371 1.00 26.19 214 ASP C N 1
ATOM 6982 C CA . ASP C 1 216 ? 44.137 82.912 110.751 1.00 29.09 214 ASP C CA 1
ATOM 6983 C C . ASP C 1 216 ? 44.402 84.361 111.169 1.00 31.54 214 ASP C C 1
ATOM 6984 O O . ASP C 1 216 ? 45.529 84.842 111.074 1.00 31.44 214 ASP C O 1
ATOM 6989 N N . ASN C 1 217 ? 43.359 85.037 111.646 1.00 34.25 215 ASN C N 1
ATOM 6990 C CA . ASN C 1 217 ? 43.447 86.431 112.086 1.00 36.75 215 ASN C CA 1
ATOM 6991 C C . ASN C 1 217 ? 44.428 86.685 113.222 1.00 37.56 215 ASN C C 1
ATOM 6992 O O . ASN C 1 217 ? 45.233 87.615 113.182 1.00 35.66 215 ASN C O 1
ATOM 7005 N N . ALA C 1 219 ? 47.023 85.108 114.169 1.00 45.54 217 ALA C N 1
ATOM 7006 C CA . ALA C 1 219 ? 48.371 84.575 114.014 1.00 46.54 217 ALA C CA 1
ATOM 7007 C C . ALA C 1 219 ? 49.392 85.659 114.363 1.00 47.04 217 ALA C C 1
ATOM 7008 O O . ALA C 1 219 ? 50.316 85.431 115.145 1.00 45.91 217 ALA C O 1
ATOM 7010 N N . GLY C 1 220 ? 49.215 86.840 113.782 1.00 47.93 218 GLY C N 1
ATOM 7011 C CA . GLY C 1 220 ? 50.125 87.939 114.049 1.00 48.57 218 GLY C CA 1
ATOM 7012 C C . GLY C 1 220 ? 50.094 88.381 115.500 1.00 49.20 218 GLY C C 1
ATOM 7013 O O . GLY C 1 220 ? 51.135 88.480 116.148 1.00 50.11 218 GLY C O 1
ATOM 7014 N N . TRP C 1 221 ? 48.896 88.646 116.014 1.00 48.48 219 TRP C N 1
ATOM 7015 C CA . TRP C 1 221 ? 48.734 89.080 117.395 1.00 47.22 219 TRP C CA 1
ATOM 7016 C C . TRP C 1 221 ? 49.387 88.103 118.369 1.00 48.02 219 TRP C C 1
ATOM 7017 O O . TRP C 1 221 ? 50.297 88.477 119.100 1.00 50.11 219 TRP C O 1
ATOM 7028 N N . LEU C 1 222 ? 48.929 86.855 118.376 1.00 49.36 220 LEU C N 1
ATOM 7029 C CA . LEU C 1 222 ? 49.478 85.838 119.271 1.00 50.09 220 LEU C CA 1
ATOM 7030 C C . LEU C 1 222 ? 51.003 85.813 119.272 1.00 51.64 220 LEU C C 1
ATOM 7031 O O . LEU C 1 222 ? 51.632 85.345 120.227 1.00 49.96 220 LEU C O 1
ATOM 7044 N N . LYS C 1 224 ? 53.235 88.720 118.702 1.00 56.63 222 LYS C N 1
ATOM 7045 C CA . LYS C 1 224 ? 53.694 89.874 119.482 1.00 55.90 222 LYS C CA 1
ATOM 7046 C C . LYS C 1 224 ? 53.530 89.678 120.978 1.00 55.87 222 LYS C C 1
ATOM 7047 O O . LYS C 1 224 ? 54.347 90.149 121.764 1.00 56.10 222 LYS C O 1
ATOM 7053 N N . ARG C 1 225 ? 52.463 88.996 121.371 1.00 56.25 223 ARG C N 1
ATOM 7054 C CA . ARG C 1 225 ? 52.205 88.749 122.781 1.00 57.27 223 ARG C CA 1
ATOM 7055 C C . ARG C 1 225 ? 53.100 87.622 123.276 1.00 56.36 223 ARG C C 1
ATOM 7056 O O . ARG C 1 225 ? 52.868 87.050 124.344 1.00 55.69 223 ARG C O 1
ATOM 7064 N N . GLY C 1 226 ? 54.123 87.314 122.484 1.00 55.60 224 GLY C N 1
ATOM 7065 C CA . GLY C 1 226 ? 55.064 86.264 122.835 1.00 56.15 224 GLY C CA 1
ATOM 7066 C C . GLY C 1 226 ? 54.431 85.002 123.390 1.00 56.07 224 GLY C C 1
ATOM 7067 O O . GLY C 1 226 ? 54.426 84.775 124.600 1.00 56.12 224 GLY C O 1
ATOM 7068 N N . LEU C 1 227 ? 53.899 84.173 122.502 1.00 55.89 225 LEU C N 1
ATOM 7069 C CA . LEU C 1 227 ? 53.266 82.928 122.915 1.00 56.39 225 LEU C CA 1
ATOM 7070 C C . LEU C 1 227 ? 53.629 81.853 121.905 1.00 56.60 225 LEU C C 1
ATOM 7071 O O . LEU C 1 227 ? 53.385 80.665 122.121 1.00 56.80 225 LEU C O 1
ATOM 7076 N N . ILE C 1 228 ? 54.228 82.295 120.804 1.00 56.77 226 ILE C N 1
ATOM 7077 C CA . ILE C 1 228 ? 54.634 81.413 119.718 1.00 57.91 226 ILE C CA 1
ATOM 7078 C C . ILE C 1 228 ? 56.156 81.433 119.530 1.00 57.76 226 ILE C C 1
ATOM 7079 O O . ILE C 1 228 ? 56.709 82.359 118.925 1.00 56.31 226 ILE C O 1
ATOM 7084 N N . ASP C 1 229 ? 56.825 80.405 120.045 1.00 57.47 227 ASP C N 1
ATOM 7085 C CA . ASP C 1 229 ? 58.278 80.303 119.939 1.00 56.46 227 ASP C CA 1
ATOM 7086 C C . ASP C 1 229 ? 58.748 80.107 118.499 1.00 55.46 227 ASP C C 1
ATOM 7087 O O . ASP C 1 229 ? 59.619 80.830 118.024 1.00 55.77 227 ASP C O 1
ATOM 7092 N N . ALA C 1 230 ? 58.171 79.132 117.803 1.00 54.47 228 ALA C N 1
ATOM 7093 C CA . ALA C 1 230 ? 58.553 78.869 116.420 1.00 52.37 228 ALA C CA 1
ATOM 7094 C C . ALA C 1 230 ? 57.362 78.496 115.552 1.00 51.19 228 ALA C C 1
ATOM 7095 O O . ALA C 1 230 ? 56.318 78.075 116.046 1.00 49.95 228 ALA C O 1
ATOM 7097 N N . VAL C 1 231 ? 57.533 78.657 114.248 1.00 50.72 229 VAL C N 1
ATOM 7098 C CA . VAL C 1 231 ? 56.489 78.318 113.291 1.00 51.33 229 VAL C CA 1
ATOM 7099 C C . VAL C 1 231 ? 57.003 77.171 112.419 1.00 50.90 229 VAL C C 1
ATOM 7100 O O . VAL C 1 231 ? 58.177 77.151 112.048 1.00 51.35 229 VAL C O 1
ATOM 7104 N N . VAL C 1 232 ? 56.134 76.216 112.098 1.00 49.68 230 VAL C N 1
ATOM 7105 C CA . VAL C 1 232 ? 56.530 75.079 111.268 1.00 47.53 230 VAL C CA 1
ATOM 7106 C C . VAL C 1 232 ? 55.481 74.739 110.212 1.00 46.13 230 VAL C C 1
ATOM 7107 O O . VAL C 1 232 ? 54.475 74.094 110.511 1.00 46.00 230 VAL C O 1
ATOM 7111 N N . VAL C 1 233 ? 55.718 75.174 108.979 1.00 43.80 231 VAL C N 1
ATOM 7112 C CA . VAL C 1 233 ? 54.790 74.894 107.892 1.00 42.16 231 VAL C CA 1
ATOM 7113 C C . VAL C 1 233 ? 55.317 73.752 107.030 1.00 42.14 231 VAL C C 1
ATOM 7114 O O . VAL C 1 233 ? 56.202 73.005 107.448 1.00 43.07 231 VAL C O 1
ATOM 7118 N N . GLY C 1 234 ? 54.757 73.622 105.832 1.00 40.37 232 GLY C N 1
ATOM 7119 C CA . GLY C 1 234 ? 55.174 72.590 104.902 1.00 38.52 232 GLY C CA 1
ATOM 7120 C C . GLY C 1 234 ? 55.435 73.248 103.563 1.00 38.59 232 GLY C C 1
ATOM 7121 O O . GLY C 1 234 ? 55.850 74.405 103.520 1.00 38.33 232 GLY C O 1
ATOM 7122 N N . ALA C 1 235 ? 55.192 72.542 102.464 1.00 37.67 233 ALA C N 1
ATOM 7123 C CA . ALA C 1 235 ? 55.425 73.138 101.153 1.00 37.17 233 ALA C CA 1
ATOM 7124 C C . ALA C 1 235 ? 54.755 72.376 100.020 1.00 36.21 233 ALA C C 1
ATOM 7125 O O . ALA C 1 235 ? 54.288 71.252 100.197 1.00 35.61 233 ALA C O 1
ATOM 7127 N N . ASP C 1 236 ? 54.713 73.005 98.852 1.00 35.78 234 ASP C N 1
ATOM 7128 C CA . ASP C 1 236 ? 54.123 72.395 97.667 1.00 37.56 234 ASP C CA 1
ATOM 7129 C C . ASP C 1 236 ? 55.127 72.446 96.527 1.00 38.87 234 ASP C C 1
ATOM 7130 O O . ASP C 1 236 ? 55.149 71.567 95.666 1.00 40.21 234 ASP C O 1
ATOM 7135 N N . ARG C 1 237 ? 55.961 73.479 96.522 1.00 39.86 235 ARG C N 1
ATOM 7136 C CA . ARG C 1 237 ? 56.985 73.610 95.497 1.00 41.67 235 ARG C CA 1
ATOM 7137 C C . ARG C 1 237 ? 58.060 74.592 95.916 1.00 43.87 235 ARG C C 1
ATOM 7138 O O . ARG C 1 237 ? 57.852 75.803 95.873 1.00 44.88 235 ARG C O 1
ATOM 7146 N N . ILE C 1 238 ? 59.207 74.059 96.324 1.00 45.28 236 ILE C N 1
ATOM 7147 C CA . ILE C 1 238 ? 60.337 74.879 96.746 1.00 46.77 236 ILE C CA 1
ATOM 7148 C C . ILE C 1 238 ? 61.321 75.003 95.586 1.00 48.04 236 ILE C C 1
ATOM 7149 O O . ILE C 1 238 ? 61.965 74.029 95.207 1.00 49.20 236 ILE C O 1
ATOM 7154 N N . ALA C 1 239 ? 61.434 76.197 95.016 1.00 49.78 237 ALA C N 1
ATOM 7155 C CA . ALA C 1 239 ? 62.350 76.412 93.901 1.00 51.06 237 ALA C CA 1
ATOM 7156 C C . ALA C 1 239 ? 63.788 76.356 94.394 1.00 51.97 237 ALA C C 1
ATOM 7157 O O . ALA C 1 239 ? 64.046 76.518 95.588 1.00 52.18 237 ALA C O 1
ATOM 7159 N N . LEU C 1 240 ? 64.718 76.110 93.474 1.00 53.65 238 LEU C N 1
ATOM 7160 C CA . LEU C 1 240 ? 66.138 76.054 93.813 1.00 55.14 238 LEU C CA 1
ATOM 7161 C C . LEU C 1 240 ? 66.463 77.367 94.504 1.00 55.59 238 LEU C C 1
ATOM 7162 O O . LEU C 1 240 ? 67.156 77.397 95.524 1.00 54.68 238 LEU C O 1
ATOM 7167 N N . ASN C 1 241 ? 65.940 78.447 93.927 1.00 55.78 239 ASN C N 1
ATOM 7168 C CA . ASN C 1 241 ? 66.113 79.790 94.462 1.00 55.38 239 ASN C CA 1
ATOM 7169 C C . ASN C 1 241 ? 65.876 79.781 95.969 1.00 53.70 239 ASN C C 1
ATOM 7170 O O . ASN C 1 241 ? 66.639 80.375 96.729 1.00 53.36 239 ASN C O 1
ATOM 7175 N N . GLY C 1 242 ? 64.808 79.106 96.388 1.00 52.37 240 GLY C N 1
ATOM 7176 C CA . GLY C 1 242 ? 64.473 79.022 97.801 1.00 50.58 240 GLY C CA 1
ATOM 7177 C C . GLY C 1 242 ? 63.027 79.408 98.052 1.00 48.37 240 GLY C C 1
ATOM 7178 O O . GLY C 1 242 ? 62.441 79.064 99.077 1.00 46.19 240 GLY C O 1
ATOM 7179 N N . ASP C 1 243 ? 62.454 80.135 97.101 1.00 47.96 241 ASP C N 1
ATOM 7180 C CA . ASP C 1 243 ? 61.074 80.578 97.194 1.00 48.57 241 ASP C CA 1
ATOM 7181 C C . ASP C 1 243 ? 60.143 79.383 97.378 1.00 48.01 241 ASP C C 1
ATOM 7182 O O . ASP C 1 243 ? 59.652 78.827 96.394 1.00 48.61 241 ASP C O 1
ATOM 7187 N N . THR C 1 244 ? 59.902 78.995 98.629 1.00 45.58 242 THR C N 1
ATOM 7188 C CA . THR C 1 244 ? 59.020 77.871 98.933 1.00 42.33 242 THR C CA 1
ATOM 7189 C C . THR C 1 244 ? 57.541 78.279 98.933 1.00 41.38 242 THR C C 1
ATOM 7190 O O . THR C 1 244 ? 57.126 79.159 99.686 1.00 39.74 242 THR C O 1
ATOM 7194 N N . ALA C 1 245 ? 56.753 77.637 98.072 1.00 40.33 243 ALA C N 1
ATOM 7195 C CA . ALA C 1 245 ? 55.323 77.925 97.969 1.00 38.13 243 ALA C CA 1
ATOM 7196 C C . ALA C 1 245 ? 54.503 76.977 98.840 1.00 36.54 243 ALA C C 1
ATOM 7197 O O . ALA C 1 245 ? 54.754 75.776 98.869 1.00 39.22 243 ALA C O 1
ATOM 7199 N N . ASN C 1 246 ? 53.526 77.526 99.556 1.00 33.95 244 ASN C N 1
ATOM 7200 C CA . ASN C 1 246 ? 52.663 76.731 100.422 1.00 30.73 244 ASN C CA 1
ATOM 7201 C C . ASN C 1 246 ? 51.268 77.361 100.404 1.00 30.78 244 ASN C C 1
ATOM 7202 O O . ASN C 1 246 ? 51.023 78.304 99.651 1.00 30.68 244 ASN C O 1
ATOM 7207 N N . LYS C 1 247 ? 50.360 76.844 101.227 1.00 29.80 245 LYS C N 1
ATOM 7208 C CA . LYS C 1 247 ? 48.989 77.349 101.286 1.00 28.41 245 LYS C CA 1
ATOM 7209 C C . LYS C 1 247 ? 48.926 78.832 101.640 1.00 28.72 245 LYS C C 1
ATOM 7210 O O . LYS C 1 247 ? 49.761 79.318 102.403 1.00 28.58 245 LYS C O 1
ATOM 7216 N N . ILE C 1 248 ? 47.942 79.547 101.088 1.00 29.87 246 ILE C N 1
ATOM 7217 C CA . ILE C 1 248 ? 47.793 80.980 101.368 1.00 31.00 246 ILE C CA 1
ATOM 7218 C C . ILE C 1 248 ? 47.874 81.255 102.856 1.00 31.70 246 ILE C C 1
ATOM 7219 O O . ILE C 1 248 ? 47.304 80.523 103.673 1.00 30.30 246 ILE C O 1
ATOM 7224 N N . GLY C 1 249 ? 48.588 82.324 103.194 1.00 33.19 247 GLY C N 1
ATOM 7225 C CA . GLY C 1 249 ? 48.779 82.695 104.581 1.00 35.60 247 GLY C CA 1
ATOM 7226 C C . GLY C 1 249 ? 50.203 82.387 105.004 1.00 36.98 247 GLY C C 1
ATOM 7227 O O . GLY C 1 249 ? 50.626 82.740 106.102 1.00 38.08 247 GLY C O 1
ATOM 7228 N N . THR C 1 250 ? 50.947 81.720 104.129 1.00 38.40 248 THR C N 1
ATOM 7229 C CA . THR C 1 250 ? 52.330 81.373 104.427 1.00 40.26 248 THR C CA 1
ATOM 7230 C C . THR C 1 250 ? 53.199 82.593 104.162 1.00 40.48 248 THR C C 1
ATOM 7231 O O . THR C 1 250 ? 54.092 82.913 104.939 1.00 40.32 248 THR C O 1
ATOM 7235 N N . TYR C 1 251 ? 52.921 83.276 103.060 1.00 42.41 249 TYR C N 1
ATOM 7236 C CA . TYR C 1 251 ? 53.658 84.478 102.704 1.00 45.54 249 TYR C CA 1
ATOM 7237 C C . TYR C 1 251 ? 53.455 85.525 103.792 1.00 46.44 249 TYR C C 1
ATOM 7238 O O . TYR C 1 251 ? 54.382 86.256 104.142 1.00 47.16 249 TYR C O 1
ATOM 7247 N N . SER C 1 252 ? 52.232 85.592 104.315 1.00 46.51 250 SER C N 1
ATOM 7248 C CA . SER C 1 252 ? 51.883 86.534 105.374 1.00 44.80 250 SER C CA 1
ATOM 7249 C C . SER C 1 252 ? 52.499 86.094 106.698 1.00 46.23 250 SER C C 1
ATOM 7250 O O . SER C 1 252 ? 53.155 86.888 107.369 1.00 47.86 250 SER C O 1
ATOM 7253 N N . LEU C 1 253 ? 52.290 84.836 107.078 1.00 45.87 251 LEU C N 1
ATOM 7254 C CA . LEU C 1 253 ? 52.855 84.330 108.325 1.00 46.80 251 LEU C CA 1
ATOM 7255 C C . LEU C 1 253 ? 54.367 84.511 108.334 1.00 48.19 251 LEU C C 1
ATOM 7256 O O . LEU C 1 253 ? 54.990 84.534 109.395 1.00 47.75 251 LEU C O 1
ATOM 7261 N N . ALA C 1 254 ? 54.953 84.622 107.144 1.00 49.17 252 ALA C N 1
ATOM 7262 C CA . ALA C 1 254 ? 56.395 84.798 107.012 1.00 50.05 252 ALA C CA 1
ATOM 7263 C C . ALA C 1 254 ? 56.762 86.271 107.184 1.00 50.44 252 ALA C C 1
ATOM 7264 O O . ALA C 1 254 ? 57.504 86.628 108.102 1.00 50.59 252 ALA C O 1
ATOM 7266 N N . VAL C 1 255 ? 56.235 87.118 106.301 1.00 49.71 253 VAL C N 1
ATOM 7267 C CA . VAL C 1 255 ? 56.490 88.556 106.351 1.00 49.66 253 VAL C CA 1
ATOM 7268 C C . VAL C 1 255 ? 56.101 89.107 107.721 1.00 49.42 253 VAL C C 1
ATOM 7269 O O . VAL C 1 255 ? 56.401 90.246 108.052 1.00 48.72 253 VAL C O 1
ATOM 7273 N N . LEU C 1 256 ? 55.436 88.281 108.515 1.00 50.91 254 LEU C N 1
ATOM 7274 C CA . LEU C 1 256 ? 54.989 88.674 109.842 1.00 53.00 254 LEU C CA 1
ATOM 7275 C C . LEU C 1 256 ? 55.860 87.960 110.869 1.00 54.66 254 LEU C C 1
ATOM 7276 O O . LEU C 1 256 ? 55.956 88.378 112.023 1.00 55.48 254 LEU C O 1
ATOM 7281 N N . ALA C 1 257 ? 56.500 86.882 110.423 1.00 57.05 255 ALA C N 1
ATOM 7282 C CA . ALA C 1 257 ? 57.353 86.047 111.266 1.00 58.90 255 ALA C CA 1
ATOM 7283 C C . ALA C 1 257 ? 58.628 86.711 111.774 1.00 60.28 255 ALA C C 1
ATOM 7284 O O . ALA C 1 257 ? 59.165 86.320 112.813 1.00 60.13 255 ALA C O 1
ATOM 7286 N N . LYS C 1 258 ? 59.129 87.697 111.042 1.00 60.98 256 LYS C N 1
ATOM 7287 C CA . LYS C 1 258 ? 60.344 88.368 111.472 1.00 62.31 256 LYS C CA 1
ATOM 7288 C C . LYS C 1 258 ? 60.037 89.389 112.566 1.00 63.35 256 LYS C C 1
ATOM 7289 O O . LYS C 1 258 ? 60.727 89.447 113.583 1.00 62.18 256 LYS C O 1
ATOM 7295 N N . ARG C 1 259 ? 58.990 90.181 112.350 1.00 64.26 257 ARG C N 1
ATOM 7296 C CA . ARG C 1 259 ? 58.580 91.215 113.294 1.00 65.31 257 ARG C CA 1
ATOM 7297 C C . ARG C 1 259 ? 58.856 90.884 114.754 1.00 66.53 257 ARG C C 1
ATOM 7298 O O . ARG C 1 259 ? 59.426 91.696 115.482 1.00 67.19 257 ARG C O 1
ATOM 7306 N N . ASN C 1 260 ? 58.443 89.700 115.189 1.00 67.13 258 ASN C N 1
ATOM 7307 C CA . ASN C 1 260 ? 58.647 89.308 116.577 1.00 68.47 258 ASN C CA 1
ATOM 7308 C C . ASN C 1 260 ? 59.757 88.282 116.675 1.00 68.57 258 ASN C C 1
ATOM 7309 O O . ASN C 1 260 ? 59.808 87.482 117.613 1.00 67.62 258 ASN C O 1
ATOM 7314 N N . ASN C 1 261 ? 60.645 88.323 115.687 1.00 68.88 259 ASN C N 1
ATOM 7315 C CA . ASN C 1 261 ? 61.783 87.420 115.617 1.00 68.40 259 ASN C CA 1
ATOM 7316 C C . ASN C 1 261 ? 61.334 85.997 115.905 1.00 67.63 259 ASN C C 1
ATOM 7317 O O . ASN C 1 261 ? 61.595 85.453 116.983 1.00 66.87 259 ASN C O 1
ATOM 7322 N N . ILE C 1 262 ? 60.637 85.401 114.943 1.00 66.79 260 ILE C N 1
ATOM 7323 C CA . ILE C 1 262 ? 60.170 84.035 115.109 1.00 66.15 260 ILE C CA 1
ATOM 7324 C C . ILE C 1 262 ? 60.850 83.112 114.111 1.00 64.98 260 ILE C C 1
ATOM 7325 O O . ILE C 1 262 ? 61.049 83.468 112.946 1.00 63.29 260 ILE C O 1
ATOM 7330 N N . PRO C 1 263 ? 61.242 81.917 114.572 1.00 65.14 261 PRO C N 1
ATOM 7331 C CA . PRO C 1 263 ? 61.900 80.916 113.729 1.00 64.85 261 PRO C CA 1
ATOM 7332 C C . PRO C 1 263 ? 60.865 80.351 112.756 1.00 63.76 261 PRO C C 1
ATOM 7333 O O . PRO C 1 263 ? 59.951 79.640 113.174 1.00 63.91 261 PRO C O 1
ATOM 7337 N N . PHE C 1 264 ? 60.999 80.674 111.472 1.00 62.38 262 PHE C N 1
ATOM 7338 C CA . PHE C 1 264 ? 60.056 80.183 110.470 1.00 61.45 262 PHE C CA 1
ATOM 7339 C C . PHE C 1 264 ? 60.623 78.986 109.709 1.00 59.16 262 PHE C C 1
ATOM 7340 O O . PHE C 1 264 ? 61.067 79.117 108.568 1.00 58.54 262 PHE C O 1
ATOM 7348 N N . TYR C 1 265 ? 60.601 77.820 110.346 1.00 56.50 263 TYR C N 1
ATOM 7349 C CA . TYR C 1 265 ? 61.111 76.603 109.727 1.00 55.31 263 TYR C CA 1
ATOM 7350 C C . TYR C 1 265 ? 60.111 76.001 108.735 1.00 54.27 263 TYR C C 1
ATOM 7351 O O . TYR C 1 265 ? 58.920 75.890 109.028 1.00 54.61 263 TYR C O 1
ATOM 7360 N N . VAL C 1 266 ? 60.607 75.598 107.569 1.00 53.13 264 VAL C N 1
ATOM 7361 C CA . VAL C 1 266 ? 59.772 74.999 106.529 1.00 51.60 264 VAL C CA 1
ATOM 7362 C C . VAL C 1 266 ? 60.163 73.545 106.272 1.00 51.61 264 VAL C C 1
ATOM 7363 O O . VAL C 1 266 ? 61.077 73.279 105.494 1.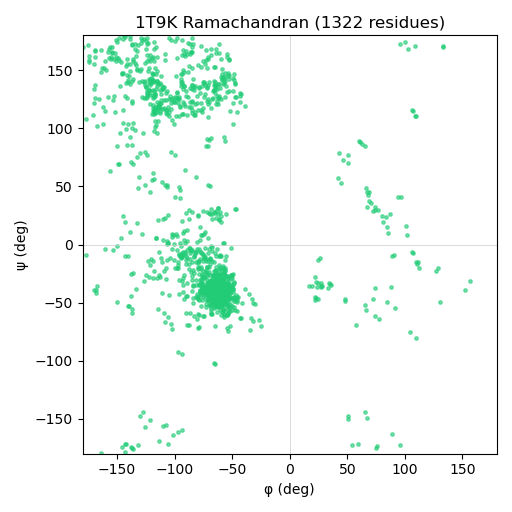00 51.76 264 VAL C O 1
ATOM 7367 N N . ALA C 1 267 ? 59.462 72.612 106.912 1.00 51.15 265 ALA C N 1
ATOM 7368 C CA . ALA C 1 267 ? 59.742 71.181 106.759 1.00 50.50 265 ALA C CA 1
ATOM 7369 C C . ALA C 1 267 ? 59.097 70.566 105.513 1.00 51.22 265 ALA C C 1
ATOM 7370 O O . ALA C 1 267 ? 57.872 70.470 105.423 1.00 52.63 265 ALA C O 1
ATOM 7372 N N . ALA C 1 268 ? 59.923 70.138 104.560 1.00 50.89 266 ALA C N 1
ATOM 7373 C CA . ALA C 1 268 ? 59.419 69.532 103.330 1.00 49.85 266 ALA C CA 1
ATOM 7374 C C . ALA C 1 268 ? 60.463 68.647 102.650 1.00 49.56 266 ALA C C 1
ATOM 7375 O O . ALA C 1 268 ? 61.575 69.091 102.364 1.00 50.20 266 ALA C O 1
ATOM 7377 N N . PRO C 1 269 ? 60.104 67.386 102.359 1.00 48.14 267 PRO C N 1
ATOM 7378 C CA . PRO C 1 269 ? 61.002 66.424 101.709 1.00 46.48 267 PRO C CA 1
ATOM 7379 C C . PRO C 1 269 ? 61.580 66.936 100.392 1.00 44.06 267 PRO C C 1
ATOM 7380 O O . PRO C 1 269 ? 61.073 67.899 99.815 1.00 42.62 267 PRO C O 1
ATOM 7384 N N . VAL C 1 270 ? 62.636 66.279 99.921 1.00 42.46 268 VAL C N 1
ATOM 7385 C CA . VAL C 1 270 ? 63.303 66.669 98.683 1.00 42.20 268 VAL C CA 1
ATOM 7386 C C . VAL C 1 270 ? 62.425 66.562 97.439 1.00 41.55 268 VAL C C 1
ATOM 7387 O O . VAL C 1 270 ? 62.615 67.298 96.478 1.00 42.21 268 VAL C O 1
ATOM 7391 N N . SER C 1 271 ? 61.470 65.644 97.436 1.00 41.20 269 SER C N 1
ATOM 7392 C CA . SER C 1 271 ? 60.592 65.516 96.276 1.00 40.67 269 SER C CA 1
ATOM 7393 C C . SER C 1 271 ? 59.798 66.812 96.100 1.00 40.70 269 SER C C 1
ATOM 7394 O O . SER C 1 271 ? 59.370 67.155 94.993 1.00 38.83 269 SER C O 1
ATOM 7397 N N . THR C 1 272 ? 59.621 67.537 97.201 1.00 41.13 270 THR C N 1
ATOM 7398 C CA . THR C 1 272 ? 58.881 68.794 97.186 1.00 41.52 270 THR C CA 1
ATOM 7399 C C . THR C 1 272 ? 59.698 69.970 96.634 1.00 41.95 270 THR C C 1
ATOM 7400 O O . THR C 1 272 ? 59.147 71.033 96.346 1.00 41.11 270 THR C O 1
ATOM 7404 N N . ILE C 1 273 ? 61.007 69.788 96.485 1.00 42.31 271 ILE C N 1
ATOM 7405 C CA . ILE C 1 273 ? 61.837 70.857 95.938 1.00 43.78 271 ILE C CA 1
ATOM 7406 C C . ILE C 1 273 ? 61.941 70.723 94.423 1.00 44.63 271 ILE C C 1
ATOM 7407 O O . ILE C 1 273 ? 62.420 69.716 93.913 1.00 45.90 271 ILE C O 1
ATOM 7412 N N . ASP C 1 274 ? 61.478 71.737 93.705 1.00 45.44 272 ASP C N 1
ATOM 7413 C CA . ASP C 1 274 ? 61.534 71.715 92.253 1.00 47.71 272 ASP C CA 1
ATOM 7414 C C . ASP C 1 274 ? 62.980 71.967 91.826 1.00 50.14 272 ASP C C 1
ATOM 7415 O O . ASP C 1 274 ? 63.681 72.773 92.435 1.00 51.02 272 ASP C O 1
ATOM 7420 N N . PRO C 1 275 ? 63.456 71.256 90.794 1.00 51.53 273 PRO C N 1
ATOM 7421 C CA . PRO C 1 275 ? 64.835 71.467 90.347 1.00 51.69 273 PRO C CA 1
ATOM 7422 C C . PRO C 1 275 ? 64.859 72.233 89.030 1.00 51.37 273 PRO C C 1
ATOM 7423 O O . PRO C 1 275 ? 65.897 72.724 88.600 1.00 50.76 273 PRO C O 1
ATOM 7427 N N . THR C 1 276 ? 63.693 72.329 88.405 1.00 51.92 274 THR C N 1
ATOM 7428 C CA . THR C 1 276 ? 63.542 72.992 87.119 1.00 53.27 274 THR C CA 1
ATOM 7429 C C . THR C 1 276 ? 63.326 74.496 87.191 1.00 54.61 274 THR C C 1
ATOM 7430 O O . THR C 1 276 ? 63.268 75.159 86.155 1.00 53.85 274 THR C O 1
ATOM 7434 N N . ILE C 1 277 ? 63.192 75.036 88.399 1.00 56.97 275 ILE C N 1
ATOM 7435 C CA . ILE C 1 277 ? 62.970 76.473 88.553 1.00 58.84 275 ILE C CA 1
ATOM 7436 C C . ILE C 1 277 ? 63.895 77.133 89.573 1.00 60.38 275 ILE C C 1
ATOM 7437 O O . ILE C 1 277 ? 64.190 76.571 90.629 1.00 59.87 275 ILE C O 1
ATOM 7442 N N . ARG C 1 278 ? 64.355 78.332 89.235 1.00 62.83 276 ARG C N 1
ATOM 7443 C CA . ARG C 1 278 ? 65.227 79.102 90.110 1.00 65.28 276 ARG C CA 1
ATOM 7444 C C . ARG C 1 278 ? 64.651 80.505 90.173 1.00 65.72 276 ARG C C 1
ATOM 7445 O O . ARG C 1 278 ? 65.353 81.498 89.993 1.00 66.84 276 ARG C O 1
ATOM 7453 N N . SER C 1 279 ? 63.349 80.564 90.422 1.00 65.83 277 SER C N 1
ATOM 7454 C CA . SER C 1 279 ? 62.626 81.821 90.525 1.00 65.19 277 SER C CA 1
ATOM 7455 C C . SER C 1 279 ? 61.230 81.504 91.046 1.00 65.25 277 SER C C 1
ATOM 7456 O O . SER C 1 279 ? 60.433 80.869 90.354 1.00 65.31 277 SER C O 1
ATOM 7459 N N . GLY C 1 280 ? 60.949 81.933 92.274 1.00 64.85 278 GLY C N 1
ATOM 7460 C CA . GLY C 1 280 ? 59.648 81.687 92.868 1.00 63.42 278 GLY C CA 1
ATOM 7461 C C . GLY C 1 280 ? 58.532 82.171 91.967 1.00 62.68 278 GLY C C 1
ATOM 7462 O O . GLY C 1 280 ? 57.426 81.636 91.984 1.00 62.89 278 GLY C O 1
ATOM 7463 N N . GLU C 1 281 ? 58.829 83.189 91.169 1.00 62.27 279 GLU C N 1
ATOM 7464 C CA . GLU C 1 281 ? 57.852 83.753 90.251 1.00 62.47 279 GLU C CA 1
ATOM 7465 C C . GLU C 1 281 ? 57.510 82.756 89.148 1.00 62.34 279 GLU C C 1
ATOM 7466 O O . GLU C 1 281 ? 56.664 83.026 88.294 1.00 62.56 279 GLU C O 1
ATOM 7472 N N . GLU C 1 282 ? 58.170 81.603 89.176 1.00 61.87 280 GLU C N 1
ATOM 7473 C CA . GLU C 1 282 ? 57.949 80.562 88.177 1.00 60.37 280 GLU C CA 1
ATOM 7474 C C . GLU C 1 282 ? 56.951 79.511 88.656 1.00 58.00 280 GLU C C 1
ATOM 7475 O O . GLU C 1 282 ? 56.512 78.661 87.880 1.00 57.91 280 GLU C O 1
ATOM 7481 N N . ILE C 1 283 ? 56.590 79.584 89.934 1.00 54.50 281 ILE C N 1
ATOM 7482 C CA . ILE C 1 283 ? 55.650 78.642 90.534 1.00 50.49 281 ILE C CA 1
ATOM 7483 C C . ILE C 1 283 ? 54.202 78.978 90.198 1.00 49.06 281 ILE C C 1
ATOM 7484 O O . ILE C 1 283 ? 53.702 80.026 90.590 1.00 50.52 281 ILE C O 1
ATOM 7489 N N . PRO C 1 284 ? 53.510 78.086 89.469 1.00 47.59 282 PRO C N 1
ATOM 7490 C CA . PRO C 1 284 ? 52.107 78.304 89.090 1.00 46.08 282 PRO C CA 1
ATOM 7491 C C . PRO C 1 284 ? 51.217 78.310 90.330 1.00 44.49 282 PRO C C 1
ATOM 7492 O O . PRO C 1 284 ? 51.332 77.431 91.183 1.00 44.84 282 PRO C O 1
ATOM 7496 N N . ILE C 1 285 ? 50.330 79.294 90.429 1.00 42.18 283 ILE C N 1
ATOM 7497 C CA . ILE C 1 285 ? 49.438 79.391 91.579 1.00 39.18 283 ILE C CA 1
ATOM 7498 C C . ILE C 1 285 ? 47.994 79.022 91.247 1.00 37.61 283 ILE C C 1
ATOM 7499 O O . ILE C 1 285 ? 47.314 79.722 90.499 1.00 38.69 283 ILE C O 1
ATOM 7504 N N . GLU C 1 286 ? 47.532 77.915 91.814 1.00 34.56 284 GLU C N 1
ATOM 7505 C CA . GLU C 1 286 ? 46.173 77.447 91.587 1.00 32.29 284 GLU C CA 1
ATOM 7506 C C . GLU C 1 286 ? 45.094 78.371 92.162 1.00 32.65 284 GLU C C 1
ATOM 7507 O O . GLU C 1 286 ? 45.173 78.805 93.310 1.00 31.46 284 GLU C O 1
ATOM 7513 N N . GLU C 1 287 ? 44.089 78.671 91.348 1.00 31.95 285 GLU C N 1
ATOM 7514 C CA . GLU C 1 287 ? 42.976 79.499 91.779 1.00 32.51 285 GLU C CA 1
ATOM 7515 C C . GLU C 1 287 ? 41.739 78.616 91.687 1.00 31.80 285 GLU C C 1
ATOM 7516 O O . GLU C 1 287 ? 41.253 78.333 90.596 1.00 32.89 285 GLU C O 1
ATOM 7522 N N . ARG C 1 288 ? 41.233 78.183 92.837 1.00 31.24 286 ARG C N 1
ATOM 7523 C CA . ARG C 1 288 ? 40.071 77.299 92.888 1.00 30.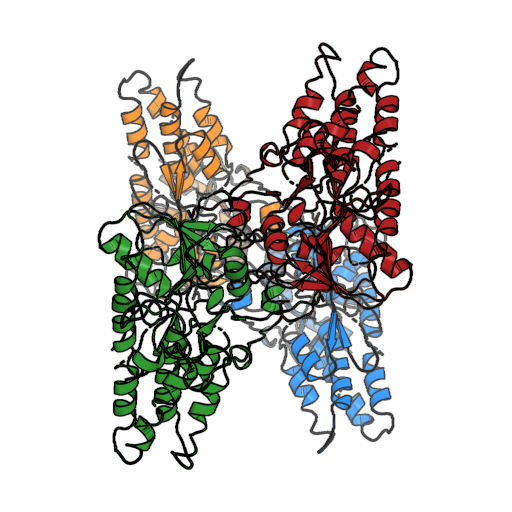35 286 ARG C CA 1
ATOM 7524 C C . ARG C 1 288 ? 38.711 77.993 92.806 1.00 31.08 286 ARG C C 1
ATOM 7525 O O . ARG C 1 288 ? 38.621 79.218 92.842 1.00 30.98 286 ARG C O 1
ATOM 7533 N N . ARG C 1 289 ? 37.653 77.195 92.702 1.00 33.53 287 ARG C N 1
ATOM 7534 C CA . ARG C 1 289 ? 36.297 77.722 92.592 1.00 34.70 287 ARG C CA 1
ATOM 7535 C C . ARG C 1 289 ? 35.885 78.644 93.730 1.00 35.14 287 ARG C C 1
ATOM 7536 O O . ARG C 1 289 ? 36.316 78.474 94.871 1.00 35.73 287 ARG C O 1
ATOM 7544 N N . PRO C 1 290 ? 35.034 79.639 93.425 1.00 34.31 288 PRO C N 1
ATOM 7545 C CA . PRO C 1 290 ? 34.536 80.621 94.392 1.00 33.49 288 PRO C CA 1
ATOM 7546 C C . PRO C 1 290 ? 33.754 79.986 95.528 1.00 33.22 288 PRO C C 1
ATOM 7547 O O . PRO C 1 290 ? 33.858 80.425 96.671 1.00 33.81 288 PRO C O 1
ATOM 7551 N N . GLU C 1 291 ? 32.967 78.962 95.206 1.00 31.85 289 GLU C N 1
ATOM 7552 C CA . GLU C 1 291 ? 32.170 78.270 96.213 1.00 31.63 289 GLU C CA 1
ATOM 7553 C C . GLU C 1 291 ? 32.931 78.125 97.528 1.00 30.45 289 GLU C C 1
ATOM 7554 O O . GLU C 1 291 ? 32.354 78.245 98.606 1.00 31.08 289 GLU C O 1
ATOM 7560 N N . GLU C 1 292 ? 34.230 77.868 97.431 1.00 28.54 290 GLU C N 1
ATOM 7561 C CA . GLU C 1 292 ? 35.066 77.687 98.610 1.00 28.01 290 GLU C CA 1
ATOM 7562 C C . GLU C 1 292 ? 35.101 78.874 99.558 1.00 28.21 290 GLU C C 1
ATOM 7563 O O . GLU C 1 292 ? 35.099 78.706 100.780 1.00 29.14 290 GLU C O 1
ATOM 7569 N N . VAL C 1 293 ? 35.132 80.075 98.998 1.00 27.75 291 VAL C N 1
ATOM 7570 C CA . VAL C 1 293 ? 35.198 81.276 99.811 1.00 26.39 291 VAL C CA 1
ATOM 7571 C C . VAL C 1 293 ? 33.844 81.755 100.294 1.00 26.58 291 VAL C C 1
ATOM 7572 O O . VAL C 1 293 ? 33.705 82.182 101.436 1.00 27.32 291 VAL C O 1
ATOM 7576 N N . THR C 1 294 ? 32.846 81.672 99.428 1.00 27.34 292 THR C N 1
ATOM 7577 C CA . THR C 1 294 ? 31.506 82.128 99.773 1.00 27.49 292 THR C CA 1
ATOM 7578 C C . THR C 1 294 ? 30.828 81.203 100.771 1.00 27.88 292 THR C C 1
ATOM 7579 O O . THR C 1 294 ? 29.877 81.596 101.434 1.00 28.48 292 THR C O 1
ATOM 7583 N N . HIS C 1 295 ? 31.319 79.977 100.875 1.00 29.52 293 HIS C N 1
ATOM 7584 C CA . HIS C 1 295 ? 30.739 79.007 101.789 1.00 31.63 293 HIS C CA 1
ATOM 7585 C C . HIS C 1 295 ? 31.710 78.625 102.894 1.00 33.95 293 HIS C C 1
ATOM 7586 O O . HIS C 1 295 ? 32.910 78.849 102.773 1.00 34.80 293 HIS C O 1
ATOM 7593 N N . CYS C 1 296 ? 31.175 78.055 103.972 1.00 37.25 294 CYS C N 1
ATOM 7594 C CA . CYS C 1 296 ? 31.984 77.588 105.093 1.00 41.14 294 CYS C CA 1
ATOM 7595 C C . CYS C 1 296 ? 31.518 76.166 105.373 1.00 44.11 294 CYS C C 1
ATOM 7596 O O . CYS C 1 296 ? 30.737 75.916 106.297 1.00 45.20 294 CYS C O 1
ATOM 7599 N N . GLY C 1 297 ? 32.005 75.242 104.548 1.00 45.94 295 GLY C N 1
ATOM 7600 C CA . GLY C 1 297 ? 31.636 73.845 104.668 1.00 46.53 295 GLY C CA 1
ATOM 7601 C C . GLY C 1 297 ? 30.651 73.537 103.558 1.00 46.89 295 GLY C C 1
ATOM 7602 O O . GLY C 1 297 ? 30.993 72.915 102.549 1.00 47.08 295 GLY C O 1
ATOM 7603 N N . GLY C 1 298 ? 29.420 73.997 103.749 1.00 46.58 296 GLY C N 1
ATOM 7604 C CA . GLY C 1 298 ? 28.379 73.788 102.764 1.00 45.52 296 GLY C CA 1
ATOM 7605 C C . GLY C 1 298 ? 27.363 74.899 102.897 1.00 45.09 296 GLY C C 1
ATOM 7606 O O . GLY C 1 298 ? 26.422 74.991 102.112 1.00 46.12 296 GLY C O 1
ATOM 7607 N N . ASN C 1 299 ? 27.565 75.751 103.900 1.00 44.14 297 ASN C N 1
ATOM 7608 C CA . ASN C 1 299 ? 26.673 76.877 104.167 1.00 41.49 297 ASN C CA 1
ATOM 7609 C C . ASN C 1 299 ? 27.233 78.153 103.563 1.00 39.43 297 ASN C C 1
ATOM 7610 O O . ASN C 1 299 ? 28.377 78.522 103.827 1.00 37.76 297 ASN C O 1
ATOM 7615 N N . ARG C 1 300 ? 26.429 78.824 102.745 1.00 37.20 298 ARG C N 1
ATOM 7616 C CA . ARG C 1 300 ? 26.873 80.067 102.146 1.00 34.70 298 ARG C CA 1
ATOM 7617 C C . ARG C 1 300 ? 26.891 81.075 103.284 1.00 32.88 298 ARG C C 1
ATOM 7618 O O . ARG C 1 300 ? 25.953 81.134 104.071 1.00 33.61 298 ARG C O 1
ATOM 7626 N N . ILE C 1 301 ? 27.958 81.855 103.381 1.00 29.79 299 ILE C N 1
ATOM 7627 C CA . ILE C 1 301 ? 28.070 82.849 104.434 1.00 28.53 299 ILE C CA 1
ATOM 7628 C C . ILE C 1 301 ? 28.096 84.268 103.861 1.00 29.43 299 ILE C C 1
ATOM 7629 O O . ILE C 1 301 ? 27.661 85.213 104.513 1.00 29.73 299 ILE C O 1
ATOM 7634 N N . ALA C 1 302 ? 28.598 84.412 102.639 1.00 30.07 300 ALA C N 1
ATOM 7635 C CA . ALA C 1 302 ? 28.672 85.719 101.992 1.00 29.85 300 ALA C CA 1
ATOM 7636 C C . ALA C 1 302 ? 27.395 86.016 101.208 1.00 30.46 300 ALA C C 1
ATOM 7637 O O . ALA C 1 302 ? 26.604 85.116 100.926 1.00 29.15 300 ALA C O 1
ATOM 7639 N N . PRO C 1 303 ? 27.182 87.291 100.837 1.00 31.69 301 PRO C N 1
ATOM 7640 C CA . PRO C 1 303 ? 25.992 87.700 100.083 1.00 33.50 301 PRO C CA 1
ATOM 7641 C C . PRO C 1 303 ? 25.824 86.953 98.767 1.00 34.90 301 PRO C C 1
ATOM 7642 O O . PRO C 1 303 ? 26.787 86.725 98.035 1.00 35.45 301 PRO C O 1
ATOM 7646 N N . GLU C 1 304 ? 24.586 86.586 98.465 1.00 36.78 302 GLU C N 1
ATOM 7647 C CA . GLU C 1 304 ? 24.280 85.866 97.236 1.00 38.76 302 GLU C CA 1
ATOM 7648 C C . GLU C 1 304 ? 24.677 86.658 95.987 1.00 38.82 302 GLU C C 1
ATOM 7649 O O . GLU C 1 304 ? 24.273 87.808 95.810 1.00 39.93 302 GLU C O 1
ATOM 7655 N N . GLY C 1 305 ? 25.480 86.038 95.128 1.00 39.28 303 GLY C N 1
ATOM 7656 C CA . GLY C 1 305 ? 25.912 86.697 93.908 1.00 37.92 303 GLY C CA 1
ATOM 7657 C C . GLY C 1 305 ? 27.124 87.586 94.087 1.00 37.28 303 GLY C C 1
ATOM 7658 O O . GLY C 1 305 ? 27.437 88.398 93.221 1.00 38.49 303 GLY C O 1
ATOM 7659 N N . VAL C 1 306 ? 27.813 87.431 95.210 1.00 37.33 304 VAL C N 1
ATOM 7660 C CA . VAL C 1 306 ? 29.002 88.228 95.506 1.00 35.56 304 VAL C CA 1
ATOM 7661 C C . VAL C 1 306 ? 30.204 87.709 94.716 1.00 37.33 304 VAL C C 1
ATOM 7662 O O . VAL C 1 306 ? 30.132 86.648 94.097 1.00 37.33 304 VAL C O 1
ATOM 7666 N N . LYS C 1 307 ? 31.302 88.458 94.739 1.00 37.99 305 LYS C N 1
ATOM 7667 C CA . LYS C 1 307 ? 32.519 88.060 94.043 1.00 39.67 305 LYS C CA 1
ATOM 7668 C C . LYS C 1 307 ? 33.696 87.954 95.018 1.00 40.75 305 LYS C C 1
ATOM 7669 O O . LYS C 1 307 ? 33.821 88.763 95.944 1.00 40.13 305 LYS C O 1
ATOM 7675 N N . VAL C 1 308 ? 34.549 86.947 94.813 1.00 39.75 306 VAL C N 1
ATOM 7676 C CA . VAL C 1 308 ? 35.711 86.729 95.677 1.00 38.24 306 VAL C CA 1
ATOM 7677 C C . VAL C 1 308 ? 36.955 86.355 94.883 1.00 38.25 306 VAL C C 1
ATOM 7678 O O . VAL C 1 308 ? 36.929 86.247 93.661 1.00 39.02 306 VAL C O 1
ATOM 7682 N N . LEU C 1 309 ? 38.047 86.159 95.607 1.00 38.07 307 LEU C N 1
ATOM 7683 C CA . LEU C 1 309 ? 39.315 85.753 95.024 1.00 37.26 307 LEU C CA 1
ATOM 7684 C C . LEU C 1 309 ? 39.664 84.458 95.745 1.00 36.61 307 LEU C C 1
ATOM 7685 O O . LEU C 1 309 ? 39.462 84.346 96.957 1.00 36.48 307 LEU C O 1
ATOM 7690 N N . ASN C 1 310 ? 40.179 83.474 95.020 1.00 34.71 308 ASN C N 1
ATOM 7691 C CA . ASN C 1 310 ? 40.510 82.229 95.679 1.00 32.01 308 ASN C CA 1
ATOM 7692 C C . ASN C 1 310 ? 41.828 81.588 95.272 1.00 32.25 308 ASN C C 1
ATOM 7693 O O . ASN C 1 310 ? 41.849 80.577 94.572 1.00 31.80 308 ASN C O 1
ATOM 7698 N N . PRO C 1 311 ? 42.952 82.198 95.678 1.00 31.68 309 PRO C N 1
ATOM 7699 C CA . PRO C 1 311 ? 44.265 81.642 95.354 1.00 30.61 309 PRO C CA 1
ATOM 7700 C C . PRO C 1 311 ? 44.517 80.609 96.451 1.00 30.00 309 PRO C C 1
ATOM 7701 O O . PRO C 1 311 ? 44.287 80.884 97.630 1.00 29.08 309 PRO C O 1
ATOM 7705 N N . ALA C 1 312 ? 44.975 79.424 96.069 1.00 29.97 310 ALA C N 1
ATOM 7706 C CA . ALA C 1 312 ? 45.208 78.359 97.034 1.00 29.67 310 ALA C CA 1
ATOM 7707 C C . ALA C 1 312 ? 46.604 78.368 97.630 1.00 29.85 310 ALA C C 1
ATOM 7708 O O . ALA C 1 312 ? 46.872 77.672 98.608 1.00 29.25 310 ALA C O 1
ATOM 7710 N N . PHE C 1 313 ? 47.493 79.162 97.050 1.00 32.19 311 PHE C N 1
ATOM 7711 C CA . PHE C 1 313 ? 48.865 79.222 97.535 1.00 32.93 311 PHE C CA 1
ATOM 7712 C C . PHE C 1 313 ? 49.493 80.594 97.385 1.00 35.13 311 PHE C C 1
ATOM 7713 O O . PHE C 1 313 ? 49.076 81.400 96.552 1.00 36.00 311 PHE C O 1
ATOM 7721 N N . ASP C 1 314 ? 50.508 80.847 98.202 1.00 38.48 312 ASP C N 1
ATOM 7722 C CA . ASP C 1 314 ? 51.262 82.090 98.138 1.00 41.94 312 ASP C CA 1
ATOM 7723 C C . ASP C 1 314 ? 52.728 81.681 98.180 1.00 43.65 312 ASP C C 1
ATOM 7724 O O . ASP C 1 314 ? 53.051 80.556 98.572 1.00 43.01 312 ASP C O 1
ATOM 7729 N N . VAL C 1 315 ? 53.618 82.577 97.771 1.00 45.31 313 VAL C N 1
ATOM 7730 C CA . VAL C 1 315 ? 55.034 82.247 97.759 1.00 46.82 313 VAL C CA 1
ATOM 7731 C C . VAL C 1 315 ? 55.869 83.082 98.720 1.00 48.26 313 VAL C C 1
ATOM 7732 O O . VAL C 1 315 ? 55.888 84.308 98.642 1.00 48.60 313 VAL C O 1
ATOM 7736 N N . THR C 1 316 ? 56.562 82.396 99.621 1.00 49.62 314 THR C N 1
ATOM 7737 C CA . THR C 1 316 ? 57.426 83.035 100.603 1.00 51.98 314 THR C CA 1
ATOM 7738 C C . THR C 1 316 ? 58.811 83.224 99.971 1.00 54.81 314 THR C C 1
ATOM 7739 O O . THR C 1 316 ? 59.065 82.745 98.863 1.00 55.30 314 THR C O 1
ATOM 7743 N N . GLU C 1 317 ? 59.696 83.930 100.669 1.00 56.26 315 GLU C N 1
ATOM 7744 C CA . GLU C 1 317 ? 61.053 84.160 100.186 1.00 58.99 315 GLU C CA 1
ATOM 7745 C C . GLU C 1 317 ? 62.050 83.543 101.167 1.00 61.42 315 GLU C C 1
ATOM 7746 O O . GLU C 1 317 ? 61.851 83.597 102.384 1.00 61.79 315 GLU C O 1
ATOM 7752 N N . ASN C 1 318 ? 63.117 82.949 100.638 1.00 62.64 316 ASN C N 1
ATOM 7753 C CA . ASN C 1 318 ? 64.126 82.305 101.473 1.00 63.16 316 ASN C CA 1
ATOM 7754 C C . ASN C 1 318 ? 64.529 83.193 102.642 1.00 63.28 316 ASN C C 1
ATOM 7755 O O . ASN C 1 318 ? 64.622 82.733 103.786 1.00 61.48 316 ASN C O 1
ATOM 7760 N N . THR C 1 319 ? 64.767 84.467 102.344 1.00 64.18 317 THR C N 1
ATOM 7761 C CA . THR C 1 319 ? 65.161 85.444 103.355 1.00 65.04 317 THR C CA 1
ATOM 7762 C C . THR C 1 319 ? 64.113 85.551 104.463 1.00 64.77 317 THR C C 1
ATOM 7763 O O . THR C 1 319 ? 64.446 85.752 105.634 1.00 64.19 317 THR C O 1
ATOM 7767 N N . LEU C 1 320 ? 62.847 85.402 104.083 1.00 64.67 318 LEU C N 1
ATOM 7768 C CA . LEU C 1 320 ? 61.743 85.489 105.031 1.00 64.94 318 LEU C CA 1
ATOM 7769 C C . LEU C 1 320 ? 61.611 84.203 105.849 1.00 65.43 318 LEU C C 1
ATOM 7770 O O . LEU C 1 320 ? 60.817 84.140 106.790 1.00 65.21 318 LEU C O 1
ATOM 7775 N N . ILE C 1 321 ? 62.395 83.185 105.495 1.00 66.27 319 ILE C N 1
ATOM 7776 C CA . ILE C 1 321 ? 62.351 81.903 106.201 1.00 66.10 319 ILE C CA 1
ATOM 7777 C C . ILE C 1 321 ? 63.687 81.508 106.820 1.00 65.63 319 ILE C C 1
ATOM 7778 O O . ILE C 1 321 ? 64.750 81.686 106.220 1.00 65.42 319 ILE C O 1
ATOM 7783 N N . THR C 1 322 ? 63.613 80.960 108.027 1.00 65.26 320 THR C N 1
ATOM 7784 C CA . THR C 1 322 ? 64.789 80.522 108.760 1.00 64.37 320 THR C CA 1
ATOM 7785 C C . THR C 1 322 ? 65.458 79.368 108.024 1.00 64.72 320 THR C C 1
ATOM 7786 O O . THR C 1 322 ? 66.139 79.575 107.019 1.00 63.56 320 THR C O 1
ATOM 7790 N N . ALA C 1 323 ? 65.245 78.155 108.532 1.00 65.05 321 ALA C N 1
ATOM 7791 C CA . ALA C 1 323 ? 65.819 76.945 107.952 1.00 64.03 321 ALA C CA 1
ATOM 7792 C C . ALA C 1 323 ? 64.775 76.129 107.184 1.00 63.51 321 ALA C C 1
ATOM 7793 O O . ALA C 1 323 ? 63.596 76.491 107.142 1.00 63.76 321 ALA C O 1
ATOM 7795 N N . ILE C 1 324 ? 65.222 75.029 106.580 1.00 61.83 322 ILE C N 1
ATOM 7796 C CA . ILE C 1 324 ? 64.344 74.151 105.810 1.00 59.98 322 ILE C CA 1
ATOM 7797 C C . ILE C 1 324 ? 64.632 72.687 106.125 1.00 59.97 322 ILE C C 1
ATOM 7798 O O . ILE C 1 324 ? 65.625 72.129 105.664 1.00 60.45 322 ILE C O 1
ATOM 7803 N N . ILE C 1 325 ? 63.753 72.067 106.905 1.00 59.83 323 ILE C N 1
ATOM 7804 C CA . ILE C 1 325 ? 63.917 70.672 107.291 1.00 60.31 323 ILE C CA 1
ATOM 7805 C C . ILE C 1 325 ? 63.822 69.738 106.081 1.00 60.83 323 ILE C C 1
ATOM 7806 O O . ILE C 1 325 ? 63.174 70.059 105.083 1.00 59.75 323 ILE C O 1
ATOM 7811 N N . THR C 1 326 ? 64.477 68.583 106.182 1.00 60.81 324 THR C N 1
ATOM 7812 C CA . THR C 1 326 ? 64.501 67.591 105.106 1.00 60.29 324 THR C CA 1
ATOM 7813 C C . THR C 1 326 ? 64.742 66.195 105.688 1.00 61.76 324 THR C C 1
ATOM 7814 O O . THR C 1 326 ? 65.119 66.060 106.854 1.00 62.55 324 THR C O 1
ATOM 7818 N N . GLU C 1 327 ? 64.505 65.158 104.888 1.00 62.47 325 GLU C N 1
ATOM 7819 C CA . GLU C 1 327 ? 64.735 63.792 105.351 1.00 62.92 325 GLU C CA 1
ATOM 7820 C C . GLU C 1 327 ? 66.247 63.603 105.436 1.00 62.23 325 GLU C C 1
ATOM 7821 O O . GLU C 1 327 ? 66.741 62.703 106.115 1.00 60.98 325 GLU C O 1
ATOM 7827 N N . LYS C 1 328 ? 66.972 64.469 104.733 1.00 62.48 326 LYS C N 1
ATOM 7828 C CA . LYS C 1 328 ? 68.427 64.434 104.723 1.00 64.11 326 LYS C CA 1
ATOM 7829 C C . LYS C 1 328 ? 69.027 65.727 105.276 1.00 66.07 326 LYS C C 1
ATOM 7830 O O . LYS C 1 328 ? 69.730 66.454 104.564 1.00 66.23 326 LYS C O 1
ATOM 7836 N N . GLY C 1 329 ? 68.730 66.012 106.544 1.00 67.12 327 GLY C N 1
ATOM 7837 C CA . GLY C 1 329 ? 69.261 67.198 107.197 1.00 67.87 327 GLY C CA 1
ATOM 7838 C C . GLY C 1 329 ? 68.466 68.488 107.094 1.00 68.49 327 GLY C C 1
ATOM 7839 O O . GLY C 1 329 ? 67.278 68.483 106.768 1.00 68.71 327 GLY C O 1
ATOM 7840 N N . VAL C 1 330 ? 69.146 69.597 107.388 1.00 68.46 328 VAL C N 1
ATOM 7841 C CA . VAL C 1 330 ? 68.566 70.940 107.349 1.00 67.86 328 VAL C CA 1
ATOM 7842 C C . VAL C 1 330 ? 69.371 71.816 106.388 1.00 67.99 328 VAL C C 1
ATOM 7843 O O . VAL C 1 330 ? 70.564 71.592 106.198 1.00 69.50 328 VAL C O 1
ATOM 7847 N N . ILE C 1 331 ? 68.728 72.817 105.793 1.00 67.35 329 ILE C N 1
ATOM 7848 C CA . ILE C 1 331 ? 69.405 73.700 104.846 1.00 67.32 329 ILE C CA 1
ATOM 7849 C C . ILE C 1 331 ? 69.339 75.175 105.270 1.00 67.71 329 ILE C C 1
ATOM 7850 O O . ILE C 1 331 ? 68.484 75.560 106.071 1.00 68.28 329 ILE C O 1
ATOM 7855 N N . ARG C 1 332 ? 70.256 75.988 104.735 1.00 66.37 330 ARG C N 1
ATOM 7856 C CA . ARG C 1 332 ? 70.328 77.423 105.035 1.00 64.25 330 ARG C CA 1
ATOM 7857 C C . ARG C 1 332 ? 70.881 78.173 103.813 1.00 64.92 330 ARG C C 1
ATOM 7858 O O . ARG C 1 332 ? 71.509 77.571 102.941 1.00 65.05 330 ARG C O 1
ATOM 7866 N N . PRO C 1 333 ? 70.648 79.497 103.726 1.00 65.20 331 PRO C N 1
ATOM 7867 C CA . PRO C 1 333 ? 71.159 80.261 102.580 1.00 65.13 331 PRO C CA 1
ATOM 7868 C C . PRO C 1 333 ? 72.690 80.217 102.521 1.00 66.07 331 PRO C C 1
ATOM 7869 O O . PRO C 1 333 ? 73.342 79.842 103.496 1.00 66.02 331 PRO C O 1
ATOM 7873 N N . PRO C 1 334 ? 73.285 80.595 101.375 1.00 66.77 332 PRO C N 1
ATOM 7874 C CA . PRO C 1 334 ? 72.655 81.054 100.131 1.00 68.05 332 PRO C CA 1
ATOM 7875 C C . PRO C 1 334 ? 71.968 79.891 99.426 1.00 69.49 332 PRO C C 1
ATOM 7876 O O . PRO C 1 334 ? 72.546 79.260 98.541 1.00 70.97 332 PRO C O 1
ATOM 7880 N N . PHE C 1 335 ? 70.735 79.615 99.829 1.00 69.81 333 PHE C N 1
ATOM 7881 C CA . PHE C 1 335 ? 69.956 78.520 99.272 1.00 69.63 333 PHE C CA 1
ATOM 7882 C C . PHE C 1 335 ? 70.248 78.168 97.812 1.00 70.64 333 PHE C C 1
ATOM 7883 O O . PHE C 1 335 ? 70.502 77.003 97.503 1.00 70.92 333 PHE C O 1
ATOM 7891 N N . GLU C 1 336 ? 70.234 79.160 96.923 1.00 71.93 334 GLU C N 1
ATOM 7892 C CA . GLU C 1 336 ? 70.484 78.911 95.500 1.00 73.41 334 GLU C CA 1
ATOM 7893 C C . GLU C 1 336 ? 71.678 77.999 95.255 1.00 74.37 334 GLU C C 1
ATOM 7894 O O . GLU C 1 336 ? 71.586 77.035 94.495 1.00 74.57 334 GLU C O 1
ATOM 7900 N N . GLU C 1 337 ? 72.804 78.309 95.887 1.00 75.97 335 GLU C N 1
ATOM 7901 C CA . GLU C 1 337 ? 73.996 77.487 95.731 1.00 77.02 335 GLU C CA 1
ATOM 7902 C C . GLU C 1 337 ? 74.449 76.857 97.050 1.00 77.15 335 GLU C C 1
ATOM 7903 O O . GLU C 1 337 ? 75.587 77.033 97.492 1.00 77.90 335 GLU C O 1
ATOM 7909 N N . ASN C 1 338 ? 73.527 76.125 97.670 1.00 76.34 336 ASN C N 1
ATOM 7910 C CA . ASN C 1 338 ? 73.776 75.419 98.923 1.00 76.10 336 ASN C CA 1
ATOM 7911 C C . ASN C 1 338 ? 72.693 74.356 99.025 1.00 75.61 336 ASN C C 1
ATOM 7912 O O . ASN C 1 338 ? 72.671 73.545 99.953 1.00 76.52 336 ASN C O 1
ATOM 7917 N N . ILE C 1 339 ? 71.790 74.374 98.052 1.00 74.13 337 ILE C N 1
ATOM 7918 C CA . ILE C 1 339 ? 70.695 73.420 98.002 1.00 72.65 337 ILE C CA 1
ATOM 7919 C C . ILE C 1 339 ? 71.112 72.272 97.082 1.00 72.44 337 ILE C C 1
ATOM 7920 O O . ILE C 1 339 ? 70.696 71.127 97.262 1.00 71.99 337 ILE C O 1
ATOM 7925 N N . LYS C 1 340 ? 71.945 72.598 96.098 1.00 71.72 338 LYS C N 1
ATOM 7926 C CA . LYS C 1 340 ? 72.448 71.623 95.138 1.00 70.05 338 LYS C CA 1
ATOM 7927 C C . LYS C 1 340 ? 73.274 70.553 95.844 1.00 68.98 338 LYS C C 1
ATOM 7928 O O . LYS C 1 340 ? 73.271 69.390 95.442 1.00 68.96 338 LYS C O 1
ATOM 7934 N N . LYS C 1 341 ? 73.975 70.951 96.900 1.00 68.07 339 LYS C N 1
ATOM 7935 C CA . LYS C 1 341 ? 74.807 70.025 97.662 1.00 67.83 339 LYS C CA 1
ATOM 7936 C C . LYS C 1 341 ? 73.979 68.847 98.175 1.00 67.41 339 LYS C C 1
ATOM 7937 O O . LYS C 1 341 ? 74.527 67.841 98.628 1.00 67.07 339 LYS C O 1
ATOM 7943 N N . ILE C 1 342 ? 72.657 68.976 98.103 1.00 66.41 340 ILE C N 1
ATOM 7944 C CA . ILE C 1 342 ? 71.771 67.907 98.545 1.00 65.91 340 ILE C CA 1
ATOM 7945 C C . ILE C 1 342 ? 71.354 67.082 97.325 1.00 64.46 340 ILE C C 1
ATOM 7946 O O . ILE C 1 342 ? 70.937 65.930 97.451 1.00 64.73 340 ILE C O 1
ATOM 7951 N N . LEU C 1 343 ? 71.481 67.678 96.143 1.00 62.93 341 LEU C N 1
ATOM 7952 C CA . LEU C 1 343 ? 71.147 66.996 94.896 1.00 61.09 341 LEU C CA 1
ATOM 7953 C C . LEU C 1 343 ? 72.418 66.318 94.388 1.00 60.29 341 LEU C C 1
ATOM 7954 O O . LEU C 1 343 ? 72.944 66.661 93.326 1.00 60.13 341 LEU C O 1
ATOM 7959 N N . GLU C 1 344 ? 72.912 65.357 95.160 1.00 59.36 342 GLU C N 1
ATOM 7960 C CA . GLU C 1 344 ? 74.130 64.638 94.811 1.00 58.47 342 GLU C CA 1
ATOM 7961 C C . GLU C 1 344 ? 73.897 63.522 93.795 1.00 59.07 342 GLU C C 1
ATOM 7962 O O . GLU C 1 344 ? 74.158 62.339 94.131 1.00 59.14 342 GLU C O 1
ATOM 7976 N N . LYS D 1 4 ? 11.868 108.852 116.133 1.00 48.38 2 LYS D N 1
ATOM 7977 C CA . LYS D 1 4 ? 12.832 109.937 115.982 1.00 44.27 2 LYS D CA 1
ATOM 7978 C C . LYS D 1 4 ? 14.169 109.529 115.356 1.00 41.34 2 LYS D C 1
ATOM 7979 O O . LYS D 1 4 ? 15.020 110.382 115.094 1.00 39.30 2 LYS D O 1
ATOM 7985 N N . LEU D 1 5 ? 14.353 108.232 115.120 1.00 38.52 3 LEU D N 1
ATOM 7986 C CA . LEU D 1 5 ? 15.588 107.723 114.512 1.00 36.54 3 LEU D CA 1
ATOM 7987 C C . LEU D 1 5 ? 15.324 106.412 113.781 1.00 35.08 3 LEU D C 1
ATOM 7988 O O . LEU D 1 5 ? 14.826 105.449 114.367 1.00 33.56 3 LEU D O 1
ATOM 7993 N N . LYS D 1 6 ? 15.669 106.378 112.499 1.00 34.01 4 LYS D N 1
ATOM 7994 C CA . LYS D 1 6 ? 15.447 105.190 111.692 1.00 34.06 4 LYS D CA 1
ATOM 7995 C C . LYS D 1 6 ? 16.580 104.937 110.703 1.00 33.15 4 LYS D C 1
ATOM 7996 O O . LYS D 1 6 ? 16.634 105.556 109.642 1.00 32.78 4 LYS D O 1
ATOM 8002 N N . THR D 1 7 ? 17.490 104.034 111.063 1.00 32.05 5 THR D N 1
ATOM 8003 C CA . THR D 1 7 ? 18.607 103.678 110.189 1.00 30.92 5 THR D CA 1
ATOM 8004 C C . THR D 1 7 ? 18.655 102.162 110.070 1.00 29.62 5 THR D C 1
ATOM 8005 O O . THR D 1 7 ? 17.908 101.457 110.745 1.00 28.49 5 THR D O 1
ATOM 8009 N N . LYS D 1 8 ? 19.529 101.662 109.208 1.00 30.33 6 LYS D N 1
ATOM 8010 C CA . LYS D 1 8 ? 19.643 100.225 109.016 1.00 31.11 6 LYS D CA 1
ATOM 8011 C C . LYS D 1 8 ? 20.111 99.530 110.280 1.00 29.20 6 LYS D C 1
ATOM 8012 O O . LYS D 1 8 ? 19.704 98.405 110.564 1.00 29.92 6 LYS D O 1
ATOM 8018 N N . THR D 1 9 ? 20.953 100.214 111.044 1.00 26.44 7 THR D N 1
ATOM 8019 C CA . THR D 1 9 ? 21.488 99.667 112.278 1.00 25.63 7 THR D CA 1
ATOM 8020 C C . THR D 1 9 ? 20.496 99.688 113.428 1.00 27.09 7 THR D C 1
ATOM 8021 O O . THR D 1 9 ? 20.300 98.679 114.109 1.00 25.66 7 THR D O 1
ATOM 8033 N N . GLU D 1 11 ? 16.689 101.727 115.254 1.00 34.73 9 GLU D N 1
ATOM 8034 C CA . GLU D 1 11 ? 15.476 102.511 115.124 1.00 36.07 9 GLU D CA 1
ATOM 8035 C C . GLU D 1 11 ? 14.975 102.871 116.510 1.00 35.34 9 GLU D C 1
ATOM 8036 O O . GLU D 1 11 ? 14.705 101.984 117.322 1.00 35.25 9 GLU D O 1
ATOM 8042 N N . TRP D 1 12 ? 14.851 104.167 116.780 1.00 34.82 10 TRP D N 1
ATOM 8043 C CA . TRP D 1 12 ? 14.360 104.633 118.073 1.00 34.70 10 TRP D CA 1
ATOM 8044 C C . TRP D 1 12 ? 12.919 105.110 117.911 1.00 35.01 10 TRP D C 1
ATOM 8045 O O . TRP D 1 12 ? 12.662 106.092 117.223 1.00 34.45 10 TRP D O 1
ATOM 8056 N N . SER D 1 13 ? 11.984 104.403 118.541 1.00 36.36 11 SER D N 1
ATOM 8057 C CA . SER D 1 13 ? 10.565 104.742 118.454 1.00 38.73 11 SER D CA 1
ATOM 8058 C C . SER D 1 13 ? 10.120 105.671 119.577 1.00 41.35 11 SER D C 1
ATOM 8059 O O . SER D 1 13 ? 8.934 105.986 119.696 1.00 43.81 11 SER D O 1
ATOM 8062 N N . GLY D 1 14 ? 11.071 106.104 120.400 1.00 41.58 12 GLY D N 1
ATOM 8063 C CA . GLY D 1 14 ? 10.749 106.985 121.506 1.00 41.15 12 GLY D CA 1
ATOM 8064 C C . GLY D 1 14 ? 10.389 106.242 122.782 1.00 41.17 12 GLY D C 1
ATOM 8065 O O . GLY D 1 14 ? 10.274 106.855 123.846 1.00 41.59 12 GLY D O 1
ATOM 8066 N N . ASN D 1 15 ? 10.218 104.925 122.681 1.00 40.49 13 ASN D N 1
ATOM 8067 C CA . ASN D 1 15 ? 9.863 104.093 123.831 1.00 39.31 13 ASN D CA 1
ATOM 8068 C C . ASN D 1 15 ? 10.682 102.804 123.887 1.00 37.93 13 ASN D C 1
ATOM 8069 O O . ASN D 1 15 ? 10.848 102.209 124.952 1.00 38.23 13 ASN D O 1
ATOM 8074 N N . SER D 1 16 ? 11.185 102.369 122.736 1.00 35.92 14 SER D N 1
ATOM 8075 C CA . SER D 1 16 ? 11.989 101.155 122.666 1.00 33.91 14 SER D CA 1
ATOM 8076 C C . SER D 1 16 ? 13.076 101.280 121.603 1.00 31.02 14 SER D C 1
ATOM 8077 O O . SER D 1 16 ? 12.887 101.952 120.592 1.00 31.25 14 SER D O 1
ATOM 8080 N N . LEU D 1 17 ? 14.216 100.637 121.830 1.00 28.77 15 LEU D N 1
ATOM 8081 C CA . LEU D 1 17 ? 15.302 100.681 120.857 1.00 28.03 15 LEU D CA 1
ATOM 8082 C C . LEU D 1 17 ? 15.247 99.451 119.958 1.00 27.67 15 LEU D C 1
ATOM 8083 O O . LEU D 1 17 ? 15.238 98.324 120.444 1.00 28.13 15 LEU D O 1
ATOM 8088 N N . LYS D 1 18 ? 15.195 99.674 118.649 1.00 28.02 16 LYS D N 1
ATOM 8089 C CA . LYS D 1 18 ? 15.150 98.585 117.678 1.00 28.58 16 LYS D CA 1
ATOM 8090 C C . LYS D 1 18 ? 16.547 98.383 117.109 1.00 26.02 16 LYS D C 1
ATOM 8091 O O . LYS D 1 18 ? 17.167 99.325 116.622 1.00 26.81 16 LYS D O 1
ATOM 8097 N N . LEU D 1 19 ? 17.041 97.155 117.169 1.00 23.71 17 LEU D N 1
ATOM 8098 C CA . LEU D 1 19 ? 18.378 96.859 116.676 1.00 24.13 17 LEU D CA 1
ATOM 8099 C C . LEU D 1 19 ? 18.379 95.792 115.594 1.00 25.73 17 LEU D C 1
ATOM 8100 O O . LEU D 1 19 ? 17.732 94.749 115.732 1.00 26.19 17 LEU D O 1
ATOM 8105 N N . LEU D 1 20 ? 19.106 96.063 114.515 1.00 26.27 18 LEU D N 1
ATOM 8106 C CA . LEU D 1 20 ? 19.210 95.114 113.421 1.00 25.02 18 LEU D CA 1
ATOM 8107 C C . LEU D 1 20 ? 20.051 93.973 113.967 1.00 24.03 18 LEU D C 1
ATOM 8108 O O . LEU D 1 20 ? 21.167 94.196 114.433 1.00 22.85 18 LEU D O 1
ATOM 8113 N N . ASP D 1 21 ? 19.509 92.757 113.938 1.00 23.11 19 ASP D N 1
ATOM 8114 C CA . ASP D 1 21 ? 20.244 91.606 114.447 1.00 21.16 19 ASP D CA 1
ATOM 8115 C C . ASP D 1 21 ? 21.425 91.352 113.515 1.00 20.37 19 ASP D C 1
ATOM 8116 O O . ASP D 1 21 ? 21.306 90.624 112.527 1.00 18.99 19 ASP D O 1
ATOM 8121 N N . GLN D 1 22 ? 22.563 91.957 113.837 1.00 19.11 20 GLN D N 1
ATOM 8122 C CA . GLN D 1 22 ? 23.759 91.834 113.016 1.00 19.99 20 GLN D CA 1
ATOM 8123 C C . GLN D 1 22 ? 24.450 90.479 113.037 1.00 21.35 20 GLN D C 1
ATOM 8124 O O . GLN D 1 22 ? 25.514 90.321 112.450 1.00 24.88 20 GLN D O 1
ATOM 8130 N N . ARG D 1 23 ? 23.860 89.497 113.700 1.00 21.78 21 ARG D N 1
ATOM 8131 C CA . ARG D 1 23 ? 24.481 88.184 113.744 1.00 24.12 21 ARG D CA 1
ATOM 8132 C C . ARG D 1 23 ? 23.730 87.185 112.859 1.00 25.71 21 ARG D C 1
ATOM 8133 O O . ARG D 1 23 ? 24.103 86.009 112.776 1.00 24.96 21 ARG D O 1
ATOM 8141 N N . LYS D 1 24 ? 22.673 87.662 112.201 1.00 25.39 22 LYS D N 1
ATOM 8142 C CA . LYS D 1 24 ? 21.875 86.830 111.311 1.00 25.25 22 LYS D CA 1
ATOM 8143 C C . LYS D 1 24 ? 21.996 87.283 109.855 1.00 26.09 22 LYS D C 1
ATOM 8144 O O . LYS D 1 24 ? 21.471 86.640 108.947 1.00 26.09 22 LYS D O 1
ATOM 8150 N N . LEU D 1 25 ? 22.678 88.400 109.635 1.00 25.73 23 LEU D N 1
ATOM 8151 C CA . LEU D 1 25 ? 22.896 88.864 108.278 1.00 27.20 23 LEU D CA 1
ATOM 8152 C C . LEU D 1 25 ? 23.841 87.827 107.671 1.00 28.90 23 LEU D C 1
ATOM 8153 O O . LEU D 1 25 ? 24.494 87.073 108.397 1.00 29.54 23 LEU D O 1
ATOM 8158 N N . PRO D 1 26 ? 23.954 87.793 106.337 1.00 30.23 24 PRO D N 1
ATOM 8159 C CA . PRO D 1 26 ? 23.243 88.677 105.411 1.00 31.39 24 PRO D CA 1
ATOM 8160 C C . PRO D 1 26 ? 21.991 88.085 104.768 1.00 31.13 24 PRO D C 1
ATOM 8161 O O . PRO D 1 26 ? 21.424 88.691 103.871 1.00 32.15 24 PRO D O 1
ATOM 8165 N N . PHE D 1 27 ? 21.553 86.917 105.225 1.00 32.46 25 PHE D N 1
ATOM 8166 C CA . PHE D 1 27 ? 20.378 86.281 104.635 1.00 34.12 25 PHE D CA 1
ATOM 8167 C C . PHE D 1 27 ? 19.094 86.467 105.428 1.00 33.94 25 PHE D C 1
ATOM 8168 O O . PHE D 1 27 ? 18.003 86.186 104.937 1.00 33.00 25 PHE D O 1
ATOM 8176 N N . ILE D 1 28 ? 19.223 86.930 106.661 1.00 35.86 26 ILE D N 1
ATOM 8177 C CA . ILE D 1 28 ? 18.059 87.174 107.494 1.00 37.68 26 ILE D CA 1
ATOM 8178 C C . ILE D 1 28 ? 18.122 88.624 107.948 1.00 39.09 26 ILE D C 1
ATOM 8179 O O . ILE D 1 28 ? 19.163 89.090 108.416 1.00 37.88 26 ILE D O 1
ATOM 8184 N N . GLU D 1 29 ? 17.013 89.339 107.780 1.00 40.18 27 GLU D N 1
ATOM 8185 C CA . GLU D 1 29 ? 16.944 90.744 108.157 1.00 41.51 27 GLU D CA 1
ATOM 8186 C C . GLU D 1 29 ? 15.824 91.032 109.134 1.00 41.20 27 GLU D C 1
ATOM 8187 O O . GLU D 1 29 ? 14.784 91.559 108.746 1.00 40.86 27 GLU D O 1
ATOM 8193 N N . GLU D 1 30 ? 16.024 90.684 110.396 1.00 40.23 28 GLU D N 1
ATOM 8194 C CA . GLU D 1 30 ? 15.006 90.967 111.390 1.00 40.81 28 GLU D CA 1
ATOM 8195 C C . GLU D 1 30 ? 15.578 91.881 112.465 1.00 39.39 28 GLU D C 1
ATOM 8196 O O . GLU D 1 30 ? 16.792 92.009 112.597 1.00 39.59 28 GLU D O 1
ATOM 8202 N N . TYR D 1 31 ? 14.695 92.543 113.206 1.00 38.76 29 TYR D N 1
ATOM 8203 C CA . TYR D 1 31 ? 15.103 93.470 114.256 1.00 36.75 29 TYR D CA 1
ATOM 8204 C C . TYR D 1 31 ? 14.728 92.971 115.642 1.00 35.95 29 TYR D C 1
ATOM 8205 O O . TYR D 1 31 ? 13.642 92.427 115.846 1.00 36.74 29 TYR D O 1
ATOM 8214 N N . VAL D 1 32 ? 15.645 93.148 116.588 1.00 34.37 30 VAL D N 1
ATOM 8215 C CA . VAL D 1 32 ? 15.424 92.748 117.972 1.00 32.44 30 VAL D CA 1
ATOM 8216 C C . VAL D 1 32 ? 14.991 94.002 118.719 1.00 32.05 30 VAL D C 1
ATOM 8217 O O . VAL D 1 32 ? 15.674 95.022 118.661 1.00 32.65 30 VAL D O 1
ATOM 8221 N N . GLU D 1 33 ? 13.858 93.947 119.412 1.00 31.20 31 GLU D N 1
ATOM 8222 C CA . GLU D 1 33 ? 13.409 95.123 120.146 1.00 30.71 31 GLU D CA 1
ATOM 8223 C C . GLU D 1 33 ? 13.912 95.121 121.587 1.00 29.24 31 GLU D C 1
ATOM 8224 O O . GLU D 1 33 ? 13.893 94.095 122.265 1.00 29.56 31 GLU D O 1
ATOM 8230 N N . CYS D 1 34 ? 14.377 96.276 122.048 1.00 27.51 32 CYS D N 1
ATOM 8231 C CA . CYS D 1 34 ? 14.888 96.402 123.407 1.00 25.73 32 CYS D CA 1
ATOM 8232 C C . CYS D 1 34 ? 14.040 97.392 124.189 1.00 26.27 32 CYS D C 1
ATOM 8233 O O . CYS D 1 34 ? 14.047 98.587 123.899 1.00 25.29 32 CYS D O 1
ATOM 8236 N N . LYS D 1 35 ? 13.313 96.887 125.184 1.00 27.66 33 LYS D N 1
ATOM 8237 C CA . LYS D 1 35 ? 12.441 97.724 126.004 1.00 27.79 33 LYS D CA 1
ATOM 8238 C C . LYS D 1 35 ? 13.065 98.156 127.334 1.00 27.06 33 LYS D C 1
ATOM 8239 O O . LYS D 1 35 ? 12.617 99.122 127.943 1.00 27.93 33 LYS D O 1
ATOM 8245 N N . THR D 1 36 ? 14.088 97.442 127.789 1.00 26.86 34 THR D N 1
ATOM 8246 C CA . THR D 1 36 ? 14.747 97.786 129.049 1.00 26.15 34 THR D CA 1
ATOM 8247 C C . THR D 1 36 ? 16.245 97.996 128.843 1.00 26.27 34 THR D C 1
ATOM 8248 O O . THR D 1 36 ? 16.772 97.727 127.761 1.00 27.54 34 THR D O 1
ATOM 8252 N N . HIS D 1 37 ? 16.934 98.470 129.876 1.00 25.13 35 HIS D N 1
ATOM 8253 C CA . HIS D 1 37 ? 18.364 98.695 129.746 1.00 25.73 35 HIS D CA 1
ATOM 8254 C C . HIS D 1 37 ? 19.135 97.375 129.765 1.00 26.72 35 HIS D C 1
ATOM 8255 O O . HIS D 1 37 ? 20.207 97.270 129.169 1.00 27.01 35 HIS D O 1
ATOM 8262 N N . GLU D 1 38 ? 18.594 96.365 130.436 1.00 26.58 36 GLU D N 1
ATOM 8263 C CA . GLU D 1 38 ? 19.278 95.078 130.496 1.00 28.80 36 GLU D CA 1
ATOM 8264 C C . GLU D 1 38 ? 19.227 94.383 129.145 1.00 27.13 36 GLU D C 1
ATOM 8265 O O . GLU D 1 38 ? 20.156 93.676 128.764 1.00 26.73 36 GLU D O 1
ATOM 8271 N N . GLU D 1 39 ? 18.139 94.593 128.415 1.00 26.18 37 GLU D N 1
ATOM 8272 C CA . GLU D 1 39 ? 18.002 93.986 127.101 1.00 25.45 37 GLU D CA 1
ATOM 8273 C C . GLU D 1 39 ? 18.989 94.610 126.115 1.00 25.32 37 GLU D C 1
ATOM 8274 O O . GLU D 1 39 ? 19.493 93.929 125.224 1.00 26.00 37 GLU D O 1
ATOM 8280 N N . VAL D 1 40 ? 19.269 95.900 126.273 1.00 22.94 38 VAL D N 1
ATOM 8281 C CA . VAL D 1 40 ? 20.224 96.560 125.395 1.00 21.70 38 VAL D CA 1
ATOM 8282 C C . VAL D 1 40 ? 21.627 96.064 125.734 1.00 21.67 38 VAL D C 1
ATOM 8283 O O . VAL D 1 40 ? 22.421 95.772 124.843 1.00 22.88 38 VAL D O 1
ATOM 8287 N N . ALA D 1 41 ? 21.924 95.971 127.026 1.00 22.22 39 ALA D N 1
ATOM 8288 C CA . ALA D 1 41 ? 23.220 95.482 127.488 1.00 23.03 39 ALA D CA 1
ATOM 8289 C C . ALA D 1 41 ? 23.435 94.090 126.895 1.00 23.98 39 ALA D C 1
ATOM 8290 O O . ALA D 1 41 ? 24.534 93.737 126.460 1.00 24.48 39 ALA D O 1
ATOM 8292 N N . HIS D 1 42 ? 22.363 93.307 126.882 1.00 23.87 40 HIS D N 1
ATOM 8293 C CA . HIS D 1 42 ? 22.396 91.962 126.337 1.00 23.28 40 HIS D CA 1
ATOM 8294 C C . HIS D 1 42 ? 22.679 91.999 124.848 1.00 21.92 40 HIS D C 1
ATOM 8295 O O . HIS D 1 42 ? 23.498 91.227 124.342 1.00 24.17 40 HIS D O 1
ATOM 8302 N N . ALA D 1 43 ? 21.984 92.887 124.146 1.00 19.11 41 ALA D N 1
ATOM 8303 C CA . ALA D 1 43 ? 22.154 93.025 122.704 1.00 17.54 41 ALA D CA 1
ATOM 8304 C C . ALA D 1 43 ? 23.606 93.340 122.381 1.00 16.10 41 ALA D C 1
ATOM 8305 O O . ALA D 1 43 ? 24.129 92.908 121.360 1.00 14.91 41 ALA D O 1
ATOM 8307 N N . ILE D 1 44 ? 24.245 94.093 123.272 1.00 17.01 42 ILE D N 1
ATOM 8308 C CA . ILE D 1 44 ? 25.641 94.484 123.123 1.00 16.53 42 ILE D CA 1
ATOM 8309 C C . ILE D 1 44 ? 26.583 93.295 123.310 1.00 18.15 42 ILE D C 1
ATOM 8310 O O . ILE D 1 44 ? 27.426 93.035 122.457 1.00 17.08 42 ILE D O 1
ATOM 8315 N N . LYS D 1 45 ? 26.430 92.571 124.417 1.00 19.34 43 LYS D N 1
ATOM 8316 C CA . LYS D 1 45 ? 27.277 91.411 124.698 1.00 21.51 43 LYS D CA 1
ATOM 8317 C C . LYS D 1 45 ? 27.133 90.330 123.638 1.00 21.79 43 LYS D C 1
ATOM 8318 O O . LYS D 1 45 ? 28.116 89.719 123.226 1.00 21.37 43 LYS D O 1
ATOM 8324 N N . GLU D 1 46 ? 25.898 90.090 123.214 1.00 21.49 44 GLU D N 1
ATOM 8325 C CA . GLU D 1 46 ? 25.616 89.068 122.219 1.00 22.48 44 GLU D CA 1
ATOM 8326 C C . GLU D 1 46 ? 25.933 89.517 120.808 1.00 21.56 44 GLU D C 1
ATOM 8327 O O . GLU D 1 46 ? 25.687 88.793 119.848 1.00 22.07 44 GLU D O 1
ATOM 8341 N N . ILE D 1 48 ? 24.473 91.617 118.966 1.00 17.19 46 ILE D N 1
ATOM 8342 C CA . ILE D 1 48 ? 23.289 91.776 118.133 1.00 16.98 46 ILE D CA 1
ATOM 8343 C C . ILE D 1 48 ? 23.554 93.094 117.400 1.00 17.62 46 ILE D C 1
ATOM 8344 O O . ILE D 1 48 ? 23.260 93.254 116.214 1.00 17.72 46 ILE D O 1
ATOM 8349 N N . VAL D 1 49 ? 24.117 94.039 118.137 1.00 17.33 47 VAL D N 1
ATOM 8350 C CA . VAL D 1 49 ? 24.515 95.310 117.571 1.00 18.20 47 VAL D CA 1
ATOM 8351 C C . VAL D 1 49 ? 25.996 95.307 117.919 1.00 18.90 47 VAL D C 1
ATOM 8352 O O . VAL D 1 49 ? 26.377 94.810 118.978 1.00 18.91 47 VAL D O 1
ATOM 8356 N N . ARG D 1 50 ? 26.831 95.811 117.018 1.00 19.21 48 ARG D N 1
ATOM 8357 C CA . ARG D 1 50 ? 28.267 95.853 117.258 1.00 19.65 48 ARG D CA 1
ATOM 8358 C C . ARG D 1 50 ? 28.912 96.927 116.396 1.00 21.76 48 ARG D C 1
ATOM 8359 O O . ARG D 1 50 ? 28.280 97.458 115.479 1.00 22.57 48 ARG D O 1
ATOM 8367 N N . GLY D 1 51 ? 30.171 97.237 116.691 1.00 22.69 49 GLY D N 1
ATOM 8368 C CA . GLY D 1 51 ? 30.874 98.290 115.981 1.00 24.47 49 GLY D CA 1
ATOM 8369 C C . GLY D 1 51 ? 30.948 99.416 116.994 1.00 25.87 49 GLY D C 1
ATOM 8370 O O . GLY D 1 51 ? 29.914 99.955 117.390 1.00 27.44 49 GLY D O 1
ATOM 8371 N N . ALA D 1 52 ? 32.161 99.757 117.423 1.00 26.29 50 ALA D N 1
ATOM 8372 C CA . ALA D 1 52 ? 32.387 100.787 118.441 1.00 26.44 50 ALA D CA 1
ATOM 8373 C C . ALA D 1 52 ? 31.386 101.954 118.489 1.00 26.45 50 ALA D C 1
ATOM 8374 O O . ALA D 1 52 ? 30.651 102.103 119.463 1.00 25.51 50 ALA D O 1
ATOM 8376 N N . PRO D 1 53 ? 31.343 102.794 117.447 1.00 25.31 51 PRO D N 1
ATOM 8377 C CA . PRO D 1 53 ? 30.394 103.911 117.486 1.00 25.83 51 PRO D CA 1
ATOM 8378 C C . PRO D 1 53 ? 28.960 103.483 117.811 1.00 24.61 51 PRO D C 1
ATOM 8379 O O . PRO D 1 53 ? 28.365 103.955 118.775 1.00 26.59 51 PRO D O 1
ATOM 8383 N N . ALA D 1 54 ? 28.416 102.584 116.997 1.00 22.38 52 ALA D N 1
ATOM 8384 C CA . ALA D 1 54 ? 27.051 102.092 117.173 1.00 20.25 52 ALA D CA 1
ATOM 8385 C C . ALA D 1 54 ? 26.789 101.545 118.571 1.00 19.80 52 ALA D C 1
ATOM 8386 O O . ALA D 1 54 ? 25.687 101.697 119.110 1.00 16.82 52 ALA D O 1
ATOM 8388 N N . ILE D 1 55 ? 27.796 100.888 119.144 1.00 18.26 53 ILE D N 1
ATOM 8389 C CA . ILE D 1 55 ? 27.661 100.326 120.475 1.00 18.42 53 ILE D CA 1
ATOM 8390 C C . ILE D 1 55 ? 27.452 101.454 121.473 1.00 19.84 53 ILE D C 1
ATOM 8391 O O . ILE D 1 55 ? 26.609 101.356 122.373 1.00 20.92 53 ILE D O 1
ATOM 8396 N N . GLY D 1 56 ? 28.221 102.524 121.296 1.00 18.20 54 GLY D N 1
ATOM 8397 C CA . GLY D 1 56 ? 28.131 103.664 122.186 1.00 18.77 54 GLY D CA 1
ATOM 8398 C C . GLY D 1 56 ? 26.751 104.291 122.202 1.00 19.58 54 GLY D C 1
ATOM 8399 O O . GLY D 1 56 ? 26.161 104.503 123.262 1.00 20.19 54 GLY D O 1
ATOM 8400 N N . VAL D 1 57 ? 26.231 104.585 121.021 1.00 18.11 55 VAL D N 1
ATOM 8401 C CA . VAL D 1 57 ? 24.921 105.191 120.908 1.00 18.42 55 VAL D CA 1
ATOM 8402 C C . VAL D 1 57 ? 23.853 104.248 121.460 1.00 19.60 55 VAL D C 1
ATOM 8403 O O . VAL D 1 57 ? 22.993 104.654 122.252 1.00 20.03 55 VAL D O 1
ATOM 8407 N N . ALA D 1 58 ? 23.921 102.984 121.054 1.00 18.83 56 ALA D N 1
ATOM 8408 C CA . ALA D 1 58 ? 22.962 101.989 121.507 1.00 18.06 56 ALA D CA 1
ATOM 8409 C C . ALA D 1 58 ? 22.936 101.989 123.030 1.00 18.62 56 ALA D C 1
ATOM 8410 O O . ALA D 1 58 ? 21.880 101.861 123.649 1.00 18.53 56 ALA D O 1
ATOM 8412 N N . ALA D 1 59 ? 24.112 102.152 123.625 1.00 17.48 57 ALA D N 1
ATOM 8413 C CA . ALA D 1 59 ? 24.238 102.163 125.074 1.00 16.78 57 ALA D CA 1
ATOM 8414 C C . ALA D 1 59 ? 23.629 103.434 125.671 1.00 15.99 57 ALA D C 1
ATOM 8415 O O . ALA D 1 59 ? 23.042 103.400 126.756 1.00 13.72 57 ALA D O 1
ATOM 8417 N N . ALA D 1 60 ? 23.774 104.550 124.963 1.00 15.44 58 ALA D N 1
ATOM 8418 C CA . ALA D 1 60 ? 23.244 105.815 125.446 1.00 16.02 58 ALA D CA 1
ATOM 8419 C C . ALA D 1 60 ? 21.739 105.675 125.536 1.00 17.06 58 ALA D C 1
ATOM 8420 O O . ALA D 1 60 ? 21.116 106.167 126.475 1.00 17.30 58 ALA D O 1
ATOM 8422 N N . PHE D 1 61 ? 21.153 104.986 124.564 1.00 17.92 59 PHE D N 1
ATOM 8423 C CA . PHE D 1 61 ? 19.719 104.766 124.593 1.00 19.58 59 PHE D CA 1
ATOM 8424 C C . PHE D 1 61 ? 19.407 103.768 125.698 1.00 20.14 59 PHE D C 1
ATOM 8425 O O . PHE D 1 61 ? 18.338 103.817 126.302 1.00 21.27 59 PHE D O 1
ATOM 8433 N N . GLY D 1 62 ? 20.347 102.863 125.963 1.00 19.98 60 GLY D N 1
ATOM 8434 C CA . GLY D 1 62 ? 20.146 101.891 127.019 1.00 18.31 60 GLY D CA 1
ATOM 8435 C C . GLY D 1 62 ? 20.016 102.640 128.331 1.00 18.26 60 GLY D C 1
ATOM 8436 O O . GLY D 1 62 ? 19.226 102.280 129.198 1.00 15.82 60 GLY D O 1
ATOM 8437 N N . TYR D 1 63 ? 20.794 103.708 128.458 1.00 18.97 61 TYR D N 1
ATOM 8438 C CA . TYR D 1 63 ? 20.781 104.537 129.652 1.00 18.79 61 TYR D CA 1
ATOM 8439 C C . TYR D 1 63 ? 19.412 105.197 129.858 1.00 20.41 61 TYR D C 1
ATOM 8440 O O . TYR D 1 63 ? 18.907 105.219 130.980 1.00 21.74 61 TYR D O 1
ATOM 8449 N N . VAL D 1 64 ? 18.808 105.733 128.793 1.00 18.02 62 VAL D N 1
ATOM 8450 C CA . VAL D 1 64 ? 17.508 106.371 128.944 1.00 17.93 62 VAL D CA 1
ATOM 8451 C C . VAL D 1 64 ? 16.474 105.314 129.314 1.00 18.87 62 VAL D C 1
ATOM 8452 O O . VAL D 1 64 ? 15.599 105.546 130.151 1.00 19.51 62 VAL D O 1
ATOM 8456 N N . LEU D 1 65 ? 16.568 104.144 128.697 1.00 18.18 63 LEU D N 1
ATOM 8457 C CA . LEU D 1 65 ? 15.619 103.094 129.017 1.00 18.55 63 LEU D CA 1
ATOM 8458 C C . LEU D 1 65 ? 15.773 102.748 130.486 1.00 17.76 63 LEU D C 1
ATOM 8459 O O . LEU D 1 65 ? 14.810 102.373 131.150 1.00 18.63 63 LEU D O 1
ATOM 8464 N N . GLY D 1 66 ? 16.994 102.899 130.987 1.00 17.98 64 GLY D N 1
ATOM 8465 C CA . GLY D 1 66 ? 17.273 102.603 132.377 1.00 17.24 64 GLY D CA 1
ATOM 8466 C C . GLY D 1 66 ? 16.451 103.493 133.279 1.00 19.12 64 GLY D C 1
ATOM 8467 O O . GLY D 1 66 ? 15.842 103.030 134.243 1.00 18.05 64 GLY D O 1
ATOM 8468 N N . LEU D 1 67 ? 16.425 104.781 132.963 1.00 20.82 65 LEU D N 1
ATOM 8469 C CA . LEU D 1 67 ? 15.662 105.729 133.759 1.00 23.03 65 LEU D CA 1
ATOM 8470 C C . LEU D 1 67 ? 14.207 105.276 133.841 1.00 24.74 65 LEU D C 1
ATOM 8471 O O . LEU D 1 67 ? 13.541 105.464 134.861 1.00 26.60 65 LEU D O 1
ATOM 8476 N N . ARG D 1 68 ? 13.729 104.659 132.768 1.00 25.41 66 ARG D N 1
ATOM 8477 C CA . ARG D 1 68 ? 12.353 104.191 132.700 1.00 27.27 66 ARG D CA 1
ATOM 8478 C C . ARG D 1 68 ? 12.130 102.822 133.353 1.00 27.14 66 ARG D C 1
ATOM 8479 O O . ARG D 1 68 ? 10.994 102.393 133.531 1.00 28.68 66 ARG D O 1
ATOM 8487 N N . ASP D 1 69 ? 13.210 102.140 133.711 1.00 27.61 67 ASP D N 1
ATOM 8488 C CA . ASP D 1 69 ? 13.104 100.839 134.368 1.00 26.65 67 ASP D CA 1
ATOM 8489 C C . ASP D 1 69 ? 13.063 101.051 135.880 1.00 28.57 67 ASP D C 1
ATOM 8490 O O . ASP D 1 69 ? 12.685 100.152 136.634 1.00 28.45 67 ASP D O 1
ATOM 8495 N N . TYR D 1 70 ? 13.467 102.243 136.315 1.00 29.14 68 TYR D N 1
ATOM 8496 C CA . TYR D 1 70 ? 13.482 102.589 137.729 1.00 28.70 68 TYR D CA 1
ATOM 8497 C C . TYR D 1 70 ? 12.163 102.228 138.391 1.00 29.72 68 TYR D C 1
ATOM 8498 O O . TYR D 1 70 ? 11.107 102.320 137.769 1.00 30.09 68 TYR D O 1
ATOM 8507 N N . LYS D 1 71 ? 12.231 101.831 139.660 1.00 29.60 69 LYS D N 1
ATOM 8508 C CA . LYS D 1 71 ? 11.041 101.449 140.410 1.00 29.66 69 LYS D CA 1
ATOM 8509 C C . LYS D 1 71 ? 11.066 101.925 141.858 1.00 28.36 69 LYS D C 1
ATOM 8510 O O . LYS D 1 71 ? 10.130 102.579 142.310 1.00 28.61 69 LYS D O 1
ATOM 8516 N N . THR D 1 72 ? 12.129 101.602 142.583 1.00 26.24 70 THR D N 1
ATOM 8517 C CA . THR D 1 72 ? 12.243 102.009 143.978 1.00 27.26 70 THR D CA 1
ATOM 8518 C C . THR D 1 72 ? 13.673 102.327 144.342 1.00 25.57 70 THR D C 1
ATOM 8519 O O . THR D 1 72 ? 14.581 102.153 143.534 1.00 27.30 70 THR D O 1
ATOM 8523 N N . GLY D 1 73 ? 13.866 102.767 145.578 1.00 22.46 71 GLY D N 1
ATOM 8524 C CA . GLY D 1 73 ? 15.196 103.108 146.034 1.00 21.00 71 GLY D CA 1
ATOM 8525 C C . GLY D 1 73 ? 15.665 104.440 145.477 1.00 21.28 71 GLY D C 1
ATOM 8526 O O . GLY D 1 73 ? 14.910 105.160 144.823 1.00 19.25 71 GLY D O 1
ATOM 8527 N N . SER D 1 74 ? 16.924 104.763 145.743 1.00 22.47 72 SER D N 1
ATOM 8528 C CA . SER D 1 74 ? 17.524 106.002 145.277 1.00 23.68 72 SER D CA 1
ATOM 8529 C C . SER D 1 74 ? 17.603 106.020 143.753 1.00 24.57 72 SER D C 1
ATOM 8530 O O . SER D 1 74 ? 18.064 105.059 143.140 1.00 24.61 72 SER D O 1
ATOM 8533 N N . LEU D 1 75 ? 17.147 107.111 143.144 1.00 24.19 73 LEU D N 1
ATOM 8534 C CA . LEU D 1 75 ? 17.195 107.237 141.694 1.00 24.56 73 LEU D CA 1
ATOM 8535 C C . LEU D 1 75 ? 18.658 107.254 141.256 1.00 26.46 73 LEU D C 1
ATOM 8536 O O . LEU D 1 75 ? 19.025 106.690 140.217 1.00 26.10 73 LEU D O 1
ATOM 8541 N N . THR D 1 76 ? 19.486 107.903 142.065 1.00 27.67 74 THR D N 1
ATOM 8542 C CA . THR D 1 76 ? 20.913 108.003 141.796 1.00 28.88 74 THR D CA 1
ATOM 8543 C C . THR D 1 76 ? 21.598 106.640 141.882 1.00 30.33 74 THR D C 1
ATOM 8544 O O . THR D 1 76 ? 22.324 106.242 140.976 1.00 29.35 74 THR D O 1
ATOM 8548 N N . ASP D 1 77 ? 21.376 105.919 142.973 1.00 31.33 75 ASP D N 1
ATOM 8549 C CA . ASP D 1 77 ? 21.999 104.615 143.096 1.00 32.80 75 ASP D CA 1
ATOM 8550 C C . ASP D 1 77 ? 21.575 103.748 141.914 1.00 32.42 75 ASP D C 1
ATOM 8551 O O . ASP D 1 77 ? 22.360 102.942 141.407 1.00 33.35 75 ASP D O 1
ATOM 8556 N N . TRP D 1 78 ? 20.334 103.932 141.471 1.00 30.75 76 TRP D N 1
ATOM 8557 C CA . TRP D 1 78 ? 19.792 103.162 140.361 1.00 29.62 76 TRP D CA 1
ATOM 8558 C C . TRP D 1 78 ? 20.452 103.466 139.021 1.00 29.79 76 TRP D C 1
ATOM 8559 O O . TRP D 1 78 ? 20.808 102.555 138.276 1.00 28.98 76 TRP D O 1
ATOM 8578 N N . LYS D 1 80 ? 23.263 104.712 138.719 1.00 31.96 78 LYS D N 1
ATOM 8579 C CA . LYS D 1 80 ? 24.659 104.353 138.929 1.00 32.17 78 LYS D CA 1
ATOM 8580 C C . LYS D 1 80 ? 24.776 102.877 138.575 1.00 31.95 78 LYS D C 1
ATOM 8581 O O . LYS D 1 80 ? 25.788 102.421 138.041 1.00 32.95 78 LYS D O 1
ATOM 8587 N N . GLN D 1 81 ? 23.715 102.141 138.882 1.00 29.49 79 GLN D N 1
ATOM 8588 C CA . GLN D 1 81 ? 23.639 100.715 138.611 1.00 28.97 79 GLN D CA 1
ATOM 8589 C C . GLN D 1 81 ? 23.382 100.423 137.131 1.00 27.71 79 GLN D C 1
ATOM 8590 O O . GLN D 1 81 ? 23.870 99.423 136.604 1.00 27.57 79 GLN D O 1
ATOM 8596 N N . VAL D 1 82 ? 22.619 101.289 136.467 1.00 24.89 80 VAL D N 1
ATOM 8597 C CA . VAL D 1 82 ? 22.308 101.099 135.052 1.00 24.46 80 VAL D CA 1
ATOM 8598 C C . VAL D 1 82 ? 23.566 101.290 134.207 1.00 25.41 80 VAL D C 1
ATOM 8599 O O . VAL D 1 82 ? 23.833 100.521 133.286 1.00 25.53 80 VAL D O 1
ATOM 8603 N N . LYS D 1 83 ? 24.339 102.318 134.529 1.00 24.73 81 LYS D N 1
ATOM 8604 C CA . LYS D 1 83 ? 25.565 102.597 133.798 1.00 25.24 81 LYS D CA 1
ATOM 8605 C C . LYS D 1 83 ? 26.496 101.398 133.930 1.00 25.58 81 LYS D C 1
ATOM 8606 O O . LYS D 1 83 ? 27.067 100.927 132.953 1.00 26.97 81 LYS D O 1
ATOM 8612 N N . GLU D 1 84 ? 26.634 100.914 135.156 1.00 25.65 82 GLU D N 1
ATOM 8613 C CA . GLU D 1 84 ? 27.481 99.776 135.471 1.00 25.73 82 GLU D CA 1
ATOM 8614 C C . GLU D 1 84 ? 27.118 98.567 134.599 1.00 25.75 82 GLU D C 1
ATOM 8615 O O . GLU D 1 84 ? 27.985 97.970 133.958 1.00 23.76 82 GLU D O 1
ATOM 8621 N N . THR D 1 85 ? 25.834 98.221 134.577 1.00 24.78 83 THR D N 1
ATOM 8622 C CA . THR D 1 85 ? 25.335 97.098 133.789 1.00 24.51 83 THR D CA 1
ATOM 8623 C C . THR D 1 85 ? 25.676 97.251 132.307 1.00 25.01 83 THR D C 1
ATOM 8624 O O . THR D 1 85 ? 26.135 96.313 131.659 1.00 25.18 83 THR D O 1
ATOM 8628 N N . LEU D 1 86 ? 25.440 98.444 131.776 1.00 25.92 84 LEU D N 1
ATOM 8629 C CA . LEU D 1 86 ? 25.718 98.735 130.380 1.00 24.72 84 LEU D CA 1
ATOM 8630 C C . LEU D 1 86 ? 27.215 98.770 130.102 1.00 25.29 84 LEU D C 1
ATOM 8631 O O . LEU D 1 86 ? 27.663 98.376 129.024 1.00 26.05 84 LEU D O 1
ATOM 8636 N N . ALA D 1 87 ? 27.983 99.234 131.084 1.00 24.40 85 ALA D N 1
ATOM 8637 C CA . ALA D 1 87 ? 29.430 99.340 130.948 1.00 24.25 85 ALA D CA 1
ATOM 8638 C C . ALA D 1 87 ? 30.133 97.989 130.942 1.00 24.07 85 ALA D C 1
ATOM 8639 O O . ALA D 1 87 ? 31.131 97.810 130.252 1.00 23.32 85 ALA D O 1
ATOM 8641 N N . ARG D 1 88 ? 29.607 97.038 131.705 1.00 25.14 86 ARG D N 1
ATOM 8642 C CA . ARG D 1 88 ? 30.213 95.720 131.804 1.00 25.58 86 ARG D CA 1
ATOM 8643 C C . ARG D 1 88 ? 29.813 94.743 130.706 1.00 26.00 86 ARG D C 1
ATOM 8644 O O . ARG D 1 88 ? 29.817 93.535 130.917 1.00 28.20 86 ARG D O 1
ATOM 8652 N N . THR D 1 89 ? 29.480 95.257 129.530 1.00 25.67 87 THR D N 1
ATOM 8653 C CA . THR D 1 89 ? 29.090 94.395 128.423 1.00 24.92 87 THR D CA 1
ATOM 8654 C C . THR D 1 89 ? 30.306 93.918 127.629 1.00 25.84 87 THR D C 1
ATOM 8655 O O . THR D 1 89 ? 30.533 92.716 127.502 1.00 26.92 87 THR D O 1
ATOM 8659 N N . ARG D 1 90 ? 31.077 94.864 127.096 1.00 26.07 88 ARG D N 1
ATOM 8660 C CA . ARG D 1 90 ? 32.280 94.566 126.317 1.00 26.13 88 ARG D CA 1
ATOM 8661 C C . ARG D 1 90 ? 33.345 95.632 126.627 1.00 27.44 88 ARG D C 1
ATOM 8662 O O . ARG D 1 90 ? 33.091 96.829 126.530 1.00 28.48 88 ARG D O 1
ATOM 8670 N N . PRO D 1 91 ? 34.558 95.200 126.990 1.00 28.16 89 PRO D N 1
ATOM 8671 C CA . PRO D 1 91 ? 35.707 96.042 127.343 1.00 29.36 89 PRO D CA 1
ATOM 8672 C C . PRO D 1 91 ? 36.384 96.959 126.323 1.00 30.32 89 PRO D C 1
ATOM 8673 O O . PRO D 1 91 ? 36.300 98.173 126.422 1.00 33.35 89 PRO D O 1
ATOM 8677 N N . THR D 1 92 ? 37.072 96.366 125.360 1.00 30.66 90 THR D N 1
ATOM 8678 C CA . THR D 1 92 ? 37.828 97.107 124.355 1.00 28.84 90 THR D CA 1
ATOM 8679 C C . THR D 1 92 ? 37.327 98.454 123.836 1.00 28.10 90 THR D C 1
ATOM 8680 O O . THR D 1 92 ? 37.904 99.488 124.170 1.00 27.91 90 THR D O 1
ATOM 8684 N N . ALA D 1 93 ? 36.288 98.447 123.003 1.00 27.00 91 ALA D N 1
ATOM 8685 C CA . ALA D 1 93 ? 35.754 99.685 122.432 1.00 24.74 91 ALA D CA 1
ATOM 8686 C C . ALA D 1 93 ? 35.558 100.757 123.505 1.00 25.16 91 ALA D C 1
ATOM 8687 O O . ALA D 1 93 ? 34.899 100.519 124.518 1.00 24.06 91 ALA D O 1
ATOM 8689 N N . VAL D 1 94 ? 36.126 101.939 123.275 1.00 25.15 92 VAL D N 1
ATOM 8690 C CA . VAL D 1 94 ? 36.033 103.030 124.243 1.00 25.50 92 VAL D CA 1
ATOM 8691 C C . VAL D 1 94 ? 34.773 103.890 124.114 1.00 25.35 92 VAL D C 1
ATOM 8692 O O . VAL D 1 94 ? 34.350 104.518 125.081 1.00 25.44 92 VAL D O 1
ATOM 8696 N N . ASN D 1 95 ? 34.172 103.914 122.928 1.00 25.85 93 ASN D N 1
ATOM 8697 C CA . ASN D 1 95 ? 32.960 104.698 122.713 1.00 26.72 93 ASN D CA 1
ATOM 8698 C C . ASN D 1 95 ? 31.891 104.346 123.736 1.00 27.43 93 ASN D C 1
ATOM 8699 O O . ASN D 1 95 ? 31.112 105.202 124.152 1.00 28.34 93 ASN D O 1
ATOM 8704 N N . LEU D 1 96 ? 31.862 103.080 124.134 1.00 26.49 94 LEU D N 1
ATOM 8705 C CA . LEU D 1 96 ? 30.896 102.597 125.108 1.00 25.90 94 LEU D CA 1
ATOM 8706 C C . LEU D 1 96 ? 30.862 103.475 126.352 1.00 27.88 94 LEU D C 1
ATOM 8707 O O . LEU D 1 96 ? 29.799 103.945 126.767 1.00 28.06 94 LEU D O 1
ATOM 8712 N N . PHE D 1 97 ? 32.040 103.683 126.937 1.00 27.86 95 PHE D N 1
ATOM 8713 C CA . PHE D 1 97 ? 32.191 104.470 128.154 1.00 26.67 95 PHE D CA 1
ATOM 8714 C C . PHE D 1 97 ? 32.085 105.961 127.892 1.00 27.20 95 PHE D C 1
ATOM 8715 O O . PHE D 1 97 ? 31.540 106.713 128.705 1.00 29.12 95 PHE D O 1
ATOM 8723 N N . TRP D 1 98 ? 32.609 106.386 126.752 1.00 24.95 96 TRP D N 1
ATOM 8724 C CA . TRP D 1 98 ? 32.543 107.783 126.369 1.00 23.39 96 TRP D CA 1
ATOM 8725 C C . TRP D 1 98 ? 31.059 108.184 126.369 1.00 23.62 96 TRP D C 1
ATOM 8726 O O . TRP D 1 98 ? 30.668 109.192 126.952 1.00 24.68 96 TRP D O 1
ATOM 8737 N N . ALA D 1 99 ? 30.233 107.370 125.724 1.00 23.31 97 ALA D N 1
ATOM 8738 C CA . ALA D 1 99 ? 28.805 107.639 125.644 1.00 23.51 97 ALA D CA 1
ATOM 8739 C C . ALA D 1 99 ? 28.137 107.558 127.021 1.00 23.65 97 ALA D C 1
ATOM 8740 O O . ALA D 1 99 ? 27.373 108.446 127.411 1.00 23.58 97 ALA D O 1
ATOM 8742 N N . LEU D 1 100 ? 28.428 106.493 127.757 1.00 21.93 98 LEU D N 1
ATOM 8743 C CA . LEU D 1 100 ? 27.836 106.321 129.067 1.00 22.45 98 LEU D CA 1
ATOM 8744 C C . LEU D 1 100 ? 28.198 107.458 129.998 1.00 25.33 98 LEU D C 1
ATOM 8745 O O . LEU D 1 100 ? 27.416 107.822 130.870 1.00 26.13 98 LEU D O 1
ATOM 8750 N N . ASN D 1 101 ? 29.385 108.025 129.816 1.00 28.12 99 ASN D N 1
ATOM 8751 C CA . ASN D 1 101 ? 29.811 109.124 130.665 1.00 29.31 99 ASN D CA 1
ATOM 8752 C C . ASN D 1 101 ? 29.110 110.425 130.277 1.00 31.21 99 ASN D C 1
ATOM 8753 O O . ASN D 1 101 ? 28.723 111.206 131.151 1.00 31.62 99 ASN D O 1
ATOM 8758 N N . ARG D 1 102 ? 28.938 110.657 128.977 1.00 30.56 100 ARG D N 1
ATOM 8759 C CA . ARG D 1 102 ? 28.258 111.865 128.525 1.00 31.95 100 ARG D CA 1
ATOM 8760 C C . ARG D 1 102 ? 26.807 111.830 128.993 1.00 32.21 100 ARG D C 1
ATOM 8761 O O . ARG D 1 102 ? 26.234 112.860 129.357 1.00 31.33 100 ARG D O 1
ATOM 8777 N N . GLU D 1 104 ? 25.645 110.248 131.664 1.00 29.97 102 GLU D N 1
ATOM 8778 C CA . GLU D 1 104 ? 25.592 110.421 133.107 1.00 28.86 102 GLU D CA 1
ATOM 8779 C C . GLU D 1 104 ? 25.732 111.888 133.503 1.00 29.21 102 GLU D C 1
ATOM 8780 O O . GLU D 1 104 ? 24.978 112.388 134.335 1.00 28.93 102 GLU D O 1
ATOM 8786 N N . LYS D 1 105 ? 26.695 112.582 132.906 1.00 29.15 103 LYS D N 1
ATOM 8787 C CA . LYS D 1 105 ? 26.888 113.989 133.219 1.00 29.92 103 LYS D CA 1
ATOM 8788 C C . LYS D 1 105 ? 25.561 114.713 133.018 1.00 28.91 103 LYS D C 1
ATOM 8789 O O . LYS D 1 105 ? 25.180 115.576 133.805 1.00 29.30 103 LYS D O 1
ATOM 8795 N N . VAL D 1 106 ? 24.859 114.350 131.954 1.00 28.86 104 VAL D N 1
ATOM 8796 C CA . VAL D 1 106 ? 23.571 114.954 131.658 1.00 27.43 104 VAL D CA 1
ATOM 8797 C C . VAL D 1 106 ? 22.575 114.619 132.764 1.00 27.72 104 VAL D C 1
ATOM 8798 O O . VAL D 1 106 ? 21.832 115.486 133.220 1.00 26.31 104 VAL D O 1
ATOM 8802 N N . PHE D 1 107 ? 22.565 113.360 133.194 1.00 27.18 105 PHE D N 1
ATOM 8803 C CA . PHE D 1 107 ? 21.663 112.937 134.258 1.00 28.09 105 PHE D CA 1
ATOM 8804 C C . PHE D 1 107 ? 21.971 113.646 135.571 1.00 28.30 105 PHE D C 1
ATOM 8805 O O . PHE D 1 107 ? 21.062 114.016 136.307 1.00 28.27 105 PHE D O 1
ATOM 8813 N N . PHE D 1 108 ? 23.258 113.803 135.869 1.00 28.75 106 PHE D N 1
ATOM 8814 C CA . PHE D 1 108 ? 23.695 114.470 137.090 1.00 30.18 106 PHE D CA 1
ATOM 8815 C C . PHE D 1 108 ? 23.285 115.941 137.116 1.00 29.75 106 PHE D C 1
ATOM 8816 O O . PHE D 1 108 ? 22.978 116.492 138.171 1.00 30.45 106 PHE D O 1
ATOM 8824 N N . GLU D 1 109 ? 23.286 116.568 135.947 1.00 29.90 107 GLU D N 1
ATOM 8825 C CA . GLU D 1 109 ? 22.926 117.974 135.826 1.00 30.08 107 GLU D CA 1
ATOM 8826 C C . GLU D 1 109 ? 21.423 118.212 135.802 1.00 28.70 107 GLU D C 1
ATOM 8827 O O . GLU D 1 109 ? 20.986 119.359 135.777 1.00 29.43 107 GLU D O 1
ATOM 8833 N N . ASN D 1 110 ? 20.635 117.139 135.811 1.00 26.94 108 ASN D N 1
ATOM 8834 C CA . ASN D 1 110 ? 19.185 117.277 135.767 1.00 26.12 108 ASN D CA 1
ATOM 8835 C C . ASN D 1 110 ? 18.427 116.232 136.576 1.00 26.87 108 ASN D C 1
ATOM 8836 O O . ASN D 1 110 ? 17.263 115.957 136.301 1.00 27.66 108 ASN D O 1
ATOM 8841 N N . ALA D 1 111 ? 19.075 115.661 137.581 1.00 27.88 109 ALA D N 1
ATOM 8842 C CA . ALA D 1 111 ? 18.439 114.637 138.399 1.00 29.32 109 ALA D CA 1
ATOM 8843 C C . ALA D 1 111 ? 17.093 115.056 138.982 1.00 30.18 109 ALA D C 1
ATOM 8844 O O . ALA D 1 111 ? 16.156 114.258 139.025 1.00 31.11 109 ALA D O 1
ATOM 8846 N N . ASP D 1 112 ? 16.984 116.307 139.416 1.00 30.91 110 ASP D N 1
ATOM 8847 C CA . ASP D 1 112 ? 15.740 116.779 140.012 1.00 30.89 110 ASP D CA 1
ATOM 8848 C C . ASP D 1 112 ? 14.630 117.170 139.038 1.00 30.21 110 ASP D C 1
ATOM 8849 O O . ASP D 1 112 ? 13.466 117.224 139.428 1.00 31.35 110 ASP D O 1
ATOM 8854 N N . ARG D 1 113 ? 14.975 117.431 137.779 1.00 29.66 111 ARG D N 1
ATOM 8855 C CA . ARG D 1 113 ? 13.972 117.818 136.783 1.00 29.38 111 ARG D CA 1
ATOM 8856 C C . ARG D 1 113 ? 12.806 116.837 136.697 1.00 28.18 111 ARG D C 1
ATOM 8857 O O . ARG D 1 113 ? 12.933 115.680 137.083 1.00 28.93 111 ARG D O 1
ATOM 8865 N N . GLU D 1 114 ? 11.680 117.305 136.168 1.00 26.14 112 GLU D N 1
ATOM 8866 C CA . GLU D 1 114 ? 10.480 116.490 136.051 1.00 27.17 112 GLU D CA 1
ATOM 8867 C C . GLU D 1 114 ? 10.296 115.624 134.801 1.00 30.82 112 GLU D C 1
ATOM 8868 O O . GLU D 1 114 ? 9.462 114.713 134.803 1.00 33.95 112 GLU D O 1
ATOM 8874 N N . ASN D 1 115 ? 11.042 115.893 133.735 1.00 29.71 113 ASN D N 1
ATOM 8875 C CA . ASN D 1 115 ? 10.894 115.089 132.527 1.00 30.05 113 ASN D CA 1
ATOM 8876 C C . ASN D 1 115 ? 12.253 114.551 132.124 1.00 30.05 113 ASN D C 1
ATOM 8877 O O . ASN D 1 115 ? 12.694 114.679 130.981 1.00 29.71 113 ASN D O 1
ATOM 8882 N N . LEU D 1 116 ? 12.907 113.944 133.102 1.00 29.33 114 LEU D N 1
ATOM 8883 C CA . LEU D 1 116 ? 14.226 113.372 132.941 1.00 28.23 114 LEU D CA 1
ATOM 8884 C C . LEU D 1 116 ? 14.331 112.487 131.695 1.00 28.17 114 LEU D C 1
ATOM 8885 O O . LEU D 1 116 ? 15.294 112.595 130.927 1.00 27.74 114 LEU D O 1
ATOM 8890 N N . PHE D 1 117 ? 13.338 111.627 131.491 1.00 25.95 115 PHE D N 1
ATOM 8891 C CA . PHE D 1 117 ? 13.334 110.735 130.338 1.00 24.49 115 PHE D CA 1
ATOM 8892 C C . PHE D 1 117 ? 13.557 111.489 129.030 1.00 27.01 115 PHE D C 1
ATOM 8893 O O . PHE D 1 117 ? 14.437 111.129 128.239 1.00 27.29 115 PHE D O 1
ATOM 8901 N N . GLU D 1 118 ? 12.751 112.526 128.796 1.00 27.61 116 GLU D N 1
ATOM 8902 C CA . GLU D 1 118 ? 12.880 113.331 127.582 1.00 26.69 116 GLU D CA 1
ATOM 8903 C C . GLU D 1 118 ? 14.264 113.969 127.488 1.00 23.53 116 GLU D C 1
ATOM 8904 O O . GLU D 1 118 ? 14.904 113.918 126.441 1.00 23.93 116 GLU D O 1
ATOM 8910 N N . ILE D 1 119 ? 14.729 114.560 128.583 1.00 20.73 117 ILE D N 1
ATOM 8911 C CA . ILE D 1 119 ? 16.040 115.197 128.590 1.00 20.14 117 ILE D CA 1
ATOM 8912 C C . ILE D 1 119 ? 17.159 114.233 128.187 1.00 20.64 117 ILE D C 1
ATOM 8913 O O . ILE D 1 119 ? 17.969 114.550 127.323 1.00 21.74 117 ILE D O 1
ATOM 8918 N N . LEU D 1 120 ? 17.214 113.068 128.821 1.00 19.67 118 LEU D N 1
ATOM 8919 C CA . LEU D 1 120 ? 18.235 112.088 128.491 1.00 21.00 118 LEU D CA 1
ATOM 8920 C C . LEU D 1 120 ? 18.045 111.634 127.046 1.00 22.90 118 LEU D C 1
ATOM 8921 O O . LEU D 1 120 ? 19.008 111.500 126.286 1.00 22.47 118 LEU D O 1
ATOM 8926 N N . GLU D 1 121 ? 16.792 111.408 126.671 1.00 22.78 119 GLU D N 1
ATOM 8927 C CA . GLU D 1 121 ? 16.478 110.976 125.323 1.00 24.54 119 GLU D CA 1
ATOM 8928 C C . GLU D 1 121 ? 17.011 111.972 124.290 1.00 25.64 119 GLU D C 1
ATOM 8929 O O . GLU D 1 121 ? 17.528 111.573 123.246 1.00 25.74 119 GLU D O 1
ATOM 8935 N N . ASN D 1 122 ? 16.890 113.266 124.573 1.00 27.36 120 ASN D N 1
ATOM 8936 C CA . ASN D 1 122 ? 17.371 114.264 123.626 1.00 29.39 120 ASN D CA 1
ATOM 8937 C C . ASN D 1 122 ? 18.882 114.179 123.441 1.00 29.68 120 ASN D C 1
ATOM 8938 O O . ASN D 1 122 ? 19.389 114.387 122.336 1.00 28.66 120 ASN D O 1
ATOM 8943 N N . GLU D 1 123 ? 19.599 113.864 124.516 1.00 29.13 121 GLU D N 1
ATOM 8944 C CA . GLU D 1 123 ? 21.049 113.743 124.436 1.00 30.63 121 GLU D CA 1
ATOM 8945 C C . GLU D 1 123 ? 21.455 112.569 123.554 1.00 29.45 121 GLU D C 1
ATOM 8946 O O . GLU D 1 123 ? 22.315 112.705 122.688 1.00 28.01 121 GLU D O 1
ATOM 8952 N N . ALA D 1 124 ? 20.835 111.417 123.781 1.00 29.04 122 ALA D N 1
ATOM 8953 C CA . ALA D 1 124 ? 21.140 110.226 123.000 1.00 30.23 122 ALA D CA 1
ATOM 8954 C C . ALA D 1 124 ? 20.807 110.480 121.533 1.00 29.95 122 ALA D C 1
ATOM 8955 O O . ALA D 1 124 ? 21.565 110.114 120.634 1.00 29.39 122 ALA D O 1
ATOM 8957 N N . LEU D 1 125 ? 19.670 111.123 121.306 1.00 29.99 123 LEU D N 1
ATOM 8958 C CA . LEU D 1 125 ? 19.213 111.439 119.962 1.00 30.48 123 LEU D CA 1
ATOM 8959 C C . LEU D 1 125 ? 20.158 112.443 119.309 1.00 31.84 123 LEU D C 1
ATOM 8960 O O . LEU D 1 125 ? 20.396 112.389 118.102 1.00 31.49 123 LEU D O 1
ATOM 8965 N N . LYS D 1 126 ? 20.703 113.355 120.108 1.00 32.78 124 LYS D N 1
ATOM 8966 C CA . LYS D 1 126 ? 21.633 114.347 119.583 1.00 34.28 124 LYS D CA 1
ATOM 8967 C C . LYS D 1 126 ? 22.942 113.647 119.245 1.00 34.51 124 LYS D C 1
ATOM 8968 O O . LYS D 1 126 ? 23.617 113.980 118.272 1.00 33.90 124 LYS D O 1
ATOM 8982 N N . ALA D 1 128 ? 23.211 110.514 118.407 1.00 33.55 126 ALA D N 1
ATOM 8983 C CA . ALA D 1 128 ? 22.942 109.696 117.235 1.00 33.97 126 ALA D CA 1
ATOM 8984 C C . ALA D 1 128 ? 23.025 110.518 115.953 1.00 36.15 126 ALA D C 1
ATOM 8985 O O . ALA D 1 128 ? 23.488 110.028 114.920 1.00 36.90 126 ALA D O 1
ATOM 8987 N N . TYR D 1 129 ? 22.571 111.765 116.014 1.00 36.99 127 TYR D N 1
ATOM 8988 C CA . TYR D 1 129 ? 22.610 112.630 114.845 1.00 36.87 127 TYR D CA 1
ATOM 8989 C C . TYR D 1 129 ? 24.039 113.099 114.598 1.00 37.12 127 TYR D C 1
ATOM 8990 O O . TYR D 1 129 ? 24.469 113.220 113.452 1.00 36.64 127 TYR D O 1
ATOM 8999 N N . GLU D 1 130 ? 24.775 113.363 115.674 1.00 37.64 128 GLU D N 1
ATOM 9000 C CA . GLU D 1 130 ? 26.155 113.814 115.541 1.00 39.80 128 GLU D CA 1
ATOM 9001 C C . GLU D 1 130 ? 27.026 112.701 114.975 1.00 39.78 128 GLU D C 1
ATOM 9002 O O . GLU D 1 130 ? 28.015 112.971 114.298 1.00 42.34 128 GLU D O 1
ATOM 9008 N N . ASP D 1 131 ? 26.660 111.454 115.257 1.00 38.16 129 ASP D N 1
ATOM 9009 C CA . ASP D 1 131 ? 27.418 110.306 114.770 1.00 36.48 129 ASP D CA 1
ATOM 9010 C C . ASP D 1 131 ? 27.392 110.281 113.246 1.00 36.97 129 ASP D C 1
ATOM 9011 O O . ASP D 1 131 ? 28.426 110.122 112.600 1.00 35.26 129 ASP D O 1
ATOM 9016 N N . ILE D 1 132 ? 26.198 110.437 112.682 1.00 37.91 130 ILE D N 1
ATOM 9017 C CA . ILE D 1 132 ? 26.024 110.436 111.238 1.00 39.37 130 ILE D CA 1
ATOM 9018 C C . ILE D 1 132 ? 26.812 111.577 110.613 1.00 42.40 130 ILE D C 1
ATOM 9019 O O . ILE D 1 132 ? 27.430 111.414 109.560 1.00 43.72 130 ILE D O 1
ATOM 9024 N N . GLU D 1 133 ? 26.795 112.732 111.270 1.00 44.18 131 GLU D N 1
ATOM 9025 C CA . GLU D 1 133 ? 27.513 113.895 110.770 1.00 44.50 131 GLU D CA 1
ATOM 9026 C C . GLU D 1 133 ? 29.018 113.705 110.839 1.00 44.02 131 GLU D C 1
ATOM 9027 O O . GLU D 1 133 ? 29.743 114.087 109.922 1.00 44.77 131 GLU D O 1
ATOM 9033 N N . VAL D 1 134 ? 29.487 113.115 111.929 1.00 42.84 132 VAL D N 1
ATOM 9034 C CA . VAL D 1 134 ? 30.908 112.856 112.088 1.00 42.37 132 VAL D CA 1
ATOM 9035 C C . VAL D 1 134 ? 31.344 111.827 111.041 1.00 42.96 132 VAL D C 1
ATOM 9036 O O . VAL D 1 134 ? 32.500 111.801 110.631 1.00 43.46 132 VAL D O 1
ATOM 9040 N N . ASN D 1 135 ? 30.405 110.991 110.604 1.00 43.50 133 ASN D N 1
ATOM 9041 C CA . ASN D 1 135 ? 30.687 109.963 109.607 1.00 44.19 133 ASN D CA 1
ATOM 9042 C C . ASN D 1 135 ? 30.784 110.536 108.198 1.00 45.27 133 ASN D C 1
ATOM 9043 O O . ASN D 1 135 ? 31.761 110.299 107.491 1.00 45.64 133 ASN D O 1
ATOM 9048 N N . LYS D 1 136 ? 29.762 111.274 107.781 1.00 46.10 134 LYS D N 1
ATOM 9049 C CA . LYS D 1 136 ? 29.777 111.871 106.454 1.00 46.89 134 LYS D CA 1
ATOM 9050 C C . LYS D 1 136 ? 31.011 112.750 106.324 1.00 47.90 134 LYS D C 1
ATOM 9051 O O . LYS D 1 136 ? 31.588 112.876 105.244 1.00 47.63 134 LYS D O 1
ATOM 9057 N N . ALA D 1 137 ? 31.422 113.348 107.434 1.00 49.15 135 ALA D N 1
ATOM 9058 C CA . ALA D 1 137 ? 32.591 114.208 107.429 1.00 51.81 135 ALA D CA 1
ATOM 9059 C C . ALA D 1 137 ? 33.846 113.354 107.374 1.00 53.69 135 ALA D C 1
ATOM 9060 O O . ALA D 1 137 ? 34.620 113.448 106.425 1.00 55.95 135 ALA D O 1
ATOM 9062 N N . ILE D 1 138 ? 34.041 112.515 108.387 1.00 55.31 136 ILE D N 1
ATOM 9063 C CA . ILE D 1 138 ? 35.212 111.642 108.449 1.00 56.92 136 ILE D CA 1
ATOM 9064 C C . ILE D 1 138 ? 35.390 110.866 107.146 1.00 57.67 136 ILE D C 1
ATOM 9065 O O . ILE D 1 138 ? 36.501 110.481 106.790 1.00 57.71 136 ILE D O 1
ATOM 9070 N N . GLY D 1 139 ? 34.287 110.648 106.436 1.00 59.45 137 GLY D N 1
ATOM 9071 C CA . GLY D 1 139 ? 34.337 109.910 105.188 1.00 61.54 137 GLY D CA 1
ATOM 9072 C C . GLY D 1 139 ? 34.577 110.761 103.956 1.00 63.43 137 GLY D C 1
ATOM 9073 O O . GLY D 1 139 ? 34.707 110.234 102.851 1.00 64.40 137 GLY D O 1
ATOM 9074 N N . LYS D 1 140 ? 34.625 112.077 104.131 1.00 64.33 138 LYS D N 1
ATOM 9075 C CA . LYS D 1 140 ? 34.863 112.978 103.007 1.00 63.85 138 LYS D CA 1
ATOM 9076 C C . LYS D 1 140 ? 36.243 113.600 103.162 1.00 62.86 138 LYS D C 1
ATOM 9077 O O . LYS D 1 140 ? 36.794 114.165 102.218 1.00 62.97 138 LYS D O 1
ATOM 9083 N N . ASN D 1 141 ? 36.799 113.480 104.363 1.00 60.65 139 ASN D N 1
ATOM 9084 C CA . ASN D 1 141 ? 38.135 113.982 104.630 1.00 59.96 139 ASN D CA 1
ATOM 9085 C C . ASN D 1 141 ? 39.075 112.811 104.408 1.00 60.34 139 ASN D C 1
ATOM 9086 O O . ASN D 1 141 ? 40.205 112.791 104.905 1.00 60.31 139 ASN D O 1
ATOM 9091 N N . GLY D 1 142 ? 38.575 111.829 103.663 1.00 59.90 140 GLY D N 1
ATOM 9092 C CA . GLY D 1 142 ? 39.345 110.643 103.345 1.00 58.99 140 GLY D CA 1
ATOM 9093 C C . GLY D 1 142 ? 39.223 110.323 101.868 1.00 58.72 140 GLY D C 1
ATOM 9094 O O . GLY D 1 142 ? 40.195 109.917 101.233 1.00 58.34 140 GLY D O 1
ATOM 9095 N N . ALA D 1 143 ? 38.029 110.518 101.315 1.00 59.53 141 ALA D N 1
ATOM 9096 C CA . ALA D 1 143 ? 37.779 110.251 99.900 1.00 61.41 141 ALA D CA 1
ATOM 9097 C C . ALA D 1 143 ? 38.635 111.154 99.018 1.00 63.22 141 ALA D C 1
ATOM 9098 O O . ALA D 1 143 ? 38.272 111.455 97.878 1.00 62.48 141 ALA D O 1
ATOM 9100 N N . GLN D 1 144 ? 39.769 111.584 99.564 1.00 65.12 142 GLN D N 1
ATOM 9101 C CA . GLN D 1 144 ? 40.705 112.448 98.857 1.00 66.43 142 GLN D CA 1
ATOM 9102 C C . GLN D 1 144 ? 41.971 111.654 98.564 1.00 65.96 142 GLN D C 1
ATOM 9103 O O . GLN D 1 144 ? 42.536 111.742 97.472 1.00 66.78 142 GLN D O 1
ATOM 9109 N N . LEU D 1 145 ? 42.402 110.871 99.550 1.00 64.11 143 LEU D N 1
ATOM 9110 C CA . LEU D 1 145 ? 43.606 110.061 99.421 1.00 63.00 143 LEU D CA 1
ATOM 9111 C C . LEU D 1 145 ? 43.395 108.820 98.555 1.00 62.60 143 LEU D C 1
ATOM 9112 O O . LEU D 1 145 ? 44.272 107.964 98.459 1.00 62.56 143 LEU D O 1
ATOM 9117 N N . ILE D 1 146 ? 42.232 108.736 97.917 1.00 62.06 144 ILE D N 1
ATOM 9118 C CA . ILE D 1 146 ? 41.908 107.601 97.062 1.00 61.87 144 ILE D CA 1
ATOM 9119 C C . ILE D 1 146 ? 41.806 108.033 95.598 1.00 60.85 144 ILE D C 1
ATOM 9120 O O . ILE D 1 146 ? 40.967 108.863 95.239 1.00 59.77 144 ILE D O 1
ATOM 9125 N N . LYS D 1 147 ? 42.664 107.451 94.760 1.00 58.78 145 LYS D N 1
ATOM 9126 C CA . LYS D 1 147 ? 42.719 107.775 93.337 1.00 57.32 145 LYS D CA 1
ATOM 9127 C C . LYS D 1 147 ? 41.686 107.025 92.499 1.00 56.51 145 LYS D C 1
ATOM 9128 O O . LYS D 1 147 ? 41.526 105.815 92.627 1.00 56.47 145 LYS D O 1
ATOM 9134 N N . ASP D 1 148 ? 41.000 107.761 91.631 1.00 56.10 146 ASP D N 1
ATOM 9135 C CA . ASP D 1 148 ? 39.969 107.201 90.764 1.00 56.81 146 ASP D CA 1
ATOM 9136 C C . ASP D 1 148 ? 40.365 105.901 90.064 1.00 57.29 146 ASP D C 1
ATOM 9137 O O . ASP D 1 148 ? 41.255 105.891 89.213 1.00 58.27 146 ASP D O 1
ATOM 9142 N N . GLY D 1 149 ? 39.691 104.810 90.420 1.00 57.32 147 GLY D N 1
ATOM 9143 C CA . GLY D 1 149 ? 39.965 103.527 89.795 1.00 55.47 147 GLY D CA 1
ATOM 9144 C C . GLY D 1 149 ? 40.799 102.539 90.588 1.00 54.21 147 GLY D C 1
ATOM 9145 O O . GLY D 1 149 ? 41.178 101.497 90.058 1.00 55.09 147 GLY D O 1
ATOM 9146 N N . SER D 1 150 ? 41.080 102.843 91.851 1.00 52.79 148 SER D N 1
ATOM 9147 C CA . SER D 1 150 ? 41.896 101.951 92.669 1.00 50.95 148 SER D CA 1
ATOM 9148 C C . SER D 1 150 ? 41.118 100.935 93.509 1.00 49.59 148 SER D C 1
ATOM 9149 O O . SER D 1 150 ? 39.885 100.931 93.541 1.00 48.13 148 SER D O 1
ATOM 9152 N N . THR D 1 151 ? 41.868 100.070 94.184 1.00 48.86 149 THR D N 1
ATOM 9153 C CA . THR D 1 151 ? 41.303 99.023 95.029 1.00 47.13 149 THR D CA 1
ATOM 9154 C C . THR D 1 151 ? 41.863 99.137 96.448 1.00 45.52 149 THR D C 1
ATOM 9155 O O . THR D 1 151 ? 43.082 99.209 96.645 1.00 43.44 149 THR D O 1
ATOM 9159 N N . ILE D 1 152 ? 40.969 99.157 97.433 1.00 43.26 150 ILE D N 1
ATOM 9160 C CA . ILE D 1 152 ? 41.384 99.263 98.829 1.00 42.99 150 ILE D CA 1
ATOM 9161 C C . ILE D 1 152 ? 40.912 98.071 99.653 1.00 40.92 150 ILE D C 1
ATOM 9162 O O . ILE D 1 152 ? 39.812 97.551 99.444 1.00 41.45 150 ILE D O 1
ATOM 9167 N N . LEU D 1 153 ? 41.757 97.651 100.589 1.00 37.80 151 LEU D N 1
ATOM 9168 C CA . LEU D 1 153 ? 41.466 96.520 101.460 1.00 37.19 151 LEU D CA 1
ATOM 9169 C C . LEU D 1 153 ? 40.917 96.947 102.821 1.00 37.11 151 LEU D C 1
ATOM 9170 O O . LEU D 1 153 ? 41.491 97.816 103.481 1.00 37.88 151 LEU D O 1
ATOM 9175 N N . THR D 1 154 ? 39.814 96.329 103.243 1.00 35.53 152 THR D N 1
ATOM 9176 C CA . THR D 1 154 ? 39.220 96.640 104.543 1.00 34.52 152 THR D CA 1
ATOM 9177 C C . THR D 1 154 ? 39.280 95.421 105.449 1.00 34.31 152 THR D C 1
ATOM 9178 O O . THR D 1 154 ? 39.587 94.314 105.009 1.00 35.79 152 THR D O 1
ATOM 9182 N N . HIS D 1 155 ? 38.966 95.639 106.719 1.00 32.03 153 HIS D N 1
ATOM 9183 C CA . HIS D 1 155 ? 38.946 94.572 107.700 1.00 28.61 153 HIS D CA 1
ATOM 9184 C C . HIS D 1 155 ? 37.770 94.840 108.638 1.00 28.00 153 HIS D C 1
ATOM 9185 O O . HIS D 1 155 ? 37.519 95.986 109.015 1.00 27.78 153 HIS D O 1
ATOM 9192 N N . CYS D 1 156 ? 37.055 93.779 109.001 1.00 26.08 154 CYS D N 1
ATOM 9193 C CA . CYS D 1 156 ? 35.893 93.868 109.877 1.00 24.92 154 CYS D CA 1
ATOM 9194 C C . CYS D 1 156 ? 34.798 94.654 109.167 1.00 25.30 154 CYS D C 1
ATOM 9195 O O . CYS D 1 156 ? 34.640 94.538 107.952 1.00 24.01 154 CYS D O 1
ATOM 9198 N N . ASN D 1 157 ? 34.042 95.449 109.920 1.00 25.36 155 ASN D N 1
ATOM 9199 C CA . ASN D 1 157 ? 32.972 96.250 109.338 1.00 24.14 155 ASN D CA 1
ATOM 9200 C C . ASN D 1 157 ? 32.882 97.618 109.986 1.00 24.99 155 ASN D C 1
ATOM 9201 O O . ASN D 1 157 ? 32.121 97.818 110.932 1.00 28.12 155 ASN D O 1
ATOM 9206 N N . ALA D 1 158 ? 33.671 98.559 109.490 1.00 24.65 156 ALA D N 1
ATOM 9207 C CA . ALA D 1 158 ? 33.635 99.913 110.014 1.00 21.13 156 ALA D CA 1
ATOM 9208 C C . ALA D 1 158 ? 32.715 100.677 109.076 1.00 21.77 156 ALA D C 1
ATOM 9209 O O . ALA D 1 158 ? 33.059 101.752 108.588 1.00 22.82 156 ALA D O 1
ATOM 9211 N N . GLY D 1 159 ? 31.543 100.101 108.819 1.00 22.06 157 GLY D N 1
ATOM 9212 C CA . GLY D 1 159 ? 30.590 100.730 107.923 1.00 23.84 157 GLY D CA 1
ATOM 9213 C C . GLY D 1 159 ? 29.335 101.277 108.578 1.00 25.61 157 GLY D C 1
ATOM 9214 O O . GLY D 1 159 ? 29.313 101.599 109.770 1.00 25.93 157 GLY D O 1
ATOM 9215 N N . ALA D 1 160 ? 28.280 101.391 107.780 1.00 25.51 158 ALA D N 1
ATOM 9216 C CA . ALA D 1 160 ? 27.006 101.888 108.268 1.00 24.47 158 ALA D CA 1
ATOM 9217 C C . ALA D 1 160 ? 26.488 101.036 109.425 1.00 25.33 158 ALA D C 1
ATOM 9218 O O . ALA D 1 160 ? 25.784 101.539 110.304 1.00 27.19 158 ALA D O 1
ATOM 9220 N N . LEU D 1 161 ? 26.836 99.752 109.431 1.00 23.46 159 LEU D N 1
ATOM 9221 C CA . LEU D 1 161 ? 26.368 98.853 110.482 1.00 22.19 159 LEU D CA 1
ATOM 9222 C C . LEU D 1 161 ? 27.138 98.944 111.797 1.00 22.17 159 LEU D C 1
ATOM 9223 O O . LEU D 1 161 ? 26.679 98.435 112.818 1.00 21.69 159 LEU D O 1
ATOM 9228 N N . ALA D 1 162 ? 28.298 99.592 111.780 1.00 21.90 160 ALA D N 1
ATOM 9229 C CA . ALA D 1 162 ? 29.103 99.730 112.990 1.00 22.57 160 ALA D CA 1
ATOM 9230 C C . ALA D 1 162 ? 28.949 101.123 113.578 1.00 22.93 160 ALA D C 1
ATOM 9231 O O . ALA D 1 162 ? 29.638 101.492 114.528 1.00 24.13 160 ALA D O 1
ATOM 9233 N N . THR D 1 163 ? 28.039 101.894 113.000 1.00 23.59 161 THR D N 1
ATOM 9234 C CA . THR D 1 163 ? 27.782 103.258 113.443 1.00 24.44 161 THR D CA 1
ATOM 9235 C C . THR D 1 163 ? 26.276 103.486 113.342 1.00 25.79 161 THR D C 1
ATOM 9236 O O . THR D 1 163 ? 25.521 102.542 113.099 1.00 26.05 161 THR D O 1
ATOM 9240 N N . VAL D 1 164 ? 25.832 104.726 113.540 1.00 26.27 162 VAL D N 1
ATOM 9241 C CA . VAL D 1 164 ? 24.411 105.016 113.421 1.00 26.68 162 VAL D CA 1
ATOM 9242 C C . VAL D 1 164 ? 24.083 104.971 111.936 1.00 27.52 162 VAL D C 1
ATOM 9243 O O . VAL D 1 164 ? 23.020 104.498 111.535 1.00 28.85 162 VAL D O 1
ATOM 9247 N N . ASP D 1 165 ? 25.011 105.447 111.115 1.00 29.77 163 ASP D N 1
ATOM 9248 C CA . ASP D 1 165 ? 24.808 105.436 109.672 1.00 32.97 163 ASP D CA 1
ATOM 9249 C C . ASP D 1 165 ? 26.044 105.904 108.911 1.00 33.50 163 ASP D C 1
ATOM 9250 O O . ASP D 1 165 ? 26.913 106.575 109.475 1.00 32.86 163 ASP D O 1
ATOM 9255 N N . TYR D 1 166 ? 26.116 105.528 107.635 1.00 34.11 164 TYR D N 1
ATOM 9256 C CA . TYR D 1 166 ? 27.226 105.886 106.746 1.00 35.85 164 TYR D CA 1
ATOM 9257 C C . TYR D 1 166 ? 28.479 105.048 106.990 1.00 36.53 164 TYR D C 1
ATOM 9258 O O . TYR D 1 166 ? 28.922 104.304 106.115 1.00 37.89 164 TYR D O 1
ATOM 9267 N N . GLY D 1 167 ? 29.061 105.183 108.175 1.00 36.09 165 GLY D N 1
ATOM 9268 C CA . GLY D 1 167 ? 30.248 104.415 108.496 1.00 36.14 165 GLY D CA 1
ATOM 9269 C C . GLY D 1 167 ? 31.507 105.252 108.563 1.00 37.11 165 GLY D C 1
ATOM 9270 O O . GLY D 1 167 ? 31.497 106.424 108.207 1.00 37.47 165 GLY D O 1
ATOM 9271 N N . THR D 1 168 ? 32.593 104.646 109.032 1.00 38.17 166 THR D N 1
ATOM 9272 C CA . THR D 1 168 ? 33.874 105.329 109.136 1.00 38.75 166 THR D CA 1
ATOM 9273 C C . THR D 1 168 ? 34.723 104.982 107.915 1.00 39.68 166 THR D C 1
ATOM 9274 O O . THR D 1 168 ? 34.641 105.648 106.877 1.00 39.95 166 THR D O 1
ATOM 9278 N N . ALA D 1 169 ? 35.536 103.937 108.044 1.00 39.23 167 ALA D N 1
ATOM 9279 C CA . ALA D 1 169 ? 36.383 103.496 106.945 1.00 38.90 167 ALA D CA 1
ATOM 9280 C C . ALA D 1 169 ? 35.523 103.298 105.704 1.00 38.55 167 ALA D C 1
ATOM 9281 O O . ALA D 1 169 ? 35.881 103.756 104.624 1.00 40.43 167 ALA D O 1
ATOM 9283 N N . LEU D 1 170 ? 34.384 102.627 105.855 1.00 37.76 168 LEU D N 1
ATOM 9284 C CA . LEU D 1 170 ? 33.508 102.401 104.716 1.00 37.66 168 LEU D CA 1
ATOM 9285 C C . LEU D 1 170 ? 32.810 103.692 104.332 1.00 39.06 168 LEU D C 1
ATOM 9286 O O . LEU D 1 170 ? 32.199 103.783 103.265 1.00 38.71 168 LEU D O 1
ATOM 9291 N N . GLY D 1 171 ? 32.896 104.687 105.212 1.00 39.50 169 GLY D N 1
ATOM 9292 C CA . GLY D 1 171 ? 32.283 105.972 104.932 1.00 40.48 169 GLY D CA 1
ATOM 9293 C C . GLY D 1 171 ? 33.101 106.630 103.841 1.00 40.74 169 GLY D C 1
ATOM 9294 O O . GLY D 1 171 ? 32.577 107.321 102.962 1.00 39.37 169 GLY D O 1
ATOM 9295 N N . VAL D 1 172 ? 34.408 106.399 103.908 1.00 40.35 170 VAL D N 1
ATOM 9296 C CA . VAL D 1 172 ? 35.335 106.932 102.927 1.00 40.54 170 VAL D CA 1
ATOM 9297 C C . VAL D 1 172 ? 34.961 106.402 101.544 1.00 40.73 170 VAL D C 1
ATOM 9298 O O . VAL D 1 172 ? 34.637 107.167 100.639 1.00 42.72 170 VAL D O 1
ATOM 9302 N N . ILE D 1 173 ? 35.004 105.086 101.391 1.00 39.38 171 ILE D N 1
ATOM 9303 C CA . ILE D 1 173 ? 34.662 104.446 100.129 1.00 40.28 171 ILE D CA 1
ATOM 9304 C C . ILE D 1 173 ? 33.336 104.985 99.585 1.00 42.81 171 ILE D C 1
ATOM 9305 O O . ILE D 1 173 ? 33.141 105.092 98.368 1.00 44.07 171 ILE D O 1
ATOM 9310 N N . ARG D 1 174 ? 32.430 105.328 100.490 1.00 44.00 172 ARG D N 1
ATOM 9311 C CA . ARG D 1 174 ? 31.133 105.857 100.100 1.00 45.62 172 ARG D CA 1
ATOM 9312 C C . ARG D 1 174 ? 31.240 107.262 99.499 1.00 46.53 172 ARG D C 1
ATOM 9313 O O . ARG D 1 174 ? 30.510 107.599 98.568 1.00 46.77 172 ARG D O 1
ATOM 9321 N N . ALA D 1 175 ? 32.156 108.073 100.020 1.00 46.11 173 ALA D N 1
ATOM 9322 C CA . ALA D 1 175 ? 32.335 109.432 99.515 1.00 46.65 173 ALA D CA 1
ATOM 9323 C C . ALA D 1 175 ? 32.976 109.424 98.127 1.00 47.27 173 ALA D C 1
ATOM 9324 O O . ALA D 1 175 ? 32.573 110.179 97.240 1.00 46.66 173 ALA D O 1
ATOM 9326 N N . ALA D 1 176 ? 33.976 108.566 97.947 1.00 47.22 174 ALA D N 1
ATOM 9327 C CA . ALA D 1 176 ? 34.665 108.452 96.671 1.00 46.24 174 ALA D CA 1
ATOM 9328 C C . ALA D 1 176 ? 33.684 108.093 95.560 1.00 46.81 174 ALA D C 1
ATOM 9329 O O . ALA D 1 176 ? 33.716 108.679 94.482 1.00 46.47 174 ALA D O 1
ATOM 9331 N N . VAL D 1 177 ? 32.812 107.129 95.824 1.00 48.29 175 VAL D N 1
ATOM 9332 C CA . VAL D 1 177 ? 31.832 106.712 94.830 1.00 51.08 175 VAL D CA 1
ATOM 9333 C C . VAL D 1 177 ? 30.810 107.818 94.567 1.00 53.67 175 VAL D C 1
ATOM 9334 O O . VAL D 1 177 ? 30.470 108.097 93.416 1.00 54.02 175 VAL D O 1
ATOM 9338 N N . GLU D 1 178 ? 30.319 108.441 95.635 1.00 57.08 176 GLU D N 1
ATOM 9339 C CA . GLU D 1 178 ? 29.351 109.533 95.518 1.00 58.83 176 GLU D CA 1
ATOM 9340 C C . GLU D 1 178 ? 30.015 110.678 94.756 1.00 60.24 176 GLU D C 1
ATOM 9341 O O . GLU D 1 178 ? 29.360 111.423 94.022 1.00 60.53 176 GLU D O 1
ATOM 9347 N N . SER D 1 179 ? 31.326 110.801 94.942 1.00 61.11 177 SER D N 1
ATOM 9348 C CA . SER D 1 179 ? 32.125 111.819 94.275 1.00 61.63 177 SER D CA 1
ATOM 9349 C C . SER D 1 179 ? 32.191 111.509 92.779 1.00 63.23 177 SER D C 1
ATOM 9350 O O . SER D 1 179 ? 31.773 112.317 91.946 1.00 63.21 177 SER D O 1
ATOM 9353 N N . GLY D 1 180 ? 32.715 110.329 92.452 1.00 64.42 178 GLY D N 1
ATOM 9354 C CA . GLY D 1 180 ? 32.831 109.914 91.065 1.00 64.78 178 GLY D CA 1
ATOM 9355 C C . GLY D 1 180 ? 33.917 108.873 90.859 1.00 65.31 178 GLY D C 1
ATOM 9356 O O . GLY D 1 180 ? 33.804 108.015 89.985 1.00 65.49 178 GLY D O 1
ATOM 9357 N N . LYS D 1 181 ? 34.968 108.948 91.671 1.00 65.50 179 LYS D N 1
ATOM 9358 C CA . LYS D 1 181 ? 36.093 108.020 91.589 1.00 65.35 179 LYS D CA 1
ATOM 9359 C C . LYS D 1 181 ? 35.652 106.558 91.556 1.00 66.15 179 LYS D C 1
ATOM 9360 O O . LYS D 1 181 ? 35.297 105.992 92.590 1.00 66.32 179 LYS D O 1
ATOM 9366 N N . ARG D 1 182 ? 35.691 105.946 90.375 1.00 66.64 180 ARG D N 1
ATOM 9367 C CA . ARG D 1 182 ? 35.305 104.543 90.223 1.00 66.66 180 ARG D CA 1
ATOM 9368 C C . ARG D 1 182 ? 36.264 103.662 91.029 1.00 65.15 180 ARG D C 1
ATOM 9369 O O . ARG D 1 182 ? 37.476 103.776 90.886 1.00 64.26 180 ARG D O 1
ATOM 9377 N N . ILE D 1 183 ? 35.724 102.790 91.876 1.00 63.62 181 ILE D N 1
ATOM 9378 C CA . ILE D 1 183 ? 36.562 101.909 92.693 1.00 62.01 181 ILE D CA 1
ATOM 9379 C C . ILE D 1 183 ? 35.907 100.581 93.071 1.00 59.39 181 ILE D C 1
ATOM 9380 O O . ILE D 1 183 ? 34.691 100.410 92.955 1.00 59.29 181 ILE D O 1
ATOM 9385 N N . ARG D 1 184 ? 36.735 99.646 93.525 1.00 55.95 182 ARG D N 1
ATOM 9386 C CA . ARG D 1 184 ? 36.272 98.331 93.954 1.00 53.18 182 ARG D CA 1
ATOM 9387 C C . ARG D 1 184 ? 36.924 98.039 95.304 1.00 50.34 182 ARG D C 1
ATOM 9388 O O . ARG D 1 184 ? 38.028 98.522 95.581 1.00 49.82 182 ARG D O 1
ATOM 9396 N N . VAL D 1 185 ? 36.249 97.254 96.140 1.00 45.96 183 VAL D N 1
ATOM 9397 C CA . VAL D 1 185 ? 36.788 96.933 97.458 1.00 41.26 183 VAL D CA 1
ATOM 9398 C C . VAL D 1 185 ? 37.039 95.446 97.701 1.00 38.01 183 VAL D C 1
ATOM 9399 O O . VAL D 1 185 ? 36.320 94.584 97.194 1.00 36.17 183 VAL D O 1
ATOM 9403 N N . PHE D 1 186 ? 38.080 95.165 98.478 1.00 34.97 184 PHE D N 1
ATOM 9404 C CA . PHE D 1 186 ? 38.434 93.801 98.858 1.00 33.07 184 PHE D CA 1
ATOM 9405 C C . PHE D 1 186 ? 38.241 93.748 100.363 1.00 31.75 184 PHE D C 1
ATOM 9406 O O . PHE D 1 186 ? 38.960 94.412 101.113 1.00 31.30 184 PHE D O 1
ATOM 9414 N N . ALA D 1 187 ? 37.271 92.961 100.809 1.00 30.73 185 ALA D N 1
ATOM 9415 C CA . ALA D 1 187 ? 36.994 92.866 102.235 1.00 29.03 185 ALA D CA 1
ATOM 9416 C C . ALA D 1 187 ? 37.385 91.539 102.862 1.00 27.84 185 ALA D C 1
ATOM 9417 O O . ALA D 1 187 ? 36.949 90.481 102.414 1.00 27.94 185 ALA D O 1
ATOM 9419 N N . ASP D 1 188 ? 38.218 91.605 103.895 1.00 26.45 186 ASP D N 1
ATOM 9420 C CA . ASP D 1 188 ? 38.618 90.410 104.619 1.00 28.25 186 ASP D CA 1
ATOM 9421 C C . ASP D 1 188 ? 37.308 89.865 105.181 1.00 27.58 186 ASP D C 1
ATOM 9422 O O . ASP D 1 188 ? 36.565 90.609 105.821 1.00 28.26 186 ASP D O 1
ATOM 9427 N N . GLU D 1 189 ? 37.006 88.591 104.942 1.00 24.85 187 GLU D N 1
ATOM 9428 C CA . GLU D 1 189 ? 35.768 88.027 105.473 1.00 22.24 187 GLU D CA 1
ATOM 9429 C C . GLU D 1 189 ? 35.743 88.256 106.976 1.00 20.42 187 GLU D C 1
ATOM 9430 O O . GLU D 1 189 ? 34.682 88.353 107.585 1.00 19.60 187 GLU D O 1
ATOM 9436 N N . THR D 1 190 ? 36.937 88.342 107.553 1.00 19.31 188 THR D N 1
ATOM 9437 C CA . THR D 1 190 ? 37.138 88.599 108.975 1.00 21.01 188 THR D CA 1
ATOM 9438 C C . THR D 1 190 ? 36.536 87.595 109.950 1.00 19.62 188 THR D C 1
ATOM 9439 O O . THR D 1 190 ? 35.409 87.748 110.417 1.00 20.04 188 THR D O 1
ATOM 9443 N N . ARG D 1 191 ? 37.305 86.569 110.271 1.00 19.19 189 ARG D N 1
ATOM 9444 C CA . ARG D 1 191 ? 36.843 85.570 111.212 1.00 18.57 189 ARG D CA 1
ATOM 9445 C C . ARG D 1 191 ? 37.164 86.031 112.628 1.00 18.26 189 ARG D C 1
ATOM 9446 O O . ARG D 1 191 ? 37.969 86.943 112.828 1.00 17.33 189 ARG D O 1
ATOM 9454 N N . PRO D 1 192 ? 36.531 85.411 113.635 1.00 18.16 190 PRO D N 1
ATOM 9455 C CA . PRO D 1 192 ? 35.551 84.323 113.531 1.00 17.95 190 PRO D CA 1
ATOM 9456 C C . PRO D 1 192 ? 34.092 84.740 113.278 1.00 18.12 190 PRO D C 1
ATOM 9457 O O . PRO D 1 192 ? 33.289 83.941 112.791 1.00 17.93 190 PRO D O 1
ATOM 9461 N N . TYR D 1 193 ? 33.753 85.983 113.611 1.00 18.67 191 TYR D N 1
ATOM 9462 C CA . TYR D 1 193 ? 32.386 86.486 113.447 1.00 18.32 191 TYR D CA 1
ATOM 9463 C C . TYR D 1 193 ? 32.000 86.700 111.987 1.00 18.37 191 TYR D C 1
ATOM 9464 O O . TYR D 1 193 ? 30.828 86.666 111.646 1.00 18.21 191 TYR D O 1
ATOM 9473 N N . LEU D 1 194 ? 32.989 86.932 111.130 1.00 18.56 192 LEU D N 1
ATOM 9474 C CA . LEU D 1 194 ? 32.742 87.131 109.703 1.00 19.83 192 LEU D CA 1
ATOM 9475 C C . LEU D 1 194 ? 32.017 88.421 109.345 1.00 21.34 192 LEU D C 1
ATOM 9476 O O . LEU D 1 194 ? 31.193 88.440 108.428 1.00 21.76 192 LEU D O 1
ATOM 9481 N N . GLN D 1 195 ? 32.327 89.496 110.058 1.00 21.64 193 GLN D N 1
ATOM 9482 C CA . GLN D 1 195 ? 31.704 90.783 109.792 1.00 21.39 193 GLN D CA 1
ATOM 9483 C C . GLN D 1 195 ? 31.977 91.252 108.354 1.00 21.78 193 GLN D C 1
ATOM 9484 O O . GLN D 1 195 ? 31.160 91.954 107.753 1.00 23.19 193 GLN D O 1
ATOM 9490 N N . GLY D 1 196 ? 33.123 90.855 107.807 1.00 21.16 194 GLY D N 1
ATOM 9491 C CA . GLY D 1 196 ? 33.477 91.252 106.456 1.00 20.35 194 GLY D CA 1
ATOM 9492 C C . GLY D 1 196 ? 32.571 90.673 105.389 1.00 20.97 194 GLY D C 1
ATOM 9493 O O . GLY D 1 196 ? 32.006 91.406 104.580 1.00 21.46 194 GLY D O 1
ATOM 9494 N N . ALA D 1 197 ? 32.428 89.353 105.388 1.00 20.77 195 ALA D N 1
ATOM 9495 C CA . ALA D 1 197 ? 31.591 88.674 104.413 1.00 20.58 195 ALA D CA 1
ATOM 9496 C C . ALA D 1 197 ? 30.102 88.826 104.702 1.00 23.07 195 ALA D C 1
ATOM 9497 O O . ALA D 1 197 ? 29.291 88.883 103.779 1.00 23.96 195 ALA D O 1
ATOM 9499 N N . ARG D 1 198 ? 29.734 88.882 105.977 1.00 23.63 196 ARG D N 1
ATOM 9500 C CA . ARG D 1 198 ? 28.326 88.993 106.321 1.00 25.84 196 ARG D CA 1
ATOM 9501 C C . ARG D 1 198 ? 27.809 90.422 106.423 1.00 26.80 196 ARG D C 1
ATOM 9502 O O . ARG D 1 198 ? 26.654 90.682 106.098 1.00 29.10 196 ARG D O 1
ATOM 9510 N N . LEU D 1 199 ? 28.651 91.349 106.859 1.00 25.67 197 LEU D N 1
ATOM 9511 C CA . LEU D 1 199 ? 28.209 92.729 107.009 1.00 26.29 197 LEU D CA 1
ATOM 9512 C C . LEU D 1 199 ? 28.778 93.691 105.975 1.00 28.02 197 LEU D C 1
ATOM 9513 O O . LEU D 1 199 ? 28.034 94.232 105.154 1.00 29.62 197 LEU D O 1
ATOM 9518 N N . THR D 1 200 ? 30.090 93.910 106.028 1.00 27.75 198 THR D N 1
ATOM 9519 C CA . THR D 1 200 ? 30.773 94.813 105.105 1.00 26.81 198 THR D CA 1
ATOM 9520 C C . THR D 1 200 ? 30.363 94.614 103.647 1.00 28.49 198 THR D C 1
ATOM 9521 O O . THR D 1 200 ? 29.893 95.549 102.995 1.00 29.81 198 THR D O 1
ATOM 9525 N N . ALA D 1 201 ? 30.541 93.399 103.143 1.00 30.00 199 ALA D N 1
ATOM 9526 C CA . ALA D 1 201 ? 30.190 93.080 101.763 1.00 32.20 199 ALA D CA 1
ATOM 9527 C C . ALA D 1 201 ? 28.720 93.368 101.485 1.00 33.60 199 ALA D C 1
ATOM 9528 O O . ALA D 1 201 ? 28.378 93.939 100.452 1.00 34.73 199 ALA D O 1
ATOM 9530 N N . TRP D 1 202 ? 27.860 92.970 102.418 1.00 35.02 200 TRP D N 1
ATOM 9531 C CA . TRP D 1 202 ? 26.414 93.157 102.298 1.00 36.29 200 TRP D CA 1
ATOM 9532 C C . TRP D 1 202 ? 25.966 94.605 102.140 1.00 37.37 200 TRP D C 1
ATOM 9533 O O . TRP D 1 202 ? 25.209 94.929 101.220 1.00 36.35 200 TRP D O 1
ATOM 9544 N N . GLU D 1 203 ? 26.416 95.471 103.043 1.00 37.23 201 GLU D N 1
ATOM 9545 C CA . GLU D 1 203 ? 26.012 96.865 102.981 1.00 38.11 201 GLU D CA 1
ATOM 9546 C C . GLU D 1 203 ? 26.646 97.573 101.794 1.00 39.73 201 GLU D C 1
ATOM 9547 O O . GLU D 1 203 ? 26.125 98.574 101.308 1.00 40.40 201 GLU D O 1
ATOM 9553 N N . LEU D 1 204 ? 27.762 97.043 101.314 1.00 41.01 202 LEU D N 1
ATOM 9554 C CA . LEU D 1 204 ? 28.444 97.646 100.182 1.00 42.35 202 LEU D CA 1
ATOM 9555 C C . LEU D 1 204 ? 27.720 97.353 98.875 1.00 44.50 202 LEU D C 1
ATOM 9556 O O . LEU D 1 204 ? 27.642 98.208 97.996 1.00 47.44 202 LEU D O 1
ATOM 9569 N N . LYS D 1 206 ? 24.501 96.814 98.501 1.00 47.18 204 LYS D N 1
ATOM 9570 C CA . LYS D 1 206 ? 23.214 97.494 98.432 1.00 47.25 204 LYS D CA 1
ATOM 9571 C C . LYS D 1 206 ? 23.353 98.916 97.919 1.00 46.87 204 LYS D C 1
ATOM 9572 O O . LYS D 1 206 ? 22.465 99.427 97.241 1.00 46.36 204 LYS D O 1
ATOM 9578 N N . ASP D 1 207 ? 24.474 99.550 98.238 1.00 46.29 205 ASP D N 1
ATOM 9579 C CA . ASP D 1 207 ? 24.713 100.911 97.796 1.00 47.05 205 ASP D CA 1
ATOM 9580 C C . ASP D 1 207 ? 25.242 100.935 96.362 1.00 46.74 205 ASP D C 1
ATOM 9581 O O . ASP D 1 207 ? 25.380 101.998 95.751 1.00 46.09 205 ASP D O 1
ATOM 9586 N N . GLY D 1 208 ? 25.522 99.751 95.827 1.00 45.52 206 GLY D N 1
ATOM 9587 C CA . GLY D 1 208 ? 26.008 99.649 94.466 1.00 43.25 206 GLY D CA 1
ATOM 9588 C C . GLY D 1 208 ? 27.510 99.767 94.320 1.00 43.07 206 GLY D C 1
ATOM 9589 O O . GLY D 1 208 ? 27.997 100.167 93.261 1.00 41.80 206 GLY D O 1
ATOM 9590 N N . ILE D 1 209 ? 28.246 99.422 95.374 1.00 42.56 207 ILE D N 1
ATOM 9591 C CA . ILE D 1 209 ? 29.705 99.484 95.339 1.00 41.85 207 ILE D CA 1
ATOM 9592 C C . ILE D 1 209 ? 30.309 98.127 94.965 1.00 41.95 207 ILE D C 1
ATOM 9593 O O . ILE D 1 209 ? 29.770 97.074 95.307 1.00 40.46 207 ILE D O 1
ATOM 9598 N N . GLU D 1 210 ? 31.429 98.177 94.251 1.00 42.78 208 GLU D N 1
ATOM 9599 C CA . GLU D 1 210 ? 32.140 96.991 93.784 1.00 43.71 208 GLU D CA 1
ATOM 9600 C C . GLU D 1 210 ? 32.937 96.349 94.914 1.00 42.75 208 GLU D C 1
ATOM 9601 O O . GLU D 1 210 ? 33.803 96.993 95.515 1.00 41.67 208 GLU D O 1
ATOM 9607 N N . VAL D 1 211 ? 32.644 95.080 95.200 1.00 40.85 209 VAL D N 1
ATOM 9608 C CA . VAL D 1 211 ? 33.349 94.365 96.262 1.00 39.75 209 VAL D CA 1
ATOM 9609 C C . VAL D 1 211 ? 33.697 92.912 95.984 1.00 37.83 209 VAL D C 1
ATOM 9610 O O . VAL D 1 211 ? 32.920 92.156 95.391 1.00 36.62 209 VAL D O 1
ATOM 9614 N N . TYR D 1 212 ? 34.883 92.539 96.441 1.00 36.67 210 TYR D N 1
ATOM 9615 C CA . TYR D 1 212 ? 35.385 91.181 96.322 1.00 36.70 210 TYR D CA 1
ATOM 9616 C C . TYR D 1 212 ? 35.703 90.760 97.741 1.00 33.83 210 TYR D C 1
ATOM 9617 O O . TYR D 1 212 ? 36.420 91.465 98.453 1.00 34.12 210 TYR D O 1
ATOM 9626 N N . VAL D 1 213 ? 35.157 89.625 98.159 1.00 31.50 211 VAL D N 1
ATOM 9627 C CA . VAL D 1 213 ? 35.415 89.116 99.499 1.00 28.80 211 VAL D CA 1
ATOM 9628 C C . VAL D 1 213 ? 36.583 88.141 99.418 1.00 27.54 211 VAL D C 1
ATOM 9629 O O . VAL D 1 213 ? 36.691 87.370 98.465 1.00 26.93 211 VAL D O 1
ATOM 9633 N N . ILE D 1 214 ? 37.468 88.189 100.405 1.00 25.49 212 ILE D N 1
ATOM 9634 C CA . ILE D 1 214 ? 38.616 87.292 100.431 1.00 26.38 212 ILE D CA 1
ATOM 9635 C C . ILE D 1 214 ? 38.779 86.748 101.840 1.00 26.43 212 ILE D C 1
ATOM 9636 O O . ILE D 1 214 ? 38.259 87.339 102.790 1.00 26.90 212 ILE D O 1
ATOM 9641 N N . THR D 1 215 ? 39.478 85.623 101.984 1.00 25.02 213 THR D N 1
ATOM 9642 C CA . THR D 1 215 ? 39.695 85.066 103.313 1.00 24.67 213 THR D CA 1
ATOM 9643 C C . THR D 1 215 ? 40.838 85.874 103.919 1.00 25.45 213 THR D C 1
ATOM 9644 O O . THR D 1 215 ? 41.650 86.442 103.193 1.00 25.04 213 THR D O 1
ATOM 9648 N N . ASP D 1 216 ? 40.899 85.944 105.242 1.00 26.43 214 ASP D N 1
ATOM 9649 C CA . ASP D 1 216 ? 41.952 86.712 105.887 1.00 29.62 214 ASP D CA 1
ATOM 9650 C C . ASP D 1 216 ? 43.344 86.224 105.476 1.00 32.67 214 ASP D C 1
ATOM 9651 O O . ASP D 1 216 ? 44.322 86.963 105.584 1.00 33.15 214 ASP D O 1
ATOM 9656 N N . ASN D 1 217 ? 43.418 84.984 104.998 1.00 35.50 215 ASN D N 1
ATOM 9657 C CA . ASN D 1 217 ? 44.676 84.372 104.564 1.00 37.64 215 ASN D CA 1
ATOM 9658 C C . ASN D 1 217 ? 45.357 85.104 103.419 1.00 38.63 215 ASN D C 1
ATOM 9659 O O . ASN D 1 217 ? 46.546 85.408 103.466 1.00 37.04 215 ASN D O 1
ATOM 9672 N N . ALA D 1 219 ? 45.398 88.037 102.429 1.00 46.53 217 ALA D N 1
ATOM 9673 C CA . ALA D 1 219 ? 45.604 89.471 102.592 1.00 47.16 217 ALA D CA 1
ATOM 9674 C C . ALA D 1 219 ? 47.045 89.821 102.215 1.00 47.38 217 ALA D C 1
ATOM 9675 O O . ALA D 1 219 ? 47.289 90.683 101.368 1.00 46.08 217 ALA D O 1
ATOM 9677 N N . GLY D 1 220 ? 47.996 89.145 102.849 1.00 48.23 218 GLY D N 1
ATOM 9678 C CA . GLY D 1 220 ? 49.394 89.398 102.556 1.00 48.80 218 GLY D CA 1
ATOM 9679 C C . GLY D 1 220 ? 49.718 89.157 101.093 1.00 49.29 218 GLY D C 1
ATOM 9680 O O . GLY D 1 220 ? 50.310 90.010 100.435 1.00 49.82 218 GLY D O 1
ATOM 9681 N N . TRP D 1 221 ? 49.322 87.995 100.579 1.00 48.62 219 TRP D N 1
ATOM 9682 C CA . TRP D 1 221 ? 49.580 87.645 99.187 1.00 46.93 219 TRP D CA 1
ATOM 9683 C C . TRP D 1 221 ? 49.048 88.702 98.221 1.00 47.59 219 TRP D C 1
ATOM 9684 O O . TRP D 1 221 ? 49.817 89.293 97.471 1.00 49.95 219 TRP D O 1
ATOM 9695 N N . LEU D 1 222 ? 47.742 88.946 98.241 1.00 48.77 220 LEU D N 1
ATOM 9696 C CA . LEU D 1 222 ? 47.135 89.935 97.351 1.00 49.55 220 LEU D CA 1
ATOM 9697 C C . LEU D 1 222 ? 47.893 91.258 97.353 1.00 51.13 220 LEU D C 1
ATOM 9698 O O . LEU D 1 222 ? 47.847 92.020 96.384 1.00 49.55 220 LEU D O 1
ATOM 9711 N N . LYS D 1 224 ? 51.487 91.749 97.884 1.00 56.54 222 LYS D N 1
ATOM 9712 C CA . LYS D 1 224 ? 52.694 91.589 97.070 1.00 55.60 222 LYS D CA 1
ATOM 9713 C C . LYS D 1 224 ? 52.417 91.505 95.581 1.00 55.88 222 LYS D C 1
ATOM 9714 O O . LYS D 1 224 ? 53.204 91.987 94.772 1.00 56.30 222 LYS D O 1
ATOM 9720 N N . ARG D 1 225 ? 51.308 90.877 95.217 1.00 56.87 223 ARG D N 1
ATOM 9721 C CA . ARG D 1 225 ? 50.952 90.734 93.811 1.00 58.71 223 ARG D CA 1
ATOM 9722 C C . ARG D 1 225 ? 50.467 92.063 93.239 1.00 58.47 223 ARG D C 1
ATOM 9723 O O . ARG D 1 225 ? 49.930 92.116 92.129 1.00 57.59 223 ARG D O 1
ATOM 9731 N N . GLY D 1 226 ? 50.666 93.130 94.008 1.00 58.49 224 GLY D N 1
ATOM 9732 C CA . GLY D 1 226 ? 50.256 94.456 93.577 1.00 59.52 224 GLY D CA 1
ATOM 9733 C C . GLY D 1 226 ? 48.820 94.533 93.093 1.00 59.81 224 GLY D C 1
ATOM 9734 O O . GLY D 1 226 ? 48.558 94.587 91.890 1.00 60.44 224 GLY D O 1
ATOM 9735 N N . LEU D 1 227 ? 47.882 94.543 94.031 1.00 59.38 225 LEU D N 1
ATOM 9736 C CA . LEU D 1 227 ? 46.468 94.612 93.689 1.00 59.31 225 LEU D CA 1
ATOM 9737 C C . LEU D 1 227 ? 45.753 95.472 94.721 1.00 58.89 225 LEU D C 1
ATOM 9738 O O . LEU D 1 227 ? 44.590 95.842 94.548 1.00 58.65 225 LEU D O 1
ATOM 9743 N N . ILE D 1 228 ? 46.475 95.792 95.790 1.00 58.41 226 ILE D N 1
ATOM 9744 C CA . ILE D 1 228 ? 45.945 96.593 96.886 1.00 58.59 226 ILE D CA 1
ATOM 9745 C C . ILE D 1 228 ? 46.686 97.927 97.032 1.00 57.86 226 ILE D C 1
ATOM 9746 O O . ILE D 1 228 ? 47.798 97.977 97.568 1.00 56.67 226 ILE D O 1
ATOM 9751 N N . ASP D 1 229 ? 46.057 99.003 96.564 1.00 56.84 227 ASP D N 1
ATOM 9752 C CA . ASP D 1 229 ? 46.650 100.337 96.636 1.00 55.45 227 ASP D CA 1
ATOM 9753 C C . ASP D 1 229 ? 46.738 100.887 98.057 1.00 54.21 227 ASP D C 1
ATOM 9754 O O . ASP D 1 229 ? 47.744 101.484 98.431 1.00 54.45 227 ASP D O 1
ATOM 9759 N N . ALA D 1 230 ? 45.687 100.692 98.848 1.00 52.64 228 ALA D N 1
ATOM 9760 C CA . ALA D 1 230 ? 45.677 101.179 100.224 1.00 50.09 228 ALA D CA 1
ATOM 9761 C C . ALA D 1 230 ? 44.726 100.387 101.104 1.00 48.34 228 ALA D C 1
ATOM 9762 O O . ALA D 1 230 ? 43.811 99.725 100.618 1.00 47.10 228 ALA D O 1
ATOM 9764 N N . VAL D 1 231 ? 44.951 100.461 102.407 1.00 47.91 229 VAL D N 1
ATOM 9765 C CA . VAL D 1 231 ? 44.102 99.771 103.366 1.00 48.80 229 VAL D CA 1
ATOM 9766 C C . VAL D 1 231 ? 43.330 100.821 104.163 1.00 48.60 229 VAL D C 1
ATOM 9767 O O . VAL D 1 231 ? 43.853 101.899 104.441 1.00 49.25 229 VAL D O 1
ATOM 9771 N N . VAL D 1 232 ? 42.087 100.512 104.520 1.00 48.04 230 VAL D N 1
ATOM 9772 C CA . VAL D 1 232 ? 41.264 101.441 105.292 1.00 46.19 230 VAL D CA 1
ATOM 9773 C C . VAL D 1 232 ? 40.441 100.706 106.345 1.00 44.95 230 VAL D C 1
ATOM 9774 O O . VAL D 1 232 ? 39.441 100.064 106.023 1.00 45.61 230 VAL D O 1
ATOM 9778 N N . VAL D 1 233 ? 40.865 100.797 107.602 1.00 43.32 231 VAL D N 1
ATOM 9779 C CA . VAL D 1 233 ? 40.147 100.139 108.688 1.00 42.24 231 VAL D CA 1
ATOM 9780 C C . VAL D 1 233 ? 39.530 101.153 109.649 1.00 42.34 231 VAL D C 1
ATOM 9781 O O . VAL D 1 233 ? 39.477 102.348 109.358 1.00 43.30 231 VAL D O 1
ATOM 9785 N N . GLY D 1 234 ? 39.059 100.656 110.789 1.00 40.40 232 GLY D N 1
ATOM 9786 C CA . GLY D 1 234 ? 38.460 101.507 111.800 1.00 38.82 232 GLY D CA 1
ATOM 9787 C C . GLY D 1 234 ? 39.173 101.272 113.115 1.00 38.79 232 GLY D C 1
ATOM 9788 O O . GLY D 1 234 ? 40.312 100.807 113.125 1.00 38.95 232 GLY D O 1
ATOM 9789 N N . ALA D 1 235 ? 38.524 101.577 114.232 1.00 37.69 233 ALA D N 1
ATOM 9790 C CA . ALA D 1 235 ? 39.166 101.369 115.525 1.00 36.64 233 ALA D CA 1
ATOM 9791 C C . ALA D 1 235 ? 38.161 101.198 116.649 1.00 35.07 233 ALA D C 1
ATOM 9792 O O . ALA D 1 235 ? 36.965 101.409 116.462 1.00 34.42 233 ALA D O 1
ATOM 9794 N N . ASP D 1 236 ? 38.657 100.809 117.816 1.00 34.13 234 ASP D N 1
ATOM 9795 C CA . ASP D 1 236 ? 37.809 100.626 118.986 1.00 35.86 234 ASP D CA 1
ATOM 9796 C C . ASP D 1 236 ? 38.346 101.477 120.125 1.00 36.83 234 ASP D C 1
ATOM 9797 O O . ASP D 1 236 ? 37.603 101.880 121.020 1.00 37.71 234 ASP D O 1
ATOM 9802 N N . ARG D 1 237 ? 39.643 101.754 120.081 1.00 37.87 235 ARG D N 1
ATOM 9803 C CA . ARG D 1 237 ? 40.273 102.586 121.094 1.00 39.93 235 ARG D CA 1
ATOM 9804 C C . ARG D 1 237 ? 41.665 103.006 120.664 1.00 42.19 235 ARG D C 1
ATOM 9805 O O . ARG D 1 237 ? 42.607 102.221 120.748 1.00 43.47 235 ARG D O 1
ATOM 9813 N N . ILE D 1 238 ? 41.782 104.247 120.202 1.00 43.44 236 ILE D N 1
ATOM 9814 C CA . ILE D 1 238 ? 43.060 104.801 119.767 1.00 44.73 236 ILE D CA 1
ATOM 9815 C C . ILE D 1 238 ? 43.655 105.594 120.927 1.00 46.30 236 ILE D C 1
ATOM 9816 O O . ILE D 1 238 ? 43.134 106.642 121.296 1.00 48.02 236 ILE D O 1
ATOM 9821 N N . ALA D 1 239 ? 44.738 105.097 121.510 1.00 48.20 237 ALA D N 1
ATOM 9822 C CA . ALA D 1 239 ? 45.363 105.796 122.627 1.00 49.66 237 ALA D CA 1
ATOM 9823 C C . ALA D 1 239 ? 46.056 107.065 122.146 1.00 50.48 237 ALA D C 1
ATOM 9824 O O . ALA D 1 239 ? 46.331 107.215 120.953 1.00 49.98 237 ALA D O 1
ATOM 9826 N N . LEU D 1 240 ? 46.319 107.978 123.079 1.00 52.43 238 LEU D N 1
ATOM 9827 C CA . LEU D 1 240 ? 47.001 109.233 122.767 1.00 53.63 238 LEU D CA 1
ATOM 9828 C C . LEU D 1 240 ? 48.310 108.838 122.106 1.00 54.22 238 LEU D C 1
ATOM 9829 O O . LEU D 1 240 ? 48.730 109.435 121.111 1.00 53.15 238 LEU D O 1
ATOM 9834 N N . ASN D 1 241 ? 48.936 107.814 122.686 1.00 54.62 239 ASN D N 1
ATOM 9835 C CA . ASN D 1 241 ? 50.188 107.255 122.195 1.00 54.28 239 ASN D CA 1
ATOM 9836 C C . ASN D 1 241 ? 50.106 107.050 120.684 1.00 52.71 239 ASN D C 1
ATOM 9837 O O . ASN D 1 241 ? 51.052 107.349 119.957 1.00 51.87 239 ASN D O 1
ATOM 9842 N N . GLY D 1 242 ? 48.970 106.529 120.226 1.00 51.70 240 GLY D N 1
ATOM 9843 C CA . GLY D 1 242 ? 48.768 106.288 118.806 1.00 50.46 240 GLY D CA 1
ATOM 9844 C C . GLY D 1 242 ? 48.339 104.858 118.528 1.00 48.48 240 GLY D C 1
ATOM 9845 O O . GLY D 1 242 ? 47.742 104.559 117.494 1.00 46.90 240 GLY D O 1
ATOM 9846 N N . ASP D 1 243 ? 48.653 103.973 119.464 1.00 47.56 241 ASP D N 1
ATOM 9847 C CA . ASP D 1 243 ? 48.308 102.567 119.344 1.00 47.73 241 ASP D CA 1
ATOM 9848 C C . ASP D 1 243 ? 46.804 102.394 119.160 1.00 47.06 241 ASP D C 1
ATOM 9849 O O . ASP D 1 243 ? 46.066 102.313 120.145 1.00 47.55 241 ASP D O 1
ATOM 9854 N N . THR D 1 244 ? 46.353 102.332 117.909 1.00 44.30 242 THR D N 1
ATOM 9855 C CA . THR D 1 244 ? 44.936 102.155 117.610 1.00 41.10 242 THR D CA 1
ATOM 9856 C C . THR D 1 244 ? 44.539 100.677 117.625 1.00 40.19 242 THR D C 1
ATOM 9857 O O . THR D 1 244 ? 45.121 99.861 116.914 1.00 38.37 242 THR D O 1
ATOM 9861 N N . ALA D 1 245 ? 43.554 100.338 118.453 1.00 39.55 243 ALA D N 1
ATOM 9862 C CA . ALA D 1 245 ? 43.077 98.959 118.558 1.00 37.44 243 ALA D CA 1
ATOM 9863 C C . ALA D 1 245 ? 41.918 98.701 117.599 1.00 36.28 243 ALA D C 1
ATOM 9864 O O . ALA D 1 245 ? 41.136 99.602 117.289 1.00 38.05 243 ALA D O 1
ATOM 9866 N N . ASN D 1 246 ? 41.818 97.466 117.121 1.00 33.89 244 ASN D N 1
ATOM 9867 C CA . ASN D 1 246 ? 40.753 97.087 116.202 1.00 31.20 244 ASN D CA 1
ATOM 9868 C C . ASN D 1 246 ? 40.672 95.564 116.170 1.00 31.07 244 ASN D C 1
ATOM 9869 O O . ASN D 1 246 ? 41.434 94.883 116.861 1.00 31.56 244 ASN D O 1
ATOM 9874 N N . LYS D 1 247 ? 39.751 95.035 115.371 1.00 30.15 245 LYS D N 1
ATOM 9875 C CA . LYS D 1 247 ? 39.546 93.593 115.260 1.00 28.75 245 LYS D CA 1
ATOM 9876 C C . LYS D 1 247 ? 40.826 92.829 114.946 1.00 29.58 245 LYS D C 1
ATOM 9877 O O . LYS D 1 247 ? 41.662 93.313 114.183 1.00 29.62 245 LYS D O 1
ATOM 9883 N N . ILE D 1 248 ? 40.975 91.639 115.534 1.00 30.62 246 ILE D N 1
ATOM 9884 C CA . ILE D 1 248 ? 42.161 90.813 115.291 1.00 31.66 246 ILE D CA 1
ATOM 9885 C C . ILE D 1 248 ? 42.433 90.744 113.804 1.00 32.23 246 ILE D C 1
ATOM 9886 O O . ILE D 1 248 ? 41.507 90.615 112.996 1.00 31.26 246 ILE D O 1
ATOM 9891 N N . GLY D 1 249 ? 43.711 90.832 113.453 1.00 33.42 247 GLY D N 1
ATOM 9892 C CA . GLY D 1 249 ? 44.110 90.808 112.061 1.00 36.08 247 GLY D CA 1
ATOM 9893 C C . GLY D 1 249 ? 44.528 92.195 111.612 1.00 37.73 247 GLY D C 1
ATOM 9894 O O . GLY D 1 249 ? 45.016 92.376 110.497 1.00 39.05 247 GLY D O 1
ATOM 9895 N N . THR D 1 250 ? 44.330 93.182 112.481 1.00 38.74 248 THR D N 1
ATOM 9896 C CA . THR D 1 250 ? 44.697 94.558 112.170 1.00 40.27 248 THR D CA 1
ATOM 9897 C C . THR D 1 250 ? 46.193 94.707 112.406 1.00 40.46 248 THR D C 1
ATOM 9898 O O . THR D 1 250 ? 46.910 95.277 111.588 1.00 39.73 248 THR D O 1
ATOM 9902 N N . TYR D 1 251 ? 46.657 94.175 113.529 1.00 42.35 249 TYR D N 1
ATOM 9903 C CA . TYR D 1 251 ? 48.072 94.219 113.870 1.00 45.70 249 TYR D CA 1
ATOM 9904 C C . TYR D 1 251 ? 48.877 93.486 112.803 1.00 46.19 249 TYR D C 1
ATOM 9905 O O . TYR D 1 251 ? 50.024 93.838 112.527 1.00 46.95 249 TYR D O 1
ATOM 9914 N N . SER D 1 252 ? 48.269 92.457 112.218 1.00 45.73 250 SER D N 1
ATOM 9915 C CA . SER D 1 252 ? 48.915 91.671 111.173 1.00 43.58 250 SER D CA 1
ATOM 9916 C C . SER D 1 252 ? 48.843 92.417 109.845 1.00 44.42 250 SER D C 1
ATOM 9917 O O . SER D 1 252 ? 49.849 92.539 109.150 1.00 45.47 250 SER D O 1
ATOM 9920 N N . LEU D 1 253 ? 47.663 92.921 109.492 1.00 43.62 251 LEU D N 1
ATOM 9921 C CA . LEU D 1 253 ? 47.520 93.661 108.242 1.00 44.58 251 LEU D CA 1
ATOM 9922 C C . LEU D 1 253 ? 48.417 94.890 108.258 1.00 45.85 251 LEU D C 1
ATOM 9923 O O . LEU D 1 253 ? 48.743 95.446 107.209 1.00 45.23 251 LEU D O 1
ATOM 9928 N N . ALA D 1 254 ? 48.803 95.319 109.455 1.00 46.98 252 ALA D N 1
ATOM 9929 C CA . ALA D 1 254 ? 49.669 96.482 109.595 1.00 48.44 252 ALA D CA 1
ATOM 9930 C C . ALA D 1 254 ? 51.113 96.060 109.338 1.00 49.12 252 ALA D C 1
ATOM 9931 O O . ALA D 1 254 ? 51.735 96.502 108.368 1.00 49.36 252 ALA D O 1
ATOM 9933 N N . VAL D 1 255 ? 51.630 95.191 110.206 1.00 48.33 253 VAL D N 1
ATOM 9934 C CA . VAL D 1 255 ? 52.995 94.682 110.095 1.00 48.27 253 VAL D CA 1
ATOM 9935 C C . VAL D 1 255 ? 53.225 94.009 108.741 1.00 48.23 253 VAL D C 1
ATOM 9936 O O . VAL D 1 255 ? 54.307 93.510 108.462 1.00 47.15 253 VAL D O 1
ATOM 9940 N N . LEU D 1 256 ? 52.203 94.013 107.896 1.00 50.36 254 LEU D N 1
ATOM 9941 C CA . LEU D 1 256 ? 52.283 93.385 106.584 1.00 52.71 254 LEU D CA 1
ATOM 9942 C C . LEU D 1 256 ? 52.032 94.427 105.497 1.00 54.75 254 LEU D C 1
ATOM 9943 O O . LEU D 1 256 ? 52.281 94.182 104.314 1.00 54.93 254 LEU D O 1
ATOM 9948 N N . ALA D 1 257 ? 51.541 95.592 105.910 1.00 57.23 255 ALA D N 1
ATOM 9949 C CA . ALA D 1 257 ? 51.222 96.675 104.984 1.00 59.27 255 ALA D CA 1
ATOM 9950 C C . ALA D 1 257 ? 52.442 97.472 104.537 1.00 60.37 255 ALA D C 1
ATOM 9951 O O . ALA D 1 257 ? 52.409 98.149 103.507 1.00 59.86 255 ALA D O 1
ATOM 9953 N N . LYS D 1 258 ? 53.514 97.408 105.317 1.00 60.90 256 LYS D N 1
ATOM 9954 C CA . LYS D 1 258 ? 54.721 98.132 104.957 1.00 62.09 256 LYS D CA 1
ATOM 9955 C C . LYS D 1 258 ? 55.490 97.356 103.893 1.00 62.77 256 LYS D C 1
ATOM 9956 O O . LYS D 1 258 ? 55.916 97.923 102.888 1.00 61.52 256 LYS D O 1
ATOM 9962 N N . ARG D 1 259 ? 55.651 96.056 104.124 1.00 63.65 257 ARG D N 1
ATOM 9963 C CA . ARG D 1 259 ? 56.375 95.180 103.212 1.00 64.94 257 ARG D CA 1
ATOM 9964 C C . ARG D 1 259 ? 56.243 95.561 101.744 1.00 66.59 257 ARG D C 1
ATOM 9965 O O . ARG D 1 259 ? 57.238 95.606 101.019 1.00 67.18 257 ARG D O 1
ATOM 9973 N N . ASN D 1 260 ? 55.020 95.825 101.301 1.00 67.64 258 ASN D N 1
ATOM 9974 C CA . ASN D 1 260 ? 54.799 96.180 99.905 1.00 69.27 258 ASN D CA 1
ATOM 9975 C C . ASN D 1 260 ? 54.453 97.651 99.766 1.00 69.31 258 ASN D C 1
ATOM 9976 O O . ASN D 1 260 ? 53.834 98.070 98.785 1.00 68.48 258 ASN D O 1
ATOM 9981 N N . ASN D 1 261 ? 54.865 98.428 100.763 1.00 69.53 259 ASN D N 1
ATOM 9982 C CA . ASN D 1 261 ? 54.624 99.862 100.781 1.00 68.47 259 ASN D CA 1
ATOM 9983 C C . ASN D 1 261 ? 53.160 100.168 100.508 1.00 67.37 259 ASN D C 1
ATOM 9984 O O . ASN D 1 261 ? 52.806 100.678 99.441 1.00 66.13 259 ASN D O 1
ATOM 9989 N N . ILE D 1 262 ? 52.305 99.836 101.469 1.00 66.40 260 ILE D N 1
ATOM 9990 C CA . ILE D 1 262 ? 50.886 100.107 101.319 1.00 65.59 260 ILE D CA 1
ATOM 9991 C C . ILE D 1 262 ? 50.454 101.117 102.366 1.00 64.68 260 ILE D C 1
ATOM 9992 O O . ILE D 1 262 ? 50.861 101.039 103.529 1.00 63.18 260 ILE D O 1
ATOM 9997 N N . PRO D 1 263 ? 49.641 102.100 101.955 1.00 64.81 261 PRO D N 1
ATOM 9998 C CA . PRO D 1 263 ? 49.136 103.139 102.856 1.00 64.76 261 PRO D CA 1
ATOM 9999 C C . PRO D 1 263 ? 48.154 102.511 103.848 1.00 63.83 261 PRO D C 1
ATOM 10000 O O . PRO D 1 263 ? 47.118 101.980 103.442 1.00 63.69 261 PRO D O 1
ATOM 10004 N N . PHE D 1 264 ? 48.481 102.561 105.136 1.00 62.48 262 PHE D N 1
ATOM 10005 C CA . PHE D 1 264 ? 47.607 101.989 106.155 1.00 61.39 262 PHE D CA 1
ATOM 10006 C C . PHE D 1 264 ? 46.836 103.082 106.891 1.00 59.12 262 PHE D C 1
ATOM 10007 O O . PHE D 1 264 ? 47.197 103.468 108.002 1.00 58.33 262 PHE D O 1
ATOM 10015 N N . TYR D 1 265 ? 45.772 103.575 106.266 1.00 56.62 263 TYR D N 1
ATOM 10016 C CA . TYR D 1 265 ? 44.953 104.619 106.867 1.00 55.48 263 TYR D CA 1
ATOM 10017 C C . TYR D 1 265 ? 43.942 104.038 107.860 1.00 54.45 263 TYR D C 1
ATOM 10018 O O . TYR D 1 265 ? 43.289 103.034 107.578 1.00 54.97 263 TYR D O 1
ATOM 10027 N N . VAL D 1 266 ? 43.805 104.684 109.013 1.00 53.30 264 VAL D N 1
ATOM 10028 C CA . VAL D 1 266 ? 42.870 104.239 110.041 1.00 51.41 264 VAL D CA 1
ATOM 10029 C C . VAL D 1 266 ? 41.795 105.285 110.315 1.00 51.40 264 VAL D C 1
ATOM 10030 O O . VAL D 1 266 ? 42.021 106.220 111.078 1.00 51.63 264 VAL D O 1
ATOM 10034 N N . ALA D 1 267 ? 40.626 105.114 109.700 1.00 50.91 265 ALA D N 1
ATOM 10035 C CA . ALA D 1 267 ? 39.509 106.042 109.872 1.00 49.98 265 ALA D CA 1
ATOM 10036 C C . ALA D 1 267 ? 38.738 105.778 111.169 1.00 50.79 265 ALA D C 1
ATOM 10037 O O . ALA D 1 267 ? 38.230 104.677 111.383 1.00 52.94 265 ALA D O 1
ATOM 10039 N N . ALA D 1 268 ? 38.649 106.790 112.031 1.00 49.96 266 ALA D N 1
ATOM 10040 C CA . ALA D 1 268 ? 37.933 106.653 113.299 1.00 48.74 266 ALA D CA 1
ATOM 10041 C C . ALA D 1 268 ? 37.651 108.007 113.951 1.00 48.55 266 ALA D C 1
ATOM 10042 O O . ALA D 1 268 ? 38.567 108.790 114.202 1.00 48.96 266 ALA D O 1
ATOM 10044 N N . PRO D 1 269 ? 36.373 108.285 114.257 1.00 47.46 267 PRO D N 1
ATOM 10045 C CA . PRO D 1 269 ? 35.960 109.548 114.883 1.00 46.00 267 PRO D CA 1
ATOM 10046 C C . PRO D 1 269 ? 36.720 109.847 116.171 1.00 43.87 267 PRO D C 1
ATOM 10047 O O . PRO D 1 269 ? 37.313 108.953 116.772 1.00 43.21 267 PRO D O 1
ATOM 10051 N N . VAL D 1 270 ? 36.694 111.107 116.590 1.00 42.51 268 VAL D N 1
ATOM 10052 C CA . VAL D 1 270 ? 37.389 111.530 117.801 1.00 42.40 268 VAL D CA 1
ATOM 10053 C C . VAL D 1 270 ? 36.901 110.834 119.072 1.00 41.53 268 VAL D C 1
ATOM 10054 O O . VAL D 1 270 ? 37.659 110.669 120.020 1.00 42.36 268 VAL D O 1
ATOM 10058 N N . SER D 1 271 ? 35.639 110.431 119.108 1.00 41.53 269 SER D N 1
ATOM 10059 C CA . SER D 1 271 ? 35.120 109.750 120.293 1.00 41.21 269 SER D CA 1
ATOM 10060 C C . SER D 1 271 ? 35.843 108.417 120.495 1.00 40.91 269 SER D C 1
ATOM 10061 O O . SER D 1 271 ? 35.949 107.914 121.617 1.00 38.88 269 SER D O 1
ATOM 10064 N N . THR D 1 272 ? 36.346 107.860 119.396 1.00 40.93 270 THR D N 1
ATOM 10065 C CA . THR D 1 272 ? 37.056 106.588 119.420 1.00 41.23 270 THR D CA 1
ATOM 10066 C C . THR D 1 272 ? 38.471 106.702 119.995 1.00 41.82 270 THR D C 1
ATOM 10067 O O . THR D 1 272 ? 39.097 105.693 120.321 1.00 40.98 270 THR D O 1
ATOM 10071 N N . ILE D 1 273 ? 38.981 107.923 120.118 1.00 42.56 271 ILE D N 1
ATOM 10072 C CA . ILE D 1 273 ? 40.310 108.105 120.691 1.00 44.11 271 ILE D CA 1
ATOM 10073 C C . ILE D 1 273 ? 40.198 108.230 122.205 1.00 44.87 271 ILE D C 1
ATOM 10074 O O . ILE D 1 273 ? 39.431 109.041 122.714 1.00 46.06 271 ILE D O 1
ATOM 10079 N N . ASP D 1 274 ? 40.956 107.413 122.924 1.00 45.96 272 ASP D N 1
ATOM 10080 C CA . ASP D 1 274 ? 40.936 107.445 124.379 1.00 48.86 272 ASP D CA 1
ATOM 10081 C C . ASP D 1 274 ? 41.907 108.527 124.861 1.00 51.25 272 ASP D C 1
ATOM 10082 O O . ASP D 1 274 ? 43.006 108.668 124.326 1.00 51.99 272 ASP D O 1
ATOM 10087 N N . PRO D 1 275 ? 41.502 109.326 125.860 1.00 52.69 273 PRO D N 1
ATOM 10088 C CA . PRO D 1 275 ? 42.396 110.374 126.359 1.00 53.20 273 PRO D CA 1
ATOM 10089 C C . PRO D 1 275 ? 43.011 109.974 127.695 1.00 53.46 273 PRO D C 1
ATOM 10090 O O . PRO D 1 275 ? 43.941 110.609 128.177 1.00 53.74 273 PRO D O 1
ATOM 10094 N N . THR D 1 276 ? 42.478 108.909 128.277 1.00 54.23 274 THR D N 1
ATOM 10095 C CA . THR D 1 276 ? 42.920 108.410 129.571 1.00 55.70 274 THR D CA 1
ATOM 10096 C C . THR D 1 276 ? 44.151 107.520 129.534 1.00 56.79 274 THR D C 1
ATOM 10097 O O . THR D 1 276 ? 44.682 107.160 130.586 1.00 55.92 274 THR D O 1
ATOM 10101 N N . ILE D 1 277 ? 44.599 107.148 128.339 1.00 59.17 275 ILE D N 1
ATOM 10102 C CA . ILE D 1 277 ? 45.767 106.278 128.225 1.00 60.56 275 ILE D CA 1
ATOM 10103 C C . ILE D 1 277 ? 46.764 106.703 127.153 1.00 61.57 275 ILE D C 1
ATOM 10104 O O . ILE D 1 277 ? 46.389 107.173 126.079 1.00 61.55 275 ILE D O 1
ATOM 10109 N N . ARG D 1 278 ? 48.043 106.539 127.467 1.00 63.62 276 ARG D N 1
ATOM 10110 C CA . ARG D 1 278 ? 49.116 106.871 126.543 1.00 65.60 276 ARG D CA 1
ATOM 10111 C C . ARG D 1 278 ? 50.048 105.671 126.520 1.00 65.99 276 ARG D C 1
ATOM 10112 O O . ARG D 1 278 ? 51.235 105.773 126.823 1.00 66.91 276 ARG D O 1
ATOM 10120 N N . SER D 1 279 ? 49.476 104.525 126.168 1.00 65.96 277 SER D N 1
ATOM 10121 C CA . SER D 1 279 ? 50.206 103.268 126.086 1.00 64.89 277 SER D CA 1
ATOM 10122 C C . SER D 1 279 ? 49.238 102.203 125.589 1.00 64.90 277 SER D C 1
ATOM 10123 O O . SER D 1 279 ? 48.336 101.789 126.316 1.00 64.80 277 SER D O 1
ATOM 10126 N N . GLY D 1 280 ? 49.421 101.777 124.342 1.00 64.26 278 GLY D N 1
ATOM 10127 C CA . GLY D 1 280 ? 48.556 100.763 123.769 1.00 63.00 278 GLY D CA 1
ATOM 10128 C C . GLY D 1 280 ? 48.421 99.563 124.685 1.00 62.31 278 GLY D C 1
ATOM 10129 O O . GLY D 1 280 ? 47.369 98.930 124.752 1.00 62.37 278 GLY D O 1
ATOM 10130 N N . GLU D 1 281 ? 49.494 99.256 125.402 1.00 61.70 279 GLU D N 1
ATOM 10131 C CA . GLU D 1 281 ? 49.499 98.127 126.319 1.00 61.72 279 GLU D CA 1
ATOM 10132 C C . GLU D 1 281 ? 48.481 98.335 127.433 1.00 61.20 279 GLU D C 1
ATOM 10133 O O . GLU D 1 281 ? 48.273 97.458 128.272 1.00 60.90 279 GLU D O 1
ATOM 10139 N N . GLU D 1 282 ? 47.847 99.502 127.431 1.00 60.87 280 GLU D N 1
ATOM 10140 C CA . GLU D 1 282 ? 46.849 99.842 128.438 1.00 59.96 280 GLU D CA 1
ATOM 10141 C C . GLU D 1 282 ? 45.439 99.510 127.959 1.00 57.34 280 GLU D C 1
ATOM 10142 O O . GLU D 1 282 ? 44.490 99.535 128.742 1.00 57.61 280 GLU D O 1
ATOM 10148 N N . ILE D 1 283 ? 45.313 99.198 126.672 1.00 53.63 281 ILE D N 1
ATOM 10149 C CA . ILE D 1 283 ? 44.024 98.871 126.069 1.00 49.12 281 ILE D CA 1
ATOM 10150 C C . ILE D 1 283 ? 43.559 97.460 126.411 1.00 47.90 281 ILE D C 1
ATOM 10151 O O . ILE D 1 283 ? 44.198 96.485 126.029 1.00 49.47 281 ILE D O 1
ATOM 10156 N N . PRO D 1 284 ? 42.434 97.336 127.137 1.00 46.64 282 PRO D N 1
ATOM 10157 C CA . PRO D 1 284 ? 41.879 96.034 127.530 1.00 45.72 282 PRO D CA 1
ATOM 10158 C C . PRO D 1 284 ? 41.463 95.229 126.303 1.00 44.15 282 PRO D C 1
ATOM 10159 O O . PRO D 1 284 ? 40.815 95.760 125.404 1.00 45.09 282 PRO D O 1
ATOM 10163 N N . ILE D 1 285 ? 41.829 93.952 126.267 1.00 41.52 283 ILE D N 1
ATOM 10164 C CA . ILE D 1 285 ? 41.486 93.102 125.132 1.00 38.14 283 ILE D CA 1
ATOM 10165 C C . ILE D 1 285 ? 40.427 92.058 125.470 1.00 36.11 283 ILE D C 1
ATOM 10166 O O . ILE D 1 285 ? 40.639 91.193 126.315 1.00 36.60 283 ILE D O 1
ATOM 10171 N N . GLU D 1 286 ? 39.284 92.143 124.798 1.00 33.47 284 GLU D N 1
ATOM 10172 C CA . GLU D 1 286 ? 38.194 91.206 125.030 1.00 30.88 284 GLU D CA 1
ATOM 10173 C C . GLU D 1 286 ? 38.440 89.813 124.450 1.00 31.16 284 GLU D C 1
ATOM 10174 O O . GLU D 1 286 ? 38.793 89.660 123.282 1.00 29.66 284 GLU D O 1
ATOM 10180 N N . GLU D 1 287 ? 38.252 88.799 125.285 1.00 31.00 285 GLU D N 1
ATOM 10181 C CA . GLU D 1 287 ? 38.404 87.422 124.856 1.00 31.66 285 GLU D CA 1
ATOM 10182 C C . GLU D 1 287 ? 37.017 86.807 124.958 1.00 31.31 285 GLU D C 1
ATOM 10183 O O . GLU D 1 287 ? 36.528 86.543 126.052 1.00 32.40 285 GLU D O 1
ATOM 10189 N N . ARG D 1 288 ? 36.386 86.587 123.810 1.00 30.73 286 ARG D N 1
ATOM 10190 C CA . ARG D 1 288 ? 35.037 86.035 123.756 1.00 29.81 286 ARG D CA 1
ATOM 10191 C C . ARG D 1 288 ? 34.957 84.509 123.806 1.00 30.09 286 ARG D C 1
ATOM 10192 O O . ARG D 1 288 ? 35.966 83.820 123.691 1.00 29.33 286 ARG D O 1
ATOM 10200 N N . ARG D 1 289 ? 33.742 83.991 123.964 1.00 32.32 287 ARG D N 1
ATOM 10201 C CA . ARG D 1 289 ? 33.519 82.550 124.057 1.00 33.45 287 ARG D CA 1
ATOM 10202 C C . ARG D 1 289 ? 34.088 81.709 122.921 1.00 33.23 287 ARG D C 1
ATOM 10203 O O . ARG D 1 289 ? 34.155 82.147 121.773 1.00 32.93 287 ARG D O 1
ATOM 10211 N N . PRO D 1 290 ? 34.506 80.473 123.243 1.00 32.51 288 PRO D N 1
ATOM 10212 C CA . PRO D 1 290 ? 35.087 79.502 122.313 1.00 31.90 288 PRO D CA 1
ATOM 10213 C C . PRO D 1 290 ? 34.193 79.209 121.124 1.00 31.68 288 PRO D C 1
ATOM 10214 O O . PRO D 1 290 ? 34.665 79.168 119.990 1.00 32.57 288 PRO D O 1
ATOM 10218 N N . GLU D 1 291 ? 32.908 78.997 121.398 1.00 30.79 289 GLU D N 1
ATOM 10219 C CA . GLU D 1 291 ? 31.930 78.700 120.357 1.00 30.48 289 GLU D CA 1
ATOM 10220 C C . GLU D 1 291 ? 32.221 79.441 119.058 1.00 29.79 289 GLU D C 1
ATOM 10221 O O . GLU D 1 291 ? 32.116 78.871 117.977 1.00 30.66 289 GLU D O 1
ATOM 10227 N N . GLU D 1 292 ? 32.589 80.712 119.172 1.00 28.34 290 GLU D N 1
ATOM 10228 C CA . GLU D 1 292 ? 32.876 81.535 118.004 1.00 28.58 290 GLU D CA 1
ATOM 10229 C C . GLU D 1 292 ? 33.917 80.963 117.051 1.00 28.85 290 GLU D C 1
ATOM 10230 O O . GLU D 1 292 ? 33.765 81.047 115.829 1.00 29.32 290 GLU D O 1
ATOM 10236 N N . VAL D 1 293 ? 34.970 80.377 117.604 1.00 28.34 291 VAL D N 1
ATOM 10237 C CA . VAL D 1 293 ? 36.031 79.821 116.784 1.00 26.78 291 VAL D CA 1
ATOM 10238 C C . VAL D 1 293 ? 35.730 78.420 116.289 1.00 26.48 291 VAL D C 1
ATOM 10239 O O . VAL D 1 293 ? 35.904 78.119 115.112 1.00 27.18 291 VAL D O 1
ATOM 10243 N N . THR D 1 294 ? 35.263 77.572 117.191 1.00 27.50 292 THR D N 1
ATOM 10244 C CA . THR D 1 294 ? 34.962 76.183 116.857 1.00 27.60 292 THR D CA 1
ATOM 10245 C C . THR D 1 294 ? 33.807 76.041 115.870 1.00 27.86 292 THR D C 1
ATOM 10246 O O . THR D 1 294 ? 33.618 74.982 115.279 1.00 27.87 292 THR D O 1
ATOM 10250 N N . HIS D 1 295 ? 33.041 77.109 115.696 1.00 29.12 293 HIS D N 1
ATOM 10251 C CA . HIS D 1 295 ? 31.903 77.091 114.789 1.00 31.32 293 HIS D CA 1
ATOM 10252 C C . HIS D 1 295 ? 32.068 78.108 113.668 1.00 33.64 293 HIS D C 1
ATOM 10253 O O . HIS D 1 295 ? 32.867 79.033 113.780 1.00 34.81 293 HIS D O 1
ATOM 10260 N N . CYS D 1 296 ? 31.315 77.924 112.586 1.00 36.50 294 CYS D N 1
ATOM 10261 C CA . CYS D 1 296 ? 31.341 78.851 111.460 1.00 40.26 294 CYS D CA 1
ATOM 10262 C C . CYS D 1 296 ? 29.889 79.148 111.117 1.00 42.60 294 CYS D C 1
ATOM 10263 O O . CYS D 1 296 ? 29.343 78.640 110.135 1.00 43.08 294 CYS D O 1
ATOM 10266 N N . GLY D 1 297 ? 29.274 79.976 111.956 1.00 44.83 295 GLY D N 1
ATOM 10267 C CA . GLY D 1 297 ? 27.882 80.342 111.779 1.00 45.40 295 GLY D CA 1
ATOM 10268 C C . GLY D 1 297 ? 27.081 79.682 112.882 1.00 45.61 295 GLY D C 1
ATOM 10269 O O . GLY D 1 297 ? 26.746 80.305 113.893 1.00 45.91 295 GLY D O 1
ATOM 10270 N N . GLY D 1 298 ? 26.790 78.402 112.686 1.00 45.42 296 GLY D N 1
ATOM 10271 C CA . GLY D 1 298 ? 26.039 77.642 113.664 1.00 44.10 296 GLY D CA 1
ATOM 10272 C C . GLY D 1 298 ? 26.471 76.196 113.575 1.00 43.65 296 GLY D C 1
ATOM 10273 O O . GLY D 1 298 ? 25.988 75.348 114.321 1.00 44.92 296 GLY D O 1
ATOM 10274 N N . ASN D 1 299 ? 27.389 75.919 112.652 1.00 42.37 297 ASN D N 1
ATOM 10275 C CA . ASN D 1 299 ? 27.904 74.569 112.446 1.00 40.24 297 ASN D CA 1
ATOM 10276 C C . ASN D 1 299 ? 29.298 74.430 113.033 1.00 38.35 297 ASN D C 1
ATOM 10277 O O . ASN D 1 299 ? 30.186 75.238 112.746 1.00 36.66 297 ASN D O 1
ATOM 10282 N N . ARG D 1 300 ? 29.488 73.410 113.864 1.00 36.17 298 ARG D N 1
ATOM 10283 C CA . ARG D 1 300 ? 30.791 73.183 114.460 1.00 33.51 298 ARG D CA 1
ATOM 10284 C C . ARG D 1 300 ? 31.684 72.714 113.323 1.00 31.35 298 ARG D C 1
ATOM 10285 O O . ARG D 1 300 ? 31.250 71.951 112.470 1.00 31.76 298 ARG D O 1
ATOM 10293 N N . ILE D 1 301 ? 32.924 73.176 113.305 1.00 28.87 299 ILE D N 1
ATOM 10294 C CA . ILE D 1 301 ? 33.843 72.788 112.252 1.00 27.97 299 ILE D CA 1
ATOM 10295 C C . ILE D 1 301 ? 35.103 72.122 112.811 1.00 28.16 299 ILE D C 1
ATOM 10296 O O . ILE D 1 301 ? 35.718 71.294 112.148 1.00 28.67 299 ILE D O 1
ATOM 10301 N N . ALA D 1 302 ? 35.479 72.479 114.033 1.00 28.66 300 ALA D N 1
ATOM 10302 C CA . ALA D 1 302 ? 36.662 71.903 114.665 1.00 28.69 300 ALA D CA 1
ATOM 10303 C C . ALA D 1 302 ? 36.276 70.663 115.470 1.00 29.58 300 ALA D C 1
ATOM 10304 O O . ALA D 1 302 ? 35.107 70.467 115.803 1.00 29.37 300 ALA D O 1
ATOM 10306 N N . PRO D 1 303 ? 37.259 69.811 115.801 1.00 30.85 301 PRO D N 1
ATOM 10307 C CA . PRO D 1 303 ? 36.998 68.587 116.569 1.00 32.68 301 PRO D CA 1
ATOM 10308 C C . PRO D 1 303 ? 36.285 68.820 117.897 1.00 34.11 301 PRO D C 1
ATOM 10309 O O . PRO D 1 303 ? 36.630 69.728 118.655 1.00 34.60 301 PRO D O 1
ATOM 10313 N N . GLU D 1 304 ? 35.297 67.983 118.180 1.00 36.51 302 GLU D N 1
ATOM 10314 C CA . GLU D 1 304 ? 34.538 68.091 119.420 1.00 38.59 302 GLU D CA 1
ATOM 10315 C C . GLU D 1 304 ? 35.437 68.033 120.657 1.00 38.36 302 GLU D C 1
ATOM 10316 O O . GLU D 1 304 ? 36.239 67.112 120.813 1.00 38.84 302 GLU D O 1
ATOM 10322 N N . GLY D 1 305 ? 35.304 69.027 121.530 1.00 39.38 303 GLY D N 1
ATOM 10323 C CA . GLY D 1 305 ? 36.107 69.065 122.740 1.00 38.34 303 GLY D CA 1
ATOM 10324 C C . GLY D 1 305 ? 37.467 69.707 122.550 1.00 37.48 303 GLY D C 1
ATOM 10325 O O . GLY D 1 305 ? 38.316 69.651 123.436 1.00 38.04 303 GLY D O 1
ATOM 10326 N N . VAL D 1 306 ? 37.677 70.322 121.393 1.00 37.24 304 VAL D N 1
ATOM 10327 C CA . VAL D 1 306 ? 38.945 70.979 121.088 1.00 35.70 304 VAL D CA 1
ATOM 10328 C C . VAL D 1 306 ? 39.080 72.276 121.891 1.00 36.90 304 VAL D C 1
ATOM 10329 O O . VAL D 1 306 ? 38.112 72.744 122.489 1.00 36.80 304 VAL D O 1
ATOM 10333 N N . LYS D 1 307 ? 40.282 72.845 121.904 1.00 37.16 305 LYS D N 1
ATOM 10334 C CA . LYS D 1 307 ? 40.537 74.092 122.612 1.00 38.95 305 LYS D CA 1
ATOM 10335 C C . LYS D 1 307 ? 41.016 75.172 121.638 1.00 39.84 305 LYS D C 1
ATOM 10336 O O . LYS D 1 307 ? 41.767 74.884 120.703 1.00 39.87 305 LYS D O 1
ATOM 10342 N N . VAL D 1 308 ? 40.574 76.412 121.858 1.00 39.03 306 VAL D N 1
ATOM 10343 C CA . VAL D 1 308 ? 40.952 77.531 120.993 1.00 37.90 306 VAL D CA 1
ATOM 10344 C C . VAL D 1 308 ? 41.263 78.800 121.777 1.00 37.93 306 VAL D C 1
ATOM 10345 O O . VAL D 1 308 ? 41.143 78.846 122.999 1.00 38.63 306 VAL D O 1
ATOM 10349 N N . LEU D 1 309 ? 41.669 79.829 121.046 1.00 37.35 307 LEU D N 1
ATOM 10350 C CA . LEU D 1 309 ? 41.972 81.131 121.620 1.00 36.88 307 LEU D CA 1
ATOM 10351 C C . LEU D 1 309 ? 41.035 82.096 120.908 1.00 36.53 307 LEU D C 1
ATOM 10352 O O . LEU D 1 309 ? 40.859 82.002 119.688 1.00 37.35 307 LEU D O 1
ATOM 10357 N N . ASN D 1 310 ? 40.431 83.022 121.643 1.00 34.03 308 ASN D N 1
ATOM 10358 C CA . ASN D 1 310 ? 39.529 83.948 120.988 1.00 31.29 308 ASN D CA 1
ATOM 10359 C C . ASN D 1 310 ? 39.651 85.415 121.384 1.00 31.14 308 ASN D C 1
ATOM 10360 O O . ASN D 1 310 ? 38.784 85.961 122.063 1.00 30.61 308 ASN D O 1
ATOM 10365 N N . PRO D 1 311 ? 40.759 86.064 120.993 1.00 30.39 309 PRO D N 1
ATOM 10366 C CA . PRO D 1 311 ? 40.929 87.479 121.318 1.00 28.86 309 PRO D CA 1
ATOM 10367 C C . PRO D 1 311 ? 40.156 88.206 120.217 1.00 28.38 309 PRO D C 1
ATOM 10368 O O . PRO D 1 311 ? 40.268 87.855 119.041 1.00 26.72 309 PRO D O 1
ATOM 10372 N N . ALA D 1 312 ? 39.367 89.205 120.589 1.00 28.21 310 ALA D N 1
ATOM 10373 C CA . ALA D 1 312 ? 38.567 89.921 119.608 1.00 27.88 310 ALA D CA 1
ATOM 10374 C C . ALA D 1 312 ? 39.258 91.137 119.019 1.00 28.36 310 ALA D C 1
ATOM 10375 O O . ALA D 1 312 ? 38.757 91.741 118.074 1.00 27.48 310 ALA D O 1
ATOM 10377 N N . PHE D 1 313 ? 40.413 91.497 119.567 1.00 31.20 311 PHE D N 1
ATOM 10378 C CA . PHE D 1 313 ? 41.135 92.665 119.078 1.00 32.95 311 PHE D CA 1
ATOM 10379 C C . PHE D 1 313 ? 42.641 92.538 119.203 1.00 35.74 311 PHE D C 1
ATOM 10380 O O . PHE D 1 313 ? 43.151 91.749 120.000 1.00 36.56 311 PHE D O 1
ATOM 10388 N N . ASP D 1 314 ? 43.346 93.331 118.405 1.00 39.56 312 ASP D N 1
ATOM 10389 C CA . ASP D 1 314 ? 44.801 93.375 118.445 1.00 43.15 312 ASP D CA 1
ATOM 10390 C C . ASP D 1 314 ? 45.178 94.851 118.384 1.00 45.45 312 ASP D C 1
ATOM 10391 O O . ASP D 1 314 ? 44.386 95.680 117.923 1.00 44.92 312 ASP D O 1
ATOM 10396 N N . VAL D 1 315 ? 46.375 95.185 118.854 1.00 47.31 313 VAL D N 1
ATOM 10397 C CA . VAL D 1 315 ? 46.801 96.575 118.856 1.00 48.57 313 VAL D CA 1
ATOM 10398 C C . VAL D 1 315 ? 47.943 96.874 117.898 1.00 50.24 313 VAL D C 1
ATOM 10399 O O . VAL D 1 315 ? 49.018 96.284 117.988 1.00 51.02 313 VAL D O 1
ATOM 10403 N N . THR D 1 316 ? 47.697 97.802 116.983 1.00 51.71 314 THR D N 1
ATOM 10404 C CA . THR D 1 316 ? 48.692 98.221 116.009 1.00 53.42 314 THR D CA 1
ATOM 10405 C C . THR D 1 316 ? 49.557 99.296 116.680 1.00 56.35 314 THR D C 1
ATOM 10406 O O . THR D 1 316 ? 49.318 99.661 117.834 1.00 56.76 314 THR D O 1
ATOM 10410 N N . GLU D 1 317 ? 50.564 99.789 115.965 1.00 57.91 315 GLU D N 1
ATOM 10411 C CA . GLU D 1 317 ? 51.445 100.836 116.478 1.00 60.09 315 GLU D CA 1
ATOM 10412 C C . GLU D 1 317 ? 51.452 101.988 115.472 1.00 62.15 315 GLU D C 1
ATOM 10413 O O . GLU D 1 317 ? 51.456 101.758 114.261 1.00 62.91 315 GLU D O 1
ATOM 10419 N N . ASN D 1 318 ? 51.447 103.223 115.969 1.00 62.95 316 ASN D N 1
ATOM 10420 C CA . ASN D 1 318 ? 51.426 104.392 115.094 1.00 63.17 316 ASN D CA 1
ATOM 10421 C C . ASN D 1 318 ? 52.421 104.257 113.950 1.00 63.20 316 ASN D C 1
ATOM 10422 O O . ASN D 1 318 ? 52.097 104.550 112.794 1.00 61.71 316 ASN D O 1
ATOM 10427 N N . THR D 1 319 ? 53.631 103.810 114.281 1.00 63.88 317 THR D N 1
ATOM 10428 C CA . THR D 1 319 ? 54.690 103.627 113.290 1.00 64.89 317 THR D CA 1
ATOM 10429 C C . THR D 1 319 ? 54.247 102.684 112.176 1.00 64.47 317 THR D C 1
ATOM 10430 O O . THR D 1 319 ? 54.583 102.882 111.005 1.00 64.03 317 THR D O 1
ATOM 10434 N N . LEU D 1 320 ? 53.486 101.663 112.553 1.00 64.28 318 LEU D N 1
ATOM 10435 C CA . LEU D 1 320 ? 52.990 100.677 111.606 1.00 64.18 318 LEU D CA 1
ATOM 10436 C C . LEU D 1 320 ? 51.813 101.231 110.807 1.00 64.67 318 LEU D C 1
ATOM 10437 O O . LEU D 1 320 ? 51.340 100.587 109.870 1.00 65.13 318 LEU D O 1
ATOM 10442 N N . ILE D 1 321 ? 51.347 102.426 111.174 1.00 65.51 319 ILE D N 1
ATOM 10443 C CA . ILE D 1 321 ? 50.218 103.052 110.478 1.00 65.79 319 ILE D CA 1
ATOM 10444 C C . ILE D 1 321 ? 50.556 104.403 109.860 1.00 65.01 319 ILE D C 1
ATOM 10445 O O . ILE D 1 321 ? 51.265 105.219 110.454 1.00 64.96 319 ILE D O 1
ATOM 10450 N N . THR D 1 322 ? 50.027 104.627 108.663 1.00 64.16 320 THR D N 1
ATOM 10451 C CA . THR D 1 322 ? 50.240 105.865 107.930 1.00 62.96 320 THR D CA 1
ATOM 10452 C C . THR D 1 322 ? 49.590 107.024 108.679 1.00 63.40 320 THR D C 1
ATOM 10453 O O . THR D 1 322 ? 50.133 107.518 109.669 1.00 61.62 320 THR D O 1
ATOM 10457 N N . ALA D 1 323 ? 48.418 107.441 108.202 1.00 63.68 321 ALA D N 1
ATOM 10458 C CA . ALA D 1 323 ? 47.675 108.543 108.804 1.00 62.82 321 ALA D CA 1
ATOM 10459 C C . ALA D 1 323 ? 46.459 108.054 109.596 1.00 62.20 321 ALA D C 1
ATOM 10460 O O . ALA D 1 323 ? 46.283 106.850 109.807 1.00 62.24 321 ALA D O 1
ATOM 10462 N N . ILE D 1 324 ? 45.630 108.999 110.033 1.00 60.45 322 ILE D N 1
ATOM 10463 C CA . ILE D 1 324 ? 44.426 108.686 110.797 1.00 58.69 322 ILE D CA 1
ATOM 10464 C C . ILE D 1 324 ? 43.304 109.656 110.439 1.00 59.10 322 ILE D C 1
ATOM 10465 O O . ILE D 1 324 ? 43.313 110.809 110.862 1.00 59.84 322 ILE D O 1
ATOM 10470 N N . ILE D 1 325 ? 42.338 109.179 109.661 1.00 59.17 323 ILE D N 1
ATOM 10471 C CA . ILE D 1 325 ? 41.214 110.003 109.236 1.00 60.29 323 ILE D CA 1
ATOM 10472 C C . ILE D 1 325 ? 40.346 110.405 110.432 1.00 61.30 323 ILE D C 1
ATOM 10473 O O . ILE D 1 325 ? 40.293 109.692 111.438 1.00 60.66 323 ILE D O 1
ATOM 10478 N N . THR D 1 326 ? 39.674 111.550 110.315 1.00 61.54 324 THR D N 1
ATOM 10479 C CA . THR D 1 326 ? 38.817 112.074 111.383 1.00 61.40 324 THR D CA 1
ATOM 10480 C C . THR D 1 326 ? 37.730 112.989 110.808 1.00 62.98 324 THR D C 1
ATOM 10481 O O . THR D 1 326 ? 37.812 113.414 109.652 1.00 63.76 324 THR D O 1
ATOM 10485 N N . GLU D 1 327 ? 36.706 113.275 111.609 1.00 63.52 325 GLU D N 1
ATOM 10486 C CA . GLU D 1 327 ? 35.630 114.160 111.172 1.00 63.49 325 GLU D CA 1
ATOM 10487 C C . GLU D 1 327 ? 36.199 115.572 111.099 1.00 63.03 325 GLU D C 1
ATOM 10488 O O . GLU D 1 327 ? 35.640 116.448 110.443 1.00 62.26 325 GLU D O 1
ATOM 10494 N N . LYS D 1 328 ? 37.316 115.780 111.790 1.00 63.48 326 LYS D N 1
ATOM 10495 C CA . LYS D 1 328 ? 37.982 117.074 111.806 1.00 65.23 326 LYS D CA 1
ATOM 10496 C C . LYS D 1 328 ? 39.405 116.994 111.250 1.00 66.82 326 LYS D C 1
ATOM 10497 O O . LYS D 1 328 ? 40.368 117.368 111.928 1.00 67.19 326 LYS D O 1
ATOM 10503 N N . GLY D 1 329 ? 39.530 116.492 110.020 1.00 67.30 327 GLY D N 1
ATOM 10504 C CA . GLY D 1 329 ? 40.830 116.394 109.376 1.00 67.37 327 GLY D CA 1
ATOM 10505 C C . GLY D 1 329 ? 41.572 115.072 109.477 1.00 67.62 327 GLY D C 1
ATOM 10506 O O . GLY D 1 329 ? 41.037 114.077 109.965 1.00 67.67 327 GLY D O 1
ATOM 10507 N N . VAL D 1 330 ? 42.818 115.081 109.002 1.00 67.24 328 VAL D N 1
ATOM 10508 C CA . VAL D 1 330 ? 43.699 113.912 109.007 1.00 66.36 328 VAL D CA 1
ATOM 10509 C C . VAL D 1 330 ? 44.902 114.179 109.916 1.00 66.18 328 VAL D C 1
ATOM 10510 O O . VAL D 1 330 ? 45.345 115.318 110.039 1.00 67.33 328 VAL D O 1
ATOM 10514 N N . ILE D 1 331 ? 45.437 113.133 110.538 1.00 65.44 329 ILE D N 1
ATOM 10515 C CA . ILE D 1 331 ? 46.571 113.290 111.443 1.00 65.47 329 ILE D CA 1
ATOM 10516 C C . ILE D 1 331 ? 47.814 112.522 110.965 1.00 65.98 329 ILE D C 1
ATOM 10517 O O . ILE D 1 331 ? 47.734 111.712 110.040 1.00 65.91 329 ILE D O 1
ATOM 10522 N N . ARG D 1 332 ? 48.959 112.801 111.595 1.00 65.04 330 ARG D N 1
ATOM 10523 C CA . ARG D 1 332 ? 50.243 112.162 111.275 1.00 63.26 330 ARG D CA 1
ATOM 10524 C C . ARG D 1 332 ? 51.127 112.230 112.531 1.00 64.51 330 ARG D C 1
ATOM 10525 O O . ARG D 1 332 ? 50.861 113.022 113.437 1.00 65.04 330 ARG D O 1
ATOM 10533 N N . PRO D 1 333 ? 52.183 111.396 112.612 1.00 65.29 331 PRO D N 1
ATOM 10534 C CA . PRO D 1 333 ? 53.038 111.457 113.805 1.00 65.29 331 PRO D CA 1
ATOM 10535 C C . PRO D 1 333 ? 53.677 112.845 113.939 1.00 65.78 331 PRO D C 1
ATOM 10536 O O . PRO D 1 333 ? 53.553 113.677 113.040 1.00 65.81 331 PRO D O 1
ATOM 10540 N N . PRO D 1 334 ? 54.369 113.117 115.058 1.00 65.97 332 PRO D N 1
ATOM 10541 C CA . PRO D 1 334 ? 54.636 112.277 116.232 1.00 66.67 332 PRO D CA 1
ATOM 10542 C C . PRO D 1 334 ? 53.380 111.762 116.941 1.00 67.62 332 PRO D C 1
ATOM 10543 O O . PRO D 1 334 ? 53.479 111.067 117.958 1.00 67.84 332 PRO D O 1
ATOM 10547 N N . PHE D 1 335 ? 52.210 112.108 116.406 1.00 68.08 333 PHE D N 1
ATOM 10548 C CA . PHE D 1 335 ? 50.932 111.682 116.975 1.00 67.66 333 PHE D CA 1
ATOM 10549 C C . PHE D 1 335 ? 50.740 112.098 118.433 1.00 68.65 333 PHE D C 1
ATOM 10550 O O . PHE D 1 335 ? 49.902 112.955 118.722 1.00 69.10 333 PHE D O 1
ATOM 10558 N N . GLU D 1 336 ? 51.511 111.504 119.344 1.00 69.76 334 GLU D N 1
ATOM 10559 C CA . GLU D 1 336 ? 51.418 111.827 120.769 1.00 71.34 334 GLU D CA 1
ATOM 10560 C C . GLU D 1 336 ? 51.503 113.331 121.003 1.00 72.42 334 GLU D C 1
ATOM 10561 O O . GLU D 1 336 ? 51.405 113.800 122.136 1.00 71.83 334 GLU D O 1
ATOM 10567 N N . GLU D 1 337 ? 51.700 114.079 119.921 1.00 74.19 335 GLU D N 1
ATOM 10568 C CA . GLU D 1 337 ? 51.781 115.530 119.984 1.00 74.67 335 GLU D CA 1
ATOM 10569 C C . GLU D 1 337 ? 51.412 116.152 118.635 1.00 74.55 335 GLU D C 1
ATOM 10570 O O . GLU D 1 337 ? 52.225 116.805 117.975 1.00 74.32 335 GLU D O 1
ATOM 10576 N N . ASN D 1 338 ? 50.166 115.923 118.240 1.00 74.21 336 ASN D N 1
ATOM 10577 C CA . ASN D 1 338 ? 49.597 116.442 117.000 1.00 74.14 336 ASN D CA 1
ATOM 10578 C C . ASN D 1 338 ? 48.151 115.966 117.065 1.00 73.96 336 ASN D C 1
ATOM 10579 O O . ASN D 1 338 ? 47.299 116.352 116.260 1.00 74.19 336 ASN D O 1
ATOM 10584 N N . ILE D 1 339 ? 47.897 115.120 118.058 1.00 72.33 337 ILE D N 1
ATOM 10585 C CA . ILE D 1 339 ? 46.577 114.569 118.296 1.00 70.81 337 ILE D CA 1
ATOM 10586 C C . ILE D 1 339 ? 45.892 115.490 119.304 1.00 70.44 337 ILE D C 1
ATOM 10587 O O . ILE D 1 339 ? 44.708 115.804 119.177 1.00 70.10 337 ILE D O 1
ATOM 10592 N N . LYS D 1 340 ? 46.661 115.931 120.297 1.00 69.83 338 LYS D N 1
ATOM 10593 C CA . LYS D 1 340 ? 46.167 116.829 121.333 1.00 68.30 338 LYS D CA 1
ATOM 10594 C C . LYS D 1 340 ? 45.714 118.138 120.703 1.00 67.09 338 LYS D C 1
ATOM 10595 O O . LYS D 1 340 ? 44.781 118.780 121.186 1.00 66.97 338 LYS D O 1
ATOM 10601 N N . LYS D 1 341 ? 46.374 118.529 119.618 1.00 66.18 339 LYS D N 1
ATOM 10602 C CA . LYS D 1 341 ? 46.027 119.760 118.922 1.00 66.35 339 LYS D CA 1
ATOM 10603 C C . LYS D 1 341 ? 44.561 119.709 118.493 1.00 66.24 339 LYS D C 1
ATOM 10604 O O . LYS D 1 341 ? 43.955 120.741 118.197 1.00 65.98 339 LYS D O 1
ATOM 10610 N N . ILE D 1 342 ? 43.992 118.506 118.461 1.00 65.72 340 ILE D N 1
ATOM 10611 C CA . ILE D 1 342 ? 42.590 118.344 118.090 1.00 65.74 340 ILE D CA 1
ATOM 10612 C C . ILE D 1 342 ? 41.717 118.374 119.348 1.00 64.46 340 ILE D C 1
ATOM 10613 O O . ILE D 1 342 ? 40.542 118.743 119.292 1.00 64.33 340 ILE D O 1
ATOM 10618 N N . LEU D 1 343 ? 42.300 117.996 120.483 1.00 63.19 341 LEU D N 1
ATOM 10619 C CA . LEU D 1 343 ? 41.582 118.015 121.756 1.00 61.86 341 LEU D CA 1
ATOM 10620 C C . LEU D 1 343 ? 41.622 119.452 122.274 1.00 61.17 341 LEU D C 1
ATOM 10621 O O . LEU D 1 343 ? 42.113 119.726 123.370 1.00 61.28 341 LEU D O 1
ATOM 10626 N N . GLU D 1 344 ? 41.105 120.366 121.462 1.00 60.59 342 GLU D N 1
ATOM 10627 C CA . GLU D 1 344 ? 41.084 121.784 121.792 1.00 60.00 342 GLU D CA 1
ATOM 10628 C C . GLU D 1 344 ? 39.802 122.222 122.498 1.00 60.30 342 GLU D C 1
ATOM 10629 O O . GLU D 1 344 ? 39.907 123.133 123.351 1.00 60.35 342 GLU D O 1
#

Nearest PDB structures (foldseek):
  1t9k-assembly1_A  TM=9.977E-01  e=5.976E-59  Thermotoga maritima
  3vm6-assembly1_A  TM=8.667E-01  e=1.566E-24  Thermococcus kodakarensis KOD1
  5yfj-assembly1_A  TM=8.654E-01  e=1.392E-24  Pyrococcus horikoshii OT3
  5yft-assembly1_A  TM=8.612E-01  e=2.230E-24  Pyrococcus horikoshii OT3
  5yfs-assembly1_A  TM=8.622E-01  e=1.159E-23  Pyrococcus horikoshii OT3